Protein AF-A0A9W8X4Z7-F1 (afdb_monomer)

Organism: NCBI:txid749621

Secondary structure (DSSP, 8-state):
---------------PPPP----SS-----HHHHHHHHHHHH-HHHHHHHHHHHHHHHHHHHHHHHHHHHHHHHHHHHHTTS-HHHHHHHHHHHHHHHHHHHHHHHHHHHHHHHHHHHHHHHHHHSPPSHHHHHHHHHHHHHHHHHHHHHHHHHHHHHHHHHHHHHHHHHHHHHHHHHHHHHHHHHHHHHHHHHHHHHHHHHHHHHHHHHHHHHHHHHHHHHHHHHHHHHHHHHHHHHHHHHHTS-SS-TTTHHHHHHHHHHHHHHHHHHHHHHHHHHHHHHHHHHHHHHHHHTS-----GGG-HHHHHHHHHHHHHHHHHHHHHHHHHHHHHHHHHHHHHHHHHHHHHHHHHHHHHHHHHHTTTHHHHHHHHHHHHHHHHHSS--SSS-TTSSSS--------TTHHHHHHHHHHHHHHHHHHHHHHHHHHHHHHHHHHHHHHHHHHHHHHHHHHHHHHHHHHHHHHHHHHHHHSS-S--------------------------------S----------SSSTTS---------SHHHHHHHHHHHHHHHHHHHHHHHHHHHHHHHHHHHHHHHHHHHHHHHHHHHHHHHHHHHHTS----S----PPP--TT-----HHHHHHHHHHHHHHH-HHHHHHHHHHHHHHHHS-HHHHHHHHHHHHHHHSHHHHHHHHHHHHHHHHHHHHHHHHHHHS--SS--------------PPP---------------S---------HHHHHHHHHHHHHHHHHHHHHHHHHHHHHHHHHHHHHHHHHTTS-TT-EEEEEETTEEEEEEHHHHHHHHHHHHHHHHHHHHHHHHHHHHHHHHHHHHHHHHHHHHGGG-----

Sequence (859 aa):
MEGGLDVEAHAAQEEQPKQAGGEAETDEGNKFQKAIGAWRNIDLTSLIPQLDTVASDLVAHQRDTLTQRKELAQKTKDFRKLDDESKLTDIKALLKSYQGFIDLISNQSKTVQASFFQLYSPLSEAPDPYPLLEASVDSLVTAEEVVPKLTAENERLQKTVATLTSQLEESEKKLEEERTARKTVEDSRDSKIKEIEASWSAVLDEKKDNWESKEKSLEEKVESQDRLLKELKANYEVSQRLGNGEEATGESSGATAAELEIVSSELERTSHRLAEVAARNEQLRLELAQTASAQAQHVAVEDDPAFLRLQSENSSILRKLENARFEKDSERTRLETGSRNLEREIKSLKSEKEALREKVQKWSDYDNVKQELEVLKSIEFATGDDDDEATELALSQNGTAGKSKGETLEQLLLARNKKISNELTVLRVSHNDLQSRLEALQEELSQTNMELEKARALNETLEADLENVQQEASNTFDPSGRSVAGTYVSRYPQSSFAGTRRGRATSPTSSIISGFDNSSQNTLASLRAGEQVGGGSGILPMVTAQRDRFKKRNSELEAELQKSHTTISSLRSEIGSLQKDNLDLYEKTRYVSSYNAHSRGPATSASSYGANPNPSTVQIGDNATDRYRSAYESNLSPFAAFRGRESARAMKRMHLFERIVLRVTKFVLATRTSRNLFAAYLLGMHFMVFWMLFSTAGAHTGATVGAAAGSAAGPVDVGPGDLWHKDTLTKEEEASAGSEDMEVRREDQEKINKFSSLHQKETNLEEELRAKIKEKEDLEEISTELELVDEEEKVPYKVGDCFVSLPQPQVLELLESSTQTIDEEVEALKSKLETIQEEMGELKKDLYGRFGRSINLET

InterPro domains:
  IPR002777 Prefoldin beta-like [PF01920] (749-852)
  IPR009053 Prefoldin [G3DSA:1.10.287.370] (742-852)
  IPR012955 CASP, C-terminal [PF08172] (440-697)
  IPR057476 Cux, N-terminal domain [PF25398] (28-140)

pLDDT: mean 74.4, std 21.92, range [25.06, 96.38]

Structure (mmCIF, N/CA/C/O backbone):
data_AF-A0A9W8X4Z7-F1
#
_entry.id   AF-A0A9W8X4Z7-F1
#
loop_
_atom_site.group_PDB
_atom_site.id
_atom_site.type_symbol
_atom_site.label_atom_id
_atom_site.label_alt_id
_atom_site.label_comp_id
_atom_site.label_asym_id
_atom_site.label_entity_id
_atom_site.label_seq_id
_atom_site.pdbx_PDB_ins_code
_atom_site.Cartn_x
_atom_site.Cartn_y
_atom_site.Cartn_z
_atom_site.occupancy
_atom_site.B_iso_or_equiv
_atom_site.auth_seq_id
_atom_site.auth_comp_id
_atom_site.auth_asym_id
_atom_site.auth_atom_id
_atom_site.pdbx_PDB_model_num
ATOM 1 N N . MET A 1 1 ? 41.293 -44.925 -2.321 1.00 40.47 1 MET A N 1
ATOM 2 C CA . MET A 1 1 ? 40.944 -43.735 -1.525 1.00 40.47 1 MET A CA 1
ATOM 3 C C . MET A 1 1 ? 39.436 -43.609 -1.648 1.00 40.47 1 MET A C 1
ATOM 5 O O . MET A 1 1 ? 38.976 -43.158 -2.684 1.00 40.47 1 MET A O 1
ATOM 9 N N . GLU A 1 2 ? 38.685 -44.441 -0.913 1.00 35.31 2 GLU A N 1
ATOM 10 C CA . GLU A 1 2 ? 38.144 -44.139 0.442 1.00 35.31 2 GLU A CA 1
ATOM 11 C C . GLU A 1 2 ? 37.380 -42.814 0.419 1.00 35.31 2 GLU A C 1
ATOM 13 O O . GLU A 1 2 ? 37.996 -41.795 0.143 1.00 35.31 2 GLU A O 1
ATOM 18 N N . GLY A 1 3 ? 36.079 -42.701 0.671 1.00 31.89 3 GLY A N 1
ATOM 19 C CA . GLY A 1 3 ? 34.966 -43.556 1.126 1.00 31.89 3 GLY A CA 1
ATOM 20 C C . GLY A 1 3 ? 33.822 -42.538 1.362 1.00 31.89 3 GLY A C 1
ATOM 21 O O . GLY A 1 3 ? 34.109 -41.419 1.766 1.00 31.89 3 GLY A O 1
ATOM 22 N N . GLY A 1 4 ? 32.567 -42.709 0.948 1.00 33.31 4 GLY A N 1
ATOM 23 C CA . GLY A 1 4 ? 31.666 -43.814 1.248 1.00 33.31 4 GLY A CA 1
ATOM 24 C C . GLY A 1 4 ? 30.975 -43.566 2.597 1.00 33.31 4 GLY A C 1
ATOM 25 O O . GLY A 1 4 ? 31.691 -43.541 3.592 1.00 33.31 4 GLY A O 1
ATOM 26 N N . LEU A 1 5 ? 29.628 -43.513 2.590 1.00 34.44 5 LEU A N 1
ATOM 27 C CA . LEU A 1 5 ? 28.698 -43.668 3.736 1.00 34.44 5 LEU A CA 1
ATOM 28 C C . LEU A 1 5 ? 28.448 -42.386 4.574 1.00 34.44 5 LEU A C 1
ATOM 30 O O . LEU A 1 5 ? 29.366 -41.611 4.795 1.00 34.44 5 LEU A O 1
ATOM 34 N N . ASP A 1 6 ? 27.261 -42.051 5.084 1.00 35.25 6 ASP A N 1
ATOM 35 C CA . ASP A 1 6 ? 25.945 -42.694 5.083 1.00 35.25 6 ASP A CA 1
ATOM 36 C C . ASP A 1 6 ? 24.863 -41.657 5.437 1.00 35.25 6 ASP A C 1
ATOM 38 O O . ASP A 1 6 ? 25.097 -40.696 6.171 1.00 35.25 6 ASP A O 1
ATOM 42 N N . VAL A 1 7 ? 23.662 -41.893 4.913 1.00 39.69 7 VAL A N 1
ATOM 43 C CA . VAL A 1 7 ? 22.403 -41.316 5.385 1.00 39.69 7 VAL A CA 1
ATOM 44 C C . VAL A 1 7 ? 21.945 -42.159 6.570 1.00 39.69 7 VAL A C 1
ATOM 46 O O . VAL A 1 7 ? 21.674 -43.342 6.387 1.00 39.69 7 VAL A O 1
ATOM 49 N N . GLU A 1 8 ? 21.783 -41.565 7.753 1.00 32.38 8 GLU A N 1
ATOM 50 C CA . GLU A 1 8 ? 21.024 -42.208 8.826 1.00 32.38 8 GLU A CA 1
ATOM 51 C C . GLU A 1 8 ? 20.226 -41.193 9.651 1.00 32.38 8 GLU A C 1
ATOM 53 O O . GLU A 1 8 ? 20.715 -40.148 10.080 1.00 32.38 8 GLU A O 1
ATOM 58 N N . ALA A 1 9 ? 18.946 -41.516 9.812 1.00 39.34 9 ALA A N 1
ATOM 59 C CA . ALA A 1 9 ? 17.960 -40.783 10.576 1.00 39.34 9 ALA A CA 1
ATOM 60 C C . ALA A 1 9 ? 17.979 -41.232 12.044 1.00 39.34 9 ALA A C 1
ATOM 62 O O . ALA A 1 9 ? 17.849 -42.417 12.323 1.00 39.34 9 ALA A O 1
ATOM 63 N N . HIS A 1 10 ? 18.028 -40.279 12.974 1.00 32.28 10 HIS A N 1
ATOM 64 C CA . HIS A 1 10 ? 17.571 -40.423 14.361 1.00 32.28 10 HIS A CA 1
ATOM 65 C C . HIS A 1 10 ? 17.146 -39.023 14.843 1.00 32.28 10 HIS A C 1
ATOM 67 O O . HIS A 1 10 ? 17.923 -38.081 14.794 1.00 32.28 10 HIS A O 1
ATOM 73 N N . ALA A 1 11 ? 15.846 -38.772 14.996 1.00 29.53 11 ALA A N 1
ATOM 74 C CA . ALA A 1 11 ? 15.063 -38.977 16.218 1.00 29.53 11 ALA A CA 1
ATOM 75 C C . ALA A 1 11 ? 15.287 -37.874 17.273 1.00 29.53 11 ALA A C 1
ATOM 77 O O . ALA A 1 11 ? 16.368 -37.711 17.821 1.00 29.53 11 ALA A O 1
ATOM 78 N N . ALA A 1 12 ? 14.193 -37.151 17.517 1.00 36.50 12 ALA A N 1
ATOM 79 C CA . ALA A 1 12 ? 13.921 -36.158 18.548 1.00 36.50 12 ALA A CA 1
ATOM 80 C C . ALA A 1 12 ? 14.773 -36.213 19.831 1.00 36.50 12 ALA A C 1
ATOM 82 O O . ALA A 1 12 ? 14.771 -37.212 20.548 1.00 36.50 12 ALA A O 1
ATOM 83 N N . GLN A 1 13 ? 15.325 -35.055 20.196 1.00 30.41 13 GLN A N 1
ATOM 84 C CA . GLN A 1 13 ? 15.469 -34.638 21.587 1.00 30.41 13 GLN A CA 1
ATOM 85 C C . GLN A 1 13 ? 15.264 -33.122 21.677 1.00 30.41 13 GLN A C 1
ATOM 87 O O . GLN A 1 13 ? 16.034 -32.334 21.136 1.00 30.41 13 GLN A O 1
ATOM 92 N N . GLU A 1 14 ? 14.161 -32.739 22.320 1.00 34.97 14 GLU A N 1
ATOM 93 C CA . GLU A 1 14 ? 13.906 -31.385 22.800 1.00 34.97 14 GLU A CA 1
ATOM 94 C C . GLU A 1 14 ? 14.967 -31.025 23.849 1.00 34.97 14 GLU A C 1
ATOM 96 O O . GLU A 1 14 ? 14.991 -31.607 24.934 1.00 34.97 14 GLU A O 1
ATOM 101 N N . GLU A 1 15 ? 15.815 -30.042 23.554 1.00 32.34 15 GLU A N 1
ATOM 102 C CA . GLU A 1 15 ? 16.580 -29.324 24.572 1.00 32.34 15 GLU A CA 1
ATOM 103 C C . GLU A 1 15 ? 16.048 -27.892 24.695 1.00 32.34 15 GLU A C 1
ATOM 105 O O . GLU A 1 15 ? 16.071 -27.092 23.761 1.00 32.34 15 GLU A O 1
ATOM 110 N N . GLN A 1 16 ? 15.532 -27.594 25.887 1.00 29.44 16 GLN A N 1
ATOM 111 C CA . GLN A 1 16 ? 15.078 -26.279 26.330 1.00 29.44 16 GLN A CA 1
ATOM 112 C C . GLN A 1 16 ? 16.228 -25.255 26.315 1.00 29.44 16 GLN A C 1
ATOM 114 O O . GLN A 1 16 ? 17.282 -25.534 26.897 1.00 29.44 16 GLN A O 1
ATOM 119 N N . PRO A 1 17 ? 16.031 -24.020 25.815 1.00 33.81 17 PRO A N 1
ATOM 120 C CA . PRO A 1 17 ? 16.926 -22.927 26.145 1.00 33.81 17 PRO A CA 1
ATOM 121 C C . PRO A 1 17 ? 16.494 -22.292 27.474 1.00 33.81 17 PRO A C 1
ATOM 123 O O . PRO A 1 17 ? 15.390 -21.771 27.636 1.00 33.81 17 PRO A O 1
ATOM 126 N N . LYS A 1 18 ? 17.413 -22.366 28.439 1.00 33.28 18 LYS A N 1
ATOM 127 C CA . LYS A 1 18 ? 17.380 -21.714 29.750 1.00 33.28 18 LYS A CA 1
ATOM 128 C C . LYS A 1 18 ? 17.083 -20.214 29.635 1.00 33.28 18 LYS A C 1
ATOM 130 O O . LYS A 1 18 ? 17.800 -19.485 28.955 1.00 33.28 18 LYS A O 1
ATOM 135 N N . GLN A 1 19 ? 16.089 -19.762 30.397 1.00 33.69 19 GLN A N 1
ATOM 136 C CA . GLN A 1 19 ? 15.883 -18.357 30.744 1.00 33.69 19 GLN A CA 1
ATOM 137 C C . GLN A 1 19 ? 17.023 -17.848 31.637 1.00 33.69 19 GLN A C 1
ATOM 139 O O . GLN A 1 19 ? 17.373 -18.483 32.633 1.00 33.69 19 GLN A O 1
ATOM 144 N N . ALA A 1 20 ? 17.545 -16.666 31.313 1.00 35.31 20 ALA A N 1
ATOM 145 C CA . ALA A 1 20 ? 18.350 -15.848 32.209 1.00 35.31 20 ALA A CA 1
ATOM 146 C C . ALA A 1 20 ? 17.757 -14.429 32.271 1.00 35.31 20 ALA A C 1
ATOM 148 O O . ALA A 1 20 ? 17.904 -13.649 31.339 1.00 35.31 20 ALA A O 1
ATOM 149 N N . GLY A 1 21 ? 17.064 -14.155 33.381 1.00 31.83 21 GLY A N 1
ATOM 150 C CA . GLY A 1 21 ? 17.101 -12.902 34.145 1.00 31.83 21 GLY A CA 1
ATOM 151 C C . GLY A 1 21 ? 16.788 -11.576 33.448 1.00 31.83 21 GLY A C 1
ATOM 152 O O . GLY A 1 21 ? 17.697 -10.872 33.027 1.00 31.83 21 GLY A O 1
ATOM 153 N N . GLY A 1 22 ? 15.518 -11.175 33.513 1.00 28.73 22 GLY A N 1
ATOM 154 C CA . GLY A 1 22 ? 15.065 -9.786 33.432 1.00 28.73 22 GLY A CA 1
ATOM 155 C C . GLY A 1 22 ? 13.852 -9.608 34.345 1.00 28.73 22 GLY A C 1
ATOM 156 O O . GLY A 1 22 ? 12.717 -9.738 33.902 1.00 28.73 22 GLY A O 1
ATOM 157 N N . GLU A 1 23 ? 14.100 -9.415 35.642 1.00 43.22 23 GLU A N 1
ATOM 158 C CA . GLU A 1 23 ? 13.081 -9.177 36.668 1.00 43.22 23 GLU A CA 1
ATOM 159 C C . GLU A 1 23 ? 12.518 -7.754 36.553 1.00 43.22 23 GLU A C 1
ATOM 161 O O . GLU A 1 23 ? 13.134 -6.802 37.022 1.00 43.22 23 GLU A O 1
ATOM 166 N N . ALA A 1 24 ? 11.332 -7.627 35.957 1.00 39.38 24 ALA A N 1
ATOM 167 C CA . ALA A 1 24 ? 10.292 -6.676 36.351 1.00 39.38 24 ALA A CA 1
ATOM 168 C C . ALA A 1 24 ? 8.988 -7.024 35.604 1.00 39.38 24 ALA A C 1
ATOM 170 O O . ALA A 1 24 ? 8.981 -7.087 34.382 1.00 39.38 24 ALA A O 1
ATOM 171 N N . GLU A 1 25 ? 7.901 -7.241 36.356 1.00 40.38 25 GLU A N 1
ATOM 172 C CA . GLU A 1 25 ? 6.501 -7.372 35.892 1.00 40.38 25 GLU A CA 1
ATOM 173 C C . GLU A 1 25 ? 6.058 -8.674 35.181 1.00 40.38 25 GLU A C 1
ATOM 175 O O . GLU A 1 25 ? 5.671 -8.653 34.022 1.00 40.38 25 GLU A O 1
ATOM 180 N N . THR A 1 26 ? 5.969 -9.807 35.896 1.00 38.22 26 THR A N 1
ATOM 181 C CA . THR A 1 26 ? 5.065 -10.928 35.514 1.00 38.22 26 THR A CA 1
ATOM 182 C C . THR A 1 26 ? 4.503 -11.701 36.724 1.00 38.22 26 THR A C 1
ATOM 184 O O . THR A 1 26 ? 4.395 -12.922 36.700 1.00 38.22 26 THR A O 1
ATOM 187 N N . ASP A 1 27 ? 4.078 -11.017 37.794 1.00 40.94 27 ASP A N 1
ATOM 188 C CA . ASP A 1 27 ? 3.315 -11.674 38.884 1.00 40.94 27 ASP A CA 1
ATOM 189 C C . ASP A 1 27 ? 1.802 -11.796 38.569 1.00 40.94 27 ASP A C 1
ATOM 191 O O . ASP A 1 27 ? 0.977 -12.124 39.417 1.00 40.94 27 ASP A O 1
ATOM 195 N N . GLU A 1 28 ? 1.410 -11.592 37.305 1.00 45.44 28 GLU A N 1
ATOM 196 C CA . GLU A 1 28 ? 0.131 -12.070 36.760 1.00 45.44 28 GLU A CA 1
ATOM 197 C C . GLU A 1 28 ? 0.233 -13.537 36.305 1.00 45.44 28 GLU A C 1
ATOM 199 O O . GLU A 1 28 ? -0.318 -13.937 35.279 1.00 45.44 28 GLU A O 1
ATOM 204 N N . GLY A 1 29 ? 0.932 -14.370 37.079 1.00 46.28 29 GLY A N 1
ATOM 205 C CA . GLY A 1 29 ? 0.893 -15.821 36.945 1.00 46.28 29 GLY A CA 1
ATOM 206 C C . GLY A 1 29 ? -0.540 -16.330 37.116 1.00 46.28 29 GLY A C 1
ATOM 207 O O . GLY A 1 29 ? -1.006 -16.559 38.229 1.00 46.28 29 GLY A O 1
ATOM 208 N N . ASN A 1 30 ? -1.245 -16.447 35.988 1.00 64.94 30 ASN A N 1
ATOM 209 C CA . ASN A 1 30 ? -2.540 -17.076 35.756 1.00 64.94 30 ASN A CA 1
ATOM 210 C C . ASN A 1 30 ? -3.504 -17.054 36.952 1.00 64.94 30 ASN A C 1
ATOM 212 O O . ASN A 1 30 ? -3.746 -18.076 37.602 1.00 64.94 30 ASN A O 1
ATOM 216 N N . LYS A 1 31 ? -4.188 -15.920 37.148 1.00 70.56 31 LYS A N 1
ATOM 217 C CA . LYS A 1 31 ? -5.431 -15.844 37.945 1.00 70.56 31 LYS A CA 1
ATOM 218 C C . LYS A 1 31 ? -6.378 -17.017 37.617 1.00 70.56 31 LYS A C 1
ATOM 220 O O . LYS A 1 31 ? -6.980 -17.586 38.522 1.00 70.56 31 LYS A O 1
ATOM 225 N N . PHE A 1 32 ? -6.391 -17.454 36.351 1.00 71.25 32 PHE A N 1
ATOM 226 C CA . PHE A 1 32 ? -7.034 -18.679 35.863 1.00 71.25 32 PHE A CA 1
ATOM 227 C C . PHE A 1 32 ? -6.540 -19.972 36.518 1.00 71.25 32 PHE A C 1
ATOM 229 O O . PHE A 1 32 ? -7.346 -20.741 37.024 1.00 71.25 32 PHE A O 1
ATOM 236 N N . GLN A 1 33 ? -5.232 -20.234 36.543 1.00 80.88 33 GLN A N 1
ATOM 237 C CA . GLN A 1 33 ? -4.680 -21.449 37.153 1.00 80.88 33 GLN A CA 1
ATOM 238 C C . GLN A 1 33 ? -4.891 -21.458 38.667 1.00 80.88 33 GLN A C 1
ATOM 240 O O . GLN A 1 33 ? -5.207 -22.502 39.235 1.00 80.88 33 GLN A O 1
ATOM 245 N N . LYS A 1 34 ? -4.786 -20.293 39.315 1.00 80.75 34 LYS A N 1
ATOM 246 C CA . LYS A 1 34 ? -5.087 -20.140 40.742 1.00 80.75 34 LYS A CA 1
ATOM 247 C C . LYS A 1 34 ? -6.562 -20.419 41.039 1.00 80.75 34 LYS A C 1
ATOM 249 O O . LYS A 1 34 ? -6.867 -21.125 41.997 1.00 80.75 34 LYS A O 1
ATOM 254 N N . ALA A 1 35 ? -7.465 -19.924 40.196 1.00 82.00 35 ALA A N 1
ATOM 255 C CA . ALA A 1 35 ? -8.893 -20.177 40.319 1.00 82.00 35 ALA A CA 1
ATOM 256 C C . ALA A 1 35 ? -9.253 -21.647 40.055 1.00 82.00 35 ALA A C 1
ATOM 258 O O . ALA A 1 35 ? -9.966 -22.253 40.850 1.00 82.00 35 ALA A O 1
ATOM 259 N N . ILE A 1 36 ? -8.694 -22.257 39.007 1.00 81.50 36 ILE A N 1
ATOM 260 C CA . ILE A 1 36 ? -8.849 -23.691 38.722 1.00 81.50 36 ILE A CA 1
ATOM 261 C C . ILE A 1 36 ? -8.328 -24.530 39.895 1.00 81.50 36 ILE A C 1
ATOM 263 O O . ILE A 1 36 ? -8.977 -25.492 40.297 1.00 81.50 36 ILE A O 1
ATOM 267 N N . GLY A 1 37 ? -7.190 -24.154 40.483 1.00 84.06 37 GLY A N 1
ATOM 268 C CA . GLY A 1 37 ? -6.648 -24.798 41.678 1.00 84.06 37 GLY A CA 1
ATOM 269 C C . GLY A 1 37 ? -7.587 -24.706 42.884 1.00 84.06 37 GLY A C 1
ATOM 270 O O . GLY A 1 37 ? -7.817 -25.713 43.549 1.00 84.06 37 GLY A O 1
ATOM 271 N N . ALA A 1 38 ? -8.183 -23.536 43.134 1.00 85.94 38 ALA A N 1
ATOM 272 C CA . ALA A 1 38 ? -9.147 -23.341 44.218 1.00 85.94 38 ALA A CA 1
ATOM 273 C C . ALA A 1 38 ? -10.409 -24.205 44.034 1.00 85.94 38 ALA A C 1
ATOM 275 O O . ALA A 1 38 ? -10.789 -24.941 44.942 1.00 85.94 38 ALA A O 1
ATOM 276 N N . TRP A 1 39 ? -11.006 -24.201 42.838 1.00 86.00 39 TRP A N 1
ATOM 277 C CA . TRP A 1 39 ? -12.190 -25.014 42.528 1.00 86.00 39 TRP A CA 1
ATOM 278 C C . TRP A 1 39 ? -11.902 -26.519 42.522 1.00 86.00 39 TRP A C 1
ATOM 280 O O . TRP A 1 39 ? -12.750 -27.314 42.926 1.00 86.00 39 TRP A O 1
ATOM 290 N N . ARG A 1 40 ? -10.687 -26.922 42.137 1.00 85.50 40 ARG A N 1
ATOM 291 C CA . ARG A 1 40 ? -10.232 -28.312 42.242 1.00 85.50 40 ARG A CA 1
ATOM 292 C C . ARG A 1 40 ? -10.069 -28.756 43.696 1.00 85.50 40 ARG A C 1
ATOM 294 O O . ARG A 1 40 ? -10.384 -29.899 44.002 1.00 85.50 40 ARG A O 1
ATOM 301 N N . ASN A 1 41 ? -9.601 -27.871 44.573 1.00 85.94 41 ASN A N 1
ATOM 302 C CA . ASN A 1 41 ? -9.437 -28.159 45.999 1.00 85.94 41 ASN A CA 1
ATOM 303 C C . ASN A 1 41 ? -10.771 -28.209 46.757 1.00 85.94 41 ASN A C 1
ATOM 305 O O . ASN A 1 41 ? -10.866 -28.936 47.741 1.00 85.94 41 ASN A O 1
ATOM 309 N N . ILE A 1 42 ? -11.790 -27.465 46.309 1.00 87.81 42 ILE A N 1
ATOM 310 C CA . ILE A 1 42 ? -13.157 -27.573 46.846 1.00 87.81 42 ILE A CA 1
ATOM 311 C C . ILE A 1 42 ? -13.753 -28.956 46.563 1.00 87.81 42 ILE A C 1
ATOM 313 O O . ILE A 1 42 ? -14.516 -29.452 47.386 1.00 87.81 42 ILE A O 1
ATOM 317 N N . ASP A 1 43 ? -13.418 -29.550 45.410 1.00 86.00 43 ASP A N 1
ATOM 318 C CA . ASP A 1 43 ? -13.889 -30.864 44.960 1.00 86.00 43 ASP A CA 1
ATOM 319 C C . ASP A 1 43 ? -15.377 -31.106 45.268 1.00 86.00 43 ASP A C 1
ATOM 321 O O . ASP A 1 43 ? -15.763 -31.921 46.110 1.00 86.00 43 ASP A O 1
ATOM 325 N N . LEU A 1 44 ? -16.238 -30.381 44.548 1.00 84.81 44 LEU A N 1
ATOM 326 C CA . LEU A 1 44 ? -17.694 -30.467 44.703 1.00 84.81 44 LEU A CA 1
ATOM 327 C C . LEU A 1 44 ? -18.218 -31.913 44.639 1.00 84.81 44 LEU A C 1
ATOM 329 O O . LEU A 1 44 ? -19.214 -32.235 45.284 1.00 84.81 44 LEU A O 1
ATOM 333 N N . THR A 1 45 ? -17.529 -32.791 43.909 1.00 88.56 45 THR A N 1
ATOM 334 C CA . THR A 1 45 ? -17.875 -34.210 43.767 1.00 88.56 45 THR A CA 1
ATOM 335 C C . THR A 1 45 ? -17.861 -34.950 45.102 1.00 88.56 45 THR A C 1
ATOM 337 O O . THR A 1 45 ? -18.735 -35.780 45.347 1.00 88.56 45 THR A O 1
ATOM 340 N N . SER A 1 46 ? -16.886 -34.666 45.969 1.00 87.75 46 SER A N 1
ATOM 341 C CA . SER A 1 46 ? -16.782 -35.285 47.294 1.00 87.75 46 SER A CA 1
ATOM 342 C C . SER A 1 46 ? -17.473 -34.465 48.384 1.00 87.75 46 SER A C 1
ATOM 344 O O . SER A 1 46 ? -17.977 -35.042 49.351 1.00 87.75 46 SER A O 1
ATOM 346 N N . LEU A 1 47 ? -17.568 -33.144 48.208 1.00 86.62 47 LEU A N 1
ATOM 347 C CA . LEU A 1 47 ? -18.221 -32.237 49.151 1.00 86.62 47 LEU A CA 1
ATOM 348 C C . LEU A 1 47 ? -19.746 -32.415 49.196 1.00 86.62 47 LEU A C 1
ATOM 350 O O . LEU A 1 47 ? -20.320 -32.401 50.283 1.00 86.62 47 LEU A O 1
ATOM 354 N N . ILE A 1 48 ? -20.411 -32.619 48.051 1.00 87.88 48 ILE A N 1
ATOM 355 C CA . ILE A 1 48 ? -21.876 -32.791 47.987 1.00 87.88 48 ILE A CA 1
ATOM 356 C C . ILE A 1 48 ? -22.345 -33.995 48.835 1.00 87.88 48 ILE A C 1
ATOM 358 O O . ILE A 1 48 ? -23.178 -33.790 49.718 1.00 87.88 48 ILE A O 1
ATOM 362 N N . PRO A 1 49 ? -21.778 -35.212 48.694 1.00 91.06 49 PRO A N 1
ATOM 363 C CA . PRO A 1 49 ? -22.144 -36.349 49.546 1.00 91.06 49 PRO A CA 1
ATOM 364 C C . PRO A 1 49 ? -21.889 -36.128 51.046 1.00 91.06 49 PRO A C 1
ATOM 366 O O . PRO A 1 49 ? -22.641 -36.620 51.894 1.00 91.06 49 PRO A O 1
ATOM 369 N N . GLN A 1 50 ? -20.828 -35.393 51.401 1.00 87.44 50 GLN A N 1
ATOM 370 C CA . GLN A 1 50 ? -20.556 -35.031 52.796 1.00 87.44 50 GLN A CA 1
ATOM 371 C C . GLN A 1 50 ? -21.636 -34.087 53.333 1.00 87.44 50 GLN A C 1
ATOM 373 O O . GLN A 1 50 ? -22.114 -34.269 54.453 1.00 87.44 50 GLN A O 1
ATOM 378 N N . LEU A 1 51 ? -22.069 -33.122 52.520 1.00 87.31 51 LEU A N 1
ATOM 379 C CA . LEU A 1 51 ? -23.135 -32.191 52.869 1.00 87.31 51 LEU A CA 1
ATOM 380 C C . LEU A 1 51 ? -24.496 -32.878 52.985 1.00 87.31 51 LEU A C 1
ATOM 382 O O . LEU A 1 51 ? -25.247 -32.569 53.906 1.00 87.31 51 LEU A O 1
ATOM 386 N N . ASP A 1 52 ? -24.783 -33.849 52.119 1.00 89.81 52 ASP A N 1
ATOM 387 C CA . ASP A 1 52 ? -25.991 -34.674 52.200 1.00 89.81 52 ASP A CA 1
ATOM 388 C C . ASP A 1 52 ? -26.030 -35.482 53.504 1.00 89.81 52 ASP A C 1
ATOM 390 O O . ASP A 1 52 ? -27.076 -35.596 54.150 1.00 89.81 52 ASP A O 1
ATOM 394 N N . THR A 1 53 ? -24.874 -35.989 53.941 1.00 90.56 53 THR A N 1
ATOM 395 C CA . THR A 1 53 ? -24.743 -36.695 55.224 1.00 90.56 53 THR A CA 1
ATOM 396 C C . THR A 1 53 ? -25.003 -35.749 56.398 1.00 90.56 53 THR A C 1
ATOM 398 O O . THR A 1 53 ? -25.825 -36.049 57.261 1.00 90.56 53 THR A O 1
ATOM 401 N N . VAL A 1 54 ? -24.395 -34.558 56.390 1.00 89.12 54 VAL A N 1
ATOM 402 C CA . VAL A 1 54 ? -24.628 -33.520 57.410 1.00 89.12 54 VAL A CA 1
ATOM 403 C C . VAL A 1 54 ? -26.088 -33.054 57.425 1.00 89.12 54 VAL A C 1
ATOM 405 O O . VAL A 1 54 ? -26.657 -32.833 58.494 1.00 89.12 54 VAL A O 1
ATOM 408 N N . ALA A 1 55 ? -26.720 -32.907 56.260 1.00 88.50 55 ALA A N 1
ATOM 409 C CA . ALA A 1 55 ? -28.126 -32.531 56.149 1.00 88.50 55 ALA A CA 1
ATOM 410 C C . ALA A 1 55 ? -29.041 -33.618 56.731 1.00 88.50 55 ALA A C 1
ATOM 412 O O . ALA A 1 55 ? -29.983 -33.308 57.466 1.00 88.50 55 ALA A O 1
ATOM 413 N N . SER A 1 56 ? -28.737 -34.889 56.464 1.00 91.69 56 SER A N 1
ATOM 414 C CA . SER A 1 56 ? -29.421 -36.027 57.080 1.00 91.69 56 SER A CA 1
ATOM 415 C C . SER A 1 56 ? -29.256 -36.028 58.606 1.00 91.69 56 SER A C 1
ATOM 417 O O . SER A 1 56 ? -30.247 -36.152 59.334 1.00 91.69 56 SER A O 1
ATOM 419 N N . ASP A 1 57 ? -28.037 -35.814 59.104 1.00 88.31 57 ASP A N 1
ATOM 420 C CA . ASP A 1 57 ? -27.742 -35.744 60.539 1.00 88.31 57 ASP A CA 1
ATOM 421 C C . ASP A 1 57 ? -28.449 -34.561 61.210 1.00 88.31 57 ASP A C 1
ATOM 423 O O . ASP A 1 57 ? -28.992 -34.696 62.306 1.00 88.31 57 ASP A O 1
ATOM 427 N N . LEU A 1 58 ? -28.545 -33.414 60.535 1.00 89.31 58 LEU A N 1
ATOM 428 C CA . LEU A 1 58 ? -29.297 -32.256 61.013 1.00 89.31 58 LEU A CA 1
ATOM 429 C C . LEU A 1 58 ? -30.793 -32.567 61.152 1.00 89.31 58 LEU A C 1
ATOM 431 O O . LEU A 1 58 ? -31.417 -32.191 62.149 1.00 89.31 58 LEU A O 1
ATOM 435 N N . VAL A 1 59 ? -31.378 -33.275 60.184 1.00 91.88 59 VAL A N 1
ATOM 436 C CA . VAL A 1 59 ? -32.779 -33.712 60.253 1.00 91.88 59 VAL A CA 1
ATOM 437 C C . VAL A 1 59 ? -32.979 -34.714 61.394 1.00 91.88 59 VAL A C 1
ATOM 439 O O . VAL A 1 59 ? -33.959 -34.605 62.136 1.00 91.88 59 VAL A O 1
ATOM 442 N N . ALA A 1 60 ? -32.053 -35.656 61.587 1.00 90.00 60 ALA A N 1
ATOM 443 C CA . ALA A 1 60 ? -32.067 -36.566 62.732 1.00 90.00 60 ALA A CA 1
ATOM 444 C C . ALA A 1 60 ? -31.985 -35.802 64.065 1.00 90.00 60 ALA A C 1
ATOM 446 O O . ALA A 1 60 ? -32.835 -35.989 64.934 1.00 90.00 60 ALA A O 1
ATOM 447 N N . HIS A 1 61 ? -31.062 -34.849 64.191 1.00 89.75 61 HIS A N 1
ATOM 448 C CA . HIS A 1 61 ? -30.915 -33.991 65.365 1.00 89.75 61 HIS A CA 1
ATOM 449 C C . HIS A 1 61 ? -32.174 -33.175 65.680 1.00 89.75 61 HIS A C 1
ATOM 451 O O . HIS A 1 61 ? -32.581 -33.090 66.842 1.00 89.75 61 HIS A O 1
ATOM 457 N N . GLN A 1 62 ? -32.844 -32.624 64.663 1.00 88.44 62 GLN A N 1
ATOM 458 C CA . GLN A 1 62 ? -34.126 -31.935 64.836 1.00 88.44 62 GLN A CA 1
ATOM 459 C C . GLN A 1 62 ? -35.216 -32.874 65.374 1.00 88.44 62 GLN A C 1
ATOM 461 O O . GLN A 1 62 ? -35.982 -32.490 66.266 1.00 88.44 62 GLN A O 1
ATOM 466 N N . ARG A 1 63 ? -35.284 -34.112 64.868 1.00 91.69 63 ARG A N 1
ATOM 467 C CA . ARG A 1 63 ? -36.234 -35.129 65.348 1.00 91.69 63 ARG A CA 1
ATOM 468 C C . ARG A 1 63 ? -35.918 -35.542 66.783 1.00 91.69 63 ARG A C 1
ATOM 470 O O . ARG A 1 63 ? -36.823 -35.538 67.617 1.00 91.69 63 ARG A O 1
ATOM 477 N N . ASP A 1 64 ? -34.661 -35.813 67.107 1.00 89.00 64 ASP A N 1
ATOM 478 C CA . ASP A 1 64 ? -34.232 -36.216 68.450 1.00 89.00 64 ASP A CA 1
ATOM 479 C C . ASP A 1 64 ? -34.514 -35.129 69.486 1.00 89.00 64 ASP A C 1
ATOM 481 O O . ASP A 1 64 ? -35.082 -35.409 70.543 1.00 89.00 64 ASP A O 1
ATOM 485 N N . THR A 1 65 ? -34.233 -33.868 69.154 1.00 90.88 65 THR A N 1
ATOM 486 C CA . THR A 1 65 ? -34.517 -32.726 70.030 1.00 90.88 65 THR A CA 1
ATOM 487 C C . THR A 1 65 ? -36.015 -32.557 70.277 1.00 90.88 65 THR A C 1
ATOM 489 O O . THR A 1 65 ? -36.429 -32.288 71.406 1.00 90.88 65 THR A O 1
ATOM 492 N N . LEU A 1 66 ? -36.869 -32.778 69.270 1.00 91.50 66 LEU A N 1
ATOM 493 C CA . LEU A 1 66 ? -38.325 -32.779 69.460 1.00 91.50 66 LEU A CA 1
ATOM 494 C C . LEU A 1 66 ? -38.794 -33.928 70.361 1.00 91.50 66 LEU A C 1
ATOM 496 O O . LEU A 1 66 ? -39.666 -33.721 71.210 1.00 91.50 66 LEU A O 1
ATOM 500 N N . THR A 1 67 ? -38.231 -35.122 70.187 1.00 91.62 67 THR A N 1
ATOM 501 C CA . THR A 1 67 ? -38.609 -36.316 70.958 1.00 91.62 67 THR A CA 1
ATOM 502 C C . THR A 1 67 ? -38.178 -36.183 72.417 1.00 91.62 67 THR A C 1
ATOM 504 O O . THR A 1 67 ? -39.013 -36.285 73.316 1.00 91.62 67 THR A O 1
ATOM 507 N N . GLN A 1 68 ? -36.920 -35.817 72.668 1.00 90.12 68 GLN A N 1
ATOM 508 C CA . GLN A 1 68 ? -36.391 -35.619 74.018 1.00 90.12 68 GLN A CA 1
ATOM 509 C C . GLN A 1 68 ? -37.053 -34.442 74.739 1.00 90.12 68 GLN A C 1
ATOM 511 O O . GLN A 1 68 ? -37.311 -34.528 75.937 1.00 90.12 68 GLN A O 1
ATOM 516 N N . ARG A 1 69 ? -37.427 -33.370 74.025 1.00 92.94 69 ARG A N 1
ATOM 517 C CA . ARG A 1 69 ? -38.213 -32.270 74.608 1.00 92.94 69 ARG A CA 1
ATOM 518 C C . ARG A 1 69 ? -39.585 -32.742 75.092 1.00 92.94 69 ARG A C 1
ATOM 520 O O . ARG A 1 69 ? -40.030 -32.317 76.159 1.00 92.94 69 ARG A O 1
ATOM 527 N N . LYS A 1 70 ? -40.262 -33.608 74.326 1.00 93.69 70 LYS A N 1
ATOM 528 C CA . LYS A 1 70 ? -41.549 -34.205 74.725 1.00 93.69 70 LYS A CA 1
ATOM 529 C C . LYS A 1 70 ? -41.384 -35.136 75.927 1.00 93.69 70 LYS A C 1
ATOM 531 O O . LYS A 1 70 ? -42.166 -35.035 76.869 1.00 93.69 70 LYS A O 1
ATOM 536 N N . GLU A 1 71 ? -40.359 -35.986 75.930 1.00 91.06 71 GLU A N 1
ATOM 537 C CA . GLU A 1 71 ? -40.053 -36.870 77.062 1.00 91.06 71 GLU A CA 1
ATOM 538 C C . GLU A 1 71 ? -39.710 -36.095 78.336 1.00 91.06 71 GLU A C 1
ATOM 540 O O . GLU A 1 71 ? -40.184 -36.442 79.416 1.00 91.06 71 GLU A O 1
ATOM 545 N N . LEU A 1 72 ? -38.931 -35.019 78.220 1.00 92.88 72 LEU A N 1
ATOM 546 C CA . LEU A 1 72 ? -38.575 -34.152 79.338 1.00 92.88 72 LEU A CA 1
ATOM 547 C C . LEU A 1 72 ? -39.812 -33.443 79.898 1.00 92.88 72 LEU A C 1
ATOM 549 O O . LEU A 1 72 ? -40.028 -33.452 81.105 1.00 92.88 72 LEU A O 1
ATOM 553 N N . ALA A 1 73 ? -40.678 -32.906 79.032 1.00 92.38 73 ALA A N 1
ATOM 554 C CA . ALA A 1 73 ? -41.946 -32.308 79.451 1.00 92.38 73 ALA A CA 1
ATOM 555 C C . ALA A 1 73 ? -42.847 -33.317 80.185 1.00 92.38 73 ALA A C 1
ATOM 557 O O . ALA A 1 73 ? -43.485 -32.966 81.181 1.00 92.38 73 ALA A O 1
ATOM 558 N N . GLN A 1 74 ? -42.873 -34.571 79.726 1.00 92.12 74 GLN A N 1
ATOM 559 C CA . GLN A 1 74 ? -43.618 -35.647 80.372 1.00 92.12 74 GLN A CA 1
ATOM 560 C C . GLN A 1 74 ? -43.010 -36.026 81.732 1.00 92.12 74 GLN A C 1
ATOM 562 O O . GLN A 1 74 ? -43.738 -36.055 82.721 1.00 92.12 74 GLN A O 1
ATOM 567 N N . LYS A 1 75 ? -41.684 -36.198 81.827 1.00 89.94 75 LYS A N 1
ATOM 568 C CA . LYS A 1 75 ? -40.973 -36.451 83.096 1.00 89.94 75 LYS A CA 1
ATOM 569 C C . LYS A 1 75 ? -41.178 -35.325 84.110 1.00 89.94 75 LYS A C 1
ATOM 571 O O . LYS A 1 75 ? -41.413 -35.602 85.280 1.00 89.94 75 LYS A O 1
ATOM 576 N N . THR A 1 76 ? -41.185 -34.066 83.675 1.00 91.81 76 THR A N 1
ATOM 577 C CA . THR A 1 76 ? -41.488 -32.914 84.544 1.00 91.81 76 THR A CA 1
ATOM 578 C C . THR A 1 76 ? -42.944 -32.921 85.012 1.00 91.81 76 THR A C 1
ATOM 580 O O . THR A 1 76 ? -43.235 -32.595 86.165 1.00 91.81 76 THR A O 1
ATOM 583 N N . LYS A 1 77 ? -43.881 -33.321 84.142 1.00 93.12 77 LYS A N 1
ATOM 584 C CA . LYS A 1 77 ? -45.299 -33.465 84.494 1.00 93.12 77 LYS A CA 1
ATOM 585 C C . LYS A 1 77 ? -45.527 -34.600 85.491 1.00 93.12 77 LYS A C 1
ATOM 587 O O . LYS A 1 77 ? -46.354 -34.440 86.384 1.00 93.12 77 LYS A O 1
ATOM 592 N N . ASP A 1 78 ? -44.820 -35.714 85.342 1.00 88.94 78 ASP A N 1
ATOM 593 C CA . ASP A 1 78 ? -44.940 -36.875 86.225 1.00 88.94 78 ASP A CA 1
ATOM 594 C C . ASP A 1 78 ? -44.237 -36.637 87.568 1.00 88.94 78 ASP A C 1
ATOM 596 O O . ASP A 1 78 ? -44.837 -36.901 88.605 1.00 88.94 78 ASP A O 1
ATOM 600 N N . PHE A 1 79 ? -43.077 -35.971 87.578 1.00 90.69 79 PHE A N 1
ATOM 601 C CA . PHE A 1 79 ? -42.414 -35.507 88.802 1.00 90.69 79 PHE A CA 1
ATOM 602 C C . PHE A 1 79 ? -43.306 -34.584 89.649 1.00 90.69 79 PHE A C 1
ATOM 604 O O . PHE A 1 79 ? -43.328 -34.663 90.875 1.00 90.69 79 PHE A O 1
ATOM 611 N N . ARG A 1 80 ? -44.108 -33.725 89.006 1.00 89.81 80 ARG A N 1
ATOM 612 C CA . ARG A 1 80 ? -45.051 -32.840 89.709 1.00 89.81 80 ARG A CA 1
ATOM 613 C C . ARG A 1 80 ? -46.174 -33.600 90.434 1.00 89.81 80 ARG A C 1
ATOM 615 O O . ARG A 1 80 ? -46.740 -33.047 91.373 1.00 89.81 80 ARG A O 1
ATOM 622 N N . LYS A 1 81 ? -46.513 -34.821 90.000 1.00 91.44 81 LYS A N 1
ATOM 623 C CA . LYS A 1 81 ? -47.591 -35.650 90.579 1.00 91.44 81 LYS A CA 1
ATOM 624 C C . LYS A 1 81 ? -47.137 -36.520 91.757 1.00 91.44 81 LYS A C 1
ATOM 626 O O . LYS A 1 81 ? -47.995 -37.100 92.413 1.00 91.44 81 LYS A O 1
ATOM 631 N N . LEU A 1 82 ? -45.831 -36.632 91.988 1.00 89.25 82 LEU A N 1
ATOM 632 C CA . LEU A 1 82 ? -45.245 -37.405 93.082 1.00 89.25 82 LEU A CA 1
ATOM 633 C C . L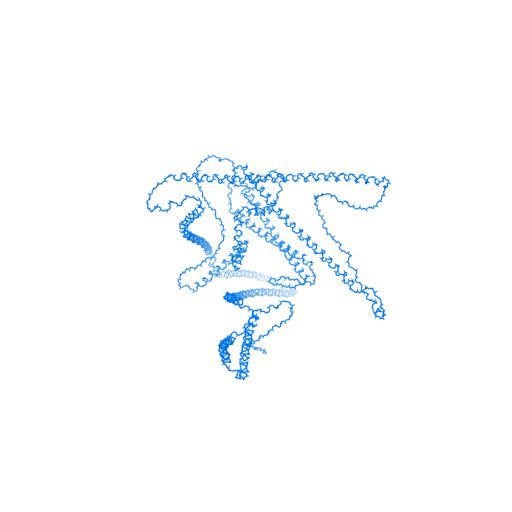EU A 1 82 ? -45.539 -36.768 94.457 1.00 89.25 82 LEU A C 1
ATOM 635 O O . LEU A 1 82 ? -45.812 -35.566 94.557 1.00 89.25 82 LEU A O 1
ATOM 639 N N . ASP A 1 83 ? -45.490 -37.571 95.518 1.00 87.94 83 ASP A N 1
ATOM 640 C CA . ASP A 1 83 ? -45.494 -37.111 96.913 1.00 87.94 83 ASP A CA 1
ATOM 641 C C . ASP A 1 83 ? -44.122 -36.529 97.316 1.00 87.94 83 ASP A C 1
ATOM 643 O O . ASP A 1 83 ? -43.138 -36.651 96.590 1.00 87.94 83 ASP A O 1
ATOM 647 N N . ASP A 1 84 ? -44.034 -35.811 98.437 1.00 83.12 84 ASP A N 1
ATOM 648 C CA . ASP A 1 84 ? -42.832 -35.019 98.747 1.00 83.12 84 ASP A CA 1
ATOM 649 C C . ASP A 1 84 ? -41.598 -35.867 99.122 1.00 83.12 84 ASP A C 1
ATOM 651 O O . ASP A 1 84 ? -40.468 -35.428 98.894 1.00 83.12 84 ASP A O 1
ATOM 655 N N . GLU A 1 85 ? -41.787 -37.097 99.610 1.00 84.19 85 GLU A N 1
ATOM 656 C CA . GLU A 1 85 ? -40.697 -38.039 99.904 1.00 84.19 85 GLU A CA 1
ATOM 657 C C . GLU A 1 85 ? -40.131 -38.655 98.608 1.00 84.19 85 GLU A C 1
ATOM 659 O O . GLU A 1 85 ? -38.910 -38.726 98.417 1.00 84.19 85 GLU A O 1
ATOM 664 N N . SER A 1 86 ? -41.004 -38.998 97.652 1.00 84.38 86 SER A N 1
ATOM 665 C CA . SER A 1 86 ? -40.604 -39.483 96.322 1.00 84.38 86 SER A CA 1
ATOM 666 C C . SER A 1 86 ? -40.056 -38.380 95.398 1.00 84.38 86 SER A C 1
ATOM 668 O O . SER A 1 86 ? -39.129 -38.613 94.623 1.00 84.38 86 SER A O 1
ATOM 670 N N . LYS A 1 87 ? -40.502 -37.123 95.535 1.00 87.44 87 LYS A N 1
ATOM 671 C CA . LYS A 1 87 ? -39.868 -35.981 94.843 1.00 87.44 87 LYS A CA 1
ATOM 672 C C . LYS A 1 87 ? -38.408 -35.795 95.242 1.00 87.44 87 LYS A C 1
ATOM 674 O O . LYS A 1 87 ? -37.578 -35.467 94.394 1.00 87.44 87 LYS A O 1
ATOM 679 N N . LEU A 1 88 ? -38.078 -35.975 96.520 1.00 85.44 88 LEU A N 1
ATOM 680 C CA . LEU A 1 88 ? -36.716 -35.765 97.016 1.00 85.44 88 LEU A CA 1
ATOM 681 C C . LEU A 1 88 ? -35.742 -36.832 96.486 1.00 85.44 88 LEU A C 1
ATOM 683 O O . LEU A 1 88 ? -34.560 -36.546 96.294 1.00 85.44 88 LEU A O 1
ATOM 687 N N . THR A 1 89 ? -36.248 -38.032 96.183 1.00 85.81 89 THR A N 1
ATOM 688 C CA . THR A 1 89 ? -35.477 -39.118 95.561 1.00 85.81 89 THR A CA 1
ATOM 689 C C . THR A 1 89 ? -35.338 -38.947 94.040 1.00 85.81 89 THR A C 1
ATOM 691 O O . THR A 1 89 ? -34.233 -39.104 93.514 1.00 85.81 89 THR A O 1
ATOM 694 N N . ASP A 1 90 ? -36.390 -38.511 93.339 1.00 86.88 90 ASP A N 1
ATOM 695 C CA . ASP A 1 90 ? -36.398 -38.404 91.869 1.00 86.88 90 ASP A CA 1
ATOM 696 C C . ASP A 1 90 ? -35.844 -37.081 91.303 1.00 86.88 90 ASP A C 1
ATOM 698 O O . ASP A 1 90 ? -35.507 -37.003 90.114 1.00 86.88 90 ASP A O 1
ATOM 702 N N . ILE A 1 91 ? -35.667 -36.034 92.123 1.00 89.25 91 ILE A N 1
ATOM 703 C CA . ILE A 1 91 ? -35.201 -34.712 91.652 1.00 89.25 91 ILE A CA 1
ATOM 704 C C . ILE A 1 91 ? -33.831 -34.781 90.967 1.00 89.25 91 ILE A C 1
ATOM 706 O O . ILE A 1 91 ? -33.578 -34.086 89.981 1.00 89.25 91 ILE A O 1
ATOM 710 N N . LYS A 1 92 ? -32.956 -35.677 91.441 1.00 90.12 92 LYS A N 1
ATOM 711 C CA . LYS A 1 92 ? -31.632 -35.912 90.853 1.00 90.12 92 LYS A CA 1
ATOM 712 C C . LYS A 1 92 ? -31.738 -36.531 89.457 1.00 90.12 92 LYS A C 1
ATOM 714 O O . LYS A 1 92 ? -30.954 -36.178 88.577 1.00 90.12 92 LYS A O 1
ATOM 719 N N . ALA A 1 93 ? -32.703 -37.426 89.240 1.00 88.81 93 ALA A N 1
ATOM 720 C CA . ALA A 1 93 ? -32.955 -38.038 87.938 1.00 88.81 93 ALA A CA 1
ATOM 721 C C . ALA A 1 93 ? -33.543 -37.020 86.947 1.00 88.81 93 ALA A C 1
ATOM 723 O O . ALA A 1 93 ? -33.100 -36.958 85.797 1.00 88.81 93 ALA A O 1
ATOM 724 N N . LEU A 1 94 ? -34.466 -36.164 87.405 1.00 90.38 94 LEU A N 1
ATOM 725 C CA . LEU A 1 94 ? -35.029 -35.089 86.589 1.00 90.38 94 LEU A CA 1
ATOM 726 C C . LEU A 1 94 ? -33.952 -34.075 86.175 1.00 90.38 94 LEU A C 1
ATOM 728 O O . LEU A 1 94 ? -33.819 -33.778 84.987 1.00 90.38 94 LEU A O 1
ATOM 732 N N . LEU A 1 95 ? -33.132 -33.602 87.118 1.00 91.56 95 LEU A N 1
ATOM 733 C CA . LEU A 1 95 ? -32.046 -32.660 86.829 1.00 91.56 95 LEU A CA 1
ATOM 734 C C . LEU A 1 95 ? -31.049 -33.243 85.816 1.00 91.56 95 LEU A C 1
ATOM 736 O O . LEU A 1 95 ? -30.651 -32.562 84.874 1.00 91.56 95 LEU A O 1
ATOM 740 N N . LYS A 1 96 ? -30.712 -34.533 85.955 1.00 92.56 96 LYS A N 1
ATOM 741 C CA . LYS A 1 96 ? -29.830 -35.243 85.020 1.00 92.56 96 LYS A CA 1
ATOM 742 C C . LYS A 1 96 ? -30.440 -35.366 83.618 1.00 92.56 96 LYS A C 1
ATOM 744 O O . LYS A 1 96 ? -29.707 -35.308 82.637 1.00 92.56 96 LYS A O 1
ATOM 749 N N . SER A 1 97 ? -31.767 -35.481 83.505 1.00 89.69 97 SER A N 1
ATOM 750 C CA . SER A 1 97 ? -32.457 -35.465 82.206 1.00 89.69 97 SER A CA 1
ATOM 751 C C . SER A 1 97 ? -32.486 -34.079 81.545 1.00 89.69 97 SER A C 1
ATOM 753 O O . SER A 1 97 ? -32.297 -33.993 80.335 1.00 89.69 97 SER A O 1
ATOM 755 N N . TYR A 1 98 ? -32.627 -32.995 82.321 1.00 93.69 98 TYR A N 1
ATOM 756 C CA . TYR A 1 98 ? -32.472 -31.622 81.817 1.00 93.69 98 TYR A CA 1
ATOM 757 C C . TYR A 1 98 ? -31.037 -31.347 81.365 1.00 93.69 98 TYR A C 1
ATOM 759 O O . TYR A 1 98 ? -30.834 -30.792 80.289 1.00 93.69 98 TYR A O 1
ATOM 767 N N . GLN A 1 99 ? -30.052 -31.770 82.160 1.00 93.44 99 GLN A N 1
ATOM 768 C CA . GLN A 1 99 ? -28.640 -31.657 81.808 1.00 93.44 99 GLN A CA 1
ATOM 769 C C . GLN A 1 99 ? -28.335 -32.406 80.505 1.00 93.44 99 GLN A C 1
ATOM 771 O O . GLN A 1 99 ? -27.780 -31.813 79.589 1.00 93.44 99 GLN A O 1
ATOM 776 N N . GLY A 1 100 ? -28.792 -33.656 80.370 1.00 91.44 100 GLY A N 1
ATOM 777 C CA . GLY A 1 100 ? -28.613 -34.433 79.140 1.00 91.44 100 GLY A CA 1
ATOM 778 C C . GLY A 1 100 ? -29.239 -33.780 77.902 1.00 91.44 100 GLY A C 1
ATOM 779 O O . GLY A 1 100 ? -28.635 -33.805 76.836 1.00 91.44 100 GLY A O 1
ATOM 780 N N . PHE A 1 101 ? -30.406 -33.142 78.035 1.00 92.12 101 PHE A N 1
ATOM 781 C CA . PHE A 1 101 ? -31.041 -32.407 76.935 1.00 92.12 101 PHE A CA 1
ATOM 782 C C . PHE A 1 101 ? -30.276 -31.127 76.553 1.00 92.12 101 PHE A C 1
ATOM 784 O O . PHE A 1 101 ? -30.140 -30.815 75.370 1.00 92.12 101 PHE A O 1
ATOM 791 N N . ILE A 1 102 ? -29.749 -30.395 77.540 1.00 92.00 102 ILE A N 1
ATOM 792 C CA . ILE A 1 102 ? -28.900 -29.216 77.305 1.00 92.00 102 ILE A CA 1
ATOM 793 C C . ILE A 1 102 ? -27.597 -29.630 76.615 1.00 92.00 102 ILE A C 1
ATOM 795 O O . ILE A 1 102 ? -27.201 -28.997 75.637 1.00 92.00 102 ILE A O 1
ATOM 799 N N . ASP A 1 103 ? -26.963 -30.708 77.078 1.00 92.94 103 ASP A N 1
ATOM 800 C CA . ASP A 1 103 ? -25.742 -31.250 76.481 1.00 92.94 103 ASP A CA 1
ATOM 801 C C . ASP A 1 103 ? -25.993 -31.721 75.040 1.00 92.94 103 ASP A C 1
ATOM 803 O O . ASP A 1 103 ? -25.184 -31.448 74.152 1.00 92.94 103 ASP A O 1
ATOM 807 N N . LEU A 1 104 ? -27.143 -32.354 74.779 1.00 89.44 104 LEU A N 1
ATOM 808 C CA . LEU A 1 104 ? -27.564 -32.765 73.440 1.00 89.44 104 LEU A CA 1
ATOM 809 C C . LEU A 1 104 ? -27.694 -31.566 72.494 1.00 89.44 104 LEU A C 1
ATOM 811 O O . LEU A 1 104 ? -27.058 -31.556 71.444 1.00 89.44 104 LEU A O 1
ATOM 815 N N . ILE A 1 105 ? -28.457 -30.535 72.869 1.00 89.69 105 ILE A N 1
ATOM 816 C CA . ILE A 1 105 ? -28.627 -29.329 72.041 1.00 89.69 105 ILE A CA 1
ATOM 817 C C . ILE A 1 105 ? -27.297 -28.592 71.853 1.00 89.69 105 ILE A C 1
ATOM 819 O O . ILE A 1 105 ? -27.003 -28.117 70.758 1.00 89.69 105 ILE A O 1
ATOM 823 N N . SER A 1 106 ? -26.477 -28.499 72.901 1.00 91.75 106 SER A N 1
ATOM 824 C CA . SER A 1 106 ? -25.170 -27.838 72.843 1.00 91.75 106 SER A CA 1
ATOM 825 C C . SER A 1 106 ? -24.226 -28.553 71.876 1.00 91.75 106 SER A C 1
ATOM 827 O O . SER A 1 106 ? -23.581 -27.911 71.047 1.00 91.75 106 SER A O 1
ATOM 829 N N . ASN A 1 107 ? -24.191 -29.887 71.913 1.00 89.62 107 ASN A N 1
ATOM 830 C CA . ASN A 1 107 ? -23.390 -30.683 70.988 1.00 89.62 107 ASN A CA 1
ATOM 831 C C . ASN A 1 107 ? -23.920 -30.597 69.553 1.00 89.62 107 ASN A C 1
ATOM 833 O O . ASN A 1 107 ? -23.128 -30.381 68.644 1.00 89.62 107 ASN A O 1
ATOM 837 N N . GLN A 1 108 ? -25.239 -30.655 69.348 1.00 89.69 108 GLN A N 1
ATOM 838 C CA . GLN A 1 108 ? -25.843 -30.445 68.027 1.00 89.69 108 GLN A CA 1
ATOM 839 C C . GLN A 1 108 ? -25.499 -29.064 67.457 1.00 89.69 108 GLN A C 1
ATOM 841 O O . GLN A 1 108 ? -25.096 -28.953 66.302 1.00 89.69 108 GLN A O 1
ATOM 846 N N . SER A 1 109 ? -25.595 -28.007 68.270 1.00 89.00 109 SER A N 1
ATOM 847 C CA . SER A 1 109 ? -25.237 -26.647 67.855 1.00 89.00 109 SER A CA 1
ATOM 848 C C . SER A 1 109 ? -23.762 -26.537 67.468 1.00 89.00 109 SER A C 1
ATOM 850 O O . SER A 1 109 ? -23.445 -25.842 66.505 1.00 89.00 109 SER A O 1
ATOM 852 N N . LYS A 1 110 ? -22.861 -27.220 68.187 1.00 90.94 110 LYS A N 1
ATOM 853 C CA . LYS A 1 110 ? -21.433 -27.273 67.842 1.00 90.94 110 LYS A CA 1
ATOM 854 C C . LYS A 1 110 ? -21.194 -28.012 66.529 1.00 90.94 110 LYS A C 1
ATOM 856 O O . LYS A 1 110 ? -20.420 -27.522 65.715 1.00 90.94 110 LYS A O 1
ATOM 861 N N . THR A 1 111 ? -21.871 -29.138 66.300 1.00 87.06 111 THR A N 1
ATOM 862 C CA . THR A 1 111 ? -21.778 -29.891 65.041 1.00 87.06 111 THR A CA 1
ATOM 863 C C . THR A 1 111 ? -22.238 -29.040 63.860 1.00 87.06 111 THR A C 1
ATOM 865 O O . THR A 1 111 ? -21.512 -28.920 62.883 1.00 87.06 111 THR A O 1
ATOM 868 N N . VAL A 1 112 ? -23.382 -28.357 63.976 1.00 88.31 112 VAL A N 1
ATOM 869 C CA . VAL A 1 112 ? -23.904 -27.479 62.912 1.00 88.31 112 VAL A CA 1
ATOM 870 C C . VAL A 1 112 ? -22.964 -26.311 62.622 1.00 88.31 112 VAL A C 1
ATOM 872 O O . VAL A 1 112 ? -22.711 -26.002 61.461 1.00 88.31 112 VAL A O 1
ATOM 875 N N . GLN A 1 113 ? -22.415 -25.676 63.660 1.00 89.50 113 GLN A N 1
ATOM 876 C CA . GLN A 1 113 ? -21.438 -24.597 63.493 1.00 89.50 113 GLN A CA 1
ATOM 877 C C . GLN A 1 113 ? -20.151 -25.096 62.827 1.00 89.50 113 GLN A C 1
ATOM 879 O O . GLN A 1 113 ? -19.654 -24.445 61.912 1.00 89.50 113 GLN A O 1
ATOM 884 N N . ALA A 1 114 ? -19.636 -26.257 63.241 1.00 88.94 114 ALA A N 1
ATOM 885 C CA . ALA A 1 114 ? -18.446 -26.857 62.646 1.00 88.94 114 ALA A CA 1
ATOM 886 C C . ALA A 1 114 ? -18.662 -27.188 61.161 1.00 88.94 114 ALA A C 1
ATOM 888 O O . ALA A 1 114 ? -17.852 -26.789 60.327 1.00 88.94 114 ALA A O 1
ATOM 889 N N . SER A 1 115 ? -19.782 -27.830 60.817 1.00 87.06 115 SER A N 1
ATOM 890 C CA . SER A 1 115 ? -20.123 -28.150 59.427 1.00 87.06 115 SER A CA 1
ATOM 891 C C . SER A 1 115 ? -20.346 -26.901 58.570 1.00 87.06 115 SER A C 1
ATOM 893 O O . SER A 1 115 ? -19.951 -26.878 57.407 1.00 87.06 115 SER A O 1
ATOM 895 N N . PHE A 1 116 ? -20.930 -25.839 59.136 1.00 89.06 116 PHE A N 1
ATOM 896 C CA . PHE A 1 116 ? -21.098 -24.563 58.440 1.00 89.06 116 PHE A CA 1
ATOM 897 C C . PHE A 1 116 ? -19.751 -23.931 58.072 1.00 89.06 116 PHE A C 1
ATOM 899 O O . PHE A 1 116 ? -19.553 -23.563 56.918 1.00 89.06 116 PHE A O 1
ATOM 906 N N . PHE A 1 117 ? -18.806 -23.843 59.013 1.00 87.31 117 PHE A N 1
ATOM 907 C CA . PHE A 1 117 ? -17.482 -23.275 58.727 1.00 87.31 117 PHE A CA 1
ATOM 908 C C . PHE A 1 117 ? -16.652 -24.148 57.784 1.00 87.31 117 PHE A C 1
ATOM 910 O O . PHE A 1 117 ? -15.910 -23.613 56.960 1.00 87.31 117 PHE A O 1
ATOM 917 N N . GLN A 1 118 ? -16.822 -25.469 57.857 1.00 85.25 118 GLN A N 1
ATOM 918 C CA . GLN A 1 118 ? -16.186 -26.411 56.940 1.00 85.25 118 GLN A CA 1
ATOM 919 C C . GLN A 1 118 ? -16.636 -26.200 55.482 1.00 85.25 118 GLN A C 1
ATOM 921 O O . GLN A 1 118 ? -15.828 -26.377 54.576 1.00 85.25 118 GLN A O 1
ATOM 926 N N . LEU A 1 119 ? -17.885 -25.770 55.253 1.00 86.44 119 LEU A N 1
ATOM 927 C CA . LEU A 1 119 ? -18.399 -25.408 53.925 1.00 86.44 119 LEU A CA 1
ATOM 928 C C . LEU A 1 119 ? -18.063 -23.961 53.531 1.00 86.44 119 LEU A C 1
ATOM 930 O O . LEU A 1 119 ? -17.684 -23.689 52.395 1.00 86.44 119 LEU A O 1
ATOM 934 N N . TYR A 1 120 ? -18.244 -23.021 54.457 1.00 87.69 120 TYR A N 1
ATOM 935 C CA . TYR A 1 120 ? -18.160 -21.593 54.168 1.00 87.69 120 TYR A CA 1
ATOM 936 C C . TYR A 1 120 ? -16.724 -21.130 53.910 1.00 87.69 120 TYR A C 1
ATOM 938 O O . TYR A 1 120 ? -16.512 -20.346 52.991 1.00 87.69 120 TYR A O 1
ATOM 946 N N . SER A 1 121 ? -15.736 -21.621 54.671 1.00 87.25 121 SER A N 1
ATOM 947 C CA . SER A 1 121 ? -14.345 -21.159 54.532 1.00 87.25 121 SER A CA 1
ATOM 948 C C . SER A 1 121 ? -13.801 -21.398 53.116 1.00 87.25 121 SER A C 1
ATOM 950 O O . SER A 1 121 ? -13.428 -20.415 52.475 1.00 87.25 121 SER A O 1
ATOM 952 N N . PRO A 1 122 ? -13.849 -22.628 52.557 1.00 84.94 122 PRO A N 1
ATOM 953 C CA . PRO A 1 122 ? -13.332 -22.885 51.211 1.00 84.94 122 PRO A CA 1
ATOM 954 C C . PRO A 1 122 ? -14.133 -22.167 50.119 1.00 84.94 122 PRO A C 1
ATOM 956 O O . PRO A 1 122 ? -13.557 -21.682 49.150 1.00 84.94 122 PRO A O 1
ATOM 959 N N . LEU A 1 123 ? -15.457 -22.065 50.283 1.00 85.06 123 LEU A N 1
ATOM 960 C CA . LEU A 1 123 ? -16.333 -21.419 49.305 1.00 85.06 123 LEU A CA 1
ATOM 961 C C . LEU A 1 123 ? -16.160 -19.892 49.279 1.00 85.06 123 LEU A C 1
ATOM 963 O O . LEU A 1 123 ? -16.266 -19.289 48.218 1.00 85.06 123 LEU A O 1
ATOM 967 N N . SER A 1 124 ? -15.877 -19.270 50.428 1.00 85.00 124 SER A N 1
ATOM 968 C CA . SER A 1 124 ? -15.637 -17.823 50.532 1.00 85.00 124 SER A CA 1
ATOM 969 C C . SER A 1 124 ? -14.265 -17.394 50.005 1.00 85.00 124 SER A C 1
ATOM 971 O O . SER A 1 124 ? -14.097 -16.251 49.586 1.00 85.00 124 SER A O 1
ATOM 973 N N . GLU A 1 125 ? -13.292 -18.307 50.010 1.00 84.38 125 GLU A N 1
ATOM 974 C CA . GLU A 1 125 ? -11.946 -18.079 49.475 1.00 84.38 125 GLU A CA 1
ATOM 975 C C . GLU A 1 125 ? -11.856 -18.340 47.963 1.00 84.38 125 GLU A C 1
ATOM 977 O O . GLU A 1 125 ? -10.900 -17.902 47.316 1.00 84.38 125 GLU A O 1
ATOM 982 N N . ALA A 1 126 ? -12.835 -19.041 47.381 1.00 85.25 126 ALA A N 1
ATOM 983 C CA . ALA A 1 126 ? -12.837 -19.336 45.958 1.00 85.25 126 ALA A CA 1
ATOM 984 C C . ALA A 1 126 ? -13.270 -18.127 45.108 1.00 85.25 126 ALA A C 1
ATOM 986 O O . ALA A 1 126 ? -14.289 -17.494 45.386 1.00 85.25 126 ALA A O 1
ATOM 987 N N . PRO A 1 127 ? -12.522 -17.811 44.037 1.00 83.31 127 PRO A N 1
ATOM 988 C CA . PRO A 1 127 ? -12.903 -16.775 43.085 1.00 83.31 127 PRO A CA 1
ATOM 989 C C . PRO A 1 127 ? -14.132 -17.194 42.265 1.00 83.31 127 PRO A C 1
ATOM 991 O O . PRO A 1 127 ? -14.323 -18.377 41.983 1.00 83.31 127 PRO A O 1
ATOM 994 N N . ASP A 1 128 ? -14.938 -16.216 41.846 1.00 82.31 128 ASP A N 1
ATOM 995 C CA . ASP A 1 128 ? -16.130 -16.424 41.012 1.00 82.31 128 ASP A CA 1
ATOM 996 C C . ASP A 1 128 ? -15.791 -17.223 39.729 1.00 82.31 128 ASP A C 1
ATOM 998 O O . ASP A 1 128 ? -14.852 -16.854 39.015 1.00 82.31 128 ASP A O 1
ATOM 1002 N N . PRO A 1 129 ? -16.511 -18.322 39.421 1.00 83.50 129 PRO A N 1
ATOM 1003 C CA . PRO A 1 129 ? -16.260 -19.122 38.230 1.00 83.50 129 PRO A CA 1
ATOM 1004 C C . PRO A 1 129 ? -16.822 -18.497 36.944 1.00 83.50 129 PRO A C 1
ATOM 1006 O O . PRO A 1 129 ? -16.398 -18.897 35.860 1.00 83.50 129 PRO A O 1
ATOM 1009 N N . TYR A 1 130 ? -17.750 -17.537 37.019 1.00 83.12 130 TYR A N 1
ATOM 1010 C CA . TYR A 1 130 ? -18.403 -16.969 35.833 1.00 83.12 130 TYR A CA 1
ATOM 1011 C C . TYR A 1 130 ? -17.414 -16.302 34.853 1.00 83.12 130 TYR A C 1
ATOM 1013 O O . TYR A 1 130 ? -17.420 -16.680 33.680 1.00 83.12 130 TYR A O 1
ATOM 1021 N N . PRO A 1 131 ? -16.482 -15.429 35.294 1.00 85.19 131 PRO A N 1
ATOM 1022 C CA . PRO A 1 131 ? -15.481 -14.836 34.402 1.00 85.19 131 PRO A CA 1
ATOM 1023 C C . PRO A 1 131 ? -14.538 -15.870 33.770 1.00 85.19 131 PRO A C 1
ATOM 1025 O O . PRO A 1 131 ? -14.010 -15.657 32.680 1.00 85.19 131 PRO A O 1
ATOM 1028 N N . LEU A 1 132 ? -14.313 -17.005 34.446 1.00 80.44 132 LEU A N 1
ATOM 1029 C CA . LEU A 1 132 ? -13.476 -18.079 33.912 1.00 80.44 132 LEU A CA 1
ATOM 1030 C C . LEU A 1 132 ? -14.180 -18.804 32.770 1.00 80.44 132 LEU A C 1
ATOM 1032 O O . LEU A 1 132 ? -13.555 -19.122 31.759 1.00 80.44 132 LEU A O 1
ATOM 1036 N N . LEU A 1 133 ? -15.474 -19.071 32.937 1.00 81.19 133 LEU A N 1
ATOM 1037 C CA . LEU A 1 133 ? -16.297 -19.715 31.922 1.00 81.19 133 LEU A CA 1
ATOM 1038 C C . LEU A 1 133 ? -16.484 -18.804 30.709 1.00 81.19 133 LEU A C 1
ATOM 1040 O O . LEU A 1 133 ? -16.342 -19.282 29.589 1.00 81.19 133 LEU A O 1
ATOM 1044 N N . GLU A 1 134 ? -16.710 -17.508 30.922 1.00 87.06 134 GLU A N 1
ATOM 1045 C CA . GLU A 1 134 ? -16.803 -16.511 29.850 1.00 87.06 134 GLU A CA 1
ATOM 1046 C C . GLU A 1 134 ? -15.518 -16.471 29.014 1.00 87.06 134 GLU A C 1
ATOM 1048 O O . GLU A 1 134 ? -15.566 -16.705 27.809 1.00 87.06 134 GLU A O 1
ATOM 1053 N N . ALA A 1 135 ? -14.347 -16.331 29.644 1.00 84.06 135 ALA A N 1
ATOM 1054 C CA . ALA A 1 135 ? -13.090 -16.321 28.893 1.00 84.06 135 ALA A CA 1
ATOM 1055 C C . ALA A 1 135 ? -12.763 -17.675 28.240 1.00 84.06 135 ALA A C 1
ATOM 1057 O O . ALA A 1 135 ? -12.089 -17.718 27.213 1.00 84.06 135 ALA A O 1
ATOM 1058 N N . SER A 1 136 ? -13.210 -18.792 28.825 1.00 83.06 136 SER A N 1
ATOM 1059 C CA . SER A 1 136 ? -13.038 -20.120 28.221 1.00 83.06 136 SER A CA 1
ATOM 1060 C C . SER A 1 136 ? -13.898 -20.268 26.966 1.00 83.06 136 SER A C 1
ATOM 1062 O O . SER A 1 136 ? -13.442 -20.842 25.980 1.00 83.06 136 SER A O 1
ATOM 1064 N N . VAL A 1 137 ? -15.121 -19.729 26.986 1.00 87.88 137 VAL A N 1
ATOM 1065 C CA . VAL A 1 137 ? -16.008 -19.670 25.819 1.00 87.88 137 VAL A CA 1
ATOM 1066 C C . VAL A 1 137 ? -15.423 -18.739 24.761 1.00 87.88 137 VAL A C 1
ATOM 1068 O O . VAL A 1 137 ? -15.302 -19.152 23.613 1.00 87.88 137 VAL A O 1
ATOM 1071 N N . ASP A 1 138 ? -14.959 -17.549 25.136 1.00 86.31 138 ASP A N 1
ATOM 1072 C CA . ASP A 1 138 ? -14.309 -16.622 24.205 1.00 86.31 138 ASP A CA 1
ATOM 1073 C C . ASP A 1 138 ? -13.028 -17.221 23.604 1.00 86.31 138 ASP A C 1
ATOM 1075 O O . ASP A 1 138 ? -12.783 -17.113 22.401 1.00 86.31 138 ASP A O 1
ATOM 1079 N N . SER A 1 139 ? -12.220 -17.923 24.404 1.00 86.62 139 SER A N 1
ATOM 1080 C CA . SER A 1 139 ? -11.035 -18.637 23.918 1.00 86.62 139 SER A CA 1
ATOM 1081 C C . SER A 1 139 ? -11.397 -19.790 22.981 1.00 86.62 139 SER A C 1
ATOM 1083 O O . SER A 1 139 ? -10.653 -20.063 22.042 1.00 86.62 139 SER A O 1
ATOM 1085 N N . LEU A 1 140 ? -12.509 -20.484 23.227 1.00 87.94 140 LEU A N 1
ATOM 1086 C CA . LEU A 1 140 ? -12.975 -21.563 22.363 1.00 87.94 140 LEU A CA 1
ATOM 1087 C C . LEU A 1 140 ? -13.493 -21.012 21.032 1.00 87.94 140 LEU A C 1
ATOM 1089 O O . LEU A 1 140 ? -13.120 -21.526 19.984 1.00 87.94 140 LEU A O 1
ATOM 1093 N N . VAL A 1 141 ? -14.283 -19.939 21.070 1.00 89.56 141 VAL A N 1
ATOM 1094 C CA . VAL A 1 141 ? -14.808 -19.259 19.878 1.00 89.56 141 VAL A CA 1
ATOM 1095 C C . VAL A 1 141 ? -13.665 -18.680 19.046 1.00 89.56 141 VAL A C 1
ATOM 1097 O O . VAL A 1 141 ? -13.606 -18.874 17.834 1.00 89.56 141 VAL A O 1
ATOM 1100 N N . THR A 1 142 ? -12.697 -18.023 19.687 1.00 89.81 142 THR A N 1
ATOM 1101 C CA . THR A 1 142 ? -11.513 -17.513 18.982 1.00 89.81 142 THR A CA 1
ATOM 1102 C C . THR A 1 142 ? -10.663 -18.642 18.407 1.00 89.81 142 THR A C 1
ATOM 1104 O O . THR A 1 142 ? -10.205 -18.523 17.273 1.00 89.81 142 THR A O 1
ATOM 1107 N N . ALA A 1 143 ? -10.488 -19.762 19.115 1.00 90.88 143 ALA A N 1
ATOM 1108 C CA . ALA A 1 143 ? -9.808 -20.932 18.563 1.00 90.88 143 ALA A CA 1
ATOM 1109 C C . ALA A 1 143 ? -10.565 -21.521 17.359 1.00 90.88 143 ALA A C 1
ATOM 1111 O O . ALA A 1 143 ? -9.944 -21.815 16.337 1.00 90.88 143 ALA A O 1
ATOM 1112 N N . GLU A 1 144 ? -11.892 -21.631 17.437 1.00 90.88 144 GLU A N 1
ATOM 1113 C CA . GLU A 1 144 ? -12.749 -22.107 16.347 1.00 90.88 144 GLU A CA 1
ATOM 1114 C C . GLU A 1 144 ? -12.658 -21.207 15.106 1.00 90.88 144 GLU A C 1
ATOM 1116 O O . GLU A 1 144 ? -12.651 -21.706 13.984 1.00 90.88 144 GLU A O 1
ATOM 1121 N N . GLU A 1 145 ? -12.499 -19.893 15.276 1.00 88.81 145 GLU A N 1
ATOM 1122 C CA . GLU A 1 145 ? -12.315 -18.969 14.155 1.00 88.81 145 GLU A CA 1
ATOM 1123 C C . GLU A 1 145 ? -10.880 -18.908 13.610 1.00 88.81 145 GLU A C 1
ATOM 1125 O O . GLU A 1 145 ? -10.681 -18.684 12.411 1.00 88.81 145 GLU A O 1
ATOM 1130 N N . VAL A 1 146 ? -9.868 -19.030 14.472 1.00 91.38 146 VAL A N 1
ATOM 1131 C CA . VAL A 1 146 ? -8.458 -18.783 14.121 1.00 91.38 146 VAL A CA 1
ATOM 1132 C C . VAL A 1 146 ? -7.780 -20.037 13.573 1.00 91.38 146 VAL A C 1
ATOM 1134 O O . VAL A 1 146 ? -7.054 -19.945 12.584 1.00 91.38 146 VAL A O 1
ATOM 1137 N N . VAL A 1 147 ? -8.041 -21.216 14.142 1.00 93.44 147 VAL A N 1
ATOM 1138 C CA . VAL A 1 147 ? -7.458 -22.489 13.682 1.00 93.44 147 VAL A CA 1
ATOM 1139 C C . VAL A 1 147 ? -7.746 -22.787 12.197 1.00 93.44 147 VAL A C 1
ATOM 1141 O O . VAL A 1 147 ? -6.795 -23.094 11.470 1.00 93.44 147 VAL A O 1
ATOM 1144 N N . PRO A 1 148 ? -8.982 -22.662 11.669 1.00 92.88 148 PRO A N 1
ATOM 1145 C CA . PRO A 1 148 ? -9.233 -22.888 10.243 1.00 92.88 148 PRO A CA 1
ATOM 1146 C C . PRO A 1 148 ? -8.548 -21.844 9.350 1.00 92.88 148 PRO A C 1
ATOM 1148 O O . PRO A 1 148 ? -8.085 -22.172 8.261 1.00 92.88 148 PRO A O 1
ATOM 1151 N N . LYS A 1 149 ? -8.420 -20.590 9.807 1.00 90.38 149 LYS A N 1
ATOM 1152 C CA . LYS A 1 149 ? -7.710 -19.541 9.057 1.00 90.38 149 LYS A CA 1
ATOM 1153 C C . LYS A 1 149 ? -6.213 -19.834 8.974 1.00 90.38 149 LYS A C 1
ATOM 1155 O O . LYS A 1 149 ? -5.647 -19.764 7.887 1.00 90.38 149 LYS A O 1
ATOM 1160 N N . LEU A 1 150 ? -5.593 -20.218 10.091 1.00 89.19 150 LEU A N 1
ATOM 1161 C CA . LEU A 1 150 ? -4.174 -20.574 10.139 1.00 89.19 150 LEU A CA 1
ATOM 1162 C C . LEU A 1 150 ? -3.867 -21.835 9.332 1.00 89.19 150 LEU A C 1
ATOM 1164 O O . LEU A 1 150 ? -2.849 -21.887 8.651 1.00 89.19 150 LEU A O 1
ATOM 1168 N N . THR A 1 151 ? -4.736 -22.846 9.374 1.00 93.75 151 THR A N 1
ATOM 1169 C CA . THR A 1 151 ? -4.559 -24.068 8.570 1.00 93.75 151 THR A CA 1
ATOM 1170 C C . THR A 1 151 ? -4.711 -23.789 7.075 1.00 93.75 151 THR A C 1
ATOM 1172 O O . THR A 1 151 ? -3.871 -24.236 6.296 1.00 93.75 151 THR A O 1
ATOM 1175 N N . ALA A 1 152 ? -5.693 -22.976 6.674 1.00 93.06 152 ALA A N 1
ATOM 1176 C CA . ALA A 1 152 ? -5.848 -22.537 5.288 1.00 93.06 152 ALA A CA 1
ATOM 1177 C C . ALA A 1 152 ? -4.662 -21.681 4.808 1.00 93.06 152 ALA A C 1
ATOM 1179 O O . ALA A 1 152 ? -4.216 -21.817 3.668 1.00 93.06 152 ALA A O 1
ATOM 1180 N N . GLU A 1 153 ? -4.123 -20.811 5.666 1.00 92.56 153 GLU A N 1
ATOM 1181 C CA . GLU A 1 153 ? -2.921 -20.038 5.356 1.00 92.56 153 GLU A CA 1
ATOM 1182 C C . GLU A 1 153 ? -1.688 -20.935 5.224 1.00 92.56 153 GLU A C 1
ATOM 1184 O O . GLU A 1 153 ? -0.936 -20.771 4.266 1.00 92.56 153 GLU A O 1
ATOM 1189 N N . ASN A 1 154 ? -1.512 -21.923 6.105 1.00 90.94 154 ASN A N 1
ATOM 1190 C CA . ASN A 1 154 ? -0.429 -22.902 6.002 1.00 90.94 154 ASN A CA 1
ATOM 1191 C C . ASN A 1 154 ? -0.512 -23.698 4.694 1.00 90.94 154 ASN A C 1
ATOM 1193 O O . ASN A 1 154 ? 0.484 -23.841 3.990 1.00 90.94 154 ASN A O 1
ATOM 1197 N N . GLU A 1 155 ? -1.706 -24.157 4.319 1.00 95.06 155 GLU A N 1
ATOM 1198 C CA . GLU A 1 155 ? -1.923 -24.858 3.052 1.00 95.06 155 GLU A CA 1
ATOM 1199 C C . GLU A 1 155 ? -1.638 -23.943 1.848 1.00 95.06 155 GLU A C 1
ATOM 1201 O O . GLU A 1 155 ? -1.019 -24.360 0.866 1.00 95.06 155 GLU A O 1
ATOM 1206 N N . ARG A 1 156 ? -2.036 -22.665 1.923 1.00 93.38 156 ARG A N 1
ATOM 1207 C CA . ARG A 1 156 ? -1.721 -21.667 0.893 1.00 93.38 156 ARG A CA 1
ATOM 1208 C C . ARG A 1 156 ? -0.216 -21.437 0.789 1.00 93.38 156 ARG A C 1
ATOM 1210 O O . ARG A 1 156 ? 0.300 -21.421 -0.325 1.00 93.38 156 ARG A O 1
ATOM 1217 N N . LEU A 1 157 ? 0.479 -21.294 1.918 1.00 92.06 157 LEU A N 1
ATOM 1218 C CA . LEU A 1 157 ? 1.930 -21.124 1.969 1.00 92.06 157 LEU A CA 1
ATOM 1219 C C . LEU A 1 157 ? 2.640 -22.346 1.378 1.00 92.06 157 LEU A C 1
ATOM 1221 O O . LEU A 1 157 ? 3.478 -22.182 0.494 1.00 92.06 157 LEU A O 1
ATOM 1225 N N . GLN A 1 158 ? 2.236 -23.561 1.751 1.00 95.00 158 GLN A N 1
ATOM 1226 C CA . GLN A 1 158 ? 2.765 -24.798 1.167 1.00 95.00 158 GLN A CA 1
ATOM 1227 C C . GLN A 1 158 ? 2.561 -24.855 -0.354 1.00 95.00 158 GLN A C 1
ATOM 1229 O O . GLN A 1 158 ? 3.498 -25.175 -1.085 1.00 95.00 158 GLN A O 1
ATOM 1234 N N . LYS A 1 159 ? 1.381 -24.469 -0.860 1.00 95.00 159 LYS A N 1
ATOM 1235 C CA . LYS A 1 159 ? 1.121 -24.383 -2.310 1.00 95.00 159 LYS A CA 1
ATOM 1236 C C . LYS A 1 159 ? 1.985 -23.326 -2.996 1.00 95.00 159 LYS A C 1
ATOM 1238 O O . LYS A 1 159 ? 2.485 -23.573 -4.094 1.00 95.00 159 LYS A O 1
ATOM 1243 N N . THR A 1 160 ? 2.181 -22.160 -2.375 1.00 93.56 160 THR A N 1
ATOM 1244 C CA . THR A 1 160 ? 3.054 -21.118 -2.937 1.00 93.56 160 THR A CA 1
ATOM 1245 C C . THR A 1 160 ? 4.507 -21.558 -2.973 1.00 93.56 160 THR A C 1
ATOM 1247 O O . THR A 1 160 ? 5.151 -21.365 -3.996 1.00 93.56 160 THR A O 1
ATOM 1250 N N . VAL A 1 161 ? 4.997 -22.221 -1.921 1.00 94.44 161 VAL A N 1
ATOM 1251 C CA . VAL A 1 161 ? 6.349 -22.786 -1.889 1.00 94.44 161 VAL A CA 1
ATOM 1252 C C . VAL A 1 161 ? 6.501 -23.823 -2.995 1.00 94.44 161 VAL A C 1
ATOM 1254 O O . VAL A 1 161 ? 7.403 -23.683 -3.804 1.00 94.44 161 VAL A O 1
ATOM 1257 N N . ALA A 1 162 ? 5.573 -24.776 -3.130 1.00 95.06 162 ALA A N 1
ATOM 1258 C CA . ALA A 1 162 ? 5.624 -25.772 -4.204 1.00 95.06 162 ALA A CA 1
ATOM 1259 C C . ALA A 1 162 ? 5.618 -25.141 -5.611 1.00 95.06 162 ALA A C 1
ATOM 1261 O O . ALA A 1 162 ? 6.341 -25.585 -6.501 1.00 95.06 162 ALA A O 1
ATOM 1262 N N . THR A 1 163 ? 4.835 -24.076 -5.808 1.00 93.88 163 THR A N 1
ATOM 1263 C CA . THR A 1 163 ? 4.786 -23.352 -7.089 1.00 93.88 163 THR A CA 1
ATOM 1264 C C . THR A 1 163 ? 6.098 -22.622 -7.365 1.00 93.88 163 THR A C 1
ATOM 1266 O O . THR A 1 163 ? 6.612 -22.702 -8.477 1.00 93.88 163 THR A O 1
ATOM 1269 N N . LEU A 1 164 ? 6.660 -21.938 -6.365 1.00 90.81 164 LEU A N 1
ATOM 1270 C CA . LEU A 1 164 ? 7.946 -21.251 -6.484 1.00 90.81 164 LEU A CA 1
ATOM 1271 C C . LEU A 1 164 ? 9.090 -22.241 -6.718 1.00 90.81 164 LEU A C 1
ATOM 1273 O O . LEU A 1 164 ? 9.934 -21.986 -7.567 1.00 90.81 164 LEU A O 1
ATOM 1277 N N . THR A 1 165 ? 9.090 -23.389 -6.038 1.00 94.94 165 THR A N 1
ATOM 1278 C CA . THR A 1 165 ? 10.056 -24.468 -6.276 1.00 94.94 165 THR A CA 1
ATOM 1279 C C . THR A 1 165 ? 9.952 -24.988 -7.710 1.00 94.94 165 THR A C 1
ATOM 1281 O O . THR A 1 165 ? 10.967 -25.094 -8.385 1.00 94.94 165 THR A O 1
ATOM 1284 N N . SER A 1 166 ? 8.741 -25.211 -8.229 1.00 94.62 166 SER A N 1
ATOM 1285 C CA . SER A 1 166 ? 8.555 -25.632 -9.625 1.00 94.62 166 SER A CA 1
ATOM 1286 C C . SER A 1 166 ? 8.993 -24.563 -10.637 1.00 94.62 166 SER A C 1
ATOM 1288 O O . SER A 1 166 ? 9.591 -24.899 -11.657 1.00 94.62 166 SER A O 1
ATOM 1290 N N . GLN A 1 167 ? 8.738 -23.279 -10.363 1.00 93.50 167 GLN A N 1
ATOM 1291 C CA . GLN A 1 167 ? 9.223 -22.176 -11.201 1.00 93.50 167 GLN A CA 1
ATOM 1292 C C . GLN A 1 167 ? 10.750 -22.069 -11.171 1.00 93.50 167 GLN A C 1
ATOM 1294 O O . GLN A 1 167 ? 11.359 -21.795 -12.207 1.00 93.50 167 GLN A O 1
ATOM 1299 N N . LEU A 1 168 ? 11.364 -22.314 -10.010 1.00 89.88 168 LEU A N 1
ATOM 1300 C CA . LEU A 1 168 ? 12.813 -22.358 -9.868 1.00 89.88 168 LEU A CA 1
ATOM 1301 C C . LEU A 1 168 ? 13.388 -23.496 -10.720 1.00 89.88 168 LEU A C 1
ATOM 1303 O O . LEU A 1 168 ? 14.215 -23.220 -11.583 1.00 89.88 168 LEU A O 1
ATOM 1307 N N . GLU A 1 169 ? 12.866 -24.719 -10.588 1.00 95.38 169 GLU A N 1
ATOM 1308 C CA . GLU A 1 169 ? 13.277 -25.876 -11.400 1.00 95.38 169 GLU A CA 1
ATOM 1309 C C . GLU A 1 169 ? 13.118 -25.621 -12.912 1.00 95.38 169 GLU A C 1
ATOM 1311 O O . GLU A 1 169 ? 13.996 -25.966 -13.705 1.00 95.38 169 GLU A O 1
ATOM 1316 N N . GLU A 1 170 ? 12.026 -24.978 -13.343 1.00 94.75 170 GLU A N 1
ATOM 1317 C CA . GLU A 1 170 ? 11.825 -24.632 -14.756 1.00 94.75 170 GLU A CA 1
ATOM 1318 C C . GLU A 1 170 ? 12.839 -23.585 -15.242 1.00 94.75 170 GLU A C 1
ATOM 1320 O O . GLU A 1 170 ? 13.338 -23.673 -16.368 1.00 94.75 170 GLU A O 1
ATOM 1325 N N . SER A 1 171 ? 13.163 -22.592 -14.410 1.00 87.56 171 SER A N 1
ATOM 1326 C CA . SER A 1 171 ? 14.148 -21.563 -14.754 1.00 87.56 171 SER A CA 1
ATOM 1327 C C . SER A 1 171 ? 15.579 -22.108 -14.778 1.00 87.56 171 SER A C 1
ATOM 1329 O O . SER A 1 171 ? 16.328 -21.789 -15.701 1.00 87.56 171 SER A O 1
ATOM 1331 N N . GLU A 1 172 ? 15.932 -22.999 -13.850 1.00 94.06 172 GLU A N 1
ATOM 1332 C CA . GLU A 1 172 ? 17.195 -23.739 -13.861 1.00 94.06 172 GLU A CA 1
ATOM 1333 C C . GLU A 1 172 ? 17.310 -24.614 -15.110 1.00 94.06 172 GLU A C 1
ATOM 1335 O O . GLU A 1 172 ? 18.344 -24.607 -15.779 1.00 94.06 172 GLU A O 1
ATOM 1340 N N . LYS A 1 173 ? 16.228 -25.298 -15.500 1.00 95.88 173 LYS A N 1
ATOM 1341 C CA . LYS A 1 173 ? 16.201 -26.086 -16.735 1.00 95.88 173 LYS A CA 1
ATOM 1342 C C . LYS A 1 173 ? 16.412 -25.217 -17.978 1.00 95.88 173 LYS A C 1
ATOM 1344 O O . LYS A 1 173 ? 17.214 -25.578 -18.835 1.00 95.88 173 LYS A O 1
ATOM 1349 N N . LYS A 1 174 ? 15.739 -24.064 -18.075 1.00 93.44 174 LYS A N 1
ATOM 1350 C CA . LYS A 1 174 ? 15.929 -23.113 -19.189 1.00 93.44 174 LYS A CA 1
ATOM 1351 C C . LYS A 1 174 ? 17.353 -22.568 -19.236 1.00 93.44 174 LYS A C 1
ATOM 1353 O O . LYS A 1 174 ? 17.915 -22.432 -20.319 1.00 93.44 174 LYS A O 1
ATOM 1358 N N . LEU A 1 175 ? 17.944 -22.284 -18.076 1.00 91.44 175 LEU A N 1
ATOM 1359 C CA . LEU A 1 175 ? 19.334 -21.848 -17.983 1.00 91.44 175 LEU A CA 1
ATOM 1360 C C . LEU A 1 175 ? 20.293 -22.937 -18.485 1.00 91.44 175 LEU A C 1
ATOM 1362 O O . LEU A 1 175 ? 21.251 -22.631 -19.193 1.00 91.44 175 LEU A O 1
ATOM 1366 N N . GLU A 1 176 ? 20.035 -24.203 -18.163 1.00 93.69 176 GLU A N 1
ATOM 1367 C CA . GLU A 1 176 ? 20.846 -25.326 -18.640 1.00 93.69 176 GLU A CA 1
ATOM 1368 C C . GLU A 1 176 ? 20.683 -25.560 -20.155 1.00 93.69 176 GLU A C 1
ATOM 1370 O O . GLU A 1 176 ? 21.659 -25.793 -20.873 1.00 93.69 176 GLU A O 1
ATOM 1375 N N . GLU A 1 177 ? 19.470 -25.402 -20.689 1.00 94.25 177 GLU A N 1
ATOM 1376 C CA . GLU A 1 177 ? 19.212 -25.407 -22.135 1.00 94.25 177 GLU A CA 1
ATOM 1377 C C . GLU A 1 177 ? 19.939 -24.250 -22.849 1.00 94.25 177 GLU A C 1
ATOM 1379 O O . GLU A 1 177 ? 20.554 -24.455 -23.896 1.00 94.25 177 GLU A O 1
ATOM 1384 N N . GLU A 1 178 ? 19.965 -23.045 -22.271 1.00 90.19 178 GLU A N 1
ATOM 1385 C CA . GLU A 1 178 ? 20.721 -21.918 -22.830 1.00 90.19 178 GLU A CA 1
ATOM 1386 C C . GLU A 1 178 ? 22.236 -22.169 -22.782 1.00 90.19 178 GLU A C 1
ATOM 1388 O O . GLU A 1 178 ? 22.942 -21.897 -23.755 1.00 90.19 178 GLU A O 1
ATOM 1393 N N . ARG A 1 179 ? 22.754 -22.718 -21.677 1.00 91.25 179 ARG A N 1
ATOM 1394 C CA . ARG A 1 179 ? 24.176 -23.075 -21.535 1.00 91.25 179 ARG A CA 1
ATOM 1395 C C . ARG A 1 179 ? 24.604 -24.102 -22.572 1.00 91.25 179 ARG A C 1
ATOM 1397 O O . ARG A 1 179 ? 25.635 -23.923 -23.221 1.00 91.25 179 ARG A O 1
ATOM 1404 N N . THR A 1 180 ? 23.811 -25.154 -22.756 1.00 94.50 180 THR A N 1
ATOM 1405 C CA . THR A 1 180 ? 24.088 -26.178 -23.770 1.00 94.50 180 THR A CA 1
ATOM 1406 C C . THR A 1 180 ? 23.997 -25.598 -25.181 1.00 94.50 180 THR A C 1
ATOM 1408 O O . THR A 1 180 ? 24.899 -25.833 -25.982 1.00 94.50 180 THR A O 1
ATOM 1411 N N . ALA A 1 181 ? 23.007 -24.748 -25.473 1.00 92.62 181 ALA A N 1
ATOM 1412 C CA . ALA A 1 181 ? 22.915 -24.047 -26.752 1.00 92.62 181 ALA A CA 1
ATOM 1413 C C . ALA A 1 181 ? 24.135 -23.141 -27.008 1.00 92.62 181 ALA A C 1
ATOM 1415 O O . ALA A 1 181 ? 24.754 -23.235 -28.070 1.00 92.62 181 ALA A O 1
ATOM 1416 N N . ARG A 1 182 ? 24.548 -22.322 -26.030 1.00 89.12 182 ARG A N 1
ATOM 1417 C CA . A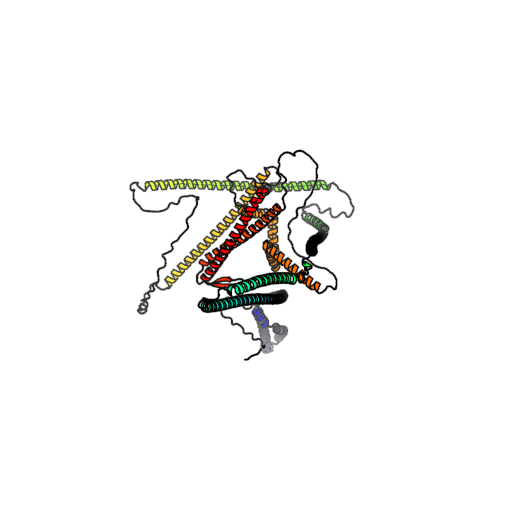RG A 1 182 ? 25.756 -21.480 -26.124 1.00 89.12 182 ARG A CA 1
ATOM 1418 C C . ARG A 1 182 ? 27.000 -22.313 -26.404 1.00 89.12 182 ARG A C 1
ATOM 1420 O O . ARG A 1 182 ? 27.748 -21.970 -27.315 1.00 89.12 182 ARG A O 1
ATOM 1427 N N . LYS A 1 183 ? 27.168 -23.431 -25.694 1.00 95.44 183 LYS A N 1
ATOM 1428 C CA . LYS A 1 183 ? 28.283 -24.356 -25.908 1.00 95.44 183 LYS A CA 1
ATOM 1429 C C . LYS A 1 183 ? 28.289 -24.933 -27.325 1.00 95.44 183 LYS A C 1
ATOM 1431 O O . LYS A 1 183 ? 29.321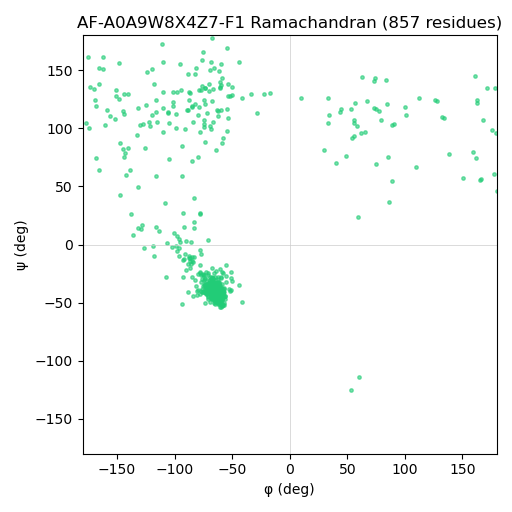 -24.916 -27.977 1.00 95.44 183 LYS A O 1
ATOM 1436 N N . THR A 1 184 ? 27.138 -25.359 -27.854 1.00 95.06 184 THR A N 1
ATOM 1437 C CA . THR A 1 184 ? 27.075 -25.869 -29.240 1.00 95.06 184 THR A CA 1
ATOM 1438 C C . THR A 1 184 ? 27.411 -24.801 -30.283 1.00 95.06 184 THR A C 1
ATOM 1440 O O . THR A 1 184 ? 28.048 -25.099 -31.294 1.00 95.06 184 THR A O 1
ATOM 1443 N N . VAL A 1 185 ? 27.017 -23.545 -30.043 1.00 91.88 185 VAL A N 1
ATOM 1444 C CA . VAL A 1 185 ? 27.373 -22.425 -30.921 1.00 91.88 185 VAL A CA 1
ATOM 1445 C C . VAL A 1 185 ? 28.871 -22.148 -30.841 1.00 91.88 185 VAL A C 1
ATOM 1447 O O . VAL A 1 185 ? 29.490 -21.959 -31.885 1.00 91.88 185 VAL A O 1
ATOM 1450 N N . GLU A 1 186 ? 29.463 -22.158 -29.649 1.00 93.12 186 GLU A N 1
ATOM 1451 C CA . GLU A 1 186 ? 30.908 -22.016 -29.444 1.00 93.12 186 GLU A CA 1
ATOM 1452 C C . GLU A 1 186 ? 31.688 -23.132 -30.156 1.00 93.12 186 GLU A C 1
ATOM 1454 O O . GLU A 1 186 ? 32.507 -22.827 -31.019 1.00 93.12 186 GLU A O 1
ATOM 1459 N N . ASP A 1 187 ? 31.318 -24.401 -29.956 1.00 95.50 187 ASP A N 1
ATOM 1460 C CA . ASP A 1 187 ? 31.915 -25.555 -30.648 1.00 95.50 187 ASP A CA 1
ATOM 1461 C C . ASP A 1 187 ? 31.807 -25.423 -32.189 1.00 95.50 187 ASP A C 1
ATOM 1463 O O . ASP A 1 187 ? 32.729 -2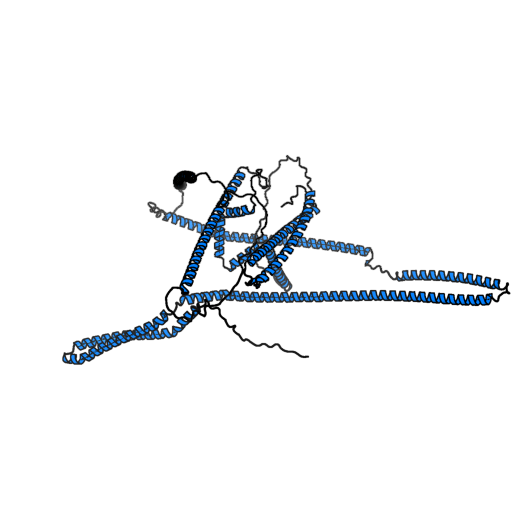5.756 -32.947 1.00 95.50 187 ASP A O 1
ATOM 1467 N N . SER A 1 188 ? 30.685 -24.888 -32.692 1.00 94.75 188 SER A N 1
ATOM 1468 C CA . SER A 1 188 ? 30.487 -24.622 -34.127 1.00 94.75 188 SER A CA 1
ATOM 1469 C C . SER A 1 188 ? 31.350 -23.468 -34.659 1.00 94.75 188 SER A C 1
ATOM 1471 O O . SER A 1 188 ? 31.722 -23.452 -35.834 1.00 94.75 188 SER A O 1
ATOM 1473 N N . ARG A 1 189 ? 31.671 -22.478 -33.818 1.00 90.25 189 ARG A N 1
ATOM 1474 C CA . ARG A 1 189 ? 32.559 -21.365 -34.180 1.00 90.25 189 ARG A CA 1
ATOM 1475 C C . ARG A 1 189 ? 34.007 -21.822 -34.145 1.00 90.25 189 ARG A C 1
ATOM 1477 O O . ARG A 1 189 ? 34.723 -21.545 -35.098 1.00 90.25 189 ARG A O 1
ATOM 1484 N N . ASP A 1 190 ? 34.395 -22.586 -33.133 1.00 94.31 190 ASP A N 1
ATOM 1485 C CA . ASP A 1 190 ? 35.736 -23.154 -33.003 1.00 94.31 190 ASP A CA 1
ATOM 1486 C C . ASP A 1 190 ? 36.070 -24.109 -34.150 1.00 94.31 190 ASP A C 1
ATOM 1488 O O . ASP A 1 190 ? 37.181 -24.086 -34.676 1.00 94.31 190 ASP A O 1
ATOM 1492 N N . SER A 1 191 ? 35.109 -24.924 -34.592 1.00 95.19 191 SER A N 1
ATOM 1493 C CA . SER A 1 191 ? 35.292 -25.775 -35.777 1.00 95.19 191 SER A CA 1
ATOM 1494 C C . SER A 1 191 ? 35.490 -24.959 -37.057 1.00 95.19 191 SER A C 1
ATOM 1496 O O . SER A 1 191 ? 36.412 -25.256 -37.814 1.00 95.19 191 SER A O 1
ATOM 1498 N N . LYS A 1 192 ? 34.711 -23.890 -37.272 1.00 93.69 192 LYS A N 1
ATOM 1499 C CA . LYS A 1 192 ? 34.912 -22.973 -38.411 1.00 93.69 192 LYS A CA 1
ATOM 1500 C C . LYS A 1 192 ? 36.240 -22.229 -38.335 1.00 93.69 192 LYS A C 1
ATOM 1502 O O . LYS A 1 192 ? 36.889 -22.058 -39.358 1.00 93.69 192 LYS A O 1
ATOM 1507 N N . ILE A 1 193 ? 36.649 -21.789 -37.145 1.00 93.00 193 ILE A N 1
ATOM 1508 C CA . ILE A 1 193 ? 37.949 -21.142 -36.938 1.00 93.00 193 ILE A CA 1
ATOM 1509 C C . ILE A 1 193 ? 39.064 -22.118 -37.313 1.00 93.00 193 ILE A C 1
ATOM 1511 O O . ILE A 1 193 ? 39.911 -21.756 -38.118 1.00 93.00 193 ILE A O 1
ATOM 1515 N N . LYS A 1 194 ? 39.011 -23.370 -36.842 1.00 95.44 194 LYS A N 1
ATOM 1516 C CA . LYS A 1 194 ? 39.987 -24.409 -37.210 1.00 95.44 194 LYS A CA 1
ATOM 1517 C C . LYS A 1 194 ? 40.009 -24.704 -38.710 1.00 95.44 194 LYS A C 1
ATOM 1519 O O . LYS A 1 194 ? 41.081 -24.891 -39.273 1.00 95.44 194 LYS A O 1
ATOM 1524 N N . GLU A 1 195 ? 38.851 -24.746 -39.368 1.00 94.69 195 GLU A N 1
ATOM 1525 C CA . GLU A 1 195 ? 38.768 -24.935 -40.822 1.00 94.69 195 GLU A CA 1
ATOM 1526 C C . GLU A 1 195 ? 39.394 -23.754 -41.579 1.00 94.69 195 GLU A C 1
ATOM 1528 O O . GLU A 1 195 ? 40.183 -23.949 -42.505 1.00 94.69 195 GLU A O 1
ATOM 1533 N N . ILE A 1 196 ? 39.109 -22.525 -41.142 1.00 94.06 196 ILE A N 1
ATOM 1534 C CA . ILE A 1 196 ? 39.702 -21.307 -41.698 1.00 94.06 196 ILE A CA 1
ATOM 1535 C C . ILE A 1 196 ? 41.218 -21.309 -41.475 1.00 94.06 196 ILE A C 1
ATOM 1537 O O . ILE A 1 196 ? 41.963 -21.104 -42.430 1.00 94.06 196 ILE A O 1
ATOM 1541 N N . GLU A 1 197 ? 41.691 -21.588 -40.262 1.00 93.19 197 GLU A N 1
ATOM 1542 C CA . GLU A 1 197 ? 43.117 -21.700 -39.935 1.00 93.19 197 GLU A CA 1
ATOM 1543 C C . GLU A 1 197 ? 43.820 -22.746 -40.808 1.00 93.19 197 GLU A C 1
ATOM 1545 O O . GLU A 1 197 ? 44.877 -22.451 -41.363 1.00 93.19 197 GLU A O 1
ATOM 1550 N N . ALA A 1 198 ? 43.206 -23.917 -41.010 1.00 94.56 198 ALA A N 1
ATOM 1551 C CA . ALA A 1 198 ? 43.730 -24.960 -41.889 1.00 94.56 198 ALA A CA 1
ATOM 1552 C C . ALA A 1 198 ? 43.769 -24.525 -43.366 1.00 94.56 198 ALA A C 1
ATOM 1554 O O . ALA A 1 198 ? 44.721 -24.828 -44.087 1.00 94.56 198 ALA A O 1
ATOM 1555 N N . SER A 1 199 ? 42.759 -23.783 -43.832 1.00 92.56 199 SER A N 1
ATOM 1556 C CA . SER A 1 199 ? 42.755 -23.240 -45.195 1.00 92.56 199 SER A CA 1
ATOM 1557 C C . SER A 1 199 ? 43.852 -22.185 -45.392 1.00 92.56 199 SER A C 1
ATOM 1559 O O . SER A 1 199 ? 44.549 -22.198 -46.406 1.00 92.56 199 SER A O 1
ATOM 1561 N N . TRP A 1 200 ? 44.076 -21.314 -44.400 1.00 90.56 200 TRP A N 1
ATOM 1562 C CA . TRP A 1 200 ? 45.142 -20.315 -44.442 1.00 90.56 200 TRP A CA 1
ATOM 1563 C C . TRP A 1 200 ? 46.524 -20.946 -44.342 1.00 90.56 200 TRP A C 1
ATOM 1565 O O . TRP A 1 200 ? 47.424 -20.494 -45.049 1.00 90.56 200 TRP A O 1
ATOM 1575 N N . SER A 1 201 ? 46.701 -21.984 -43.519 1.00 93.56 201 SER A N 1
ATOM 1576 C CA . SER A 1 201 ? 47.966 -22.716 -43.460 1.00 93.56 201 SER A CA 1
ATOM 1577 C C . SER A 1 201 ? 48.265 -23.391 -44.794 1.00 93.56 201 SER A C 1
ATOM 1579 O O . SER A 1 201 ? 49.367 -23.230 -45.299 1.00 93.56 201 SER A O 1
ATOM 1581 N N . ALA A 1 202 ? 47.275 -24.030 -45.429 1.00 93.12 202 ALA A N 1
ATOM 1582 C CA . ALA A 1 202 ? 47.446 -24.641 -46.747 1.00 93.12 202 ALA A CA 1
ATOM 1583 C C . ALA A 1 202 ? 47.828 -23.614 -47.829 1.00 93.12 202 ALA A C 1
ATOM 1585 O O . ALA A 1 202 ? 48.741 -23.856 -48.613 1.00 93.12 202 ALA A O 1
ATOM 1586 N N . VAL A 1 203 ? 47.189 -22.437 -47.846 1.00 93.25 203 VAL A N 1
ATOM 1587 C CA . VAL A 1 203 ? 47.549 -21.345 -48.773 1.00 93.25 203 VAL A CA 1
ATOM 1588 C C . VAL A 1 203 ? 48.955 -20.808 -48.494 1.00 93.25 203 VAL A C 1
ATOM 1590 O O . VAL A 1 203 ? 49.672 -20.413 -49.416 1.00 93.25 203 VAL A O 1
ATOM 1593 N N . LEU A 1 204 ? 49.350 -20.731 -47.223 1.00 90.31 204 LEU A N 1
ATOM 1594 C CA . LEU A 1 204 ? 50.672 -20.253 -46.833 1.00 90.31 204 LEU A CA 1
ATOM 1595 C C . LEU A 1 204 ? 51.761 -21.262 -47.216 1.00 90.31 204 LEU A C 1
ATOM 1597 O O . LEU A 1 204 ? 52.792 -20.842 -47.742 1.00 90.31 204 LEU A O 1
ATOM 1601 N N . ASP A 1 205 ? 51.497 -22.556 -47.039 1.00 93.94 205 ASP A N 1
ATOM 1602 C CA . ASP A 1 205 ? 52.357 -23.652 -47.488 1.00 93.94 205 ASP A CA 1
ATOM 1603 C C . ASP A 1 205 ? 52.473 -23.666 -49.019 1.00 93.94 205 ASP A C 1
ATOM 1605 O O . ASP A 1 205 ? 53.583 -23.645 -49.540 1.00 93.94 205 ASP A O 1
ATOM 1609 N N . GLU A 1 206 ? 51.369 -23.541 -49.762 1.00 92.50 206 GLU A N 1
ATOM 1610 C CA . GLU A 1 206 ? 51.408 -23.458 -51.231 1.00 92.50 206 GLU A CA 1
ATOM 1611 C C . GLU A 1 206 ? 52.219 -22.243 -51.717 1.00 92.50 206 GLU A C 1
ATOM 1613 O O . GLU A 1 206 ? 53.017 -22.330 -52.655 1.00 92.50 206 GLU A O 1
ATOM 1618 N N . LYS A 1 207 ? 52.058 -21.080 -51.067 1.00 93.75 207 LYS A N 1
ATOM 1619 C CA . LYS A 1 207 ? 52.870 -19.896 -51.381 1.00 93.75 207 LYS A CA 1
ATOM 1620 C C . LYS A 1 207 ? 54.340 -20.140 -51.083 1.00 93.75 207 LYS A C 1
ATOM 1622 O O . LYS A 1 207 ? 55.176 -19.716 -51.879 1.00 93.75 207 LYS A O 1
ATOM 1627 N N . LYS A 1 208 ? 54.653 -20.773 -49.954 1.00 94.00 208 LYS A N 1
ATOM 1628 C CA . LYS A 1 208 ? 56.021 -21.114 -49.571 1.00 94.00 208 LYS A CA 1
ATOM 1629 C C . LYS A 1 208 ? 56.651 -22.053 -50.598 1.00 94.00 208 LYS A C 1
ATOM 1631 O O . LYS A 1 208 ? 57.721 -21.726 -51.098 1.00 94.00 208 LYS A O 1
ATOM 1636 N N . ASP A 1 209 ? 55.951 -23.108 -51.000 1.00 94.06 209 ASP A N 1
ATOM 1637 C CA . ASP A 1 209 ? 56.405 -24.057 -52.021 1.00 94.06 209 ASP A CA 1
ATOM 1638 C C . ASP A 1 209 ? 56.608 -23.374 -53.383 1.00 94.06 209 ASP A C 1
ATOM 1640 O O . ASP A 1 209 ? 57.572 -23.648 -54.098 1.00 94.06 209 ASP A O 1
ATOM 1644 N N . ASN A 1 210 ? 55.740 -22.425 -53.750 1.00 92.69 210 ASN A N 1
ATOM 1645 C CA . ASN A 1 210 ? 55.902 -21.627 -54.968 1.00 92.69 210 ASN A CA 1
ATOM 1646 C C . ASN A 1 210 ? 57.139 -20.715 -54.892 1.00 92.69 210 ASN A C 1
ATOM 1648 O O . ASN A 1 210 ? 57.878 -20.584 -55.868 1.00 92.69 210 ASN A O 1
ATOM 1652 N N . TRP A 1 211 ? 57.396 -20.093 -53.738 1.00 92.56 211 TRP A N 1
ATOM 1653 C CA . TRP A 1 211 ? 58.615 -19.309 -53.527 1.00 92.56 211 TRP A CA 1
ATOM 1654 C C . TRP A 1 211 ? 59.869 -20.178 -53.566 1.00 92.56 211 TRP A C 1
ATOM 1656 O O . TRP A 1 211 ? 60.816 -19.797 -54.247 1.00 92.56 211 TRP A O 1
ATOM 1666 N N . GLU A 1 212 ? 59.850 -21.350 -52.938 1.00 93.00 212 GLU A N 1
ATOM 1667 C CA . GLU A 1 212 ? 60.951 -22.317 -52.971 1.00 93.00 212 GLU A CA 1
ATOM 1668 C C . GLU A 1 212 ? 61.195 -22.836 -54.399 1.00 93.00 212 GLU A C 1
ATOM 1670 O O . GLU A 1 212 ? 62.328 -22.889 -54.873 1.00 93.00 212 GLU A O 1
ATOM 1675 N N . SER A 1 213 ? 60.131 -23.122 -55.155 1.00 91.25 213 SER A N 1
ATOM 1676 C CA . SER A 1 213 ? 60.227 -23.494 -56.571 1.00 91.25 213 SER A CA 1
ATOM 1677 C C . SER A 1 213 ? 60.810 -22.364 -57.427 1.00 91.25 213 SER A C 1
ATOM 1679 O O . SER A 1 213 ? 61.657 -22.612 -58.291 1.00 91.25 213 SER A O 1
ATOM 1681 N N . LYS A 1 214 ? 60.410 -21.109 -57.179 1.00 91.94 214 LYS A N 1
ATOM 1682 C CA . LYS A 1 214 ? 60.991 -19.936 -57.849 1.00 91.94 214 LYS A CA 1
ATOM 1683 C C . LYS A 1 214 ? 62.460 -19.763 -57.498 1.00 91.94 214 LYS A C 1
ATOM 1685 O O . LYS A 1 214 ? 63.248 -19.543 -58.414 1.00 91.94 214 LYS A O 1
ATOM 1690 N N . GLU A 1 215 ? 62.818 -19.872 -56.223 1.00 91.75 215 GLU A N 1
ATOM 1691 C CA . GLU A 1 215 ? 64.197 -19.804 -55.742 1.00 91.75 215 GLU A CA 1
ATOM 1692 C C . GLU A 1 215 ? 65.054 -20.860 -56.434 1.00 91.75 215 GLU A C 1
ATOM 1694 O O . GLU A 1 215 ? 66.033 -20.507 -57.086 1.00 91.75 215 GLU A O 1
ATOM 1699 N N . LYS A 1 216 ? 64.600 -22.115 -56.454 1.00 93.88 216 LYS A N 1
ATOM 1700 C CA . LYS A 1 216 ? 65.272 -23.197 -57.174 1.00 93.88 216 LYS A CA 1
ATOM 1701 C C . LYS A 1 216 ? 65.400 -22.921 -58.673 1.00 93.88 216 LYS A C 1
ATOM 1703 O O . LYS A 1 216 ? 66.455 -23.139 -59.252 1.00 93.88 216 LYS A O 1
ATOM 1708 N N . SER A 1 217 ? 64.358 -22.395 -59.321 1.00 89.81 217 SER A N 1
ATOM 1709 C CA . SER A 1 217 ? 64.423 -22.044 -60.750 1.00 89.81 217 SER A CA 1
ATOM 1710 C C . SER A 1 217 ? 65.407 -20.901 -61.038 1.00 89.81 217 SER A C 1
ATOM 1712 O O . SER A 1 217 ? 66.002 -20.842 -62.116 1.00 89.81 217 SER A O 1
ATOM 1714 N N . LEU A 1 218 ? 65.567 -19.966 -60.094 1.00 89.94 218 LEU A N 1
ATOM 1715 C CA . LEU A 1 218 ? 66.545 -18.886 -60.178 1.00 89.94 218 LEU A CA 1
ATOM 1716 C C . LEU A 1 218 ? 67.953 -19.420 -59.922 1.00 89.94 218 LEU A C 1
ATOM 1718 O O . LEU A 1 218 ? 68.863 -19.050 -60.656 1.00 89.94 218 LEU A O 1
ATOM 1722 N N . GLU A 1 219 ? 68.118 -20.321 -58.959 1.00 93.00 219 GLU A N 1
ATOM 1723 C CA . GLU A 1 219 ? 69.375 -21.013 -58.686 1.00 93.00 219 GLU A CA 1
ATOM 1724 C C . GLU A 1 219 ? 69.824 -21.836 -59.900 1.00 93.00 219 GLU A C 1
ATOM 1726 O O . GLU A 1 219 ? 70.942 -21.660 -60.372 1.00 93.00 219 GLU A O 1
ATOM 1731 N N . GLU A 1 220 ? 68.933 -22.617 -60.519 1.00 93.31 220 GLU A N 1
ATOM 1732 C CA . GLU A 1 220 ? 69.210 -23.346 -61.764 1.00 93.31 220 GLU A CA 1
ATOM 1733 C C . GLU A 1 220 ? 69.593 -22.402 -62.918 1.00 93.31 220 GLU A C 1
ATOM 1735 O O . GLU A 1 220 ? 70.506 -22.703 -63.694 1.00 93.31 220 GLU A O 1
ATOM 1740 N N . LYS A 1 221 ? 68.946 -21.230 -63.033 1.00 91.69 221 LYS A N 1
ATOM 1741 C CA . LYS A 1 221 ? 69.331 -20.201 -64.015 1.00 91.69 221 LYS A CA 1
ATOM 1742 C C . LYS A 1 221 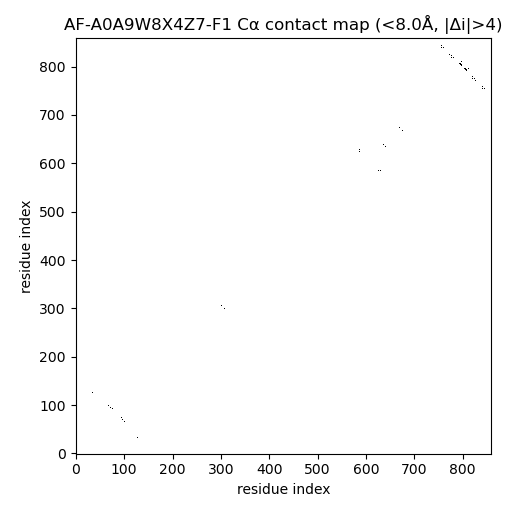? 70.720 -19.644 -63.727 1.00 91.69 221 LYS A C 1
ATOM 1744 O O . LYS A 1 221 ? 71.504 -19.529 -64.666 1.00 91.69 221 LYS A O 1
ATOM 1749 N N . VAL A 1 222 ? 71.040 -19.332 -62.473 1.00 90.94 222 VAL A N 1
ATOM 1750 C CA . VAL A 1 222 ? 72.371 -18.857 -62.070 1.00 90.94 222 VAL A CA 1
ATOM 1751 C C . VAL A 1 222 ? 73.418 -19.929 -62.347 1.00 90.94 222 VAL A C 1
ATOM 1753 O O . VAL A 1 222 ? 74.415 -19.634 -62.994 1.00 90.94 222 VAL A O 1
ATOM 1756 N N . GLU A 1 223 ? 73.164 -21.187 -61.987 1.00 92.44 223 GLU A N 1
ATOM 1757 C CA . GLU A 1 223 ? 74.056 -22.297 -62.319 1.00 92.44 223 GLU A CA 1
ATOM 1758 C C . GLU A 1 223 ? 74.237 -22.457 -63.831 1.00 92.44 223 GLU A C 1
ATOM 1760 O O . GLU A 1 223 ? 75.344 -22.719 -64.297 1.00 92.44 223 GLU A O 1
ATOM 1765 N N . SER A 1 224 ? 73.167 -22.317 -64.620 1.00 89.69 224 SER A N 1
ATOM 1766 C CA . SER A 1 224 ? 73.251 -22.382 -66.082 1.00 89.69 224 SER A CA 1
ATOM 1767 C C . SER A 1 224 ? 74.078 -21.228 -66.656 1.00 89.69 224 SER A C 1
ATOM 1769 O O . SER A 1 224 ? 74.913 -21.455 -67.528 1.00 89.69 224 SER A O 1
ATOM 1771 N N . GLN A 1 225 ? 73.925 -20.011 -66.123 1.00 88.44 225 GLN A N 1
ATOM 1772 C CA . GLN A 1 225 ? 74.731 -18.848 -66.492 1.00 88.44 225 GLN A CA 1
ATOM 1773 C C . GLN A 1 225 ? 76.190 -19.023 -66.067 1.00 88.44 225 GLN A C 1
ATOM 1775 O O . GLN A 1 225 ? 77.087 -18.692 -66.835 1.00 88.44 225 GLN A O 1
ATOM 1780 N N . ASP A 1 226 ? 76.450 -19.606 -64.900 1.00 88.88 226 ASP A N 1
ATOM 1781 C CA . ASP A 1 226 ? 77.795 -19.940 -64.437 1.00 88.88 226 ASP A CA 1
ATOM 1782 C C . ASP A 1 226 ? 78.444 -21.026 -65.297 1.00 88.88 226 ASP A C 1
ATOM 1784 O O . ASP A 1 226 ? 79.641 -20.944 -65.584 1.00 88.88 226 ASP A O 1
ATOM 1788 N N . ARG A 1 227 ? 77.680 -22.035 -65.741 1.00 91.25 227 ARG A N 1
ATOM 1789 C CA . ARG A 1 227 ? 78.138 -23.023 -66.732 1.00 91.25 227 ARG A CA 1
ATOM 1790 C C . ARG A 1 227 ? 78.488 -22.328 -68.047 1.00 91.25 227 ARG A C 1
ATOM 1792 O O . ARG A 1 227 ? 79.604 -22.512 -68.517 1.00 91.25 227 ARG A O 1
ATOM 1799 N N . LEU A 1 228 ? 77.626 -21.448 -68.562 1.00 87.81 228 LEU A N 1
ATOM 1800 C CA . LEU A 1 228 ? 77.903 -20.653 -69.766 1.00 87.81 228 LEU A CA 1
ATOM 1801 C C . LEU A 1 228 ? 79.123 -19.738 -69.601 1.00 87.81 228 LEU A C 1
ATOM 1803 O O . LEU A 1 228 ? 79.924 -19.622 -70.518 1.00 87.81 228 LEU A O 1
ATOM 1807 N N . LEU A 1 229 ? 79.319 -19.107 -68.441 1.00 87.44 229 LEU A N 1
ATOM 1808 C CA . LEU A 1 229 ? 80.504 -18.292 -68.162 1.00 87.44 229 LEU A CA 1
ATOM 1809 C C . LEU A 1 229 ? 81.771 -19.143 -68.070 1.00 87.44 229 LEU A C 1
ATOM 1811 O O . LEU A 1 229 ? 82.827 -18.705 -68.522 1.00 87.44 229 LEU A O 1
ATOM 1815 N N . LYS A 1 230 ? 81.694 -20.346 -67.492 1.00 89.88 230 LYS A N 1
ATOM 1816 C CA . LYS A 1 230 ? 82.807 -21.307 -67.479 1.00 89.88 230 LYS A CA 1
ATOM 1817 C C . LYS A 1 230 ? 83.127 -21.789 -68.890 1.00 89.88 230 LYS A C 1
ATOM 1819 O O . LYS A 1 230 ? 84.299 -21.811 -69.245 1.00 89.88 230 LYS A O 1
ATOM 1824 N N . GLU A 1 231 ? 82.118 -22.103 -69.697 1.00 87.75 231 GLU A N 1
ATOM 1825 C CA . GLU A 1 231 ? 82.271 -22.468 -71.107 1.00 87.75 231 GLU A CA 1
ATOM 1826 C C . GLU A 1 231 ? 82.827 -21.309 -71.934 1.00 87.75 231 GLU A C 1
ATOM 1828 O O . GLU A 1 231 ? 83.754 -21.519 -72.697 1.00 87.75 231 GLU A O 1
ATOM 1833 N N . LEU A 1 232 ? 82.354 -20.075 -71.748 1.00 81.50 232 LEU A N 1
ATOM 1834 C CA . LEU A 1 232 ? 82.900 -18.885 -72.406 1.00 81.50 232 LEU A CA 1
ATOM 1835 C C . LEU A 1 232 ? 84.339 -18.613 -71.983 1.00 81.50 232 LEU A C 1
ATOM 1837 O O . LEU A 1 232 ? 85.151 -18.263 -72.827 1.00 81.50 232 LEU A O 1
ATOM 1841 N N . LYS A 1 233 ? 84.684 -18.787 -70.703 1.00 84.56 233 LYS A N 1
ATOM 1842 C CA . LYS A 1 233 ? 86.072 -18.679 -70.231 1.00 84.56 233 LYS A CA 1
ATOM 1843 C C . LYS A 1 233 ? 86.948 -19.780 -70.818 1.00 84.56 233 LYS A C 1
ATOM 1845 O O . LYS A 1 233 ? 88.052 -19.481 -71.252 1.00 84.56 233 LYS A O 1
ATOM 1850 N N . ALA A 1 234 ? 86.454 -21.015 -70.875 1.00 83.50 234 ALA A N 1
ATOM 1851 C CA . ALA A 1 234 ? 87.155 -22.134 -71.494 1.00 83.50 234 ALA A CA 1
ATOM 1852 C C . ALA A 1 234 ? 87.309 -21.926 -73.008 1.00 83.50 234 ALA A C 1
ATOM 1854 O O . ALA A 1 234 ? 88.398 -22.107 -73.532 1.00 83.50 234 ALA A O 1
ATOM 1855 N N . ASN A 1 235 ? 86.269 -21.466 -73.704 1.00 78.44 235 ASN A N 1
ATOM 1856 C CA . ASN A 1 235 ? 86.299 -21.112 -75.121 1.00 78.44 235 ASN A CA 1
ATOM 1857 C C . ASN A 1 235 ? 87.193 -19.902 -75.380 1.00 78.44 235 ASN A C 1
ATOM 1859 O O . ASN A 1 235 ? 87.880 -19.883 -76.387 1.00 78.44 235 ASN A O 1
ATOM 1863 N N . TYR A 1 236 ? 87.229 -18.911 -74.489 1.00 78.81 236 TYR A N 1
ATOM 1864 C CA . TYR A 1 236 ? 88.153 -17.783 -74.571 1.00 78.81 236 TYR A CA 1
ATOM 1865 C C . TYR A 1 236 ? 89.594 -18.246 -74.355 1.00 78.81 236 TYR A C 1
ATOM 1867 O O . TYR A 1 236 ? 90.472 -17.851 -75.108 1.00 78.81 236 TYR A O 1
ATOM 1875 N N . GLU A 1 237 ? 89.849 -19.138 -73.397 1.00 79.31 237 GLU A N 1
ATOM 1876 C CA . GLU A 1 237 ? 91.168 -19.739 -73.192 1.00 79.31 237 GLU A CA 1
ATOM 1877 C C . GLU A 1 237 ? 91.587 -20.604 -74.392 1.00 79.31 237 GLU A C 1
ATOM 1879 O O . GLU A 1 237 ? 92.716 -20.501 -74.864 1.00 79.31 237 GLU A O 1
ATOM 1884 N N . VAL A 1 238 ? 90.682 -21.420 -74.936 1.00 74.81 238 VAL A N 1
ATOM 1885 C CA . VAL A 1 238 ? 90.907 -22.228 -76.143 1.00 74.81 238 VAL A CA 1
ATOM 1886 C C . VAL A 1 238 ? 91.106 -21.330 -77.364 1.00 74.81 238 VAL A C 1
ATOM 1888 O O . VAL A 1 238 ? 92.054 -21.546 -78.107 1.00 74.81 238 VAL A O 1
ATOM 1891 N N . SER A 1 239 ? 90.302 -20.282 -77.541 1.00 67.56 239 SER A N 1
ATOM 1892 C CA . SER A 1 239 ? 90.444 -19.279 -78.604 1.00 67.56 239 SER A CA 1
ATOM 1893 C C . SER A 1 239 ? 91.701 -18.433 -78.437 1.00 67.56 239 SER A C 1
ATOM 1895 O O . SER A 1 239 ? 92.244 -17.983 -79.434 1.00 67.56 239 SER A O 1
ATOM 1897 N N . GLN A 1 240 ? 92.197 -18.216 -77.220 1.00 67.81 240 GLN A N 1
ATOM 1898 C CA . GLN A 1 240 ? 93.478 -17.557 -76.968 1.00 67.81 240 GLN A CA 1
ATOM 1899 C C . GLN A 1 240 ? 94.646 -18.506 -77.268 1.00 67.81 240 GLN A C 1
ATOM 1901 O O . GLN A 1 240 ? 95.668 -18.082 -77.800 1.00 67.81 240 GLN A O 1
ATOM 1906 N N . ARG A 1 241 ? 94.487 -19.808 -76.994 1.00 66.25 241 ARG A N 1
ATOM 1907 C CA . ARG A 1 241 ? 95.448 -20.853 -77.378 1.00 66.25 241 ARG A CA 1
ATOM 1908 C C . ARG A 1 241 ? 95.480 -21.088 -78.896 1.00 66.25 241 ARG A C 1
ATOM 1910 O O . ARG A 1 241 ? 96.564 -21.292 -79.427 1.00 66.25 241 ARG A O 1
ATOM 1917 N N . LEU A 1 242 ? 94.338 -21.014 -79.584 1.00 60.50 242 LEU A N 1
ATOM 1918 C CA . LEU A 1 242 ? 94.233 -21.045 -81.052 1.00 60.50 242 LEU A CA 1
ATOM 1919 C C . LEU A 1 242 ? 94.671 -19.718 -81.691 1.00 60.50 242 LEU A C 1
ATOM 1921 O O . LEU A 1 242 ? 95.395 -19.727 -82.678 1.00 60.50 242 LEU A O 1
ATOM 1925 N N . GLY A 1 243 ? 94.322 -18.579 -81.092 1.00 54.38 243 GLY A N 1
ATOM 1926 C CA . GLY A 1 243 ? 94.700 -17.239 -81.555 1.00 54.38 243 GLY A CA 1
ATOM 1927 C C . GLY A 1 243 ? 96.197 -16.946 -81.442 1.00 54.38 243 GLY A C 1
ATOM 1928 O O . GLY A 1 243 ? 96.712 -16.105 -82.170 1.00 54.38 243 GLY A O 1
ATOM 1929 N N . ASN A 1 244 ? 96.921 -17.688 -80.600 1.00 52.03 244 ASN A N 1
ATOM 1930 C CA . ASN A 1 244 ? 98.386 -17.691 -80.577 1.00 52.03 244 ASN A CA 1
ATOM 1931 C C . ASN A 1 244 ? 99.022 -18.670 -81.589 1.00 52.03 244 ASN A C 1
ATOM 1933 O O . ASN A 1 244 ? 100.246 -18.791 -81.617 1.00 52.03 244 ASN A O 1
ATOM 1937 N N . GLY A 1 245 ? 98.225 -19.378 -82.395 1.00 53.41 245 GLY A N 1
ATOM 1938 C CA . GLY A 1 245 ? 98.676 -20.430 -83.308 1.00 53.41 245 GLY A CA 1
ATOM 1939 C C . GLY A 1 245 ? 98.196 -20.301 -84.755 1.00 53.41 245 GLY A C 1
ATOM 1940 O O . GLY A 1 245 ? 98.338 -21.269 -85.494 1.00 53.41 245 GLY A O 1
ATOM 1941 N N . GLU A 1 246 ? 97.655 -19.154 -85.182 1.00 44.16 246 GLU A N 1
ATOM 1942 C CA . GLU A 1 246 ? 97.096 -18.999 -86.536 1.00 44.16 246 GLU A CA 1
ATOM 1943 C C . GLU A 1 246 ? 97.571 -17.722 -87.259 1.00 44.16 246 GLU A C 1
ATOM 1945 O O . GLU A 1 246 ? 96.804 -16.983 -87.866 1.00 44.16 246 GLU A O 1
ATOM 1950 N N . GLU A 1 247 ? 98.886 -17.491 -87.266 1.00 47.00 247 GLU A N 1
ATOM 1951 C CA . GLU A 1 247 ? 99.556 -16.840 -88.402 1.00 47.00 247 GLU A CA 1
ATOM 1952 C C . GLU A 1 247 ? 99.884 -17.914 -89.452 1.00 47.00 247 GLU A C 1
ATOM 1954 O O . GLU A 1 247 ? 101.035 -18.322 -89.565 1.00 47.00 247 GLU A O 1
ATOM 1959 N N . ALA A 1 248 ? 98.868 -18.435 -90.159 1.00 53.06 248 ALA A N 1
ATOM 1960 C CA . ALA A 1 248 ? 98.963 -19.017 -91.513 1.00 53.06 248 ALA A CA 1
ATOM 1961 C C . ALA A 1 248 ? 97.760 -19.920 -91.852 1.00 53.06 248 ALA A C 1
ATOM 1963 O O . ALA A 1 248 ? 97.936 -21.126 -91.937 1.00 53.06 248 ALA A O 1
ATOM 1964 N N . THR A 1 249 ? 96.578 -19.355 -92.134 1.00 48.72 249 THR A N 1
ATOM 1965 C CA . THR A 1 249 ? 95.577 -19.977 -93.039 1.00 48.72 249 THR A CA 1
ATOM 1966 C C . THR A 1 249 ? 94.460 -18.990 -93.404 1.00 48.72 249 THR A C 1
ATOM 1968 O O . THR A 1 249 ? 93.325 -19.080 -92.950 1.00 48.72 249 THR A O 1
ATOM 1971 N N . GLY A 1 250 ? 94.766 -18.033 -94.283 1.00 51.09 250 GLY A N 1
ATOM 1972 C CA . GLY A 1 250 ? 93.804 -17.035 -94.777 1.00 51.09 250 GLY A CA 1
ATOM 1973 C C . GLY A 1 250 ? 92.713 -17.552 -95.730 1.00 51.09 250 GLY A C 1
ATOM 1974 O O . GLY A 1 250 ? 91.932 -16.746 -96.220 1.00 51.09 250 GLY A O 1
ATOM 1975 N N . GLU A 1 251 ? 92.623 -18.859 -96.005 1.00 51.25 251 GLU A N 1
ATOM 1976 C CA . GLU A 1 251 ? 91.656 -19.418 -96.974 1.00 51.25 251 GLU A CA 1
ATOM 1977 C C . GLU A 1 251 ? 90.636 -20.405 -96.373 1.00 51.25 251 GLU A C 1
ATOM 1979 O O . GLU A 1 251 ? 89.638 -20.705 -97.022 1.00 51.25 251 GLU A O 1
ATOM 1984 N N . SER A 1 252 ? 90.794 -20.847 -95.116 1.00 51.56 252 SER A N 1
ATOM 1985 C CA . SER A 1 252 ? 89.793 -21.704 -94.441 1.00 51.56 252 SER A CA 1
ATOM 1986 C C . SER A 1 252 ? 88.703 -20.909 -93.705 1.00 51.56 252 SER A C 1
ATOM 1988 O O . SER A 1 252 ? 87.650 -21.460 -93.386 1.00 51.56 252 SER A O 1
ATOM 1990 N N . SER A 1 253 ? 88.931 -19.615 -93.453 1.00 55.44 253 SER A N 1
ATOM 1991 C CA . SER A 1 253 ? 88.021 -18.750 -92.687 1.00 55.44 253 SER A CA 1
ATOM 1992 C C . SER A 1 253 ? 86.724 -18.412 -93.438 1.00 55.44 253 SER A C 1
ATOM 1994 O O . SER A 1 253 ? 85.697 -18.193 -92.808 1.00 55.44 253 SER A O 1
ATOM 1996 N N . GLY A 1 254 ? 86.725 -18.431 -94.776 1.00 59.75 254 GLY A N 1
ATOM 1997 C CA . GLY A 1 254 ? 85.516 -18.189 -95.575 1.00 59.75 254 GLY A CA 1
ATOM 1998 C C . GLY A 1 254 ? 84.525 -19.358 -95.562 1.00 59.75 254 GLY A C 1
ATOM 1999 O O . GLY A 1 254 ? 83.319 -19.134 -95.542 1.00 59.75 254 GLY A O 1
ATOM 2000 N N . ALA A 1 255 ? 85.022 -20.601 -95.525 1.00 60.53 255 ALA A N 1
ATOM 2001 C CA . ALA A 1 255 ? 84.174 -21.790 -95.430 1.00 60.53 255 ALA A CA 1
ATOM 2002 C C . ALA A 1 255 ? 83.572 -21.929 -94.027 1.00 60.53 255 ALA A C 1
ATOM 2004 O O . ALA A 1 255 ? 82.373 -22.149 -93.900 1.00 60.53 255 ALA A O 1
ATOM 2005 N N . THR A 1 256 ? 84.365 -21.694 -92.978 1.00 65.38 256 THR A N 1
ATOM 2006 C CA . THR A 1 256 ? 83.855 -21.705 -91.602 1.00 65.38 256 THR A CA 1
ATOM 2007 C C . THR A 1 256 ? 82.938 -20.521 -91.316 1.00 65.38 256 THR A C 1
ATOM 2009 O O . THR A 1 256 ? 81.976 -20.700 -90.582 1.00 65.38 256 THR A O 1
ATOM 2012 N N . ALA A 1 257 ? 83.160 -19.347 -91.921 1.00 69.12 257 ALA A N 1
ATOM 2013 C CA . ALA A 1 257 ? 82.241 -18.209 -91.832 1.00 69.12 257 ALA A CA 1
ATOM 2014 C C . ALA A 1 257 ? 80.915 -18.469 -92.561 1.00 69.12 257 ALA A C 1
ATOM 2016 O O . ALA A 1 257 ? 79.863 -18.151 -92.017 1.00 69.12 257 ALA A O 1
ATOM 2017 N N . ALA A 1 258 ? 80.946 -19.092 -93.744 1.00 72.06 258 ALA A N 1
ATOM 2018 C CA . ALA A 1 258 ? 79.733 -19.482 -94.463 1.00 72.06 258 ALA A CA 1
ATOM 2019 C C . ALA A 1 258 ? 78.968 -20.600 -93.733 1.00 72.06 258 ALA A C 1
ATOM 2021 O O . ALA A 1 258 ? 77.743 -20.563 -93.664 1.00 72.06 258 ALA A O 1
ATOM 2022 N N . GLU A 1 259 ? 79.665 -21.566 -93.131 1.00 75.56 259 GLU A N 1
ATOM 2023 C CA . GLU A 1 259 ? 79.045 -22.573 -92.263 1.00 75.56 259 GLU A CA 1
ATOM 2024 C C . GLU A 1 259 ? 78.476 -21.944 -90.984 1.00 75.56 259 GLU A C 1
ATOM 2026 O O . GLU A 1 259 ? 77.376 -22.306 -90.576 1.00 75.56 259 GLU A O 1
ATOM 2031 N N . LEU A 1 260 ? 79.149 -20.951 -90.390 1.00 76.69 260 LEU A N 1
ATOM 2032 C CA . LEU A 1 260 ? 78.631 -20.179 -89.255 1.00 76.69 260 LEU A CA 1
ATOM 2033 C C . LEU A 1 260 ? 77.407 -19.343 -89.625 1.00 76.69 260 LEU A C 1
ATOM 2035 O O . LEU A 1 260 ? 76.507 -19.227 -88.804 1.00 76.69 260 LEU A O 1
ATOM 2039 N N . GLU A 1 261 ? 77.353 -18.784 -90.835 1.00 78.75 261 GLU A N 1
ATOM 2040 C CA . GLU A 1 261 ? 76.200 -18.032 -91.342 1.00 78.75 261 GLU A CA 1
ATOM 2041 C C . GLU A 1 261 ? 75.018 -18.959 -91.663 1.00 78.75 261 GLU A C 1
ATOM 2043 O O . GLU A 1 261 ? 73.863 -18.645 -91.378 1.00 78.75 261 GLU A O 1
ATOM 2048 N N . ILE A 1 262 ? 75.289 -20.159 -92.183 1.00 78.75 262 ILE A N 1
ATOM 2049 C CA . ILE A 1 262 ? 74.257 -21.183 -92.363 1.00 78.75 262 ILE A CA 1
ATOM 2050 C C . ILE A 1 262 ? 73.745 -21.644 -90.997 1.00 78.75 262 ILE A C 1
ATOM 2052 O O . ILE A 1 262 ? 72.535 -21.650 -90.785 1.00 78.75 262 ILE A O 1
ATOM 2056 N N . VAL A 1 263 ? 74.631 -21.945 -90.044 1.00 79.81 263 VAL A N 1
ATOM 2057 C CA . VAL A 1 263 ? 74.260 -22.359 -88.684 1.00 79.81 263 VAL A CA 1
ATOM 2058 C C . VAL A 1 263 ? 73.565 -21.234 -87.922 1.00 79.81 263 VAL A C 1
ATOM 2060 O O . VAL A 1 263 ? 72.618 -21.516 -87.197 1.00 79.81 263 VAL A O 1
ATOM 2063 N N . SER A 1 264 ? 73.950 -19.969 -88.101 1.00 80.62 264 SER A N 1
ATOM 2064 C CA . SER A 1 264 ? 73.253 -18.837 -87.486 1.00 80.62 264 SER A CA 1
ATOM 2065 C C . SER A 1 264 ? 71.876 -18.635 -88.109 1.00 80.62 264 SER A C 1
ATOM 2067 O O . SER A 1 264 ? 70.916 -18.441 -87.375 1.00 80.62 264 SER A O 1
ATOM 2069 N N . SER A 1 265 ? 71.728 -18.789 -89.428 1.00 83.50 265 SER A N 1
ATOM 2070 C CA . SER A 1 265 ? 70.419 -18.723 -90.087 1.00 83.50 265 SER A CA 1
ATOM 2071 C C . SER A 1 265 ? 69.510 -19.907 -89.717 1.00 83.50 265 SER A C 1
ATOM 2073 O O . SER A 1 265 ? 68.292 -19.756 -89.593 1.00 83.50 265 SER A O 1
ATOM 2075 N N . GLU A 1 266 ? 70.083 -21.092 -89.487 1.00 83.12 266 GLU A N 1
ATOM 2076 C CA . GLU A 1 266 ? 69.381 -22.279 -88.987 1.00 83.12 266 GLU A CA 1
ATOM 2077 C C . GLU A 1 266 ? 69.023 -22.108 -87.499 1.00 83.12 266 GLU A C 1
ATOM 2079 O O . GLU A 1 266 ? 67.927 -22.477 -87.072 1.00 83.12 266 GLU A O 1
ATOM 2084 N N . LEU A 1 267 ? 69.892 -21.471 -86.710 1.00 83.88 267 LEU A N 1
ATOM 2085 C CA . LEU A 1 267 ? 69.648 -21.098 -85.317 1.00 83.88 267 LEU A CA 1
ATOM 2086 C C . LEU A 1 267 ? 68.557 -20.030 -85.214 1.00 83.88 267 LEU A C 1
ATOM 2088 O O . LEU A 1 267 ? 67.678 -20.135 -84.369 1.00 83.88 267 LEU A O 1
ATOM 2092 N N . GLU A 1 268 ? 68.549 -19.039 -86.101 1.00 83.69 268 GLU A N 1
ATOM 2093 C CA . GLU A 1 268 ? 67.496 -18.031 -86.182 1.00 83.69 268 GLU A CA 1
ATOM 2094 C C . GLU A 1 268 ? 66.170 -18.667 -86.597 1.00 83.69 268 GLU A C 1
ATOM 2096 O O . GLU A 1 268 ? 65.149 -18.406 -85.966 1.00 83.69 268 GLU A O 1
ATOM 2101 N N . ARG A 1 269 ? 66.162 -19.580 -87.579 1.00 86.75 269 ARG A N 1
ATOM 2102 C CA . ARG A 1 269 ? 64.949 -20.328 -87.957 1.00 86.75 269 ARG A CA 1
ATOM 2103 C C . ARG A 1 269 ? 64.437 -21.235 -86.846 1.00 86.75 269 ARG A C 1
ATOM 2105 O O . ARG A 1 269 ? 63.224 -21.324 -86.648 1.00 86.75 269 ARG A O 1
ATOM 2112 N N . THR A 1 270 ? 65.320 -21.933 -86.140 1.00 83.31 270 THR A N 1
ATOM 2113 C CA . THR A 1 270 ? 64.928 -22.809 -85.026 1.00 83.31 270 THR A CA 1
ATOM 2114 C C . THR A 1 270 ? 64.505 -22.004 -83.805 1.00 83.31 270 THR A C 1
ATOM 2116 O O . THR A 1 270 ? 63.510 -22.359 -83.186 1.00 83.31 270 THR A O 1
ATOM 2119 N N . SER A 1 271 ? 65.156 -20.875 -83.526 1.00 82.06 271 SER A N 1
ATOM 2120 C CA . SER A 1 271 ? 64.748 -19.896 -82.513 1.00 82.06 271 SER A CA 1
ATOM 2121 C C . SER A 1 271 ? 63.375 -19.303 -82.830 1.00 82.06 271 SER A C 1
ATOM 2123 O O . SER A 1 271 ? 62.504 -19.266 -81.965 1.00 82.06 271 SER A O 1
ATOM 2125 N N . HIS A 1 272 ? 63.113 -18.948 -84.092 1.00 84.19 272 HIS A N 1
ATOM 2126 C CA . HIS A 1 272 ? 61.805 -18.448 -84.513 1.00 84.19 272 HIS A CA 1
ATOM 2127 C C . HIS A 1 272 ? 60.717 -19.519 -84.383 1.00 84.19 272 HIS A C 1
ATOM 2129 O O . HIS A 1 272 ? 59.642 -19.247 -83.854 1.00 84.19 272 HIS A O 1
ATOM 2135 N N . ARG A 1 273 ? 61.009 -20.767 -84.775 1.00 85.62 273 ARG A N 1
ATOM 2136 C CA . ARG A 1 273 ? 60.099 -21.904 -84.556 1.00 85.62 273 ARG A CA 1
ATOM 2137 C C . ARG A 1 273 ? 59.876 -22.186 -83.073 1.00 85.62 273 ARG A C 1
ATOM 2139 O O . ARG A 1 273 ? 58.756 -22.503 -82.695 1.00 85.62 273 ARG A O 1
ATOM 2146 N N . LEU A 1 274 ? 60.902 -22.069 -82.234 1.00 83.62 274 LEU A N 1
ATOM 2147 C CA . LEU A 1 274 ? 60.787 -22.254 -80.789 1.00 83.62 274 LEU A CA 1
ATOM 2148 C C . LEU A 1 274 ? 59.915 -21.157 -80.171 1.00 83.62 274 LEU A C 1
ATOM 2150 O O . LEU A 1 274 ? 59.048 -21.471 -79.364 1.00 83.62 274 LEU A O 1
ATOM 2154 N N . ALA A 1 275 ? 60.091 -19.900 -80.585 1.00 82.50 275 ALA A N 1
ATOM 2155 C CA . ALA A 1 275 ? 59.258 -18.780 -80.159 1.00 82.50 275 ALA A CA 1
ATOM 2156 C C . ALA A 1 275 ? 57.800 -18.950 -80.615 1.00 82.50 275 ALA A C 1
ATOM 2158 O O . ALA A 1 275 ? 56.883 -18.739 -79.829 1.00 82.50 275 ALA A O 1
ATOM 2159 N N . GLU A 1 276 ? 57.571 -19.406 -81.849 1.00 84.75 276 GLU A N 1
ATOM 2160 C CA . GLU A 1 276 ? 56.228 -19.681 -82.371 1.00 84.75 276 GLU A CA 1
ATOM 2161 C C . GLU A 1 276 ? 55.569 -20.874 -81.659 1.00 84.75 276 GLU A C 1
ATOM 2163 O O . GLU A 1 276 ? 54.383 -20.832 -81.333 1.00 84.75 276 GLU A O 1
ATOM 2168 N N . VAL A 1 277 ? 56.329 -21.933 -81.362 1.00 83.62 277 VAL A N 1
ATOM 2169 C CA . VAL A 1 277 ? 55.851 -23.075 -80.570 1.00 83.62 277 VAL A CA 1
ATOM 2170 C C . VAL A 1 277 ? 55.587 -22.659 -79.129 1.00 83.62 277 VAL A C 1
ATOM 2172 O O . VAL A 1 277 ? 54.580 -23.088 -78.581 1.00 83.62 277 VAL A O 1
ATOM 2175 N N . ALA A 1 278 ? 56.420 -21.813 -78.521 1.00 80.12 278 ALA A N 1
ATOM 2176 C CA . ALA A 1 278 ? 56.211 -21.288 -77.175 1.00 80.12 278 ALA A CA 1
ATOM 2177 C C . ALA A 1 278 ? 54.965 -20.397 -77.108 1.00 80.12 278 ALA A C 1
ATOM 2179 O O . ALA A 1 278 ? 54.142 -20.599 -76.223 1.00 80.12 278 ALA A O 1
ATOM 2180 N N . ALA A 1 279 ? 54.768 -19.511 -78.089 1.00 79.25 279 ALA A N 1
ATOM 2181 C CA . ALA A 1 279 ? 53.564 -18.693 -78.216 1.00 79.25 279 ALA A CA 1
ATOM 2182 C C . ALA A 1 27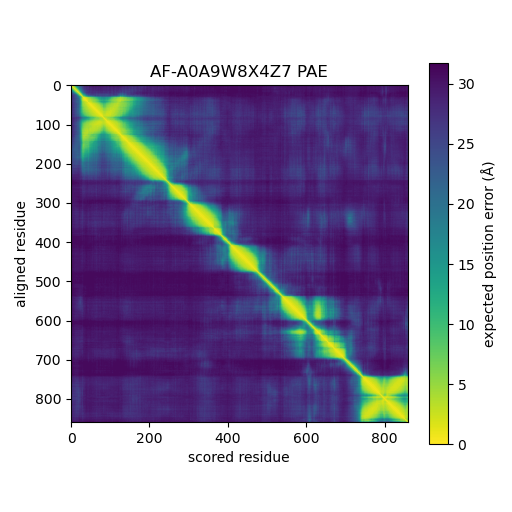9 ? 52.313 -19.555 -78.437 1.00 79.25 279 ALA A C 1
ATOM 2184 O O . ALA A 1 279 ? 51.290 -19.321 -77.803 1.00 79.25 279 ALA A O 1
ATOM 2185 N N . ARG A 1 280 ? 52.392 -20.611 -79.261 1.00 82.88 280 ARG A N 1
ATOM 2186 C CA . ARG A 1 280 ? 51.304 -21.596 -79.388 1.00 82.88 280 ARG A CA 1
ATOM 2187 C C . ARG A 1 280 ? 51.084 -22.394 -78.107 1.00 82.88 280 ARG A C 1
ATOM 2189 O O . ARG A 1 280 ? 49.948 -22.732 -77.818 1.00 82.88 280 ARG A O 1
ATOM 2196 N N . ASN A 1 281 ? 52.122 -22.709 -77.337 1.00 79.50 281 ASN A N 1
ATOM 2197 C CA . ASN A 1 281 ? 51.989 -23.423 -76.065 1.00 79.50 281 ASN A CA 1
ATOM 2198 C C . ASN A 1 281 ? 51.370 -22.524 -74.988 1.00 79.50 281 ASN A C 1
ATOM 2200 O O . ASN A 1 281 ? 50.566 -22.983 -74.189 1.00 79.50 281 ASN A O 1
ATOM 2204 N N . GLU A 1 282 ? 51.715 -21.239 -74.978 1.00 81.31 282 GLU A N 1
ATOM 2205 C CA . GLU A 1 282 ? 51.093 -20.227 -74.129 1.00 81.31 282 GLU A CA 1
ATOM 2206 C C . GLU A 1 282 ? 49.642 -19.982 -74.543 1.00 81.31 282 GLU A C 1
ATOM 2208 O O . GLU A 1 282 ? 48.765 -20.003 -73.687 1.00 81.31 282 GLU A O 1
ATOM 2213 N N . GLN A 1 283 ? 49.357 -19.885 -75.844 1.00 82.06 283 GLN A N 1
ATOM 2214 C CA . GLN A 1 283 ? 47.993 -19.815 -76.359 1.00 82.06 283 GLN A CA 1
ATOM 2215 C C . GLN A 1 283 ? 47.194 -21.071 -76.002 1.00 82.06 283 GLN A C 1
ATOM 2217 O O . GLN A 1 283 ? 46.092 -20.945 -75.495 1.00 82.06 283 GLN A O 1
ATOM 2222 N N . LEU A 1 284 ? 47.748 -22.272 -76.181 1.00 80.94 284 LEU A N 1
ATOM 2223 C CA . LEU A 1 284 ? 47.097 -23.521 -75.785 1.00 80.94 284 LEU A CA 1
ATOM 2224 C C . LEU A 1 284 ? 46.950 -23.637 -74.268 1.00 80.94 284 LEU A C 1
ATOM 2226 O O . LEU A 1 284 ? 45.996 -24.258 -73.828 1.00 80.94 284 LEU A O 1
ATOM 2230 N N . ARG A 1 285 ? 47.838 -23.041 -73.459 1.00 79.38 285 ARG A N 1
ATOM 2231 C CA . ARG A 1 285 ? 47.677 -22.929 -71.998 1.00 79.38 285 ARG A CA 1
ATOM 2232 C C . ARG A 1 285 ? 46.612 -21.917 -71.607 1.00 79.38 285 ARG A C 1
ATOM 2234 O O . ARG A 1 285 ? 45.912 -22.167 -70.637 1.00 79.38 285 ARG A O 1
ATOM 2241 N N . LEU A 1 286 ? 46.474 -20.812 -72.333 1.00 76.06 286 LEU A N 1
ATOM 2242 C CA . LEU A 1 286 ? 45.397 -19.842 -72.145 1.00 76.06 286 LEU A CA 1
ATOM 2243 C C . LEU A 1 286 ? 44.060 -20.419 -72.601 1.00 76.06 286 LEU A C 1
ATOM 2245 O O . LEU A 1 286 ? 43.075 -20.247 -71.900 1.00 76.06 286 LEU A O 1
ATOM 2249 N N . GLU A 1 287 ? 44.032 -21.164 -73.703 1.00 76.25 287 GLU A N 1
ATOM 2250 C CA . GLU A 1 287 ? 42.870 -21.918 -74.168 1.00 76.25 287 GLU A CA 1
ATOM 2251 C C . GLU A 1 287 ? 42.571 -23.092 -73.231 1.00 76.25 287 GLU A C 1
ATOM 2253 O O . GLU A 1 287 ? 41.405 -23.336 -72.961 1.00 76.25 287 GLU A O 1
ATOM 2258 N N . LEU A 1 288 ? 43.567 -23.775 -72.650 1.00 70.31 288 LEU A N 1
ATOM 2259 C CA . LEU A 1 288 ? 43.372 -24.767 -71.580 1.00 70.31 288 LEU A CA 1
ATOM 2260 C C . LEU A 1 288 ? 42.898 -24.121 -70.285 1.00 70.31 288 LEU A C 1
ATOM 2262 O O . LEU A 1 288 ? 42.051 -24.693 -69.627 1.00 70.31 288 LEU A O 1
ATOM 2266 N N . ALA A 1 289 ? 43.384 -22.939 -69.915 1.00 67.75 289 ALA A N 1
ATOM 2267 C CA . ALA A 1 289 ? 42.896 -22.199 -68.755 1.00 67.75 289 ALA A CA 1
ATOM 2268 C C . ALA A 1 289 ? 41.483 -21.653 -69.000 1.00 67.75 289 ALA A C 1
ATOM 2270 O O . ALA A 1 289 ? 40.668 -21.659 -68.086 1.00 67.75 289 ALA A O 1
ATOM 2271 N N . GLN A 1 290 ? 41.165 -21.242 -70.231 1.00 66.19 290 GLN A N 1
ATOM 2272 C CA . GLN A 1 290 ? 39.823 -20.844 -70.652 1.00 66.19 290 GLN A CA 1
ATOM 2273 C C . GLN A 1 290 ? 38.881 -22.034 -70.791 1.00 66.19 290 GLN A C 1
ATOM 2275 O O . GLN A 1 290 ? 37.710 -21.884 -70.498 1.00 66.19 290 GLN A O 1
ATOM 2280 N N . THR A 1 291 ? 39.342 -23.208 -71.216 1.00 62.84 291 THR A N 1
ATOM 2281 C CA . THR A 1 291 ? 38.506 -24.416 -71.324 1.00 62.84 291 THR A CA 1
ATOM 2282 C C . THR A 1 291 ? 38.407 -25.172 -70.004 1.00 62.84 291 THR A C 1
ATOM 2284 O O . THR A 1 291 ? 37.369 -25.768 -69.749 1.00 62.84 291 THR A O 1
ATOM 2287 N N . ALA A 1 292 ? 39.409 -25.075 -69.126 1.00 62.44 292 ALA A N 1
ATOM 2288 C CA . ALA A 1 292 ? 39.338 -25.509 -67.732 1.00 62.44 292 ALA A CA 1
ATOM 2289 C C . ALA A 1 292 ? 38.489 -24.548 -66.884 1.00 62.44 292 ALA A C 1
ATOM 2291 O O . ALA A 1 292 ? 37.780 -25.005 -65.995 1.00 62.44 292 ALA A O 1
ATOM 2292 N N . SER A 1 293 ? 38.481 -23.238 -67.177 1.00 54.81 293 SER A N 1
ATOM 2293 C CA . SER A 1 293 ? 37.508 -22.303 -66.584 1.00 54.81 293 SER A CA 1
ATOM 2294 C C . SER A 1 293 ? 36.126 -22.378 -67.246 1.00 54.81 293 SER A C 1
ATOM 2296 O O . SER A 1 293 ? 35.125 -22.098 -66.593 1.00 54.81 293 SER A O 1
ATOM 2298 N N . ALA A 1 294 ? 36.045 -22.824 -68.505 1.00 46.03 294 ALA A N 1
ATOM 2299 C CA . ALA A 1 294 ? 34.801 -23.144 -69.210 1.00 46.03 294 ALA A CA 1
ATOM 2300 C C . ALA A 1 294 ? 34.390 -24.619 -69.067 1.00 46.03 294 ALA A C 1
ATOM 2302 O O . ALA A 1 294 ? 33.508 -25.096 -69.789 1.00 46.03 294 ALA A O 1
ATOM 2303 N N . GLN A 1 295 ? 34.981 -25.346 -68.115 1.00 42.12 295 GLN A N 1
ATOM 2304 C CA . GLN A 1 295 ? 34.528 -26.672 -67.734 1.00 42.12 295 GLN A CA 1
ATOM 2305 C C . GLN A 1 295 ? 33.235 -26.503 -66.933 1.00 42.12 295 GLN A C 1
ATOM 2307 O O . GLN A 1 295 ? 33.241 -26.338 -65.721 1.00 42.12 295 GLN A O 1
ATOM 2312 N N . ALA A 1 296 ? 32.127 -26.472 -67.676 1.00 46.66 296 ALA A N 1
ATOM 2313 C CA . ALA A 1 296 ? 30.757 -26.364 -67.197 1.00 46.66 296 ALA A CA 1
ATOM 2314 C C . ALA A 1 296 ? 30.532 -25.232 -66.177 1.00 46.66 296 ALA A C 1
ATOM 2316 O O . ALA A 1 296 ? 30.247 -25.482 -65.007 1.00 46.66 296 ALA A O 1
ATOM 2317 N N . GLN A 1 297 ? 30.471 -23.985 -66.657 1.00 45.50 297 GLN A N 1
ATOM 2318 C CA . GLN A 1 297 ? 29.469 -23.078 -66.098 1.00 45.50 297 GLN A CA 1
ATOM 2319 C C . GLN A 1 297 ? 28.090 -23.661 -66.440 1.00 45.50 297 GLN A C 1
ATOM 2321 O O . GLN A 1 297 ? 27.426 -23.267 -67.396 1.00 45.50 297 GLN A O 1
ATOM 2326 N N . HIS A 1 298 ? 27.651 -24.633 -65.639 1.00 50.09 298 HIS A N 1
ATOM 2327 C CA . HIS A 1 298 ? 26.265 -24.638 -65.218 1.00 50.09 298 HIS A CA 1
ATOM 2328 C C . HIS A 1 298 ? 26.091 -23.246 -64.607 1.00 50.09 298 HIS A C 1
ATOM 2330 O O . HIS A 1 298 ? 26.552 -23.011 -63.494 1.00 50.09 298 HIS A O 1
ATOM 2336 N N . VAL A 1 299 ? 25.550 -22.286 -65.367 1.00 53.62 299 VAL A N 1
ATOM 2337 C CA . VAL A 1 299 ? 24.956 -21.106 -64.738 1.00 53.62 299 VAL A CA 1
ATOM 2338 C C . VAL A 1 299 ? 23.983 -21.730 -63.755 1.00 53.62 299 VAL A C 1
ATOM 2340 O O . VAL A 1 299 ? 23.065 -22.447 -64.173 1.00 53.62 299 VAL A O 1
ATOM 2343 N N . ALA A 1 300 ? 24.300 -21.648 -62.461 1.00 57.94 300 ALA A N 1
ATOM 2344 C CA . ALA A 1 300 ? 23.413 -22.159 -61.438 1.00 57.94 300 ALA A CA 1
ATOM 2345 C C . ALA A 1 300 ? 22.049 -21.556 -61.771 1.00 57.94 300 ALA A C 1
ATOM 2347 O O . ALA A 1 300 ? 21.980 -20.388 -62.143 1.00 57.94 300 ALA A O 1
ATOM 2348 N N . VAL A 1 301 ? 20.968 -22.336 -61.733 1.00 60.50 301 VAL A N 1
ATOM 2349 C CA . VAL A 1 301 ? 19.620 -21.819 -62.058 1.00 60.50 301 VAL A CA 1
ATOM 2350 C C . VAL A 1 301 ? 19.319 -20.534 -61.259 1.00 60.50 301 VAL A C 1
ATOM 2352 O O . VAL A 1 301 ? 18.564 -19.686 -61.711 1.00 60.50 301 VAL A O 1
ATOM 2355 N N . GLU A 1 302 ? 20.001 -20.374 -60.125 1.00 63.19 302 GLU A N 1
ATOM 2356 C CA . GLU A 1 302 ? 20.100 -19.207 -59.249 1.00 63.19 302 GLU A CA 1
ATOM 2357 C C . GLU A 1 302 ? 20.578 -17.900 -59.923 1.00 63.19 302 GLU A C 1
ATOM 2359 O O . GLU A 1 302 ? 20.094 -16.838 -59.542 1.00 63.19 302 GLU A O 1
ATOM 2364 N N . ASP A 1 303 ? 21.438 -17.965 -60.944 1.00 64.50 303 ASP A N 1
ATOM 2365 C CA . ASP A 1 303 ? 22.029 -16.820 -61.661 1.00 64.50 303 ASP A CA 1
ATOM 2366 C C . ASP A 1 303 ? 21.321 -16.494 -62.995 1.00 64.50 303 ASP A C 1
ATOM 2368 O O . ASP A 1 303 ? 21.692 -15.541 -63.688 1.00 64.50 303 ASP A O 1
ATOM 2372 N N . ASP A 1 304 ? 20.292 -17.260 -63.383 1.00 78.12 304 ASP A N 1
ATOM 2373 C CA . ASP A 1 304 ? 19.476 -16.937 -64.558 1.00 78.12 304 ASP A CA 1
ATOM 2374 C C . ASP A 1 304 ? 18.678 -15.642 -64.285 1.00 78.12 304 ASP A C 1
ATOM 2376 O O . ASP A 1 304 ? 17.908 -15.580 -63.315 1.00 78.12 304 ASP A O 1
ATOM 2380 N N . PRO A 1 305 ? 18.793 -14.589 -65.119 1.00 76.69 305 PRO A N 1
ATOM 2381 C CA . PRO A 1 305 ? 18.031 -13.353 -64.944 1.00 76.69 305 PRO A CA 1
ATOM 2382 C C . PRO A 1 305 ? 16.511 -13.573 -64.874 1.00 76.69 305 PRO A C 1
ATOM 2384 O O . PRO A 1 305 ? 15.814 -12.787 -64.226 1.00 76.69 305 PRO A O 1
ATOM 2387 N N . ALA A 1 306 ? 15.976 -14.638 -65.484 1.00 78.88 306 ALA A N 1
ATOM 2388 C CA . ALA A 1 306 ? 14.567 -15.002 -65.339 1.00 78.88 306 ALA A CA 1
ATOM 2389 C C . ALA A 1 306 ? 14.242 -15.551 -63.937 1.00 78.88 306 ALA A C 1
ATOM 2391 O O . ALA A 1 306 ? 13.201 -15.208 -63.371 1.00 78.88 306 ALA A O 1
ATOM 2392 N N . PHE A 1 307 ? 15.138 -16.351 -63.352 1.00 83.69 307 PHE A N 1
ATOM 2393 C CA . PHE A 1 307 ? 14.989 -16.910 -62.008 1.00 83.69 307 PHE A CA 1
ATOM 2394 C C . PHE A 1 307 ? 15.137 -15.839 -60.923 1.00 83.69 307 PHE A C 1
ATOM 2396 O O . PHE A 1 307 ? 14.308 -15.779 -60.018 1.00 83.69 307 PHE A O 1
ATOM 2403 N N . LEU A 1 308 ? 16.101 -14.921 -61.053 1.00 83.81 308 LEU A N 1
ATOM 2404 C CA . LEU A 1 308 ? 16.249 -13.769 -60.151 1.00 83.81 308 LEU A CA 1
ATOM 2405 C C . LEU A 1 308 ? 15.032 -12.834 -60.211 1.00 83.81 308 LEU A C 1
ATOM 2407 O O . LEU A 1 308 ? 14.553 -12.344 -59.180 1.00 83.81 308 LEU A O 1
ATOM 2411 N N . ARG A 1 309 ? 14.462 -12.617 -61.406 1.00 85.44 309 ARG A N 1
ATOM 2412 C CA . ARG A 1 309 ? 13.210 -11.860 -61.540 1.00 85.44 309 ARG A CA 1
ATOM 2413 C C . ARG A 1 309 ? 12.054 -12.586 -60.858 1.00 85.44 309 ARG A C 1
ATOM 2415 O O . ARG A 1 309 ? 11.325 -11.966 -60.096 1.00 85.44 309 ARG A O 1
ATOM 2422 N N . LEU A 1 310 ? 11.937 -13.899 -61.039 1.00 87.56 310 LEU A N 1
ATOM 2423 C CA . LEU A 1 310 ? 10.912 -14.704 -60.376 1.00 87.56 310 LEU A CA 1
ATOM 2424 C C . LEU A 1 310 ? 11.099 -14.748 -58.848 1.00 87.56 310 LEU A C 1
ATOM 2426 O O . LEU A 1 310 ? 10.119 -14.731 -58.111 1.00 87.56 310 LEU A O 1
ATOM 2430 N N . GLN A 1 311 ? 12.335 -14.757 -58.348 1.00 87.25 311 GLN A N 1
ATOM 2431 C CA . GLN A 1 311 ? 12.648 -14.715 -56.918 1.00 87.25 311 GLN A CA 1
ATOM 2432 C C . GLN A 1 311 ? 12.314 -13.344 -56.311 1.00 87.25 311 GLN A C 1
ATOM 2434 O O . GLN A 1 311 ? 11.722 -13.269 -55.232 1.00 87.25 311 GLN A O 1
ATOM 2439 N N . SER A 1 312 ? 12.624 -12.251 -57.013 1.00 88.19 312 SER A N 1
ATOM 2440 C CA . SER A 1 312 ? 12.226 -10.904 -56.589 1.00 88.19 312 SER A CA 1
ATOM 2441 C C . SER A 1 312 ? 10.704 -10.705 -56.661 1.00 88.19 312 SER A C 1
ATOM 2443 O O . SER A 1 312 ? 10.116 -10.179 -55.717 1.00 88.19 312 SER A O 1
ATOM 2445 N N . GLU A 1 313 ? 10.031 -11.222 -57.692 1.00 92.19 313 GLU A N 1
ATOM 2446 C CA . GLU A 1 313 ? 8.567 -11.247 -57.788 1.00 92.19 313 GLU A CA 1
ATOM 2447 C C . GLU A 1 313 ? 7.952 -12.084 -56.653 1.00 92.19 313 GLU A C 1
ATOM 2449 O O . GLU A 1 313 ? 7.090 -11.576 -55.936 1.00 92.19 313 GLU A O 1
ATOM 2454 N N . ASN A 1 314 ? 8.447 -13.298 -56.393 1.00 88.50 314 ASN A N 1
ATOM 2455 C CA . ASN A 1 314 ? 7.998 -14.150 -55.286 1.00 88.50 314 ASN A CA 1
ATOM 2456 C C . ASN A 1 314 ? 8.237 -13.502 -53.921 1.00 88.50 314 ASN A C 1
ATOM 2458 O O . ASN A 1 314 ? 7.344 -13.524 -53.080 1.00 88.50 314 ASN A O 1
ATOM 2462 N N . SER A 1 315 ? 9.392 -12.873 -53.693 1.00 90.75 315 SER A N 1
ATOM 2463 C CA . SER A 1 315 ? 9.651 -12.148 -52.442 1.00 90.75 315 SER A CA 1
ATOM 2464 C C . SER A 1 315 ? 8.733 -10.931 -52.290 1.00 90.75 315 SER A C 1
ATOM 2466 O O . SER A 1 315 ? 8.243 -10.658 -51.193 1.00 90.75 315 SER A O 1
ATOM 2468 N N . SER A 1 316 ? 8.406 -10.241 -53.387 1.00 92.88 316 SER A N 1
ATOM 2469 C CA . SER A 1 316 ? 7.435 -9.144 -53.376 1.00 92.88 316 SER A CA 1
ATOM 2470 C C . SER A 1 316 ? 6.007 -9.634 -53.102 1.00 92.88 316 SER A C 1
ATOM 2472 O O . SER A 1 316 ? 5.271 -8.990 -52.355 1.00 92.88 316 SER A O 1
ATOM 2474 N N . ILE A 1 317 ? 5.619 -10.790 -53.653 1.00 92.69 317 ILE A N 1
ATOM 2475 C CA . ILE A 1 317 ? 4.316 -11.423 -53.422 1.00 92.69 317 ILE A CA 1
ATOM 2476 C C . ILE A 1 317 ? 4.230 -11.928 -51.983 1.00 92.69 317 ILE A C 1
ATOM 2478 O O . ILE A 1 317 ? 3.201 -11.725 -51.346 1.00 92.69 317 ILE A O 1
ATOM 2482 N N . LEU A 1 318 ? 5.303 -12.506 -51.438 1.00 91.50 318 LEU A N 1
ATOM 2483 C CA . LEU A 1 318 ? 5.375 -12.915 -50.036 1.00 91.50 318 LEU A CA 1
ATOM 2484 C C . LEU A 1 318 ? 5.222 -11.719 -49.097 1.00 91.50 318 LEU A C 1
ATOM 2486 O O . LEU A 1 318 ? 4.408 -11.788 -48.185 1.00 91.50 318 LEU A O 1
ATOM 2490 N N . ARG A 1 319 ? 5.892 -10.592 -49.367 1.00 92.31 319 ARG A N 1
ATOM 2491 C CA . ARG A 1 319 ? 5.706 -9.355 -48.588 1.00 92.31 319 ARG A CA 1
ATOM 2492 C C . ARG A 1 319 ? 4.282 -8.808 -48.688 1.00 92.31 319 ARG A C 1
ATOM 2494 O O . ARG A 1 319 ? 3.719 -8.379 -47.690 1.00 92.31 319 ARG A O 1
ATOM 2501 N N . LYS A 1 320 ? 3.663 -8.846 -49.873 1.00 94.50 320 LYS A N 1
ATOM 2502 C CA . LYS A 1 320 ? 2.250 -8.457 -50.041 1.00 94.50 320 LYS A CA 1
ATOM 2503 C C . LYS A 1 320 ? 1.303 -9.402 -49.298 1.00 94.50 320 LYS A C 1
ATOM 2505 O O . LYS A 1 320 ? 0.341 -8.937 -48.700 1.00 94.50 320 LYS A O 1
ATOM 2510 N N . LEU A 1 321 ? 1.578 -10.707 -49.316 1.00 93.88 321 LEU A N 1
ATOM 2511 C CA . LEU A 1 321 ? 0.823 -11.720 -48.580 1.00 93.88 321 LEU A CA 1
ATOM 2512 C C . LEU A 1 321 ? 0.960 -11.510 -47.068 1.00 93.88 321 LEU A C 1
ATOM 2514 O O . LEU A 1 321 ? -0.028 -11.613 -46.349 1.00 93.88 321 LEU A O 1
ATOM 2518 N N . GLU A 1 322 ? 2.165 -11.214 -46.593 1.00 93.06 322 GLU A N 1
ATOM 2519 C CA . GLU A 1 322 ? 2.454 -10.939 -45.189 1.00 93.06 322 GLU A CA 1
ATOM 2520 C C . GLU A 1 322 ? 1.775 -9.648 -44.723 1.00 93.06 322 GLU A C 1
ATOM 2522 O O . GLU A 1 322 ? 1.069 -9.672 -43.719 1.00 93.06 322 GLU A O 1
ATOM 2527 N N . ASN A 1 323 ? 1.849 -8.570 -45.510 1.00 92.50 323 ASN A N 1
ATOM 2528 C CA . ASN A 1 323 ? 1.118 -7.332 -45.234 1.00 92.50 323 ASN A CA 1
ATOM 2529 C C . ASN A 1 323 ? -0.402 -7.554 -45.209 1.00 92.50 323 ASN A C 1
ATOM 2531 O O . ASN A 1 323 ? -1.068 -7.090 -44.290 1.00 92.50 323 ASN A O 1
ATOM 2535 N N . ALA A 1 324 ? -0.954 -8.306 -46.167 1.00 92.62 324 ALA A N 1
ATOM 2536 C CA . ALA A 1 324 ? -2.385 -8.616 -46.200 1.00 92.62 324 ALA A CA 1
ATOM 2537 C C . ALA A 1 324 ? -2.821 -9.514 -45.028 1.00 92.62 324 ALA A C 1
ATOM 2539 O O . ALA A 1 324 ? -3.940 -9.391 -44.531 1.00 92.62 324 ALA A O 1
ATOM 2540 N N . ARG A 1 325 ? -1.951 -10.423 -44.568 1.00 94.69 325 ARG A N 1
ATOM 2541 C CA . ARG A 1 325 ? -2.189 -11.220 -43.355 1.00 94.69 325 ARG A CA 1
ATOM 2542 C C . ARG A 1 325 ? -2.178 -10.338 -42.115 1.00 94.69 325 ARG A C 1
ATOM 2544 O O . ARG A 1 325 ? -3.108 -10.431 -41.326 1.00 94.69 325 ARG A O 1
ATOM 2551 N N . PHE A 1 326 ? -1.192 -9.454 -41.990 1.00 95.12 326 PHE A N 1
ATOM 2552 C CA . PHE A 1 326 ? -1.105 -8.512 -40.881 1.00 95.12 326 PHE A CA 1
ATOM 2553 C C . PHE A 1 326 ? -2.320 -7.576 -40.825 1.00 95.12 326 PHE A C 1
ATOM 2555 O O . PHE A 1 326 ? -2.890 -7.387 -39.758 1.00 95.12 326 PHE A O 1
ATOM 2562 N N . GLU A 1 327 ? -2.770 -7.049 -41.966 1.00 94.12 327 GLU A N 1
ATOM 2563 C CA . GLU A 1 327 ? -3.972 -6.211 -42.057 1.00 94.12 327 GLU A CA 1
ATOM 2564 C C . GLU A 1 327 ? -5.251 -6.992 -41.718 1.00 94.12 327 GLU A C 1
ATOM 2566 O O . GLU A 1 327 ? -6.133 -6.503 -41.015 1.00 94.12 327 GLU A O 1
ATOM 2571 N N . LYS A 1 328 ? -5.347 -8.254 -42.146 1.00 95.94 328 LYS A N 1
ATOM 2572 C CA . LYS A 1 328 ? -6.468 -9.117 -41.762 1.00 95.94 328 LYS A CA 1
ATOM 2573 C C . LYS A 1 328 ? -6.463 -9.425 -40.264 1.00 95.94 328 LYS A C 1
ATOM 2575 O O . LYS A 1 328 ? -7.528 -9.452 -39.650 1.00 95.94 328 LYS A O 1
ATOM 2580 N N . ASP A 1 329 ? -5.298 -9.682 -39.681 1.00 93.44 329 ASP A N 1
ATOM 2581 C CA . ASP A 1 329 ? -5.164 -9.968 -38.254 1.00 93.44 329 ASP A CA 1
ATOM 2582 C C . ASP A 1 329 ? -5.398 -8.706 -37.408 1.00 93.44 329 ASP A C 1
ATOM 2584 O O . ASP A 1 329 ? -6.034 -8.780 -36.353 1.00 93.44 329 ASP A O 1
ATOM 2588 N N . SER A 1 330 ? -4.995 -7.527 -37.889 1.00 93.56 330 SER A N 1
ATOM 2589 C CA . SER A 1 330 ? -5.305 -6.251 -37.240 1.00 93.56 330 SER A CA 1
ATOM 2590 C C . SER A 1 330 ? -6.807 -5.934 -37.292 1.00 93.56 330 SER A C 1
ATOM 2592 O O . SER A 1 330 ? -7.397 -5.606 -36.265 1.00 93.56 330 SER A O 1
ATOM 2594 N N . GLU A 1 331 ? -7.480 -6.137 -38.427 1.00 94.25 331 GLU A N 1
ATOM 2595 C CA . GLU A 1 331 ? -8.938 -5.977 -38.522 1.00 94.25 331 GLU A CA 1
ATOM 2596 C C . GLU A 1 331 ? -9.689 -7.034 -37.704 1.00 94.25 331 GLU A C 1
ATOM 2598 O O . GLU A 1 331 ? -10.662 -6.727 -37.012 1.00 94.25 331 GLU A O 1
ATOM 2603 N N . ARG A 1 332 ? -9.207 -8.281 -37.684 1.00 96.38 332 ARG A N 1
ATOM 2604 C CA . ARG A 1 332 ? -9.768 -9.328 -36.823 1.00 96.38 332 ARG A CA 1
ATOM 2605 C C . ARG A 1 332 ? -9.664 -8.940 -35.350 1.00 96.38 332 ARG A C 1
ATOM 2607 O O . ARG A 1 332 ? -10.650 -9.063 -34.631 1.00 96.38 332 ARG A O 1
ATOM 2614 N N . THR A 1 333 ? -8.503 -8.475 -34.892 1.00 91.88 333 THR A N 1
ATOM 2615 C CA . THR A 1 333 ? -8.318 -8.051 -33.493 1.00 91.88 333 THR A CA 1
ATOM 2616 C C . THR A 1 333 ? -9.145 -6.806 -33.166 1.00 91.88 333 THR A C 1
ATOM 2618 O O . THR A 1 333 ? -9.727 -6.728 -32.083 1.00 91.88 333 THR A O 1
ATOM 2621 N N . ARG A 1 334 ? -9.307 -5.871 -34.108 1.00 95.25 334 ARG A N 1
ATOM 2622 C CA . ARG A 1 334 ? -10.211 -4.718 -33.976 1.00 95.25 334 ARG A CA 1
ATOM 2623 C C . ARG A 1 334 ? -11.680 -5.136 -33.841 1.00 95.25 334 ARG A C 1
ATOM 2625 O O . ARG A 1 334 ? -12.385 -4.634 -32.969 1.00 95.25 334 ARG A O 1
ATOM 2632 N N . LEU A 1 335 ? -12.145 -6.084 -34.651 1.00 92.19 335 LEU A N 1
ATOM 2633 C CA . LEU A 1 335 ? -13.507 -6.618 -34.554 1.00 92.19 335 LEU A CA 1
ATOM 2634 C C . LEU A 1 335 ? -13.709 -7.442 -33.279 1.00 92.19 335 LEU A C 1
ATOM 2636 O O . LEU A 1 335 ? -14.743 -7.323 -32.628 1.00 92.19 335 LEU A O 1
ATOM 2640 N N . GLU A 1 336 ? -12.720 -8.240 -32.879 1.00 95.38 336 GLU A N 1
ATOM 2641 C CA . GLU A 1 336 ? -12.770 -9.046 -31.656 1.00 95.38 336 GLU A CA 1
ATOM 2642 C C . GLU A 1 336 ? -12.801 -8.160 -30.401 1.00 95.38 336 GLU A C 1
ATOM 2644 O O . GLU A 1 336 ? -13.574 -8.410 -29.474 1.00 95.38 336 GLU A O 1
ATOM 2649 N N . THR A 1 337 ? -12.023 -7.075 -30.381 1.00 93.19 337 THR A N 1
ATOM 2650 C CA . THR A 1 337 ? -12.074 -6.073 -29.304 1.00 93.19 337 THR A CA 1
ATOM 2651 C C . THR A 1 337 ? -13.397 -5.307 -29.303 1.00 93.19 337 THR A C 1
ATOM 2653 O O . THR A 1 337 ? -13.988 -5.139 -28.235 1.00 93.19 337 THR A O 1
ATOM 2656 N N . GLY A 1 338 ? -13.921 -4.930 -30.475 1.00 94.00 338 GLY A N 1
ATOM 2657 C CA . GLY A 1 338 ? -15.254 -4.338 -30.619 1.00 94.00 338 GLY A CA 1
ATOM 2658 C C . GLY A 1 338 ? -16.373 -5.248 -30.098 1.00 94.00 338 GLY A C 1
ATOM 2659 O O . GLY A 1 338 ? -17.199 -4.809 -29.300 1.00 94.00 338 GLY A O 1
ATOM 2660 N N . SER A 1 339 ? -16.354 -6.535 -30.460 1.00 89.19 339 SER A N 1
ATOM 2661 C CA . SER A 1 339 ? -17.316 -7.539 -29.979 1.00 89.19 339 SER A CA 1
ATOM 2662 C C . SER A 1 339 ? -17.253 -7.691 -28.461 1.00 89.19 339 SER A C 1
ATOM 2664 O O . SER A 1 339 ? -18.281 -7.653 -27.791 1.00 89.19 339 SER A O 1
ATOM 2666 N N . ARG A 1 340 ? -16.044 -7.780 -27.889 1.00 92.62 340 ARG A N 1
ATOM 2667 C CA . ARG A 1 340 ? -15.855 -7.863 -26.431 1.00 92.62 340 ARG A CA 1
ATOM 2668 C C . ARG A 1 340 ? -16.364 -6.620 -25.704 1.00 92.62 340 ARG A C 1
ATOM 2670 O O . ARG A 1 340 ? -16.901 -6.737 -24.604 1.00 92.62 340 ARG A O 1
ATOM 2677 N N . ASN A 1 341 ? -16.199 -5.437 -26.291 1.00 91.75 341 ASN A N 1
ATOM 2678 C CA . ASN A 1 341 ? -16.705 -4.197 -25.709 1.00 91.75 341 ASN A CA 1
ATOM 2679 C C . ASN A 1 341 ? -18.239 -4.156 -25.725 1.00 91.75 341 ASN A C 1
ATOM 2681 O O . ASN A 1 341 ? -18.837 -3.902 -24.681 1.00 91.75 341 ASN A O 1
ATOM 2685 N N . LEU A 1 342 ? -18.872 -4.514 -26.848 1.00 90.56 342 LEU A N 1
ATOM 2686 C CA . LEU A 1 342 ? -20.333 -4.614 -26.944 1.00 90.56 342 LEU A CA 1
ATOM 2687 C C . LEU A 1 342 ? -20.906 -5.673 -25.989 1.00 90.56 342 LEU A C 1
ATOM 2689 O O . LEU A 1 342 ? -21.923 -5.444 -25.339 1.00 90.56 342 LEU A O 1
ATOM 2693 N N . GLU A 1 343 ? -20.243 -6.819 -25.832 1.00 93.69 343 GLU A N 1
ATOM 2694 C CA . GLU A 1 343 ? -20.651 -7.845 -24.864 1.00 93.69 343 GLU A CA 1
ATOM 2695 C C . GLU A 1 343 ? -20.588 -7.344 -23.415 1.00 93.69 343 GLU A C 1
ATOM 2697 O O . GLU A 1 343 ? -21.492 -7.620 -22.616 1.00 93.69 343 GLU A O 1
ATOM 2702 N N . ARG A 1 344 ? -19.542 -6.582 -23.064 1.00 91.31 344 ARG A N 1
ATOM 2703 C CA . ARG A 1 344 ? -19.414 -5.947 -21.742 1.00 91.31 344 ARG A CA 1
ATOM 2704 C C . ARG A 1 344 ? -20.510 -4.914 -21.513 1.00 91.31 344 ARG A C 1
ATOM 2706 O O . ARG A 1 344 ? -21.093 -4.903 -20.432 1.00 91.31 344 ARG A O 1
ATOM 2713 N N . GLU A 1 345 ? -20.824 -4.100 -22.515 1.00 92.25 345 GLU A N 1
ATOM 2714 C CA . GLU A 1 345 ? -21.890 -3.100 -22.446 1.00 92.25 345 GLU A CA 1
ATOM 2715 C C . GLU A 1 345 ? -23.265 -3.757 -22.269 1.00 92.25 345 GLU A C 1
ATOM 2717 O O . GLU A 1 345 ? -23.997 -3.422 -21.339 1.00 92.25 345 GLU A O 1
ATOM 2722 N N . ILE A 1 346 ? -23.573 -4.789 -23.062 1.00 91.00 346 ILE A N 1
ATOM 2723 C CA . ILE A 1 346 ? -24.805 -5.577 -22.918 1.00 91.00 346 ILE A CA 1
ATOM 2724 C C . ILE A 1 346 ? -24.903 -6.186 -21.513 1.00 91.00 346 ILE A C 1
ATOM 2726 O O . ILE A 1 346 ? -25.985 -6.217 -20.922 1.00 91.00 346 ILE A O 1
ATOM 2730 N N . LYS A 1 347 ? -23.794 -6.683 -20.955 1.00 94.12 347 LYS A N 1
ATOM 2731 C CA . LYS A 1 347 ? -23.769 -7.240 -19.596 1.00 94.12 347 LYS A CA 1
ATOM 2732 C C . LYS A 1 347 ? -23.982 -6.162 -18.530 1.00 94.12 347 LYS A C 1
ATOM 2734 O O . LYS A 1 347 ? -24.753 -6.397 -17.600 1.00 94.12 347 LYS A O 1
ATOM 2739 N N . SER A 1 348 ? -23.343 -5.003 -18.680 1.00 91.94 348 SER A N 1
ATOM 2740 C CA . SER A 1 348 ? -23.519 -3.847 -17.794 1.00 91.94 348 SER A CA 1
ATOM 2741 C C . SER A 1 348 ? -24.980 -3.396 -17.777 1.00 91.94 348 SER A C 1
ATOM 2743 O O . SER A 1 348 ? -25.607 -3.396 -16.718 1.00 91.94 348 SER A O 1
ATOM 2745 N N . LEU A 1 349 ? -25.571 -3.168 -18.953 1.00 92.00 349 LEU A N 1
ATOM 2746 C CA . LEU A 1 349 ? -26.973 -2.767 -19.101 1.00 92.00 349 LEU A CA 1
ATOM 2747 C C . LEU A 1 349 ? -27.945 -3.807 -18.530 1.00 92.00 349 LEU A C 1
ATOM 2749 O O . LEU A 1 349 ? -28.948 -3.455 -17.911 1.00 92.00 349 LEU A O 1
ATOM 2753 N N . LYS A 1 350 ? -27.656 -5.107 -18.685 1.00 95.81 350 LYS A N 1
ATOM 2754 C CA . LYS A 1 350 ? -28.444 -6.165 -18.032 1.00 95.81 350 LYS A CA 1
ATOM 2755 C C . LYS A 1 350 ? -28.361 -6.082 -16.508 1.00 95.81 350 LYS A C 1
ATOM 2757 O O . LYS A 1 350 ? -29.388 -6.240 -15.853 1.00 95.81 350 LYS A O 1
ATOM 2762 N N . SER A 1 351 ? -27.175 -5.834 -15.951 1.00 92.00 351 SER A N 1
ATOM 2763 C CA . SER A 1 351 ? -26.996 -5.702 -14.501 1.00 92.00 351 SER A CA 1
ATOM 2764 C C . SER A 1 351 ? -27.680 -4.454 -13.943 1.00 92.00 351 SER A C 1
ATOM 2766 O O . SER A 1 351 ? -28.333 -4.534 -12.908 1.00 92.00 351 SER A O 1
ATOM 2768 N N . GLU A 1 352 ? -27.626 -3.334 -14.664 1.00 93.44 352 GLU A N 1
ATOM 2769 C CA . GLU A 1 352 ? -28.327 -2.106 -14.298 1.00 93.44 352 GLU A CA 1
ATOM 2770 C C . GLU A 1 352 ? -29.843 -2.301 -14.346 1.00 93.44 352 GLU A C 1
ATOM 2772 O O . GLU A 1 352 ? -30.545 -1.933 -13.407 1.00 93.44 352 GLU A O 1
ATOM 2777 N N . LYS A 1 353 ? -30.356 -2.961 -15.391 1.00 94.31 353 LYS A N 1
ATOM 2778 C CA . LYS A 1 353 ? -31.776 -3.315 -15.490 1.00 94.31 353 LYS A CA 1
ATOM 2779 C C . LYS A 1 353 ? -32.234 -4.172 -14.311 1.00 94.31 353 LYS A C 1
ATOM 2781 O O . LYS A 1 353 ? -33.334 -3.957 -13.804 1.00 94.31 353 LYS A O 1
ATOM 2786 N N . GLU A 1 354 ? -31.420 -5.130 -13.880 1.00 94.69 354 GLU A N 1
ATOM 2787 C CA . GLU A 1 354 ? -31.759 -5.989 -12.744 1.00 94.69 354 GLU A CA 1
ATOM 2788 C C . GLU A 1 354 ? -31.660 -5.239 -11.410 1.00 94.69 354 GLU A C 1
ATOM 2790 O O . GLU A 1 354 ? -32.568 -5.333 -10.591 1.00 94.69 354 GLU A O 1
ATOM 2795 N N . ALA A 1 355 ? -30.647 -4.388 -11.231 1.00 91.44 355 ALA A N 1
ATOM 2796 C CA . ALA A 1 355 ? -30.533 -3.518 -10.062 1.00 91.44 355 ALA A CA 1
ATOM 2797 C C . ALA A 1 355 ? -31.701 -2.518 -9.968 1.00 91.44 355 ALA A C 1
ATOM 2799 O O . ALA A 1 355 ? -32.213 -2.252 -8.881 1.00 91.44 355 ALA A O 1
ATOM 2800 N N . LEU A 1 356 ? -32.152 -1.967 -11.100 1.00 90.06 356 LEU A N 1
ATOM 2801 C CA . LEU A 1 356 ? -33.338 -1.114 -11.163 1.00 90.06 356 LEU A CA 1
ATOM 2802 C C . LEU A 1 356 ? -34.606 -1.901 -10.825 1.00 90.06 356 LEU A C 1
ATOM 2804 O O . LEU A 1 356 ? -35.433 -1.403 -10.067 1.00 90.06 356 LEU A O 1
ATOM 2808 N N . ARG A 1 357 ? -34.748 -3.137 -11.313 1.00 92.94 357 ARG A N 1
ATOM 2809 C CA . ARG A 1 357 ? -35.858 -4.020 -10.923 1.00 92.94 357 ARG A CA 1
ATOM 2810 C C . ARG A 1 357 ? -35.856 -4.331 -9.433 1.00 92.94 357 ARG A C 1
ATOM 2812 O O . ARG A 1 357 ? -36.910 -4.260 -8.816 1.00 92.94 357 ARG A O 1
ATOM 2819 N N . GLU A 1 358 ? -34.698 -4.613 -8.847 1.00 92.25 358 GLU A N 1
ATOM 2820 C CA . GLU A 1 358 ? -34.577 -4.870 -7.412 1.00 92.25 358 GLU A CA 1
ATOM 2821 C C . GLU A 1 358 ? -34.918 -3.623 -6.585 1.00 92.25 358 GLU A C 1
ATOM 2823 O O . GLU A 1 358 ? -35.609 -3.724 -5.575 1.00 92.25 358 GLU A O 1
ATOM 2828 N N . LYS A 1 359 ? -34.497 -2.429 -7.024 1.00 89.56 359 LYS A N 1
ATOM 2829 C CA . LYS A 1 359 ? -34.893 -1.159 -6.389 1.00 89.56 359 LYS A CA 1
ATOM 2830 C C . LYS A 1 359 ? -36.400 -0.926 -6.466 1.00 89.56 359 LYS A C 1
ATOM 2832 O O . LYS A 1 359 ? -36.995 -0.550 -5.465 1.00 89.56 359 LYS A O 1
ATOM 2837 N N . VAL A 1 360 ? -37.017 -1.186 -7.620 1.00 90.19 360 VAL A N 1
ATOM 2838 C CA . VAL A 1 360 ? -38.477 -1.104 -7.781 1.00 90.19 360 VAL A CA 1
ATOM 2839 C C . VAL A 1 360 ? -39.178 -2.109 -6.865 1.00 90.19 360 VAL A C 1
ATOM 2841 O O . VAL A 1 360 ? -40.142 -1.744 -6.203 1.00 90.19 360 VAL A O 1
ATOM 2844 N N . GLN A 1 361 ? -38.661 -3.335 -6.757 1.00 88.12 361 GLN A N 1
ATOM 2845 C CA . GLN A 1 361 ? -39.198 -4.350 -5.851 1.00 88.12 361 GLN A CA 1
ATOM 2846 C C . GLN A 1 361 ? -39.051 -3.939 -4.382 1.00 88.12 361 GLN A C 1
ATOM 2848 O O . GLN A 1 361 ? -39.975 -4.116 -3.608 1.00 88.12 361 GLN A O 1
ATOM 2853 N N . LYS A 1 362 ? -37.926 -3.335 -3.987 1.00 85.38 362 LYS A N 1
ATOM 2854 C CA . LYS A 1 362 ? -37.723 -2.799 -2.629 1.00 85.38 362 LYS A CA 1
ATOM 2855 C C . LYS A 1 362 ? -38.671 -1.649 -2.288 1.00 85.38 362 LYS A C 1
ATOM 2857 O O . LYS A 1 362 ? -38.891 -1.373 -1.115 1.00 85.38 362 LYS A O 1
ATOM 2862 N N . TRP A 1 363 ? -39.212 -0.965 -3.292 1.00 83.88 363 TRP A N 1
ATOM 2863 C CA . TRP A 1 363 ? -40.201 0.098 -3.121 1.00 83.88 363 TRP A CA 1
ATOM 2864 C C . TRP A 1 363 ? -41.640 -0.381 -3.336 1.00 83.88 363 TRP A C 1
ATOM 2866 O O . TRP A 1 363 ? -42.547 0.448 -3.313 1.00 83.88 363 TRP A O 1
ATOM 2876 N N . SER A 1 364 ? -41.879 -1.691 -3.495 1.00 84.75 364 SER A N 1
ATOM 2877 C CA . SER A 1 364 ? -43.241 -2.234 -3.614 1.00 84.75 364 SER A CA 1
ATOM 2878 C C . SER A 1 364 ? -44.098 -1.936 -2.390 1.00 84.75 364 SER A C 1
ATOM 2880 O O . SER A 1 364 ? -45.310 -1.794 -2.502 1.00 84.75 364 SER A O 1
ATOM 2882 N N . ASP A 1 365 ? -43.457 -1.800 -1.231 1.00 83.38 365 ASP A N 1
ATOM 2883 C CA . ASP A 1 365 ? -44.135 -1.631 0.052 1.00 83.38 365 ASP A CA 1
ATOM 2884 C C . ASP A 1 365 ? -44.390 -0.155 0.380 1.00 83.38 365 ASP A C 1
ATOM 2886 O O . ASP A 1 365 ? -44.925 0.162 1.438 1.00 83.38 365 ASP A O 1
ATOM 2890 N N . TYR A 1 366 ? -44.039 0.767 -0.526 1.00 85.25 366 TYR A N 1
ATOM 2891 C CA . TYR A 1 366 ? -44.236 2.202 -0.327 1.00 85.25 366 TYR A CA 1
ATOM 2892 C C . TYR A 1 366 ? -45.711 2.558 -0.103 1.00 85.25 366 TYR A C 1
ATOM 2894 O O . TYR A 1 366 ? -46.006 3.404 0.737 1.00 85.25 366 TYR A O 1
ATOM 2902 N N . ASP A 1 367 ? -46.640 1.886 -0.790 1.00 82.25 367 ASP A N 1
ATOM 2903 C CA . ASP A 1 367 ? -48.078 2.106 -0.596 1.00 82.25 367 ASP A CA 1
ATOM 2904 C C . ASP A 1 367 ? -48.556 1.622 0.781 1.00 82.25 367 ASP A C 1
ATOM 2906 O O . ASP A 1 367 ? -49.380 2.289 1.405 1.00 82.25 367 ASP A O 1
ATOM 2910 N N . ASN A 1 368 ? -47.990 0.526 1.295 1.00 84.50 368 ASN A N 1
ATOM 2911 C CA . ASN A 1 368 ? -48.297 0.015 2.633 1.00 84.50 368 ASN A CA 1
ATOM 2912 C C . ASN A 1 368 ? -47.711 0.928 3.717 1.00 84.50 368 ASN A C 1
ATOM 2914 O O . ASN A 1 368 ? -48.432 1.353 4.610 1.00 84.50 368 ASN A O 1
ATOM 2918 N N . VAL A 1 369 ? -46.440 1.327 3.591 1.00 83.94 369 VAL A N 1
ATOM 2919 C CA . VAL A 1 369 ? -45.786 2.267 4.520 1.00 83.94 369 VAL A CA 1
ATOM 2920 C C . VAL A 1 369 ? -46.478 3.629 4.503 1.00 83.94 369 VAL A C 1
ATOM 2922 O O . VAL A 1 369 ? -46.601 4.275 5.538 1.00 83.94 369 VAL A O 1
ATOM 2925 N N . LYS A 1 370 ? -46.967 4.076 3.342 1.00 87.88 370 LYS A N 1
ATOM 2926 C CA . LYS A 1 370 ? -47.758 5.303 3.227 1.00 87.88 370 LYS A CA 1
ATOM 2927 C C . LYS A 1 370 ? -49.099 5.178 3.948 1.00 87.88 370 LYS A C 1
ATOM 2929 O O . LYS A 1 370 ? -49.472 6.118 4.640 1.00 87.88 370 LYS A O 1
ATOM 2934 N N . GLN A 1 371 ? -49.794 4.047 3.818 1.00 84.62 371 GLN A N 1
ATOM 2935 C CA . GLN A 1 371 ? -51.028 3.785 4.565 1.00 84.62 371 GLN A CA 1
ATOM 2936 C C . GLN A 1 371 ? -50.762 3.710 6.074 1.00 84.62 371 GLN A C 1
ATOM 2938 O O . GLN A 1 371 ? -51.478 4.337 6.845 1.00 84.62 371 GLN A O 1
ATOM 2943 N N . GLU A 1 372 ? -49.702 3.025 6.502 1.00 84.88 372 GLU A N 1
ATOM 2944 C CA . GLU A 1 372 ? -49.291 2.950 7.909 1.00 84.88 372 GLU A CA 1
ATOM 2945 C C . GLU A 1 372 ? -48.900 4.323 8.467 1.00 84.88 372 GLU A C 1
ATOM 2947 O O . GLU A 1 372 ? -49.301 4.666 9.574 1.00 84.88 372 GLU A O 1
ATOM 2952 N N . LEU A 1 373 ? -48.182 5.147 7.699 1.00 80.25 373 LEU A N 1
ATOM 2953 C CA . LEU A 1 373 ? -47.858 6.525 8.076 1.00 80.25 373 LEU A CA 1
ATOM 2954 C C . LEU A 1 373 ? -49.084 7.432 8.093 1.00 80.25 373 LEU A C 1
ATOM 2956 O O . LEU A 1 373 ? -49.141 8.338 8.913 1.00 80.25 373 LEU A O 1
ATOM 2960 N N . GLU A 1 374 ? -50.056 7.230 7.208 1.00 81.94 374 GLU A N 1
ATOM 2961 C CA . GLU A 1 374 ? -51.313 7.980 7.219 1.00 81.94 374 GLU A CA 1
ATOM 2962 C C . GLU A 1 374 ? -52.159 7.605 8.441 1.00 81.94 374 GLU A C 1
ATOM 2964 O O . GLU A 1 374 ? -52.690 8.492 9.109 1.00 81.94 374 GLU A O 1
ATOM 2969 N N . VAL A 1 375 ? -52.179 6.322 8.813 1.00 77.44 375 VAL A N 1
ATOM 2970 C CA . VAL A 1 375 ? -52.787 5.832 10.055 1.00 77.44 375 VAL A CA 1
ATOM 2971 C C . VAL A 1 375 ? -52.047 6.383 11.275 1.00 77.44 375 VAL A C 1
ATOM 2973 O O . VAL A 1 375 ? -52.685 6.958 12.151 1.00 77.44 375 VAL A O 1
ATOM 2976 N N . LEU A 1 376 ? -50.716 6.308 11.323 1.00 74.94 376 LEU A N 1
ATOM 2977 C CA . LEU A 1 376 ? -49.915 6.854 12.423 1.00 74.94 376 LEU A CA 1
ATOM 2978 C C . LEU A 1 376 ? -50.048 8.366 12.533 1.00 74.94 376 LEU A C 1
ATOM 2980 O O . LEU A 1 376 ? -50.193 8.871 13.633 1.00 74.94 376 LEU A O 1
ATOM 2984 N N . LYS A 1 377 ? -50.083 9.086 11.414 1.00 74.94 377 LYS A N 1
ATOM 2985 C CA . LYS A 1 377 ? -50.339 10.524 11.400 1.00 74.94 377 LYS A CA 1
ATOM 2986 C C . LYS A 1 377 ? -51.755 10.830 11.874 1.00 74.94 377 LYS A C 1
ATOM 2988 O O . LYS A 1 377 ? -51.944 11.798 12.596 1.00 74.94 377 LYS A O 1
ATOM 2993 N N . SER A 1 378 ? -52.748 10.026 11.502 1.00 71.44 378 SER A N 1
ATOM 2994 C CA . SER A 1 378 ? -54.108 10.201 12.014 1.00 71.44 378 SER A CA 1
ATOM 2995 C C . SER A 1 378 ? -54.192 9.928 13.515 1.00 71.44 378 SER A C 1
ATOM 2997 O O . SER A 1 378 ? -54.905 10.642 14.200 1.00 71.44 378 SER A O 1
ATOM 2999 N N . ILE A 1 379 ? -53.420 8.970 14.037 1.00 67.88 379 ILE A N 1
ATOM 3000 C CA . ILE A 1 379 ? -53.361 8.655 15.467 1.00 67.88 379 ILE A CA 1
ATOM 3001 C C . ILE A 1 379 ? -52.591 9.744 16.212 1.00 67.88 379 ILE A C 1
ATOM 3003 O O . ILE A 1 379 ? -53.119 10.298 17.158 1.00 67.88 379 ILE A O 1
ATOM 3007 N N . GLU A 1 380 ? -51.400 10.124 15.757 1.00 65.50 380 GLU A N 1
ATOM 3008 C CA . GLU A 1 380 ? -50.541 11.128 16.395 1.00 65.50 380 GLU A CA 1
ATOM 3009 C C . GLU A 1 380 ? -51.198 12.515 16.419 1.00 65.50 380 GLU A C 1
ATOM 3011 O O . GLU A 1 380 ? -51.102 13.222 17.420 1.00 65.50 380 GLU A O 1
ATOM 3016 N N . PHE A 1 381 ? -51.936 12.879 15.363 1.00 55.41 381 PHE A N 1
ATOM 3017 C CA . PHE A 1 381 ? -52.719 14.117 15.338 1.00 55.41 381 PHE A CA 1
ATOM 3018 C C . PHE A 1 381 ? -54.105 13.994 15.992 1.00 55.41 381 PHE A C 1
ATOM 3020 O O . PHE A 1 381 ? -54.689 15.029 16.290 1.00 55.41 381 PHE A O 1
ATOM 3027 N N . ALA A 1 382 ? -54.623 12.785 16.246 1.00 53.88 382 ALA A N 1
ATOM 3028 C CA . ALA A 1 382 ? -55.846 12.583 17.034 1.00 53.88 382 ALA A CA 1
ATOM 3029 C C . ALA A 1 382 ? -55.574 12.418 18.539 1.00 53.88 382 ALA A C 1
ATOM 3031 O O . ALA A 1 382 ? -56.464 12.665 19.337 1.00 53.88 382 ALA A O 1
ATOM 3032 N N . THR A 1 383 ? -54.364 12.024 18.950 1.00 48.72 383 THR A N 1
ATOM 3033 C CA . THR A 1 383 ? -53.993 11.852 20.368 1.00 48.72 383 THR A CA 1
ATOM 3034 C C . THR A 1 383 ? -53.287 13.066 20.975 1.00 48.72 383 THR A C 1
ATOM 3036 O O . THR A 1 383 ? -52.929 13.036 22.148 1.00 48.72 383 THR A O 1
ATOM 3039 N N . GLY A 1 384 ? -53.030 14.109 20.179 1.00 46.25 384 GLY A N 1
ATOM 3040 C CA . GLY A 1 384 ? -52.314 15.317 20.602 1.00 46.25 384 GLY A CA 1
ATOM 3041 C C . GLY A 1 384 ? -53.183 16.564 20.783 1.00 46.25 384 GLY A C 1
ATOM 3042 O O . GLY A 1 384 ? -52.627 17.616 21.086 1.00 46.25 384 GLY A O 1
ATOM 3043 N N . ASP A 1 385 ? -54.498 16.464 20.580 1.00 44.19 385 ASP A N 1
ATOM 3044 C CA . ASP A 1 385 ? -55.439 17.590 20.676 1.00 44.19 385 ASP A CA 1
ATOM 3045 C C . ASP A 1 385 ? -56.757 17.115 21.316 1.00 44.19 385 ASP A C 1
ATOM 3047 O O . ASP A 1 385 ? -57.819 17.145 20.704 1.00 44.19 385 ASP A O 1
ATOM 3051 N N . ASP A 1 386 ? -56.652 16.605 22.547 1.00 39.97 386 ASP A N 1
ATOM 3052 C CA . ASP A 1 386 ? -57.776 16.480 23.483 1.00 39.97 386 ASP A CA 1
ATOM 3053 C C . ASP A 1 386 ? -57.615 17.577 24.552 1.00 39.97 386 ASP A C 1
ATOM 3055 O O . ASP A 1 386 ? -57.223 17.315 25.687 1.00 39.97 386 ASP A O 1
ATOM 3059 N N . ASP A 1 387 ? -57.887 18.819 24.154 1.00 40.53 387 ASP A N 1
ATOM 3060 C CA . ASP A 1 387 ? -58.612 19.766 25.001 1.00 40.53 387 ASP A CA 1
ATOM 3061 C C . ASP A 1 387 ? -59.864 20.181 24.206 1.00 40.53 387 ASP A C 1
ATOM 3063 O O . ASP A 1 387 ? -59.811 20.980 23.275 1.00 40.53 387 ASP A O 1
ATOM 3067 N N . ASP A 1 388 ? -60.976 19.566 24.611 1.00 46.59 388 ASP A N 1
ATOM 3068 C CA . ASP A 1 388 ? -62.373 19.963 24.441 1.00 46.59 388 ASP A CA 1
ATOM 3069 C C . ASP A 1 388 ? -63.026 19.981 23.030 1.00 46.59 388 ASP A C 1
ATOM 3071 O O . ASP A 1 388 ? -62.677 20.725 22.120 1.00 46.59 388 ASP A O 1
ATOM 3075 N N . GLU A 1 389 ? -64.127 19.212 22.938 1.00 45.84 389 GLU A N 1
ATOM 3076 C CA . GLU A 1 389 ? -65.229 19.287 21.950 1.00 45.84 389 GLU A CA 1
ATOM 3077 C C . GLU A 1 389 ? -65.120 18.551 20.593 1.00 45.84 389 GLU A C 1
ATOM 3079 O O . GLU A 1 389 ? -65.698 18.993 19.599 1.00 45.84 389 GLU A O 1
ATOM 3084 N N . ALA A 1 390 ? -64.521 17.355 20.523 1.00 43.19 390 ALA A N 1
ATOM 3085 C CA . ALA A 1 390 ? -64.674 16.487 19.333 1.00 43.19 390 ALA A CA 1
ATOM 3086 C C . ALA A 1 390 ? -65.027 15.014 19.626 1.00 43.19 390 ALA A C 1
ATOM 3088 O O . ALA A 1 390 ? -64.988 14.162 18.738 1.00 43.19 390 ALA A O 1
ATOM 3089 N N . THR A 1 391 ? -65.444 14.700 20.853 1.00 45.53 391 THR A N 1
ATOM 3090 C CA . THR A 1 391 ? -65.743 13.332 21.314 1.00 45.53 391 THR A CA 1
ATOM 3091 C C . THR A 1 391 ? -67.216 12.919 21.160 1.00 45.53 391 THR A C 1
ATOM 3093 O O . THR A 1 391 ? -67.692 12.060 21.898 1.00 45.53 391 THR A O 1
ATOM 3096 N N . GLU A 1 392 ? -67.964 13.482 20.199 1.00 40.34 392 GLU A N 1
ATOM 3097 C CA . GLU A 1 392 ? -69.379 13.107 19.980 1.00 40.34 392 GLU A CA 1
ATOM 3098 C C . GLU A 1 392 ? -69.807 12.945 18.505 1.00 40.34 392 GLU A C 1
ATOM 3100 O O . GLU A 1 392 ? -70.982 13.073 18.171 1.00 40.34 392 GLU A O 1
ATOM 3105 N N . LEU A 1 393 ? -68.884 12.615 17.589 1.00 40.97 393 LEU A N 1
ATOM 3106 C CA . LEU A 1 393 ? -69.248 12.358 16.179 1.00 40.97 393 LEU A CA 1
ATOM 3107 C C . LEU A 1 393 ? -68.586 11.127 15.537 1.00 40.97 393 LEU A C 1
ATOM 3109 O O . LEU A 1 393 ? -68.765 10.875 14.350 1.00 40.97 393 LEU A O 1
ATOM 3113 N N . ALA A 1 394 ? -67.888 10.299 16.322 1.00 40.03 394 ALA A N 1
ATOM 3114 C CA . ALA A 1 394 ? -67.241 9.074 15.834 1.00 40.03 394 ALA A CA 1
ATOM 3115 C C . ALA A 1 394 ? -68.068 7.782 16.040 1.00 40.03 394 ALA A C 1
ATOM 3117 O O . ALA A 1 394 ? -67.598 6.693 15.717 1.00 40.03 394 ALA A O 1
ATOM 3118 N N . LEU A 1 395 ? -69.307 7.875 16.546 1.00 40.34 395 LEU A N 1
ATOM 3119 C CA . LEU A 1 395 ? -70.165 6.711 16.841 1.00 40.34 395 LEU A CA 1
ATOM 3120 C C . LEU A 1 395 ? -71.425 6.583 15.968 1.00 40.34 395 LEU A C 1
ATOM 3122 O O . LEU A 1 395 ? -72.261 5.717 16.220 1.00 40.34 395 LEU A O 1
ATOM 3126 N N . SER A 1 396 ? -71.551 7.352 14.885 1.00 42.22 396 SER A N 1
ATOM 3127 C CA . SER A 1 396 ? -72.647 7.154 13.930 1.00 42.22 396 SER A CA 1
ATOM 3128 C C . SER A 1 396 ? -72.254 7.480 12.492 1.00 42.22 396 SER A C 1
ATOM 3130 O O . SER A 1 396 ? -72.495 8.586 12.030 1.00 42.22 396 SER A O 1
ATOM 3132 N N . GLN A 1 397 ? -71.707 6.508 11.762 1.00 34.91 397 GLN A N 1
ATOM 3133 C CA . GLN A 1 397 ? -72.173 6.169 10.408 1.00 34.91 397 GLN A CA 1
ATOM 3134 C C . GLN A 1 397 ? -71.292 5.092 9.785 1.00 34.91 397 GLN A C 1
ATOM 3136 O O . GLN A 1 397 ? -70.253 5.335 9.179 1.00 34.91 397 GLN A O 1
ATOM 3141 N N . ASN A 1 398 ? -71.799 3.869 9.871 1.00 36.88 398 ASN A N 1
ATOM 3142 C CA . ASN A 1 398 ? -71.587 2.889 8.831 1.00 36.88 398 ASN A CA 1
ATOM 3143 C C . ASN A 1 398 ? -72.459 3.296 7.628 1.00 36.88 398 ASN A C 1
ATOM 3145 O O . ASN A 1 398 ? -73.682 3.359 7.758 1.00 36.88 398 ASN A O 1
ATOM 3149 N N . GLY A 1 399 ? -71.841 3.536 6.470 1.00 33.50 399 GLY A N 1
ATOM 3150 C CA . GLY A 1 399 ? -72.518 3.470 5.175 1.00 33.50 399 GLY A CA 1
ATOM 3151 C C . GLY A 1 399 ? -72.712 4.783 4.406 1.00 33.50 399 GLY A C 1
ATOM 3152 O O . GLY A 1 399 ? -73.406 5.694 4.836 1.00 33.50 399 GLY A O 1
ATOM 3153 N N . THR A 1 400 ? -72.239 4.736 3.157 1.00 32.16 400 THR A N 1
ATOM 3154 C CA . THR A 1 400 ? -72.698 5.468 1.958 1.00 32.16 400 THR A CA 1
ATOM 3155 C C . THR A 1 400 ? -72.111 6.855 1.640 1.00 32.16 400 THR A C 1
ATOM 3157 O O . THR A 1 400 ? -72.484 7.884 2.177 1.00 32.16 400 THR A O 1
ATOM 3160 N N . ALA A 1 401 ? -71.204 6.818 0.657 1.00 39.91 401 ALA A N 1
ATOM 3161 C CA . ALA A 1 401 ? -70.936 7.767 -0.426 1.00 39.91 401 ALA A CA 1
ATOM 3162 C C . ALA A 1 401 ? -71.608 9.163 -0.427 1.00 39.91 401 ALA A C 1
ATOM 3164 O O . ALA A 1 401 ? -72.814 9.277 -0.625 1.00 39.91 401 ALA A O 1
ATOM 3165 N N . GLY A 1 402 ? -70.769 10.206 -0.532 1.00 37.94 402 GLY A N 1
ATOM 3166 C CA . GLY A 1 402 ? -71.007 11.306 -1.480 1.00 37.94 402 GLY A CA 1
ATOM 3167 C C . GLY A 1 402 ? -70.882 12.748 -0.962 1.00 37.94 402 GLY A C 1
ATOM 3168 O O . GLY A 1 402 ? -71.803 13.264 -0.352 1.00 37.94 402 GLY A O 1
ATOM 3169 N N . LYS A 1 403 ? -69.816 13.435 -1.412 1.00 46.09 403 LYS A N 1
ATOM 3170 C CA . LYS A 1 403 ? -69.704 14.890 -1.697 1.00 46.09 403 LYS A CA 1
ATOM 3171 C C . LYS A 1 403 ? -70.048 15.913 -0.585 1.00 46.09 403 LYS A C 1
ATOM 3173 O O . LYS A 1 403 ? -71.189 16.351 -0.487 1.00 46.09 403 LYS A O 1
ATOM 3178 N N . SER A 1 404 ? -69.012 16.552 -0.031 1.00 37.12 404 SER A N 1
ATOM 3179 C CA . SER A 1 404 ? -69.048 17.952 0.445 1.00 37.12 404 SER A CA 1
ATOM 3180 C C . SER A 1 404 ? -67.822 18.733 -0.071 1.00 37.12 404 SER A C 1
ATOM 3182 O O . SER A 1 404 ? -66.739 18.749 0.497 1.00 37.12 404 SER A O 1
ATOM 3184 N N . LYS A 1 405 ? -67.975 19.426 -1.207 1.00 51.84 405 LYS A N 1
ATOM 3185 C CA . LYS A 1 405 ? -66.928 20.256 -1.850 1.00 51.84 405 LYS A CA 1
ATOM 3186 C C . LYS A 1 405 ? -66.732 21.628 -1.159 1.00 51.84 405 LYS A C 1
ATOM 3188 O O . LYS A 1 405 ? -66.366 22.594 -1.824 1.00 51.84 405 LYS A O 1
ATOM 3193 N N . GLY A 1 406 ? -67.042 21.720 0.137 1.00 49.31 406 GLY A N 1
ATOM 3194 C CA . GLY A 1 406 ? -67.004 22.947 0.948 1.00 49.31 406 GLY A CA 1
ATOM 3195 C C . GLY A 1 406 ? -65.845 22.999 1.947 1.00 49.31 406 GLY A C 1
ATOM 3196 O O . GLY A 1 406 ? -65.317 24.075 2.206 1.00 49.31 406 GLY A O 1
ATOM 3197 N N . GLU A 1 407 ? -65.366 21.846 2.417 1.00 51.78 407 GLU A N 1
ATOM 3198 C CA . GLU A 1 407 ? -64.323 21.761 3.452 1.00 51.78 407 GLU A CA 1
ATOM 3199 C C . GLU A 1 407 ? -62.929 22.141 2.930 1.00 51.78 407 GLU A C 1
ATOM 3201 O O . GLU A 1 407 ? -62.087 22.624 3.679 1.00 51.78 407 GLU A O 1
ATOM 3206 N N . THR A 1 408 ? -62.676 22.038 1.621 1.00 58.09 408 THR A N 1
ATOM 3207 C CA . THR A 1 408 ? -61.343 22.315 1.064 1.00 58.09 408 THR A CA 1
ATOM 3208 C C . THR A 1 408 ? -60.943 23.789 1.107 1.00 58.09 408 THR A C 1
ATOM 3210 O O . THR A 1 408 ? -59.757 24.074 1.217 1.00 58.09 408 THR A O 1
ATOM 3213 N N . LEU A 1 409 ? -61.884 24.741 1.000 1.00 56.75 409 LEU A N 1
ATOM 3214 C CA . LEU A 1 409 ? -61.546 26.174 1.013 1.00 56.75 409 LEU A CA 1
ATOM 3215 C C . LEU A 1 409 ? -61.329 26.677 2.443 1.00 56.75 409 LEU A C 1
ATOM 3217 O O . LEU A 1 409 ? -60.352 27.379 2.694 1.00 56.75 409 LEU A O 1
ATOM 3221 N N . GLU A 1 410 ? -62.194 26.282 3.378 1.00 65.81 410 GLU A N 1
ATOM 3222 C CA . GLU A 1 410 ? -62.019 26.588 4.800 1.00 65.81 410 GLU A CA 1
ATOM 3223 C C . GLU A 1 410 ? -60.755 25.938 5.358 1.00 65.81 410 GLU A C 1
ATOM 3225 O O . GLU A 1 410 ? -59.992 26.603 6.053 1.00 65.81 410 GLU A O 1
ATOM 3230 N N . GLN A 1 411 ? -60.437 24.703 4.966 1.00 68.75 411 GLN A N 1
ATOM 3231 C CA . GLN A 1 411 ? -59.202 24.040 5.382 1.00 68.75 411 GLN A CA 1
ATOM 3232 C C . GLN A 1 411 ? -57.947 24.721 4.809 1.00 68.75 411 GLN A C 1
ATOM 3234 O O . GLN A 1 411 ? -56.930 24.812 5.496 1.00 68.75 411 GLN A O 1
ATOM 3239 N N . LEU A 1 412 ? -58.010 25.273 3.590 1.00 68.94 412 LEU A N 1
ATOM 3240 C CA . LEU A 1 412 ? -56.900 26.024 2.986 1.00 68.94 412 LEU A CA 1
ATOM 3241 C C . LEU A 1 412 ? -56.747 27.420 3.607 1.00 68.94 412 LEU A C 1
ATOM 3243 O O . LEU A 1 412 ? -55.625 27.895 3.789 1.00 68.94 412 LEU A O 1
ATOM 3247 N N . LEU A 1 413 ? -57.859 28.058 3.984 1.00 70.31 413 LEU A N 1
ATOM 3248 C CA . LEU A 1 413 ? -57.858 29.315 4.732 1.00 70.31 413 LEU A CA 1
ATOM 3249 C C . LEU A 1 413 ? -57.349 29.121 6.161 1.00 70.31 413 LEU A C 1
ATOM 3251 O O . LEU A 1 413 ? -56.536 29.922 6.612 1.00 70.31 413 LEU A O 1
ATOM 3255 N N . LEU A 1 414 ? -57.732 28.040 6.840 1.00 75.94 414 LEU A N 1
ATOM 3256 C CA . LEU A 1 414 ? -57.212 27.673 8.157 1.00 75.94 414 LEU A CA 1
ATOM 3257 C C . LEU A 1 414 ? -55.727 27.317 8.090 1.00 75.94 414 LEU A C 1
ATOM 3259 O O . LEU A 1 414 ? -54.953 27.801 8.910 1.00 75.94 414 LEU A O 1
ATOM 3263 N N . ALA A 1 415 ? -55.291 26.554 7.084 1.00 75.44 415 ALA A N 1
ATOM 3264 C CA . ALA A 1 415 ? -53.874 26.269 6.869 1.00 75.44 415 ALA A CA 1
ATOM 3265 C C . ALA A 1 415 ? -53.073 27.552 6.603 1.00 75.44 415 ALA A C 1
ATOM 3267 O O . ALA A 1 415 ? -51.980 27.729 7.141 1.00 75.44 415 ALA A O 1
ATOM 3268 N N . ARG A 1 416 ? -53.627 28.488 5.820 1.00 82.25 416 ARG A N 1
ATOM 3269 C CA . ARG A 1 416 ? -52.991 29.782 5.553 1.00 82.25 416 ARG A CA 1
ATOM 3270 C C . ARG A 1 416 ? -52.988 30.692 6.781 1.00 82.25 416 ARG A C 1
ATOM 3272 O O . ARG A 1 416 ? -51.985 31.356 7.011 1.00 82.25 416 ARG A O 1
ATOM 3279 N N . ASN A 1 417 ? -54.046 30.693 7.588 1.00 81.25 417 ASN A N 1
ATOM 3280 C CA . ASN A 1 417 ? -54.113 31.446 8.840 1.00 81.25 417 ASN A CA 1
ATOM 3281 C C . ASN A 1 417 ? -53.129 30.886 9.883 1.00 81.25 417 ASN A C 1
ATOM 3283 O O . ASN A 1 417 ? -52.371 31.651 10.473 1.00 81.25 417 ASN A O 1
ATOM 3287 N N . LYS A 1 418 ? -53.037 29.554 10.015 1.00 85.06 418 LYS A N 1
ATOM 3288 C CA . LYS A 1 418 ? -52.014 28.880 10.832 1.00 85.06 418 LYS A CA 1
ATOM 3289 C C . LYS A 1 418 ? -50.600 29.208 10.342 1.00 85.06 418 LYS A C 1
ATOM 3291 O O . LYS A 1 418 ? -49.736 29.526 11.150 1.00 85.06 418 LYS A O 1
ATOM 3296 N N . LYS A 1 419 ? -50.366 29.222 9.023 1.00 85.06 419 LYS A N 1
ATOM 3297 C CA . LYS A 1 419 ? -49.064 29.599 8.449 1.00 85.06 419 LYS A CA 1
ATOM 3298 C C . LYS A 1 419 ? -48.697 31.057 8.741 1.00 85.06 419 LYS A C 1
ATOM 3300 O O . LYS A 1 419 ? -47.585 31.311 9.186 1.00 85.06 419 LYS A O 1
ATOM 3305 N N . ILE A 1 420 ? -49.628 31.991 8.543 1.00 82.88 420 ILE A N 1
ATOM 3306 C CA . ILE A 1 420 ? -49.421 33.417 8.840 1.00 82.88 420 ILE A CA 1
ATOM 3307 C C . ILE A 1 420 ? -49.165 33.624 10.337 1.00 82.88 420 ILE A C 1
ATOM 3309 O O . ILE A 1 420 ? -48.272 34.382 10.702 1.00 82.88 420 ILE A O 1
ATOM 3313 N N . SER A 1 421 ? -49.895 32.922 11.205 1.00 84.25 421 SER A N 1
ATOM 3314 C CA . SER A 1 421 ? -49.672 32.964 12.653 1.00 84.25 421 SER A CA 1
ATOM 3315 C C . SER A 1 421 ? -48.280 32.450 13.032 1.00 84.25 421 SER A C 1
ATOM 3317 O O . SER A 1 421 ? -47.590 33.105 13.810 1.00 84.25 421 SER A O 1
ATOM 3319 N N . ASN A 1 422 ? -47.819 31.355 12.420 1.00 86.25 422 ASN A N 1
ATOM 3320 C CA . ASN A 1 422 ? -46.471 30.821 12.636 1.00 86.25 422 ASN A CA 1
ATOM 3321 C C . ASN A 1 422 ? -45.375 31.779 12.132 1.00 86.25 422 ASN A C 1
ATOM 3323 O O . ASN A 1 422 ? -44.378 32.006 12.818 1.00 86.25 422 ASN A O 1
ATOM 3327 N N . GLU A 1 423 ? -45.558 32.382 10.954 1.00 90.25 423 GLU A N 1
ATOM 3328 C CA . GLU A 1 423 ? -44.642 33.403 10.425 1.00 90.25 423 GLU A CA 1
ATOM 3329 C C . GLU A 1 423 ? -44.590 34.626 11.353 1.00 90.25 423 GLU A C 1
ATOM 3331 O O . GLU A 1 423 ? -43.513 35.141 11.649 1.00 90.25 423 GLU A O 1
ATOM 3336 N N . LEU A 1 424 ? -45.735 35.039 11.900 1.00 89.25 424 LEU A N 1
ATOM 3337 C CA . LEU A 1 424 ? -45.832 36.146 12.845 1.00 89.25 424 LEU A CA 1
ATOM 3338 C C . LEU A 1 424 ? -45.147 35.830 14.183 1.00 89.25 424 LEU A C 1
ATOM 3340 O O . LEU A 1 424 ? -44.491 36.706 14.749 1.00 89.25 424 LEU A O 1
ATOM 3344 N N . THR A 1 425 ? -45.227 34.592 14.679 1.00 88.69 425 THR A N 1
ATOM 3345 C CA . THR A 1 425 ? -44.478 34.179 15.876 1.00 88.69 425 THR A CA 1
ATOM 3346 C C . THR A 1 425 ? -42.972 34.144 15.632 1.00 88.69 425 THR A C 1
ATOM 3348 O O . THR A 1 425 ? -42.221 34.642 16.466 1.00 88.69 425 THR A O 1
ATOM 3351 N N . VAL A 1 426 ? -42.518 33.642 14.478 1.00 91.31 426 VAL A N 1
ATOM 3352 C CA . VAL A 1 426 ? -41.086 33.619 14.129 1.00 91.31 426 VAL A CA 1
ATOM 3353 C C . VAL A 1 426 ? -40.544 35.040 13.992 1.00 91.31 426 VAL A C 1
ATOM 3355 O O . VAL A 1 426 ? -39.490 35.352 14.547 1.00 91.31 426 VAL A O 1
ATOM 3358 N N . LEU A 1 427 ? -41.289 35.928 13.328 1.00 89.00 427 LEU A N 1
ATOM 3359 C CA . LEU A 1 427 ? -40.911 37.334 13.209 1.00 89.00 427 LEU A CA 1
ATOM 3360 C C . LEU A 1 427 ? -40.835 38.017 14.578 1.00 89.00 427 LEU A C 1
ATOM 3362 O O . LEU A 1 427 ? -39.858 38.716 14.833 1.00 89.00 427 LEU A O 1
ATOM 3366 N N . ARG A 1 428 ? -41.781 37.762 15.494 1.00 94.06 428 ARG A N 1
ATOM 3367 C CA . ARG A 1 428 ? -41.714 38.276 16.876 1.00 94.06 428 ARG A CA 1
ATOM 3368 C C . ARG A 1 428 ? -40.477 37.788 17.629 1.00 94.06 428 ARG A C 1
ATOM 3370 O O . ARG A 1 428 ? -39.821 38.592 18.282 1.00 94.06 428 ARG A O 1
ATOM 3377 N N . VAL A 1 429 ? -40.130 36.506 17.518 1.00 94.31 429 VAL A N 1
ATOM 3378 C CA . VAL A 1 429 ? -38.927 35.956 18.165 1.00 94.31 429 VAL A CA 1
ATOM 3379 C C . VAL A 1 429 ? -37.660 36.575 17.572 1.00 94.31 429 VAL A C 1
ATOM 3381 O O . VAL A 1 429 ? -36.788 37.000 18.323 1.00 94.31 429 VAL A O 1
ATOM 3384 N N . SER A 1 430 ? -37.581 36.708 16.244 1.00 89.44 430 SER A N 1
ATOM 3385 C CA . SER A 1 430 ? -36.438 37.353 15.583 1.00 89.44 430 SER A CA 1
ATOM 3386 C C . SER A 1 430 ? -36.307 38.837 15.934 1.00 89.44 430 SER A C 1
ATOM 3388 O O . SER A 1 430 ? -35.196 39.337 16.080 1.00 89.44 430 SER A O 1
ATOM 3390 N N . HIS A 1 431 ? -37.431 39.535 16.120 1.00 94.75 431 HIS A N 1
ATOM 3391 C CA . HIS A 1 431 ? -37.445 40.926 16.552 1.00 94.75 431 HIS A CA 1
ATOM 3392 C C . HIS A 1 431 ? -36.911 41.068 17.979 1.00 94.75 431 HIS A C 1
ATOM 3394 O O . HIS A 1 431 ? -36.060 41.917 18.216 1.00 94.75 431 HIS A O 1
ATOM 3400 N N . ASN A 1 432 ? -37.337 40.194 18.896 1.00 93.75 432 ASN A N 1
ATOM 3401 C CA . ASN A 1 432 ? -36.823 40.175 20.264 1.00 93.75 432 ASN A CA 1
ATOM 3402 C C . ASN A 1 432 ? -35.328 39.807 20.323 1.00 93.75 432 ASN A C 1
ATOM 3404 O O . ASN A 1 432 ? -34.597 40.409 21.100 1.00 93.75 432 ASN A O 1
ATOM 3408 N N . ASP A 1 433 ? -34.854 38.867 19.495 1.00 92.88 433 ASP A N 1
ATOM 3409 C CA . ASP A 1 433 ? -33.422 38.522 19.407 1.00 92.88 433 ASP A CA 1
ATOM 3410 C C . ASP A 1 433 ? -32.597 39.699 18.861 1.00 92.88 433 ASP A C 1
ATOM 3412 O O . ASP A 1 433 ? -31.574 40.067 19.434 1.00 92.88 433 ASP A O 1
ATOM 3416 N N . LEU A 1 434 ? -33.070 40.362 17.798 1.00 90.56 434 LEU A N 1
ATOM 3417 C CA . LEU A 1 434 ? -32.428 41.573 17.277 1.00 90.56 434 LEU A CA 1
ATOM 3418 C C . LEU A 1 434 ? -32.425 42.711 18.300 1.00 90.56 434 LEU A C 1
ATOM 3420 O O . LEU A 1 434 ? -31.415 43.400 18.417 1.00 90.56 434 LEU A O 1
ATOM 3424 N N . GLN A 1 435 ? -33.516 42.896 19.045 1.00 95.50 435 GLN A N 1
ATOM 3425 C CA . GLN A 1 435 ? -33.598 43.899 20.102 1.00 95.50 435 GLN A CA 1
ATOM 3426 C C . GLN A 1 435 ? -32.618 43.589 21.242 1.00 95.50 435 GLN A C 1
ATOM 3428 O O . GLN A 1 435 ? -31.865 44.472 21.640 1.00 95.50 435 GLN A O 1
ATOM 3433 N N . SER A 1 436 ? -32.546 42.334 21.694 1.00 93.75 436 SER A N 1
ATOM 3434 C CA . SER A 1 436 ? -31.591 41.901 22.721 1.00 93.75 436 SER A CA 1
ATOM 3435 C C . SER A 1 436 ? -30.137 42.078 22.271 1.00 93.75 436 SER A C 1
ATOM 3437 O O . SER A 1 436 ? -29.307 42.540 23.051 1.00 93.75 436 SER A O 1
ATOM 3439 N N . ARG A 1 437 ? -29.817 41.793 21.001 1.00 93.56 437 ARG A N 1
ATOM 3440 C CA . ARG A 1 437 ? -28.483 42.068 20.438 1.00 93.56 437 ARG A CA 1
ATOM 3441 C C . ARG A 1 437 ? -28.172 43.558 20.380 1.00 93.56 437 ARG A C 1
ATOM 3443 O O . ARG A 1 437 ? -27.028 43.940 20.597 1.00 93.56 437 ARG A O 1
ATOM 3450 N N . LEU A 1 438 ? -29.163 44.393 20.071 1.00 93.62 438 LEU A N 1
ATOM 3451 C CA . LEU A 1 438 ? -28.999 45.845 20.066 1.00 93.62 438 LEU A CA 1
ATOM 3452 C C . LEU A 1 438 ? -28.716 46.374 21.475 1.00 93.62 438 LEU A C 1
ATOM 3454 O O . LEU A 1 438 ? -27.807 47.182 21.638 1.00 93.62 438 LEU A O 1
ATOM 3458 N N . GLU A 1 439 ? -29.452 45.886 22.474 1.00 94.31 439 GLU A N 1
ATOM 3459 C CA . GLU A 1 439 ? -29.241 46.220 23.887 1.00 94.31 439 GLU A CA 1
ATOM 3460 C C . GLU A 1 439 ? -27.848 45.769 24.361 1.00 94.31 439 GLU A C 1
ATOM 3462 O O . GLU A 1 439 ? -27.119 46.570 24.942 1.00 94.31 439 GLU A O 1
ATOM 3467 N N . ALA A 1 440 ? -27.419 44.549 24.017 1.00 92.81 440 ALA A N 1
ATOM 3468 C CA . ALA A 1 440 ? -26.083 44.048 24.349 1.00 92.81 440 ALA A CA 1
ATOM 3469 C C . ALA A 1 440 ? -24.960 44.871 23.690 1.00 92.81 440 ALA A C 1
ATOM 3471 O O . ALA A 1 440 ? -23.997 45.247 24.352 1.00 92.81 440 ALA A O 1
ATOM 3472 N N . LEU A 1 441 ? -25.094 45.219 22.404 1.00 89.81 441 LEU A N 1
ATOM 3473 C CA . LEU A 1 441 ? -24.120 46.073 21.712 1.00 89.81 441 LEU A CA 1
ATOM 3474 C C . LEU A 1 441 ? -24.079 47.495 22.286 1.00 89.81 441 LEU A C 1
ATOM 3476 O O . LEU A 1 441 ? -23.017 48.115 22.317 1.00 89.81 441 LEU A O 1
ATOM 3480 N N . GLN A 1 442 ? -25.216 48.034 22.736 1.00 94.75 442 GLN A N 1
ATOM 3481 C CA . GLN A 1 442 ? -25.256 49.321 23.433 1.00 94.75 442 GLN A CA 1
ATOM 3482 C C . GLN A 1 442 ? -24.553 49.249 24.793 1.00 94.75 442 GLN A C 1
ATOM 3484 O O . GLN A 1 442 ? -23.827 50.181 25.142 1.00 94.75 442 GLN A O 1
ATOM 3489 N N . GLU A 1 443 ? -24.725 48.151 25.532 1.00 95.56 443 GLU A N 1
ATOM 3490 C CA . GLU A 1 443 ? -24.027 47.910 26.796 1.00 95.56 443 GLU A CA 1
ATOM 3491 C C . GLU A 1 443 ? -22.511 47.786 26.580 1.00 95.56 443 GLU A C 1
ATOM 3493 O O . GLU A 1 443 ? -21.753 48.518 27.216 1.00 95.56 443 GLU A O 1
ATOM 3498 N N . GLU A 1 444 ? -22.062 46.985 25.609 1.00 93.44 444 GLU A N 1
ATOM 3499 C CA . GLU A 1 444 ? -20.643 46.865 25.240 1.00 93.44 444 GLU A CA 1
ATOM 3500 C C . GLU A 1 444 ? -20.045 48.206 24.791 1.00 93.44 444 GLU A C 1
ATOM 3502 O O . GLU A 1 444 ? -18.943 48.575 25.206 1.00 93.44 444 GLU A O 1
ATOM 3507 N N . LEU A 1 445 ? -20.771 48.989 23.985 1.00 93.75 445 LEU A N 1
ATOM 3508 C CA . LEU A 1 445 ? -20.329 50.324 23.578 1.00 93.75 445 LEU A CA 1
ATOM 3509 C C . LEU A 1 445 ? -20.210 51.263 24.786 1.00 93.75 445 LEU A C 1
ATOM 3511 O O . LEU A 1 445 ? -19.264 52.044 24.872 1.00 93.75 445 LEU A O 1
ATOM 3515 N N . SER A 1 446 ? -21.136 51.179 25.743 1.00 95.31 446 SER A N 1
ATOM 3516 C CA . SER A 1 446 ? -21.072 51.975 26.972 1.00 95.31 446 SER A CA 1
ATOM 3517 C C . SER A 1 446 ? -19.890 51.570 27.860 1.00 95.31 446 SER A C 1
ATOM 3519 O O . SER A 1 446 ? -19.165 52.440 28.347 1.00 95.31 446 SER A O 1
ATOM 3521 N N . GLN A 1 447 ? -19.638 50.266 28.001 1.00 94.44 447 GLN A N 1
ATOM 3522 C CA . GLN A 1 447 ? -18.547 49.729 28.804 1.00 94.44 447 GLN A CA 1
ATOM 3523 C C . GLN A 1 447 ? -17.190 50.081 28.193 1.00 94.44 447 GLN A C 1
ATOM 3525 O O . GLN A 1 447 ? -16.317 50.596 28.887 1.00 94.44 447 GLN A O 1
ATOM 3530 N N . THR A 1 448 ? -17.026 49.883 26.886 1.00 91.31 448 THR A N 1
ATOM 3531 C CA . THR A 1 448 ? -15.791 50.243 26.174 1.00 91.31 448 THR A CA 1
ATOM 3532 C C . THR A 1 448 ? -15.531 51.746 26.207 1.00 91.31 448 THR A C 1
ATOM 3534 O O . THR A 1 448 ? -14.388 52.164 26.373 1.00 91.31 448 THR A O 1
ATOM 3537 N N . ASN A 1 449 ? -16.572 52.582 26.131 1.00 94.94 449 ASN A N 1
ATOM 3538 C CA . ASN A 1 449 ? -16.421 54.028 26.275 1.00 94.94 449 ASN A CA 1
ATOM 3539 C C . ASN A 1 449 ? -16.024 54.429 27.710 1.00 94.94 449 ASN A C 1
ATOM 3541 O O . ASN A 1 449 ? -15.185 55.308 27.892 1.00 94.94 449 ASN A O 1
ATOM 3545 N N . MET A 1 450 ? -16.557 53.754 28.736 1.00 93.56 450 MET A N 1
ATOM 3546 C CA . MET A 1 450 ? -16.110 53.931 30.124 1.00 93.56 450 MET A CA 1
ATOM 3547 C C . MET A 1 450 ? -14.652 53.499 30.331 1.00 93.56 450 MET A C 1
ATOM 3549 O O . MET A 1 450 ? -13.898 54.186 31.020 1.00 93.56 450 MET A O 1
ATOM 3553 N N . GLU A 1 451 ? -14.239 52.373 29.749 1.00 92.62 451 GLU A N 1
ATOM 3554 C CA . GLU A 1 451 ? -12.857 51.889 29.808 1.00 92.62 451 GLU A CA 1
ATOM 3555 C C . GLU A 1 451 ? -11.896 52.832 29.075 1.00 92.62 451 GLU A C 1
ATOM 3557 O O . GLU A 1 451 ? -10.824 53.136 29.601 1.00 92.62 451 GLU A O 1
ATOM 3562 N N . LEU A 1 452 ? -12.302 53.359 27.915 1.00 93.31 452 LEU A N 1
ATOM 3563 C CA . LEU A 1 452 ? -11.563 54.380 27.173 1.00 93.31 452 LEU A CA 1
ATOM 3564 C C . LEU A 1 452 ? -11.374 55.644 28.015 1.00 93.31 452 LEU A C 1
ATOM 3566 O O . LEU A 1 452 ? -10.265 56.169 28.086 1.00 93.31 452 LEU A O 1
ATOM 3570 N N . GLU A 1 453 ? -12.431 56.121 28.672 1.00 94.25 453 GLU A N 1
ATOM 3571 C CA . GLU A 1 453 ? -12.360 57.320 29.507 1.00 94.25 453 GLU A CA 1
ATOM 3572 C C . GLU A 1 453 ? -11.480 57.096 30.741 1.00 94.25 453 GLU A C 1
ATOM 3574 O O . GLU A 1 453 ? -10.651 57.938 31.084 1.00 94.25 453 GLU A O 1
ATOM 3579 N N . LYS A 1 454 ? -11.565 55.913 31.360 1.00 93.56 454 LYS A N 1
ATOM 3580 C CA . LYS A 1 454 ? -10.671 55.520 32.455 1.00 93.56 454 LYS A CA 1
ATOM 3581 C C . LYS A 1 454 ? -9.211 55.460 32.001 1.00 93.56 454 LYS A C 1
ATOM 3583 O O . LYS A 1 454 ? -8.334 55.913 32.732 1.00 93.56 454 LYS A O 1
ATOM 3588 N N . ALA A 1 455 ? -8.944 54.914 30.816 1.00 87.12 455 ALA A N 1
ATOM 3589 C CA . ALA A 1 455 ? -7.602 54.856 30.247 1.00 87.12 455 ALA A CA 1
ATOM 3590 C C . ALA A 1 455 ? -7.066 56.254 29.907 1.00 87.12 455 ALA A C 1
ATOM 3592 O O . ALA A 1 455 ? -5.898 56.528 30.165 1.00 87.12 455 ALA A O 1
ATOM 3593 N N . ARG A 1 456 ? -7.913 57.153 29.387 1.00 92.88 456 ARG A N 1
ATOM 3594 C CA . ARG A 1 456 ? -7.560 58.560 29.143 1.00 92.88 456 ARG A CA 1
ATOM 3595 C C . ARG A 1 456 ? -7.219 59.292 30.431 1.00 92.88 456 ARG A C 1
ATOM 3597 O O . ARG A 1 456 ? -6.159 59.898 30.488 1.00 92.88 456 ARG A O 1
ATOM 3604 N N . ALA A 1 457 ? -8.055 59.169 31.460 1.00 92.19 457 ALA A N 1
ATOM 3605 C CA . ALA A 1 457 ? -7.788 59.769 32.763 1.00 92.19 457 ALA A CA 1
ATOM 3606 C C . ALA A 1 457 ? -6.485 59.230 33.374 1.00 92.19 457 ALA A C 1
ATOM 3608 O O . ALA A 1 457 ? -5.689 59.994 33.906 1.00 92.19 457 ALA A O 1
ATOM 3609 N N . LEU A 1 458 ? -6.229 57.921 33.256 1.00 91.00 458 LEU A N 1
ATOM 3610 C CA . LEU A 1 458 ? -4.990 57.323 33.750 1.00 91.00 458 LEU A CA 1
ATOM 3611 C C . LEU A 1 458 ? -3.771 57.819 32.956 1.00 91.00 458 LEU A C 1
ATOM 3613 O O . LEU A 1 458 ? -2.753 58.146 33.558 1.00 91.00 458 LEU A O 1
ATOM 3617 N N . ASN A 1 459 ? -3.873 57.942 31.631 1.00 86.69 459 ASN A N 1
ATOM 3618 C CA . ASN A 1 459 ? -2.810 58.540 30.821 1.00 86.69 459 ASN A CA 1
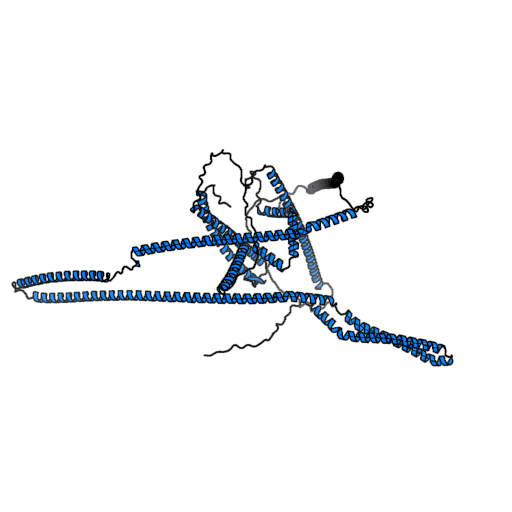ATOM 3619 C C . ASN A 1 459 ? -2.564 60.003 31.185 1.00 86.69 459 ASN A C 1
ATOM 3621 O O . ASN A 1 459 ? -1.413 60.374 31.348 1.00 86.69 459 ASN A O 1
ATOM 3625 N N . GLU A 1 460 ? -3.609 60.807 31.385 1.00 92.56 460 GLU A N 1
ATOM 3626 C CA . GLU A 1 460 ? -3.464 62.195 31.834 1.00 92.56 460 GLU A CA 1
ATOM 3627 C C . GLU A 1 460 ? -2.754 62.263 33.196 1.00 92.56 460 GLU A C 1
ATOM 3629 O O . GLU A 1 460 ? -1.848 63.072 33.382 1.00 92.56 460 GLU A O 1
ATOM 3634 N N . THR A 1 461 ? -3.078 61.355 34.128 1.00 91.94 461 THR A N 1
ATOM 3635 C CA . THR A 1 461 ? -2.348 61.271 35.405 1.00 91.94 461 THR A CA 1
ATOM 3636 C C . THR A 1 461 ? -0.897 60.830 35.232 1.00 91.94 461 THR A C 1
ATOM 3638 O O . THR A 1 461 ? -0.022 61.396 35.876 1.00 91.94 461 THR A O 1
ATOM 3641 N N . LEU A 1 462 ? -0.611 59.869 34.346 1.00 87.44 462 LEU A N 1
ATOM 3642 C CA . LEU A 1 462 ? 0.760 59.434 34.067 1.00 87.44 462 LEU A CA 1
ATOM 3643 C C . LEU A 1 462 ? 1.576 60.530 33.377 1.00 87.44 462 LEU A C 1
ATOM 3645 O O . LEU A 1 462 ? 2.757 60.674 33.671 1.00 87.44 462 LEU A O 1
ATOM 3649 N N . GLU A 1 463 ? 0.968 61.297 32.475 1.00 90.69 463 GLU A N 1
ATOM 3650 C CA . GLU A 1 463 ? 1.601 62.444 31.825 1.00 90.69 463 GLU A CA 1
ATOM 3651 C C . GLU A 1 463 ? 1.914 63.543 32.847 1.00 90.69 463 GLU A C 1
ATOM 3653 O O . GLU A 1 463 ? 3.042 64.034 32.869 1.00 90.69 463 GLU A O 1
ATOM 3658 N N . ALA A 1 464 ? 0.978 63.858 33.750 1.00 89.88 464 ALA A N 1
ATOM 3659 C CA . ALA A 1 464 ? 1.207 64.805 34.843 1.00 89.88 464 ALA A CA 1
ATOM 3660 C C . ALA A 1 464 ? 2.294 64.323 35.824 1.00 89.88 464 ALA A C 1
ATOM 3662 O O . ALA A 1 464 ? 3.150 65.105 36.243 1.00 89.88 464 ALA A O 1
ATOM 3663 N N . ASP A 1 465 ? 2.308 63.033 36.166 1.00 86.94 465 ASP A N 1
ATOM 3664 C CA . ASP A 1 465 ? 3.326 62.444 37.040 1.00 86.94 465 ASP A CA 1
ATOM 3665 C C . ASP A 1 465 ? 4.706 62.412 36.368 1.00 86.94 465 ASP A C 1
ATOM 3667 O O . ASP A 1 465 ? 5.711 62.711 37.012 1.00 86.94 465 ASP A O 1
ATOM 3671 N N . LEU A 1 466 ? 4.781 62.104 35.069 1.00 83.88 466 LEU A N 1
ATOM 3672 C CA . LEU A 1 466 ? 6.026 62.183 34.302 1.00 83.88 466 LEU A CA 1
ATOM 3673 C C . LEU A 1 466 ? 6.530 63.621 34.189 1.00 83.88 466 LEU A C 1
ATOM 3675 O O . LEU A 1 466 ? 7.736 63.842 34.302 1.00 83.88 466 LEU A O 1
ATOM 3679 N N . GLU A 1 467 ? 5.639 64.597 34.006 1.00 82.56 467 GLU A N 1
ATOM 3680 C CA . GLU A 1 467 ? 6.007 66.011 34.026 1.00 82.56 467 GLU A CA 1
ATOM 3681 C C . GLU A 1 467 ? 6.588 66.403 35.391 1.00 82.56 467 GLU A C 1
ATOM 3683 O O . GLU A 1 467 ? 7.660 67.009 35.442 1.00 82.56 467 GLU A O 1
ATOM 3688 N N . ASN A 1 468 ? 5.961 65.978 36.493 1.00 81.69 468 ASN A N 1
ATOM 3689 C CA . ASN A 1 468 ? 6.483 66.197 37.842 1.00 81.69 468 ASN A CA 1
ATOM 3690 C C . ASN A 1 468 ? 7.853 65.532 38.042 1.00 81.69 468 ASN A C 1
ATOM 3692 O O . ASN A 1 468 ? 8.785 66.192 38.497 1.00 81.69 468 ASN A O 1
ATOM 3696 N N . VAL A 1 469 ? 8.028 64.266 37.644 1.00 78.69 469 VAL A N 1
ATOM 3697 C CA . VAL A 1 469 ? 9.318 63.556 37.751 1.00 78.69 469 VAL A CA 1
ATOM 3698 C C . VAL A 1 469 ? 10.391 64.219 36.890 1.00 78.69 469 VAL A C 1
ATOM 3700 O O . VAL A 1 469 ? 11.544 64.309 37.307 1.00 78.69 469 VAL A O 1
ATOM 3703 N N . GLN A 1 470 ? 10.049 64.719 35.703 1.00 75.94 470 GLN A N 1
ATOM 3704 C CA . GLN A 1 470 ? 10.999 65.411 34.837 1.00 75.94 470 GLN A CA 1
ATOM 3705 C C . GLN A 1 470 ? 11.362 66.800 35.383 1.00 75.94 470 GLN A C 1
ATOM 3707 O O . GLN A 1 470 ? 12.533 67.185 35.323 1.00 75.94 470 GLN A O 1
ATOM 3712 N N . GLN A 1 471 ? 10.407 67.520 35.981 1.00 73.62 471 GLN A N 1
ATOM 3713 C CA . GLN A 1 471 ? 10.671 68.762 36.709 1.00 73.62 471 GLN A CA 1
ATOM 3714 C C . GLN A 1 471 ? 11.547 68.501 37.949 1.00 73.62 471 GLN A C 1
ATOM 3716 O O . GLN A 1 471 ? 12.542 69.198 38.147 1.00 73.62 471 GLN A O 1
ATOM 3721 N N . GLU A 1 472 ? 11.278 67.456 38.734 1.00 71.06 472 GLU A N 1
ATOM 3722 C CA . GLU A 1 472 ? 12.094 67.056 39.890 1.00 71.06 472 GLU A CA 1
ATOM 3723 C C . GLU A 1 472 ? 13.500 66.582 39.487 1.00 71.06 472 GLU A C 1
ATOM 3725 O O . GLU A 1 472 ? 14.485 66.990 40.108 1.00 71.06 472 GLU A O 1
ATOM 3730 N N . ALA A 1 473 ? 13.636 65.804 38.410 1.00 62.25 473 ALA A N 1
ATOM 3731 C CA . ALA A 1 473 ? 14.926 65.383 37.857 1.00 62.25 473 ALA A CA 1
ATOM 3732 C C . ALA A 1 473 ? 15.739 66.569 37.308 1.00 62.25 473 ALA A C 1
ATOM 3734 O O . ALA A 1 473 ? 16.965 66.581 37.413 1.00 62.25 473 ALA A O 1
ATOM 3735 N N . SER A 1 474 ? 15.070 67.594 36.766 1.00 63.97 474 SER A N 1
ATOM 3736 C CA . SER A 1 474 ? 15.720 68.833 36.321 1.00 63.97 474 SER A CA 1
ATOM 3737 C C . SER A 1 474 ? 16.126 69.762 37.475 1.00 63.97 474 SER A C 1
ATOM 3739 O O . SER A 1 474 ? 17.103 70.494 37.348 1.00 63.97 474 SER A O 1
ATOM 3741 N N . ASN A 1 475 ? 15.435 69.689 38.619 1.00 57.09 475 ASN A N 1
ATOM 3742 C CA . ASN A 1 475 ? 15.714 70.501 39.809 1.00 57.09 475 ASN A CA 1
ATOM 3743 C C . ASN A 1 475 ? 16.688 69.834 40.804 1.00 57.09 475 ASN A C 1
ATOM 3745 O O . ASN A 1 475 ? 17.190 70.505 41.704 1.00 57.09 475 ASN A O 1
ATOM 3749 N N . THR A 1 476 ? 16.983 68.536 40.657 1.00 58.59 476 THR A N 1
ATOM 3750 C CA . THR A 1 476 ? 17.895 67.780 41.544 1.00 58.59 476 THR A CA 1
ATOM 3751 C C . THR A 1 476 ? 19.326 67.629 41.010 1.00 58.59 476 THR A C 1
ATOM 3753 O O . THR A 1 476 ? 20.199 67.185 41.756 1.00 58.59 476 THR A O 1
ATOM 3756 N N . PHE A 1 477 ? 19.614 68.064 39.775 1.00 44.91 477 PHE A N 1
ATOM 3757 C CA . PHE A 1 477 ? 20.967 68.067 39.204 1.00 44.91 477 PHE A CA 1
ATOM 3758 C C . PHE A 1 477 ? 21.332 69.429 38.585 1.00 44.91 477 PHE A C 1
ATOM 3760 O O . PHE A 1 477 ? 20.922 69.769 37.478 1.00 44.91 477 PHE A O 1
ATOM 3767 N N . ASP A 1 478 ? 22.146 70.192 39.319 1.00 40.31 478 ASP A N 1
ATOM 3768 C CA . ASP A 1 478 ? 22.744 71.479 38.929 1.00 40.31 478 ASP A CA 1
ATOM 3769 C C . ASP A 1 478 ? 23.654 71.318 37.673 1.00 40.31 478 ASP A C 1
ATOM 3771 O O . ASP A 1 478 ? 24.454 70.374 37.610 1.00 40.31 478 ASP A O 1
ATOM 3775 N N . PRO A 1 479 ? 23.589 72.190 36.641 1.00 46.00 479 PRO A N 1
ATOM 3776 C CA . PRO A 1 479 ? 24.087 71.899 35.297 1.00 46.00 479 PRO A CA 1
ATOM 3777 C C . PRO A 1 479 ? 25.533 72.376 35.080 1.00 46.00 479 PRO A C 1
ATOM 3779 O O . PRO A 1 479 ? 25.817 73.173 34.183 1.00 46.00 479 PRO A O 1
ATOM 3782 N N . SER A 1 480 ? 26.487 71.892 35.879 1.00 45.50 480 SER A N 1
ATOM 3783 C CA . SER A 1 480 ? 27.898 72.293 35.749 1.00 45.50 480 SER A CA 1
ATOM 3784 C C . SER A 1 480 ? 28.891 71.152 36.009 1.00 45.50 480 SER A C 1
ATOM 3786 O O . SER A 1 480 ? 29.527 71.052 37.049 1.00 45.50 480 SER A O 1
ATOM 3788 N N . GLY A 1 481 ? 29.071 70.285 35.008 1.00 40.56 481 GLY A N 1
ATOM 3789 C CA . GLY A 1 481 ? 30.077 69.220 35.072 1.00 40.56 481 GLY A CA 1
ATOM 3790 C C . GLY A 1 481 ? 30.091 68.295 33.859 1.00 40.56 481 GLY A C 1
ATOM 3791 O O . GLY A 1 481 ? 29.862 67.098 33.984 1.00 40.56 481 GLY A O 1
ATOM 3792 N N . ARG A 1 482 ? 30.342 68.826 32.656 1.00 38.62 482 ARG A N 1
ATOM 3793 C CA . ARG A 1 482 ? 30.590 67.995 31.462 1.00 38.62 482 ARG A CA 1
ATOM 3794 C C . ARG A 1 482 ? 32.067 67.592 31.419 1.00 38.62 482 ARG A C 1
ATOM 3796 O O . ARG A 1 482 ? 32.901 68.481 31.263 1.00 38.62 482 ARG A O 1
ATOM 3803 N N . SER A 1 483 ? 32.379 66.289 31.458 1.00 39.94 483 SER A N 1
ATOM 3804 C CA . SER A 1 483 ? 33.145 65.550 30.420 1.00 39.94 483 SER A CA 1
ATOM 3805 C C . SER A 1 483 ? 33.746 64.213 30.913 1.00 39.94 483 SER A C 1
ATOM 3807 O O . SER A 1 483 ? 34.294 64.136 32.003 1.00 39.94 483 SER A O 1
ATOM 3809 N N . VAL A 1 484 ? 33.761 63.239 29.986 1.00 35.78 484 VAL A N 1
ATOM 3810 C CA . VAL A 1 484 ? 34.608 62.023 29.877 1.00 35.78 484 VAL A CA 1
ATOM 3811 C C . VAL A 1 484 ? 34.127 60.709 30.536 1.00 35.78 484 VAL A C 1
ATOM 3813 O O . VAL A 1 484 ? 34.304 60.477 31.720 1.00 35.78 484 VAL A O 1
ATOM 3816 N N . ALA A 1 485 ? 33.635 59.827 29.649 1.00 32.69 485 ALA A N 1
ATOM 3817 C CA . ALA A 1 485 ? 33.696 58.354 29.604 1.00 32.69 485 ALA A CA 1
ATOM 3818 C C . ALA A 1 485 ? 33.176 57.489 30.777 1.00 32.69 485 ALA A C 1
ATOM 3820 O O . ALA A 1 485 ? 33.721 57.484 31.872 1.00 32.69 485 ALA A O 1
ATOM 3821 N N . GLY A 1 486 ? 32.208 56.621 30.446 1.00 31.50 486 GLY A N 1
ATOM 3822 C CA . GLY A 1 486 ? 31.763 55.480 31.257 1.00 31.50 486 GLY A CA 1
ATOM 3823 C C . GLY A 1 486 ? 30.237 55.336 31.258 1.00 31.50 486 GLY A C 1
ATOM 3824 O O . GLY A 1 486 ? 29.562 55.875 32.118 1.00 31.50 486 GLY A O 1
ATOM 3825 N N . THR A 1 487 ? 29.637 54.797 30.193 1.00 33.56 487 THR A N 1
ATOM 3826 C CA . THR A 1 487 ? 29.045 53.440 30.214 1.00 33.56 487 THR A CA 1
ATOM 3827 C C . THR A 1 487 ? 28.027 53.209 31.332 1.00 33.56 487 THR A C 1
ATOM 3829 O O . THR A 1 487 ? 28.428 52.722 32.372 1.00 33.56 487 THR A O 1
ATOM 3832 N N . TYR A 1 488 ? 26.732 53.438 31.079 1.00 33.44 488 TYR A N 1
ATOM 3833 C CA . TYR A 1 488 ? 25.645 52.536 31.498 1.00 33.44 488 TYR A CA 1
ATOM 3834 C C . TYR A 1 488 ? 24.413 52.729 30.586 1.00 33.44 488 TYR A C 1
ATOM 3836 O O . TYR A 1 488 ? 23.758 53.761 30.595 1.00 33.44 488 TYR A O 1
ATOM 3844 N N . VAL A 1 489 ? 24.173 51.687 29.784 1.00 31.80 489 VAL A N 1
ATOM 3845 C CA . VAL A 1 489 ? 22.890 50.987 29.589 1.00 31.80 489 VAL A CA 1
ATOM 3846 C C . VAL A 1 489 ? 21.758 51.624 28.750 1.00 31.80 489 VAL A C 1
ATOM 3848 O O . VAL A 1 489 ? 21.135 52.622 29.080 1.00 31.80 489 VAL A O 1
ATOM 3851 N N . SER A 1 490 ? 21.496 50.869 27.673 1.00 30.19 490 SER A N 1
ATOM 3852 C CA . SER A 1 490 ? 20.261 50.609 26.919 1.00 30.19 490 SER A CA 1
ATOM 3853 C C . SER A 1 490 ? 19.571 51.732 26.146 1.00 30.19 490 SER A C 1
ATOM 3855 O O . SER A 1 490 ? 18.646 52.390 26.613 1.00 30.19 490 SER A O 1
ATOM 3857 N N . ARG A 1 491 ? 19.893 51.753 24.849 1.00 31.27 491 ARG A N 1
ATOM 3858 C CA . ARG A 1 491 ? 18.883 51.871 23.794 1.00 31.27 491 ARG A CA 1
ATOM 3859 C C . ARG A 1 491 ? 18.140 50.536 23.663 1.00 31.27 491 ARG A C 1
ATOM 3861 O O . ARG A 1 491 ? 18.792 49.506 23.521 1.00 31.27 491 ARG A O 1
ATOM 3868 N N . TYR A 1 492 ? 16.819 50.585 23.572 1.00 29.67 492 TYR A N 1
ATOM 3869 C CA . TYR A 1 492 ? 16.099 49.837 22.543 1.00 29.67 492 TYR A CA 1
ATOM 3870 C C . TYR A 1 492 ? 15.108 50.802 21.887 1.00 29.67 492 TYR A C 1
ATOM 3872 O O . TYR A 1 492 ? 14.248 51.340 22.584 1.00 29.67 492 TYR A O 1
ATOM 3880 N N . PRO A 1 493 ? 15.247 51.085 20.582 1.00 36.19 493 PRO A N 1
ATOM 3881 C CA . PRO A 1 493 ? 14.237 51.775 19.813 1.00 36.19 493 PRO A CA 1
ATOM 3882 C C . PRO A 1 493 ? 13.338 50.771 19.084 1.00 36.19 493 PRO A C 1
ATOM 3884 O O . PRO A 1 493 ? 13.715 49.643 18.772 1.00 36.19 493 PRO A O 1
ATOM 3887 N N . GLN A 1 494 ? 12.137 51.253 18.811 1.00 28.70 494 GLN A N 1
ATOM 3888 C CA . GLN A 1 494 ? 11.166 50.730 17.868 1.00 28.70 494 GLN A CA 1
ATOM 3889 C C . GLN A 1 494 ? 11.748 50.309 16.506 1.00 28.70 494 GLN A C 1
ATOM 3891 O O . GLN A 1 494 ? 12.701 50.900 16.000 1.00 28.70 494 GLN A O 1
ATOM 3896 N N . SER A 1 495 ? 10.976 49.421 15.873 1.00 30.66 495 SER A N 1
ATOM 3897 C CA . SER A 1 495 ? 10.673 49.357 14.434 1.00 30.66 495 SER A CA 1
ATOM 3898 C C . SER A 1 495 ? 11.422 48.330 13.564 1.00 30.66 495 SER A C 1
ATOM 3900 O O . SER A 1 495 ? 12.621 48.398 13.317 1.00 30.66 495 SER A O 1
ATOM 3902 N N . SER A 1 496 ? 10.620 47.357 13.114 1.00 31.97 496 SER A N 1
ATOM 3903 C CA . SER A 1 496 ? 10.462 46.860 11.736 1.00 31.97 496 SER A CA 1
ATOM 3904 C C . SER A 1 496 ? 11.671 46.838 10.790 1.00 31.97 496 SER A C 1
ATOM 3906 O O . SER A 1 496 ? 12.084 47.850 10.236 1.00 31.97 496 SER A O 1
ATOM 3908 N N . PHE A 1 497 ? 12.096 45.609 10.492 1.00 27.64 497 PHE A N 1
ATOM 3909 C CA . PHE A 1 497 ? 11.984 44.971 9.171 1.00 27.64 497 PHE A CA 1
ATOM 3910 C C . PHE A 1 497 ? 12.088 45.876 7.926 1.00 27.64 497 PHE A C 1
ATOM 3912 O O . PHE A 1 497 ? 11.105 46.489 7.521 1.00 27.64 497 PHE A O 1
ATOM 3919 N N . ALA A 1 498 ? 13.240 45.819 7.250 1.00 32.88 498 ALA A N 1
ATOM 3920 C CA . ALA A 1 498 ? 13.349 45.568 5.808 1.00 32.88 498 ALA A CA 1
ATOM 3921 C C . ALA A 1 498 ? 14.827 45.420 5.396 1.00 32.88 498 ALA A C 1
ATOM 3923 O O . ALA A 1 498 ? 15.659 46.250 5.749 1.00 32.88 498 ALA A O 1
ATOM 3924 N N . GLY A 1 499 ? 15.124 44.411 4.567 1.00 30.75 499 GLY A N 1
ATOM 3925 C CA . GLY A 1 499 ? 16.202 44.532 3.576 1.00 30.75 499 GLY A CA 1
ATOM 3926 C C . GLY A 1 499 ? 17.485 43.722 3.778 1.00 30.75 499 GLY A C 1
ATOM 3927 O O . GLY A 1 499 ? 18.559 44.287 3.906 1.00 30.75 499 GLY A O 1
ATOM 3928 N N . THR A 1 500 ? 17.371 42.395 3.675 1.00 32.16 500 THR A N 1
ATOM 3929 C CA . THR A 1 500 ? 18.193 41.536 2.790 1.00 32.16 500 THR A CA 1
ATOM 3930 C C . THR A 1 500 ? 19.722 41.726 2.690 1.00 32.16 500 THR A C 1
ATOM 3932 O O . THR A 1 500 ? 20.196 42.637 2.019 1.00 32.16 500 THR A O 1
ATOM 3935 N N . ARG A 1 501 ? 20.439 40.667 3.109 1.00 32.09 501 ARG A N 1
ATOM 3936 C CA . ARG A 1 501 ? 21.285 39.738 2.304 1.00 32.09 501 ARG A CA 1
ATOM 3937 C C . ARG A 1 501 ? 22.731 39.536 2.797 1.00 32.09 501 ARG A C 1
ATOM 3939 O O . ARG A 1 501 ? 23.556 40.434 2.744 1.00 32.09 501 ARG A O 1
ATOM 3946 N N . ARG A 1 502 ? 22.997 38.235 3.014 1.00 30.75 502 ARG A N 1
ATOM 3947 C CA . ARG A 1 502 ? 24.233 37.445 2.824 1.00 30.75 502 ARG A CA 1
ATOM 3948 C C . ARG A 1 502 ? 25.404 37.635 3.797 1.00 30.75 502 ARG A C 1
ATOM 3950 O O . ARG A 1 502 ? 26.094 38.641 3.764 1.00 30.75 502 ARG A O 1
ATOM 3957 N N . GLY A 1 503 ? 25.729 36.542 4.500 1.00 30.70 503 GLY A N 1
ATOM 3958 C CA . GLY A 1 503 ? 27.068 36.302 5.053 1.00 30.70 503 GLY A CA 1
ATOM 3959 C C . GLY A 1 503 ? 27.132 35.289 6.202 1.00 30.70 503 GLY A C 1
ATOM 3960 O O . GLY A 1 503 ? 27.220 35.697 7.350 1.00 30.70 503 GLY A O 1
ATOM 3961 N N . ARG A 1 504 ? 27.102 33.990 5.867 1.00 33.84 504 ARG A N 1
ATOM 3962 C CA . ARG A 1 504 ? 27.572 32.802 6.627 1.00 33.84 504 ARG A CA 1
ATOM 3963 C C . ARG A 1 504 ? 28.737 33.153 7.583 1.00 33.84 504 ARG A C 1
ATOM 3965 O O . ARG A 1 504 ? 29.737 33.684 7.121 1.00 33.84 504 ARG A O 1
ATOM 3972 N N . ALA A 1 505 ? 28.579 33.103 8.907 1.00 35.59 505 ALA A N 1
ATOM 3973 C CA . ALA A 1 505 ? 28.618 31.940 9.810 1.00 35.59 505 ALA A CA 1
ATOM 3974 C C . ALA A 1 505 ? 29.967 31.192 9.842 1.00 35.59 505 ALA A C 1
ATOM 3976 O O . ALA A 1 505 ? 30.201 30.292 9.040 1.00 35.59 505 ALA A O 1
ATOM 3977 N N . THR A 1 506 ? 30.798 31.547 10.830 1.00 35.72 506 THR A N 1
ATOM 3978 C CA . THR A 1 506 ? 31.819 30.693 11.465 1.00 35.72 506 THR A CA 1
ATOM 3979 C C . THR A 1 506 ? 31.898 31.061 12.952 1.00 35.72 506 THR A C 1
ATOM 3981 O O . THR A 1 506 ? 32.245 32.193 13.295 1.00 35.72 506 THR A O 1
ATOM 3984 N N . SER A 1 507 ? 31.540 30.124 13.825 1.00 32.62 507 SER A N 1
ATOM 3985 C CA . SER A 1 507 ? 31.661 30.194 15.285 1.00 32.62 507 SER A CA 1
ATOM 3986 C C . SER A 1 507 ? 33.073 29.832 15.757 1.00 32.62 507 SER A C 1
ATOM 3988 O O . SER A 1 507 ? 33.676 28.921 15.192 1.00 32.62 507 SER A O 1
ATOM 3990 N N . PRO A 1 508 ? 33.560 30.448 16.847 1.00 40.94 508 PRO A N 1
ATOM 3991 C CA . PRO A 1 508 ? 34.580 29.839 17.697 1.00 40.94 508 PRO A CA 1
ATOM 3992 C C . PRO A 1 508 ? 34.034 29.556 19.104 1.00 40.94 508 PRO A C 1
ATOM 3994 O O . PRO A 1 508 ? 33.877 30.447 19.939 1.00 40.94 508 PRO A O 1
ATOM 3997 N N . THR A 1 509 ? 33.784 28.277 19.360 1.00 32.59 509 THR A N 1
ATOM 3998 C CA . THR A 1 509 ? 33.781 27.627 20.672 1.00 32.59 509 THR A CA 1
ATOM 3999 C C . THR A 1 509 ? 35.232 27.357 21.070 1.00 32.59 509 THR A C 1
ATOM 4001 O O . THR A 1 509 ? 35.907 26.599 20.387 1.00 32.59 509 THR A O 1
ATOM 4004 N N . SER A 1 510 ? 35.717 27.934 22.174 1.00 32.25 510 SER A N 1
ATOM 4005 C CA . SER A 1 510 ? 36.862 27.396 22.933 1.00 32.25 510 SER A CA 1
ATOM 4006 C C . SER A 1 510 ? 37.121 28.234 24.185 1.00 32.25 510 SER A C 1
ATOM 4008 O O . SER A 1 510 ? 37.665 29.331 24.062 1.00 32.25 510 SER A O 1
ATOM 4010 N N . SER A 1 511 ? 36.741 27.739 25.372 1.00 33.94 511 SER A N 1
ATOM 4011 C CA . SER A 1 511 ? 37.515 27.833 26.639 1.00 33.94 511 SER A CA 1
ATOM 4012 C C . SER A 1 511 ? 36.686 27.474 27.888 1.00 33.94 511 SER A C 1
ATOM 4014 O O . SER A 1 511 ? 36.618 28.233 28.847 1.00 33.94 511 SER A O 1
ATOM 4016 N N . ILE A 1 512 ? 36.089 26.278 27.919 1.00 39.28 512 ILE A N 1
ATOM 4017 C CA . ILE A 1 512 ? 35.746 25.585 29.174 1.00 39.28 512 ILE A CA 1
ATOM 4018 C C . ILE A 1 512 ? 36.054 24.104 28.951 1.00 39.28 512 ILE A C 1
ATOM 4020 O O . ILE A 1 512 ? 35.178 23.373 28.523 1.00 39.28 512 ILE A O 1
ATOM 4024 N N . ILE A 1 513 ? 37.317 23.702 29.127 1.00 31.42 513 ILE A N 1
ATOM 4025 C CA . ILE A 1 513 ? 37.778 22.334 29.448 1.00 31.42 513 ILE A CA 1
ATOM 4026 C C . ILE A 1 513 ? 39.312 22.383 29.534 1.00 31.42 513 ILE A C 1
ATOM 4028 O O . ILE A 1 513 ? 40.042 22.390 28.550 1.00 31.42 513 ILE A O 1
ATOM 4032 N N . SER A 1 514 ? 39.785 22.530 30.764 1.00 30.70 514 SER A N 1
ATOM 4033 C CA . SER A 1 514 ? 41.143 22.267 31.245 1.00 30.70 514 SER A CA 1
ATOM 4034 C C . SER A 1 514 ? 41.011 22.324 32.762 1.00 30.70 514 SER A C 1
ATOM 4036 O O . SER A 1 514 ? 40.585 23.343 33.289 1.00 30.70 514 SER A O 1
ATOM 4038 N N . GLY A 1 515 ? 41.283 21.310 33.557 1.00 29.42 515 GLY A N 1
ATOM 4039 C CA . GLY A 1 515 ? 41.741 19.956 33.341 1.00 29.42 515 GLY A CA 1
ATOM 4040 C C . GLY A 1 515 ? 41.731 19.307 34.726 1.00 29.42 515 GLY A C 1
ATOM 4041 O O . GLY A 1 515 ? 41.668 19.991 35.749 1.00 29.42 515 GLY A O 1
ATOM 4042 N N . PHE A 1 516 ? 41.737 17.985 34.729 1.00 33.53 516 PHE A N 1
ATOM 4043 C CA . PHE A 1 516 ? 42.063 17.124 35.859 1.00 33.53 516 PHE A CA 1
ATOM 4044 C C . PHE A 1 516 ? 43.141 17.726 36.784 1.00 33.53 516 PHE A C 1
ATOM 4046 O O . PHE A 1 516 ? 44.228 18.040 36.306 1.00 33.53 516 PHE A O 1
ATOM 4053 N N . ASP A 1 517 ? 42.898 17.764 38.098 1.00 28.70 517 ASP A N 1
ATOM 4054 C CA . ASP A 1 517 ? 43.948 17.352 39.031 1.00 28.70 517 ASP A CA 1
ATOM 4055 C C . ASP A 1 517 ? 43.370 16.715 40.301 1.00 28.70 517 ASP A C 1
ATOM 4057 O O . ASP A 1 517 ? 42.509 17.256 41.000 1.00 28.70 517 ASP A O 1
ATOM 4061 N N . ASN A 1 518 ? 43.865 15.511 40.549 1.00 36.44 518 ASN A N 1
ATOM 4062 C CA . ASN A 1 518 ? 43.575 14.628 41.655 1.00 36.44 518 ASN A CA 1
ATOM 4063 C C . ASN A 1 518 ? 44.788 14.694 42.584 1.00 36.44 518 ASN A C 1
ATOM 4065 O O . ASN A 1 518 ? 45.814 14.083 42.301 1.00 36.44 518 ASN A O 1
ATOM 4069 N N . SER A 1 519 ? 44.670 15.393 43.713 1.00 28.61 519 SER A N 1
ATOM 4070 C CA . SER A 1 519 ? 45.632 15.271 44.811 1.00 28.61 519 SER A CA 1
ATOM 4071 C C . SER A 1 519 ? 44.919 14.945 46.118 1.00 28.61 519 SER A C 1
ATOM 4073 O O . SER A 1 519 ? 44.634 15.770 46.982 1.00 28.61 519 SER A O 1
ATOM 4075 N N . SER A 1 520 ? 44.656 13.654 46.267 1.00 38.19 520 SER A N 1
ATOM 4076 C CA . SER A 1 520 ? 44.553 12.995 47.557 1.00 38.19 520 SER A CA 1
ATOM 4077 C C . SER A 1 520 ? 45.870 13.135 48.328 1.00 38.19 520 SER A C 1
ATOM 4079 O O . SER A 1 520 ? 46.868 12.550 47.912 1.00 38.19 520 SER A O 1
ATOM 4081 N N . GLN A 1 521 ? 45.870 13.827 49.470 1.00 40.16 521 GLN A N 1
ATOM 4082 C CA . GLN A 1 521 ? 46.715 13.497 50.625 1.00 40.16 521 GLN A CA 1
ATOM 4083 C C . GLN A 1 521 ? 46.234 14.243 51.885 1.00 40.16 521 GLN A C 1
ATOM 4085 O O . GLN A 1 521 ? 45.915 15.424 51.837 1.00 40.16 521 GLN A O 1
ATOM 4090 N N . ASN A 1 522 ? 46.232 13.526 53.017 1.00 42.28 522 ASN A N 1
ATOM 4091 C CA . ASN A 1 522 ? 46.007 13.982 54.402 1.00 42.28 522 ASN A CA 1
ATOM 4092 C C . ASN A 1 522 ? 44.590 14.035 55.001 1.00 42.28 522 ASN A C 1
ATOM 4094 O O . ASN A 1 522 ? 44.236 14.995 55.678 1.00 42.28 522 ASN A O 1
ATOM 4098 N N . THR A 1 523 ? 43.857 12.917 54.978 1.00 41.25 523 THR A N 1
ATOM 4099 C CA . THR A 1 523 ? 42.802 12.670 55.991 1.00 41.25 523 THR A CA 1
ATOM 4100 C C . THR A 1 523 ? 42.894 11.317 56.706 1.00 41.25 523 THR A C 1
ATOM 4102 O O . THR A 1 523 ? 41.963 10.928 57.401 1.00 41.25 523 THR A O 1
ATOM 4105 N N . LEU A 1 524 ? 44.044 10.624 56.657 1.00 42.75 524 LEU A N 1
ATOM 4106 C CA . LEU A 1 524 ? 44.283 9.446 57.515 1.00 42.75 524 LEU A CA 1
ATOM 4107 C C . LEU A 1 524 ? 44.859 9.811 58.905 1.00 42.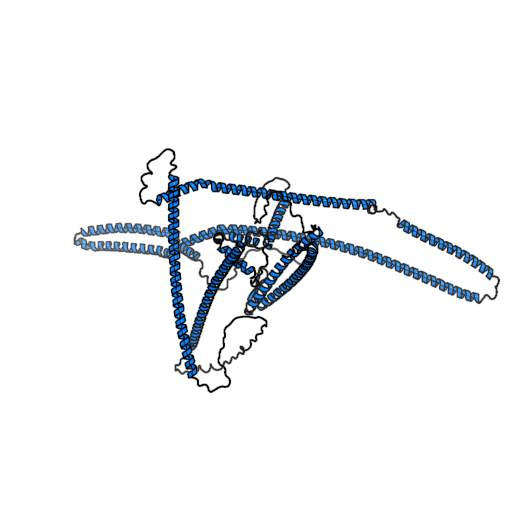75 524 LEU A C 1
ATOM 4109 O O . LEU A 1 524 ? 44.873 8.983 59.811 1.00 42.75 524 LEU A O 1
ATOM 4113 N N . ALA A 1 525 ? 45.303 11.056 59.112 1.00 44.22 525 ALA A N 1
ATOM 4114 C CA . ALA A 1 525 ? 45.877 11.516 60.385 1.00 44.22 525 ALA A CA 1
ATOM 4115 C C . ALA A 1 525 ? 44.847 12.125 61.362 1.00 44.22 525 ALA A C 1
ATOM 4117 O O . ALA A 1 525 ? 45.176 12.358 62.522 1.00 44.22 525 ALA A O 1
ATOM 4118 N N . SER A 1 526 ? 43.595 12.339 60.935 1.00 43.91 526 SER A N 1
ATOM 4119 C CA . SER A 1 526 ? 42.553 12.977 61.764 1.00 43.91 526 SER A CA 1
ATOM 4120 C C . SER A 1 526 ? 41.644 11.990 62.515 1.00 43.91 526 SER A C 1
ATOM 4122 O O . SER A 1 526 ? 40.734 12.416 63.218 1.00 43.91 526 SER A O 1
ATOM 4124 N N . LEU A 1 527 ? 41.884 10.678 62.399 1.00 42.59 527 LEU A N 1
ATOM 4125 C CA . LEU A 1 527 ? 41.082 9.626 63.050 1.00 42.59 527 LEU A CA 1
ATOM 4126 C C . LEU A 1 527 ? 41.724 9.056 64.333 1.00 42.59 527 LEU A C 1
ATOM 4128 O O . LEU A 1 527 ? 41.241 8.060 64.865 1.00 42.59 527 LEU A O 1
ATOM 4132 N N . ARG A 1 528 ? 42.807 9.666 64.852 1.00 46.38 528 ARG A N 1
ATOM 4133 C CA . ARG A 1 528 ? 43.548 9.153 66.028 1.00 46.38 528 ARG A CA 1
ATOM 4134 C C . ARG A 1 528 ? 43.596 10.074 67.253 1.00 46.38 528 ARG A C 1
ATOM 4136 O O . ARG A 1 528 ? 44.156 9.674 68.268 1.00 46.38 528 ARG A O 1
ATOM 4143 N N . ALA A 1 529 ? 43.008 11.265 67.199 1.00 43.69 529 ALA A N 1
ATOM 4144 C CA . ALA A 1 529 ? 42.900 12.146 68.360 1.00 43.69 529 ALA A CA 1
ATOM 4145 C C . ALA A 1 529 ? 41.436 12.202 68.804 1.00 43.69 529 ALA A C 1
ATOM 4147 O O . ALA A 1 529 ? 40.619 12.904 68.216 1.00 43.69 529 ALA A O 1
ATOM 4148 N N . GLY A 1 530 ? 41.094 11.382 69.796 1.00 47.84 530 GLY A N 1
ATOM 4149 C CA . GLY A 1 530 ? 39.790 11.430 70.436 1.00 47.84 530 GLY A CA 1
ATOM 4150 C C . GLY A 1 530 ? 39.675 12.674 71.306 1.00 47.84 530 GLY A C 1
ATOM 4151 O O . GLY A 1 530 ? 40.347 12.758 72.327 1.00 47.84 530 GLY A O 1
ATOM 4152 N N . GLU A 1 531 ? 38.794 13.596 70.926 1.00 32.88 531 GLU A N 1
ATOM 4153 C CA . GLU A 1 531 ? 38.223 14.583 71.840 1.00 32.88 531 GLU A CA 1
ATOM 4154 C C . GLU A 1 531 ? 36.818 14.983 71.359 1.00 32.88 531 GLU A C 1
ATOM 4156 O O . GLU A 1 531 ? 36.594 15.281 70.186 1.00 32.88 531 GLU A O 1
ATOM 4161 N N . GLN A 1 532 ? 35.843 14.902 72.267 1.00 40.69 532 GLN A N 1
ATOM 4162 C CA . GLN A 1 532 ? 34.442 15.252 72.045 1.00 40.69 532 GLN A CA 1
ATOM 4163 C C . GLN A 1 532 ? 34.227 16.740 72.332 1.00 40.69 532 GLN A C 1
ATOM 4165 O O . GLN A 1 532 ? 34.282 17.102 73.499 1.00 40.69 532 GLN A O 1
ATOM 4170 N N . VAL A 1 533 ? 33.851 17.556 71.338 1.00 35.94 533 VAL A N 1
ATOM 4171 C CA . VAL A 1 533 ? 32.939 18.707 71.527 1.00 35.94 533 VAL A CA 1
ATOM 4172 C C . VAL A 1 533 ? 32.165 18.958 70.225 1.00 35.94 533 VAL A C 1
ATOM 4174 O O . VAL A 1 533 ? 32.728 18.945 69.134 1.00 35.94 533 VAL A O 1
ATOM 4177 N N . GLY A 1 534 ? 30.848 19.137 70.351 1.00 41.31 534 GLY A N 1
ATOM 4178 C CA . GLY A 1 534 ? 29.894 19.279 69.256 1.00 41.31 534 GLY A CA 1
ATOM 4179 C C . GLY A 1 534 ? 30.050 20.531 68.390 1.00 41.31 534 GLY A C 1
ATOM 4180 O O . GLY A 1 534 ? 30.478 21.589 68.842 1.00 41.31 534 GLY A O 1
ATOM 4181 N N . GLY A 1 535 ? 29.630 20.388 67.130 1.00 40.03 535 GLY A N 1
ATOM 4182 C CA . GLY A 1 535 ? 29.624 21.472 66.149 1.00 40.03 535 GLY A CA 1
ATOM 4183 C C . GLY A 1 535 ? 29.442 21.016 64.698 1.00 40.03 535 GLY A C 1
ATOM 4184 O O . GLY A 1 535 ? 30.273 21.315 63.857 1.00 40.03 535 GLY A O 1
ATOM 4185 N N . GLY A 1 536 ? 28.371 20.276 64.394 1.00 46.97 536 GLY A N 1
ATOM 4186 C CA . GLY A 1 536 ? 27.629 20.428 63.130 1.00 46.97 536 GLY A CA 1
ATOM 4187 C C . GLY A 1 536 ? 28.295 20.239 61.752 1.00 46.97 536 GLY A C 1
ATOM 4188 O O . GLY A 1 536 ? 27.723 20.748 60.796 1.00 46.97 536 GLY A O 1
ATOM 4189 N N . SER A 1 537 ? 29.404 19.509 61.578 1.00 54.44 537 SER A N 1
ATOM 4190 C CA . SER A 1 537 ? 29.922 19.143 60.234 1.00 54.44 537 SER A CA 1
ATOM 4191 C C . SER A 1 537 ? 29.735 17.662 59.881 1.00 54.44 537 SER A C 1
ATOM 4193 O O . SER A 1 537 ? 30.550 17.036 59.205 1.00 54.44 537 SER A O 1
ATOM 4195 N N . GLY A 1 538 ? 28.618 17.078 60.319 1.00 54.75 538 GLY A N 1
ATOM 4196 C CA . GLY A 1 538 ? 28.171 15.807 59.760 1.00 54.75 538 GLY A CA 1
ATOM 4197 C C . GLY A 1 538 ? 27.897 15.969 58.263 1.00 54.75 538 GLY A C 1
ATOM 4198 O O . GLY A 1 538 ? 27.457 17.019 57.808 1.00 54.75 538 GLY A O 1
ATOM 4199 N N . ILE A 1 539 ? 28.098 14.914 57.486 1.00 63.00 539 ILE A N 1
ATOM 4200 C CA . ILE A 1 539 ? 27.779 14.864 56.050 1.00 63.00 539 ILE A CA 1
ATOM 4201 C C . ILE A 1 539 ? 26.301 15.220 55.750 1.00 63.00 539 ILE A C 1
ATOM 4203 O O . ILE A 1 539 ? 25.935 15.583 54.636 1.00 63.00 539 ILE A O 1
ATOM 4207 N N . LEU A 1 540 ? 25.453 15.168 56.781 1.00 64.69 540 LEU A N 1
ATOM 4208 C CA . LEU A 1 540 ? 24.015 15.392 56.740 1.00 64.69 540 LEU A CA 1
ATOM 4209 C C . LEU A 1 540 ? 23.622 16.840 56.360 1.00 64.69 540 LEU A C 1
ATOM 4211 O O . LEU A 1 540 ? 22.800 16.973 55.456 1.00 64.69 540 LEU A O 1
ATOM 4215 N N . PRO A 1 541 ? 24.193 17.919 56.945 1.00 75.38 541 PRO A N 1
ATOM 4216 C CA . PRO A 1 541 ? 24.022 19.294 56.460 1.00 75.38 541 PRO A CA 1
ATOM 4217 C C . PRO A 1 541 ? 24.340 19.498 54.972 1.00 75.38 541 PRO A C 1
ATOM 4219 O O . PRO A 1 541 ? 23.644 20.239 54.281 1.00 75.38 541 PRO A O 1
ATOM 4222 N N . MET A 1 542 ? 25.369 18.825 54.448 1.00 64.44 542 MET A N 1
ATOM 4223 C CA . MET A 1 542 ? 25.749 18.968 53.040 1.00 64.44 542 MET A CA 1
ATOM 4224 C C . MET A 1 542 ? 24.792 18.211 52.114 1.00 64.44 542 MET A C 1
ATOM 4226 O O . MET A 1 542 ? 24.369 18.751 51.094 1.00 64.44 542 MET A O 1
ATOM 4230 N N . VAL A 1 543 ? 24.374 17.008 52.510 1.00 73.19 543 VAL A N 1
ATOM 4231 C CA . VAL A 1 543 ? 23.373 16.215 51.781 1.00 73.19 543 VAL A CA 1
ATOM 4232 C C . VAL A 1 543 ? 21.988 16.870 51.835 1.00 73.19 543 VAL A C 1
ATOM 4234 O O . VAL A 1 543 ? 21.275 16.872 50.835 1.00 73.19 543 VAL A O 1
ATOM 4237 N N . THR A 1 544 ? 21.606 17.495 52.953 1.00 76.19 544 THR A N 1
ATOM 4238 C CA . THR A 1 544 ? 20.352 18.268 53.043 1.00 76.19 544 THR A CA 1
ATOM 4239 C C . THR A 1 544 ? 20.393 19.514 52.166 1.00 76.19 544 THR A C 1
ATOM 4241 O O . THR A 1 544 ? 19.446 19.741 51.420 1.00 76.19 544 THR A O 1
ATOM 4244 N N . ALA A 1 545 ? 21.505 20.254 52.138 1.00 79.12 545 ALA A N 1
ATOM 4245 C CA . ALA A 1 545 ? 21.667 21.381 51.220 1.00 79.12 545 ALA A CA 1
ATOM 4246 C C . ALA A 1 545 ? 21.652 20.951 49.740 1.00 79.12 545 ALA A C 1
ATOM 4248 O O . ALA A 1 545 ? 21.080 21.647 48.902 1.00 79.12 545 ALA A O 1
ATOM 4249 N N . GLN A 1 546 ? 22.250 19.805 49.402 1.00 71.44 546 GLN A N 1
ATOM 4250 C CA . GLN A 1 546 ? 22.189 19.243 48.049 1.00 71.44 546 GLN A CA 1
ATOM 4251 C C . GLN A 1 546 ? 20.766 18.815 47.683 1.00 71.44 546 GLN A C 1
ATOM 4253 O O . GLN A 1 546 ? 20.271 19.208 46.630 1.00 71.44 546 GLN A O 1
ATOM 4258 N N . ARG A 1 547 ? 20.072 18.091 48.567 1.00 84.62 547 ARG A N 1
ATOM 4259 C CA . ARG A 1 547 ? 18.665 17.708 48.387 1.00 84.62 547 ARG A CA 1
ATOM 4260 C C . ARG A 1 547 ? 17.778 18.930 48.176 1.00 84.62 547 ARG A C 1
ATOM 4262 O O . ARG A 1 547 ? 16.941 18.922 47.281 1.00 84.62 547 ARG A O 1
ATOM 4269 N N . ASP A 1 548 ? 17.964 19.982 48.965 1.00 84.69 548 ASP A N 1
ATOM 4270 C CA . ASP A 1 548 ? 17.144 21.189 48.869 1.00 84.69 548 ASP A CA 1
ATOM 4271 C C . ASP A 1 548 ? 17.442 21.968 47.573 1.00 84.69 548 ASP A C 1
ATOM 4273 O O . ASP A 1 548 ? 16.522 22.506 46.958 1.00 84.69 548 ASP A O 1
ATOM 4277 N N . ARG A 1 549 ? 18.690 21.943 47.078 1.00 88.25 549 ARG A N 1
ATOM 4278 C CA . ARG A 1 549 ? 19.047 22.465 45.744 1.00 88.25 549 ARG A CA 1
ATOM 4279 C C . ARG A 1 549 ? 18.422 21.654 44.613 1.00 88.25 549 ARG A C 1
ATOM 4281 O O . ARG A 1 549 ? 17.900 22.254 43.680 1.00 88.25 549 ARG A O 1
ATOM 4288 N N . PHE A 1 550 ? 18.437 20.323 44.694 1.00 85.31 550 PHE A N 1
ATOM 4289 C CA . PHE A 1 550 ? 17.775 19.469 43.704 1.00 85.31 550 PHE A CA 1
ATOM 4290 C C . PHE A 1 550 ? 16.263 19.649 43.729 1.00 85.31 550 PHE A C 1
ATOM 4292 O O . PHE A 1 550 ? 15.656 19.771 42.675 1.00 85.31 550 PHE A O 1
ATOM 4299 N N . LYS A 1 551 ? 15.659 19.762 44.915 1.00 92.31 551 LYS A N 1
ATOM 4300 C CA . LYS A 1 551 ? 14.228 20.038 45.059 1.00 92.31 551 LYS A CA 1
ATOM 4301 C C . LYS A 1 551 ? 13.856 21.396 44.462 1.00 92.31 551 LYS A C 1
ATOM 4303 O O . LYS A 1 551 ? 12.853 21.493 43.765 1.00 92.31 551 LYS A O 1
ATOM 4308 N N . LYS A 1 552 ? 14.690 22.420 44.679 1.00 91.31 552 LYS A N 1
ATOM 4309 C CA . LYS A 1 552 ? 14.519 23.740 44.063 1.00 91.31 552 LYS A CA 1
ATOM 4310 C C . LYS A 1 552 ? 14.650 23.672 42.538 1.00 91.31 552 LYS A C 1
ATOM 4312 O O . LYS A 1 552 ? 13.765 24.157 41.843 1.00 91.31 552 LYS A O 1
ATOM 4317 N N . ARG A 1 553 ? 15.682 22.997 42.021 1.00 91.25 553 ARG A N 1
ATOM 4318 C CA . ARG A 1 553 ? 15.866 22.799 40.576 1.00 91.25 553 ARG A CA 1
ATOM 4319 C C . ARG A 1 553 ? 14.710 22.010 39.957 1.00 91.25 553 ARG A C 1
ATOM 4321 O O . ARG A 1 553 ? 14.270 22.360 38.874 1.00 91.25 553 ARG A O 1
ATOM 4328 N N . ASN A 1 554 ? 14.174 21.008 40.654 1.00 86.75 554 ASN A N 1
ATOM 4329 C CA . ASN A 1 554 ? 13.006 20.260 40.192 1.00 86.75 554 ASN A CA 1
ATOM 4330 C C . ASN A 1 554 ? 11.761 21.150 40.136 1.00 86.75 554 ASN A C 1
ATOM 4332 O O . ASN A 1 554 ? 11.057 21.133 39.140 1.00 86.75 554 ASN A O 1
ATOM 4336 N N . SER A 1 555 ? 11.533 21.988 41.154 1.00 90.56 555 SER A N 1
ATOM 4337 C CA . SER A 1 555 ? 10.413 22.938 41.136 1.00 90.56 555 SER A CA 1
ATOM 4338 C C . SER A 1 555 ? 10.549 24.012 40.051 1.00 90.56 555 SER A C 1
ATOM 4340 O O . SER A 1 555 ? 9.552 24.424 39.468 1.00 90.56 555 SER A O 1
ATOM 4342 N N . GLU A 1 556 ? 11.775 24.454 39.753 1.00 92.19 556 GLU A N 1
ATOM 4343 C CA . GLU A 1 556 ? 12.048 25.394 38.659 1.00 92.19 556 GLU A CA 1
ATOM 4344 C C . GLU A 1 556 ? 11.797 24.736 37.296 1.00 92.19 556 GLU A C 1
ATOM 4346 O O . GLU A 1 556 ? 11.138 25.337 36.451 1.00 92.19 556 GLU A O 1
ATOM 4351 N N . LEU A 1 557 ? 12.229 23.483 37.111 1.00 87.50 557 LEU A N 1
ATOM 4352 C CA . LEU A 1 557 ? 11.961 22.705 35.898 1.00 87.50 557 LEU A CA 1
ATOM 4353 C C . LEU A 1 557 ? 10.468 22.398 35.724 1.00 87.50 557 LEU A C 1
ATOM 4355 O O . LEU A 1 557 ? 9.951 22.512 34.618 1.00 87.50 557 LEU A O 1
ATOM 4359 N N . GLU A 1 558 ? 9.749 22.064 36.798 1.00 91.44 558 GLU A N 1
ATOM 4360 C CA . GLU A 1 558 ? 8.292 21.883 36.769 1.00 91.44 558 GLU A CA 1
ATOM 4361 C C . GLU A 1 558 ? 7.572 23.186 36.383 1.00 91.44 558 GLU A C 1
ATOM 4363 O O . GLU A 1 558 ? 6.632 23.159 35.588 1.00 91.44 558 GLU A O 1
ATOM 4368 N N . ALA A 1 559 ? 8.030 24.336 36.887 1.00 92.00 559 ALA A N 1
ATOM 4369 C CA . ALA A 1 559 ? 7.478 25.639 36.524 1.00 92.00 559 ALA A CA 1
ATOM 4370 C C . ALA A 1 559 ? 7.790 26.023 35.066 1.00 92.00 559 ALA A C 1
ATOM 4372 O O . ALA A 1 559 ? 6.930 26.572 34.373 1.00 92.00 559 ALA A O 1
ATOM 4373 N N . GLU A 1 560 ? 8.993 25.722 34.574 1.00 92.00 560 GLU A N 1
ATOM 4374 C CA . GLU A 1 560 ? 9.380 25.952 33.179 1.00 92.00 560 GLU A CA 1
ATOM 4375 C C . GLU A 1 560 ? 8.606 25.038 32.218 1.00 92.00 560 GLU A C 1
ATOM 4377 O O . GLU A 1 560 ? 8.123 25.504 31.184 1.00 92.00 560 GLU A O 1
ATOM 4382 N N . LEU A 1 561 ? 8.376 23.780 32.605 1.00 88.88 561 LEU A N 1
ATOM 4383 C CA . LEU A 1 561 ? 7.511 22.842 31.889 1.00 88.88 561 LEU A CA 1
ATOM 4384 C C . LEU A 1 561 ? 6.057 23.337 31.848 1.00 88.88 561 LEU A C 1
ATOM 4386 O O . LEU A 1 561 ? 5.414 23.327 30.801 1.00 88.88 561 LEU A O 1
ATOM 4390 N N . GLN A 1 562 ? 5.517 23.820 32.970 1.00 94.00 562 GLN A N 1
ATOM 4391 C CA . GLN A 1 562 ? 4.174 24.406 32.989 1.00 94.00 562 GLN A CA 1
ATOM 4392 C C . GLN A 1 562 ? 4.086 25.644 32.092 1.00 94.00 562 GLN A C 1
ATOM 4394 O O . GLN A 1 562 ? 3.105 25.816 31.369 1.00 94.00 562 GLN A O 1
ATOM 4399 N N . LYS A 1 563 ? 5.122 26.489 32.090 1.00 94.69 563 LYS A N 1
ATOM 4400 C CA . LYS A 1 563 ? 5.194 27.672 31.230 1.00 94.69 563 LYS A CA 1
ATOM 4401 C C . LYS A 1 563 ? 5.286 27.305 29.747 1.00 94.69 563 LYS A C 1
ATOM 4403 O O . LYS A 1 563 ? 4.641 27.956 28.933 1.00 94.69 563 LYS A O 1
ATOM 4408 N N . SER A 1 564 ? 6.034 26.267 29.379 1.00 87.44 564 SER A N 1
ATOM 4409 C CA . SER A 1 564 ? 6.087 25.805 27.987 1.00 87.44 564 SER A CA 1
ATOM 4410 C C . SER A 1 564 ? 4.757 25.183 27.547 1.00 87.44 564 SER A C 1
ATOM 4412 O O . SER A 1 564 ? 4.300 25.411 26.429 1.00 87.44 564 SER A O 1
ATOM 4414 N N . HIS A 1 565 ? 4.057 24.474 28.435 1.00 93.38 565 HIS A N 1
ATOM 4415 C CA . HIS A 1 565 ? 2.716 23.974 28.138 1.00 93.38 565 HIS A CA 1
ATOM 4416 C C . HIS A 1 565 ? 1.697 25.098 27.926 1.00 93.38 565 HIS A C 1
ATOM 4418 O O . HIS A 1 565 ? 0.877 25.005 27.007 1.00 93.38 565 HIS A O 1
ATOM 4424 N N . THR A 1 566 ? 1.747 26.173 28.720 1.00 93.62 566 THR A N 1
ATOM 4425 C CA . THR A 1 566 ? 0.843 27.315 28.525 1.00 93.62 566 THR A CA 1
ATOM 4426 C C . THR A 1 566 ? 1.152 28.075 27.239 1.00 93.62 566 THR A C 1
ATOM 4428 O O . THR A 1 566 ? 0.210 28.416 26.525 1.00 93.62 566 THR A O 1
ATOM 4431 N N . THR A 1 567 ? 2.427 28.259 26.873 1.00 92.19 567 THR A N 1
ATOM 4432 C CA . THR A 1 567 ? 2.793 28.889 25.591 1.00 92.19 567 THR A CA 1
ATOM 4433 C C . THR A 1 567 ? 2.411 28.025 24.391 1.00 92.19 567 THR A C 1
ATOM 4435 O O . THR A 1 567 ? 1.889 28.539 23.406 1.00 92.19 567 THR A O 1
ATOM 4438 N N . ILE A 1 568 ? 2.582 26.702 24.464 1.00 92.81 568 ILE A N 1
ATOM 4439 C CA . ILE A 1 568 ? 2.112 25.790 23.411 1.00 92.81 568 ILE A CA 1
ATOM 4440 C C . ILE A 1 568 ? 0.588 25.873 23.280 1.00 92.81 568 ILE A C 1
ATOM 4442 O O . ILE A 1 568 ? 0.064 25.899 22.166 1.00 92.81 568 ILE A O 1
ATOM 4446 N N . SER A 1 569 ? -0.141 25.935 24.398 1.00 93.50 569 SER A N 1
ATOM 4447 C CA . SER A 1 569 ? -1.599 26.069 24.374 1.00 93.50 569 SER A CA 1
ATOM 4448 C C . SER A 1 569 ? -2.047 27.407 23.779 1.00 93.50 569 SER A C 1
ATOM 4450 O O . SER A 1 569 ? -2.996 27.424 22.995 1.00 93.50 569 SER A O 1
ATOM 4452 N N . SER A 1 570 ? -1.372 28.515 24.106 1.00 95.00 570 SER A N 1
ATOM 4453 C CA . SER A 1 570 ? -1.697 29.828 23.541 1.00 95.00 570 SER A CA 1
ATOM 4454 C C . SER A 1 570 ? -1.397 29.881 22.044 1.00 95.00 570 SER A C 1
ATOM 4456 O O . SER A 1 570 ? -2.264 30.287 21.277 1.00 95.00 570 SER A O 1
ATOM 4458 N N . LEU A 1 571 ? -0.235 29.375 21.611 1.00 90.31 571 LEU A N 1
ATOM 4459 C CA . LEU A 1 571 ? 0.136 29.302 20.195 1.00 90.31 571 LEU A CA 1
ATOM 4460 C C . LEU A 1 571 ? -0.824 28.410 19.402 1.00 90.31 571 LEU A C 1
ATOM 4462 O O . LEU A 1 571 ? -1.198 28.747 18.286 1.00 90.31 571 LEU A O 1
ATOM 4466 N N . ARG A 1 572 ? -1.291 27.293 19.974 1.00 91.62 572 ARG A N 1
ATOM 4467 C CA . ARG A 1 572 ? -2.317 26.452 19.334 1.00 91.62 572 ARG A CA 1
ATOM 4468 C C . ARG A 1 572 ? -3.651 27.182 19.177 1.00 91.62 572 ARG A C 1
ATOM 4470 O O . ARG A 1 572 ? -4.287 27.041 18.134 1.00 91.62 572 ARG A O 1
ATOM 4477 N N . SER 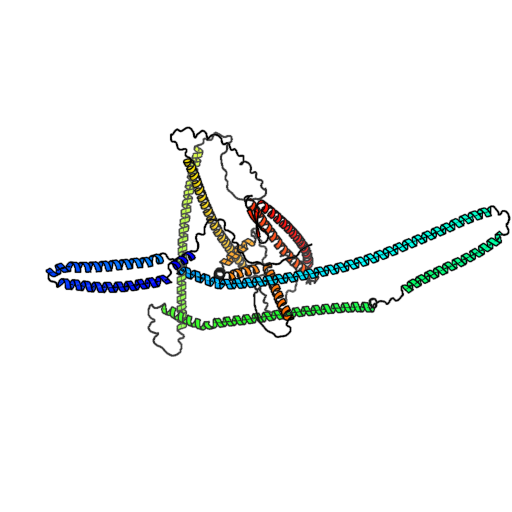A 1 573 ? -4.068 27.958 20.180 1.00 92.62 573 SER A N 1
ATOM 4478 C CA . SER A 1 573 ? -5.279 28.784 20.089 1.00 92.62 573 SER A CA 1
ATOM 4479 C C . SER A 1 573 ? -5.134 29.886 19.037 1.00 92.62 573 SER A C 1
ATOM 4481 O O . SER A 1 573 ? -6.066 30.109 18.270 1.00 92.62 573 SER A O 1
ATOM 4483 N N . GLU A 1 574 ? -3.972 30.537 18.972 1.00 94.81 574 GLU A N 1
ATOM 4484 C CA . GLU A 1 574 ? -3.664 31.589 17.997 1.00 94.81 574 GLU A CA 1
ATOM 4485 C C . GLU A 1 574 ? -3.595 31.041 16.566 1.00 94.81 574 GLU A C 1
ATOM 4487 O O . GLU A 1 574 ? -4.170 31.615 15.647 1.00 94.81 574 GLU A O 1
ATOM 4492 N N . ILE A 1 575 ? -2.978 29.874 16.365 1.00 90.44 575 ILE A N 1
ATOM 4493 C CA . ILE A 1 575 ? -3.006 29.178 15.072 1.00 90.44 575 ILE A CA 1
ATOM 4494 C C . ILE A 1 575 ? -4.453 28.860 14.679 1.00 90.44 575 ILE A C 1
ATOM 4496 O O . ILE A 1 575 ? -4.827 29.064 13.527 1.00 90.44 575 ILE A O 1
ATOM 4500 N N . GLY A 1 576 ? -5.281 28.402 15.623 1.00 87.94 576 GLY A N 1
ATOM 4501 C CA . GLY A 1 576 ? -6.698 28.134 15.376 1.00 87.94 576 GLY A CA 1
ATOM 4502 C C . GLY A 1 576 ? -7.490 29.384 14.980 1.00 87.94 576 GLY A C 1
ATOM 4503 O O . GLY A 1 576 ? -8.289 29.325 14.042 1.00 87.94 576 GLY A O 1
ATOM 4504 N N . SER A 1 577 ? -7.256 30.523 15.642 1.00 92.81 577 SER A N 1
ATOM 4505 C CA . SER A 1 577 ? -7.899 31.790 15.272 1.00 92.81 577 SER A CA 1
ATOM 4506 C C . SER A 1 577 ? -7.410 32.296 13.918 1.00 92.81 577 SER A C 1
ATOM 4508 O O . SER A 1 577 ? -8.233 32.601 13.064 1.00 92.81 577 SER A O 1
ATOM 4510 N N . LEU A 1 578 ? -6.099 32.273 13.660 1.00 85.81 578 LEU A N 1
ATOM 4511 C CA . LEU A 1 578 ? -5.528 32.681 12.372 1.00 85.81 578 LEU A CA 1
ATOM 4512 C C . LEU A 1 578 ? -6.013 31.795 11.219 1.00 85.81 578 LEU A C 1
ATOM 4514 O O . LEU A 1 578 ? -6.265 32.288 10.125 1.00 85.81 578 LEU A O 1
ATOM 4518 N N . GLN A 1 579 ? -6.188 30.491 11.441 1.00 85.56 579 GLN A N 1
ATOM 4519 C CA . GLN A 1 579 ? -6.777 29.593 10.445 1.00 85.56 579 GLN A CA 1
ATOM 4520 C C . GLN A 1 579 ? -8.234 29.951 10.136 1.00 85.56 579 GLN A C 1
ATOM 4522 O O . GLN A 1 579 ? -8.628 29.928 8.970 1.00 85.56 579 GLN A O 1
ATOM 4527 N N . LYS A 1 580 ? -9.025 30.297 11.159 1.00 87.06 580 LYS A N 1
ATOM 4528 C CA . LYS A 1 580 ? -10.415 30.732 10.990 1.00 87.06 580 LYS A CA 1
ATOM 4529 C C . LYS A 1 580 ? -10.500 32.069 10.254 1.00 87.06 580 LYS A C 1
ATOM 4531 O O . LYS A 1 580 ? -11.302 32.189 9.332 1.00 87.06 580 LYS A O 1
ATOM 4536 N N . ASP A 1 581 ? -9.642 33.020 10.604 1.00 88.50 581 ASP A N 1
ATOM 4537 C CA . ASP A 1 581 ? -9.588 34.337 9.969 1.00 88.50 581 ASP A CA 1
ATOM 4538 C C . ASP A 1 581 ? -9.111 34.237 8.515 1.00 88.50 581 ASP A C 1
ATOM 4540 O O . ASP A 1 581 ? -9.689 34.865 7.632 1.00 88.50 581 ASP A O 1
ATOM 4544 N N . ASN A 1 582 ? -8.117 33.387 8.228 1.00 84.75 582 ASN A N 1
ATOM 4545 C CA . ASN A 1 582 ? -7.674 33.100 6.859 1.00 84.75 582 ASN A CA 1
ATOM 4546 C C . ASN A 1 582 ? -8.785 32.462 6.016 1.00 84.75 582 ASN A C 1
ATOM 4548 O O . ASN A 1 582 ? -8.920 32.777 4.832 1.00 84.75 582 ASN A O 1
ATOM 4552 N N . LEU A 1 583 ? -9.592 31.580 6.615 1.00 84.94 583 LEU A N 1
ATOM 4553 C CA . LEU A 1 583 ? -10.746 30.987 5.947 1.00 84.94 583 LEU A CA 1
ATOM 4554 C C . LEU A 1 583 ? -11.820 32.049 5.677 1.00 84.94 583 LEU A C 1
ATOM 4556 O O . LEU A 1 583 ? -12.260 32.149 4.539 1.00 84.94 583 LEU A O 1
ATOM 4560 N N . ASP A 1 584 ? -12.157 32.899 6.652 1.00 83.69 584 ASP A N 1
ATOM 4561 C CA . ASP A 1 584 ? -13.107 34.018 6.500 1.00 83.69 584 ASP A CA 1
ATOM 4562 C C . ASP A 1 584 ? -12.651 35.044 5.441 1.00 83.69 584 ASP A C 1
ATOM 4564 O O . ASP A 1 584 ? -13.434 35.492 4.601 1.00 83.69 584 ASP A O 1
ATOM 4568 N N . LEU A 1 585 ? -11.354 35.367 5.399 1.00 82.12 585 LEU A N 1
ATOM 4569 C CA . LEU A 1 585 ? -10.733 36.178 4.343 1.00 82.12 585 LEU A CA 1
ATOM 4570 C C . LEU A 1 585 ? -10.878 35.528 2.965 1.00 82.12 585 LEU A C 1
ATOM 4572 O O . LEU A 1 585 ? -11.152 36.224 1.981 1.00 82.12 585 LEU A O 1
ATOM 4576 N N . TYR A 1 586 ? -10.718 34.207 2.880 1.00 83.38 586 TYR A N 1
ATOM 4577 C CA . TYR A 1 586 ? -10.948 33.463 1.648 1.00 83.38 586 TYR A CA 1
ATOM 4578 C C . TYR A 1 586 ? -12.428 33.498 1.240 1.00 83.38 586 TYR A C 1
ATOM 4580 O O . TYR A 1 586 ? -12.717 33.759 0.069 1.00 83.38 586 TYR A O 1
ATOM 4588 N N . GLU A 1 587 ? -13.367 33.336 2.183 1.00 83.94 587 GLU A N 1
ATOM 4589 C CA . GLU A 1 587 ? -14.802 33.478 1.906 1.00 83.94 587 GLU A CA 1
ATOM 4590 C C . GLU A 1 587 ? -15.098 34.870 1.350 1.00 83.94 587 GLU A C 1
ATOM 4592 O O . GLU A 1 587 ? -15.662 34.994 0.266 1.00 83.94 587 GLU A O 1
ATOM 4597 N N . LYS A 1 588 ? -14.643 35.928 2.032 1.00 82.44 588 LYS A N 1
ATOM 4598 C CA . LYS A 1 588 ? -14.815 37.325 1.605 1.00 82.44 588 LYS A CA 1
ATOM 4599 C C . LYS A 1 588 ? -14.195 37.585 0.235 1.00 82.44 588 LYS A C 1
ATOM 4601 O O . LYS A 1 588 ? -14.833 38.212 -0.605 1.00 82.44 588 LYS A O 1
ATOM 4606 N N . THR A 1 589 ? -12.999 37.064 -0.035 1.00 79.69 589 THR A N 1
ATOM 4607 C CA . THR A 1 589 ? -12.335 37.199 -1.343 1.00 79.69 589 THR A CA 1
ATOM 4608 C C . THR A 1 589 ? -13.119 36.484 -2.440 1.00 79.69 589 THR A C 1
ATOM 4610 O O . THR A 1 589 ? -13.282 37.025 -3.533 1.00 79.69 589 THR A O 1
ATOM 4613 N N . ARG A 1 590 ? -13.676 35.301 -2.156 1.00 76.06 590 ARG A N 1
ATOM 4614 C CA . ARG A 1 590 ? -14.535 34.561 -3.088 1.00 76.06 590 ARG A CA 1
ATOM 4615 C C . ARG A 1 590 ? -15.882 35.248 -3.287 1.00 76.06 590 ARG A C 1
ATOM 4617 O O . ARG A 1 590 ? -16.357 35.304 -4.418 1.00 76.06 590 ARG A O 1
ATOM 4624 N N . TYR A 1 591 ? -16.483 35.815 -2.246 1.00 75.19 591 TYR A N 1
ATOM 4625 C CA . TYR A 1 591 ? -17.701 36.616 -2.364 1.00 75.19 591 TYR A CA 1
ATOM 4626 C C . TYR A 1 591 ? -17.451 37.882 -3.184 1.00 75.19 591 TYR A C 1
ATOM 4628 O O . TYR A 1 591 ? -18.228 38.175 -4.080 1.00 75.19 591 TYR A O 1
ATOM 4636 N N . VAL A 1 592 ? -16.332 38.580 -2.986 1.00 75.06 592 VAL A N 1
ATOM 4637 C CA . VAL A 1 592 ? -15.961 39.753 -3.794 1.00 75.06 592 VAL A CA 1
ATOM 4638 C C . VAL A 1 592 ? -15.624 39.360 -5.235 1.00 75.06 592 VAL A C 1
ATOM 4640 O O . VAL A 1 592 ? -16.051 40.041 -6.160 1.00 75.06 592 VAL A O 1
ATOM 4643 N N . SER A 1 593 ? -14.917 38.249 -5.453 1.00 67.31 593 SER A N 1
ATOM 4644 C CA . SER A 1 593 ? -14.594 37.721 -6.786 1.00 67.31 593 SER A CA 1
ATOM 4645 C C . SER A 1 593 ? -15.846 37.260 -7.539 1.00 67.31 593 SER A C 1
ATOM 4647 O O . SER A 1 593 ? -16.038 37.625 -8.697 1.00 67.31 593 SER A O 1
ATOM 4649 N N . SER A 1 594 ? -16.750 36.537 -6.871 1.00 69.12 594 SER A N 1
ATOM 4650 C CA . SER A 1 594 ? -18.035 36.119 -7.442 1.00 69.12 594 SER A CA 1
ATOM 4651 C C . SER A 1 594 ? -18.976 37.302 -7.659 1.00 69.12 594 SER A C 1
ATOM 4653 O O . SER A 1 594 ? -19.650 37.340 -8.682 1.00 69.12 594 SER A O 1
ATOM 4655 N N . TYR A 1 595 ? -18.975 38.307 -6.785 1.00 61.16 595 TYR A N 1
ATOM 4656 C CA . TYR A 1 595 ? -19.733 39.544 -6.974 1.00 61.16 595 TYR A CA 1
ATOM 4657 C C . TYR A 1 595 ? -19.179 40.385 -8.139 1.00 61.16 595 TYR A C 1
ATOM 4659 O O . TYR A 1 595 ? -19.950 40.872 -8.964 1.00 61.16 595 TYR A O 1
ATOM 4667 N N . ASN A 1 596 ? -17.850 40.471 -8.300 1.00 59.41 596 ASN A N 1
ATOM 4668 C CA . ASN A 1 596 ? -17.220 41.085 -9.478 1.00 59.41 596 ASN A CA 1
ATOM 4669 C C . ASN A 1 596 ? -17.501 40.298 -10.768 1.00 59.41 596 ASN A C 1
ATOM 4671 O O . ASN A 1 596 ? -17.669 40.904 -11.826 1.00 59.41 596 ASN A O 1
ATOM 4675 N N . ALA A 1 597 ? -17.586 38.967 -10.687 1.00 55.94 597 ALA A N 1
ATOM 4676 C CA . ALA A 1 597 ? -17.992 38.120 -11.804 1.00 55.94 597 ALA A CA 1
ATOM 4677 C C . ALA A 1 597 ? -19.474 38.323 -12.174 1.00 55.94 597 ALA A C 1
ATOM 4679 O O . ALA A 1 597 ? -19.795 38.313 -13.353 1.00 55.94 597 ALA A O 1
ATOM 4680 N N . HIS A 1 598 ? -20.359 38.582 -11.203 1.00 47.72 598 HIS A N 1
ATOM 4681 C CA . HIS A 1 598 ? -21.779 38.885 -11.448 1.00 47.72 598 HIS A CA 1
ATOM 4682 C C . HIS A 1 598 ? -22.028 40.325 -11.934 1.00 47.72 598 HIS A C 1
ATOM 4684 O O . HIS A 1 598 ? -23.027 40.576 -12.603 1.00 47.72 598 HIS A O 1
ATOM 4690 N N . SER A 1 599 ? -21.131 41.276 -11.644 1.00 46.03 599 SER A N 1
ATOM 4691 C CA . SER A 1 599 ? -21.211 42.651 -12.166 1.00 46.03 599 SER A CA 1
ATOM 4692 C C . SER A 1 599 ? -20.768 42.778 -13.636 1.00 46.03 599 SER A C 1
ATOM 4694 O O . SER A 1 599 ? -20.940 43.843 -14.233 1.00 46.03 599 SER A O 1
ATOM 4696 N N . ARG A 1 600 ? -20.215 41.717 -14.242 1.00 45.47 600 ARG A N 1
ATOM 4697 C CA . ARG A 1 600 ? -19.984 41.600 -15.688 1.00 45.47 600 ARG A CA 1
ATOM 4698 C C . ARG A 1 600 ? -21.026 40.627 -16.248 1.00 45.47 600 ARG A C 1
ATOM 4700 O O . ARG A 1 600 ? -21.027 39.458 -15.892 1.00 45.47 600 ARG A O 1
ATOM 4707 N N . GLY A 1 601 ? -21.942 41.133 -17.077 1.00 38.25 601 GLY A N 1
ATOM 4708 C CA . GLY A 1 601 ? -23.021 40.350 -17.699 1.00 38.25 601 GLY A CA 1
ATOM 4709 C C . GLY A 1 601 ? -22.532 39.114 -18.477 1.00 38.25 601 GLY A C 1
ATOM 4710 O O . GLY A 1 601 ? -21.331 38.961 -18.703 1.00 38.25 601 GLY A O 1
ATOM 4711 N N . PRO A 1 602 ? -23.449 38.219 -18.889 1.00 40.16 602 PRO A N 1
ATOM 4712 C CA . PRO A 1 602 ? -23.129 36.836 -19.220 1.00 40.16 602 PRO A CA 1
ATOM 4713 C C . PRO A 1 602 ? -22.291 36.745 -20.499 1.00 40.16 602 PRO A C 1
ATOM 4715 O O . PRO A 1 602 ? -22.809 36.847 -21.608 1.00 40.16 602 PRO A O 1
ATOM 4718 N N . ALA A 1 603 ? -20.989 36.531 -20.325 1.00 34.53 603 ALA A N 1
ATOM 4719 C CA . ALA A 1 603 ? -20.067 36.123 -21.371 1.00 34.53 603 ALA A CA 1
ATOM 4720 C C . ALA A 1 603 ? -19.791 34.620 -21.235 1.00 34.53 603 ALA A C 1
ATOM 4722 O O . ALA A 1 603 ? -19.514 34.107 -20.149 1.00 34.53 603 ALA A O 1
ATOM 4723 N N . THR A 1 604 ? -19.897 33.923 -22.358 1.00 35.72 604 THR A N 1
ATOM 4724 C CA . THR A 1 604 ? -19.648 32.493 -22.536 1.00 35.72 604 THR A CA 1
ATOM 4725 C C . THR A 1 604 ? -18.211 32.110 -22.175 1.00 35.72 604 THR A C 1
ATOM 4727 O O . THR A 1 604 ? -17.254 32.800 -22.519 1.00 35.72 604 THR A O 1
ATOM 4730 N N . SER A 1 605 ? -18.075 30.993 -21.465 1.00 39.78 605 SER A N 1
ATOM 4731 C CA . SER A 1 605 ? -16.840 30.497 -20.862 1.00 39.78 605 SER A CA 1
ATOM 4732 C C . SER A 1 605 ? -15.875 29.901 -21.890 1.00 39.78 605 SER A C 1
ATOM 4734 O O . SER A 1 605 ? -16.065 28.768 -22.313 1.00 39.78 605 SER A O 1
ATOM 4736 N N . ALA A 1 606 ? -14.818 30.636 -22.243 1.00 38.03 606 ALA A N 1
ATOM 4737 C CA . ALA A 1 606 ? -13.582 30.076 -22.805 1.00 38.03 606 ALA A CA 1
ATOM 4738 C C . ALA A 1 606 ? -12.436 31.106 -22.769 1.00 38.03 606 ALA A C 1
ATOM 4740 O O . ALA A 1 606 ? -11.978 31.549 -23.811 1.00 38.03 606 ALA A O 1
ATOM 4741 N N . SER A 1 607 ? -12.007 31.524 -21.573 1.00 32.25 607 SER A N 1
ATOM 4742 C CA . SER A 1 607 ? -10.655 32.052 -21.291 1.00 32.25 607 SER A CA 1
ATOM 4743 C C . SER A 1 607 ? -10.644 32.693 -19.903 1.00 32.25 607 SER A C 1
ATOM 4745 O O . SER A 1 607 ? -11.173 33.789 -19.715 1.00 32.25 607 SER A O 1
ATOM 4747 N N . SER A 1 608 ? -10.018 32.050 -18.924 1.00 38.44 608 SER A N 1
ATOM 4748 C CA . SER A 1 608 ? -9.743 32.667 -17.624 1.00 38.44 608 SER A CA 1
ATOM 4749 C C . SER A 1 608 ? -8.243 32.792 -17.390 1.00 38.44 608 SER A C 1
ATOM 4751 O O . SER A 1 608 ? -7.737 32.271 -16.412 1.00 38.44 608 SER A O 1
ATOM 4753 N N . TYR A 1 609 ? -7.550 33.505 -18.281 1.00 37.06 609 TYR A N 1
ATOM 4754 C CA . TYR A 1 609 ? -6.299 34.208 -17.971 1.00 37.06 609 TYR A CA 1
ATOM 4755 C C . TYR A 1 609 ? -6.265 35.514 -18.773 1.00 37.06 609 TYR A C 1
ATOM 4757 O O . TYR A 1 609 ? -5.607 35.643 -19.798 1.00 37.06 609 TYR A O 1
ATOM 4765 N N . GLY A 1 610 ? -7.058 36.486 -18.321 1.00 37.56 610 GLY A N 1
ATOM 4766 C CA . GLY A 1 610 ? -6.962 37.874 -18.761 1.00 37.56 610 GLY A CA 1
ATOM 4767 C C . GLY A 1 610 ? -6.232 38.684 -17.698 1.00 37.56 610 GLY A C 1
ATOM 4768 O O . GLY A 1 610 ? -6.692 38.754 -16.558 1.00 37.56 610 GLY A O 1
ATOM 4769 N N . ALA A 1 611 ? -5.099 39.278 -18.069 1.00 39.09 611 ALA A N 1
ATOM 4770 C CA . ALA A 1 611 ? -4.319 40.178 -17.231 1.00 39.09 611 ALA A CA 1
ATOM 4771 C C . ALA A 1 611 ? -5.196 41.302 -16.643 1.00 39.09 611 ALA A C 1
ATOM 4773 O O . ALA A 1 611 ? -5.904 42.008 -17.362 1.00 39.09 611 ALA A O 1
ATOM 4774 N N . ASN A 1 612 ? -5.140 41.466 -15.322 1.00 38.47 612 ASN A N 1
ATOM 4775 C CA . ASN A 1 612 ? -5.781 42.562 -14.601 1.00 38.47 612 ASN A CA 1
ATOM 4776 C C . ASN A 1 612 ? -4.812 43.768 -14.576 1.00 38.47 612 ASN A C 1
ATOM 4778 O O . ASN A 1 612 ? -3.657 43.572 -14.201 1.00 38.47 612 ASN A O 1
ATOM 4782 N N . PRO A 1 613 ? -5.210 45.005 -14.934 1.00 46.06 613 PRO A N 1
ATOM 4783 C CA . PRO A 1 613 ? -4.273 46.121 -15.107 1.00 46.06 613 PRO A CA 1
ATOM 4784 C C . PRO A 1 613 ? -3.893 46.856 -13.803 1.00 46.06 613 PRO A C 1
ATOM 4786 O O . PRO A 1 613 ? -3.415 47.985 -13.866 1.00 46.06 613 PRO A O 1
ATOM 4789 N N . ASN A 1 614 ? -4.083 46.254 -12.622 1.00 39.44 614 ASN A N 1
ATOM 4790 C CA . ASN A 1 614 ? -3.732 46.881 -11.340 1.00 39.44 614 ASN A CA 1
ATOM 4791 C C . ASN A 1 614 ? -2.371 46.367 -10.819 1.00 39.44 614 ASN A C 1
ATOM 4793 O O . ASN A 1 614 ? -2.289 45.209 -10.404 1.00 39.44 614 ASN A O 1
ATOM 4797 N N . PRO A 1 615 ? -1.312 47.201 -10.764 1.00 42.91 615 PRO A N 1
ATOM 4798 C CA . PRO A 1 615 ? 0.054 46.782 -10.425 1.00 42.91 615 PRO A CA 1
ATOM 4799 C C . PRO A 1 615 ? 0.297 46.563 -8.916 1.00 42.91 615 PRO A C 1
ATOM 4801 O O . PRO A 1 615 ? 1.417 46.715 -8.439 1.00 42.91 615 PRO A O 1
ATOM 4804 N N . SER A 1 616 ? -0.736 46.228 -8.137 1.00 44.28 616 SER A N 1
ATOM 4805 C CA . SER A 1 616 ? -0.647 46.087 -6.669 1.00 44.28 616 SER A CA 1
ATOM 4806 C C . SER A 1 616 ? -1.164 44.751 -6.133 1.00 44.28 616 SER A C 1
ATOM 4808 O O . SER A 1 616 ? -1.090 44.510 -4.931 1.00 44.28 616 SER A O 1
ATOM 4810 N N . THR A 1 617 ? -1.686 43.868 -6.989 1.00 48.03 617 THR A N 1
ATOM 4811 C CA . THR A 1 617 ? -2.086 42.522 -6.565 1.00 48.03 617 THR A CA 1
ATOM 4812 C C . THR A 1 617 ? -0.861 41.617 -6.574 1.00 48.03 617 THR A C 1
ATOM 4814 O O . THR A 1 617 ? -0.370 41.208 -7.623 1.00 48.03 617 THR A O 1
ATOM 4817 N N . VAL A 1 618 ? -0.360 41.314 -5.378 1.00 44.34 618 VAL A N 1
ATOM 4818 C CA . VAL A 1 618 ? 0.608 40.241 -5.155 1.00 44.34 618 VAL A CA 1
ATOM 4819 C C . VAL A 1 618 ? -0.078 38.928 -5.532 1.00 44.34 618 VAL A C 1
ATOM 4821 O O . VAL A 1 618 ? -1.073 38.553 -4.913 1.00 44.34 618 VAL A O 1
ATOM 4824 N N . GLN A 1 619 ? 0.420 38.245 -6.566 1.00 46.53 619 GLN A N 1
ATOM 4825 C CA . GLN A 1 619 ? 0.016 36.872 -6.858 1.00 46.53 619 GLN A CA 1
ATOM 4826 C C . GLN A 1 619 ? 0.548 35.974 -5.737 1.00 46.53 619 GLN A C 1
ATOM 4828 O O . GLN A 1 619 ? 1.731 35.643 -5.688 1.00 46.53 619 GLN A O 1
ATOM 4833 N N . ILE A 1 620 ? -0.323 35.646 -4.787 1.00 48.53 620 ILE A N 1
ATOM 4834 C CA . ILE A 1 620 ? -0.048 34.654 -3.749 1.00 48.53 620 ILE A CA 1
ATOM 4835 C C . ILE A 1 620 ? -0.146 33.285 -4.426 1.00 48.53 620 ILE A C 1
ATOM 4837 O O . ILE A 1 620 ? -1.153 32.992 -5.062 1.00 48.53 620 ILE A O 1
ATOM 4841 N N . GLY A 1 621 ? 0.921 32.488 -4.331 1.00 46.41 621 GLY A N 1
ATOM 4842 C CA . GLY A 1 621 ? 1.043 31.205 -5.023 1.00 46.41 621 GLY A CA 1
ATOM 4843 C C . GLY A 1 621 ? -0.128 30.249 -4.764 1.00 46.41 621 GLY A C 1
ATOM 4844 O O . GLY A 1 621 ? -0.579 30.094 -3.625 1.00 46.41 621 GLY A O 1
ATOM 4845 N N . ASP A 1 622 ? -0.557 29.584 -5.838 1.00 56.84 622 ASP A N 1
ATOM 4846 C CA . ASP A 1 622 ? -1.759 28.740 -5.964 1.00 56.84 622 ASP A CA 1
ATOM 4847 C C . ASP A 1 622 ? -1.906 27.678 -4.849 1.00 56.84 622 ASP A C 1
ATOM 4849 O O . ASP A 1 622 ? -2.997 27.381 -4.359 1.00 56.84 622 ASP A O 1
ATOM 4853 N N . ASN A 1 623 ? -0.780 27.183 -4.326 1.00 56.69 623 ASN A N 1
ATOM 4854 C CA . ASN A 1 623 ? -0.755 26.142 -3.294 1.00 56.69 623 ASN A CA 1
ATOM 4855 C C . ASN A 1 623 ? -1.313 26.578 -1.924 1.00 56.69 623 ASN A C 1
ATOM 4857 O O . ASN A 1 623 ? -1.772 25.740 -1.141 1.00 56.69 623 ASN A O 1
ATOM 4861 N N . ALA A 1 624 ? -1.239 27.865 -1.564 1.00 59.38 624 ALA A N 1
ATOM 4862 C CA . ALA A 1 624 ? -1.792 28.341 -0.291 1.00 59.38 624 ALA A CA 1
ATOM 4863 C C . ALA A 1 624 ? -3.311 28.532 -0.389 1.00 59.38 624 ALA A C 1
ATOM 4865 O O . ALA A 1 624 ? -4.043 28.162 0.530 1.00 59.38 624 ALA A O 1
ATOM 4866 N N . THR A 1 625 ? -3.779 29.048 -1.524 1.00 65.88 625 THR A N 1
ATOM 4867 C CA . THR A 1 625 ? -5.198 29.260 -1.813 1.00 65.88 625 THR A CA 1
ATOM 4868 C C . THR A 1 625 ? -5.959 27.949 -1.956 1.00 65.88 625 THR A C 1
ATOM 4870 O O . THR A 1 625 ? -7.080 27.870 -1.462 1.00 65.88 625 THR A O 1
ATOM 4873 N N . ASP A 1 626 ? -5.353 26.894 -2.504 1.00 69.62 626 ASP A N 1
ATOM 4874 C CA . ASP A 1 626 ? -6.000 25.581 -2.644 1.00 69.62 626 ASP A CA 1
ATOM 4875 C C . ASP A 1 626 ? -6.240 24.859 -1.308 1.00 69.62 626 ASP A C 1
ATOM 4877 O O . ASP A 1 626 ? -7.265 24.189 -1.119 1.00 69.62 626 ASP A O 1
ATOM 4881 N N . ARG A 1 627 ? -5.353 25.049 -0.321 1.00 75.75 627 ARG A N 1
ATOM 4882 C CA . ARG A 1 627 ? -5.558 24.522 1.042 1.00 75.75 627 ARG A CA 1
ATOM 4883 C C . ARG A 1 627 ? -6.740 25.192 1.738 1.00 75.75 627 ARG A C 1
ATOM 4885 O O . ARG A 1 627 ? -7.569 24.507 2.331 1.00 75.75 627 ARG A O 1
ATOM 4892 N N . TYR A 1 628 ? -6.862 26.514 1.632 1.00 77.19 628 TYR A N 1
ATOM 4893 C CA . TYR A 1 628 ? -7.999 27.234 2.212 1.00 77.19 628 TYR A CA 1
ATOM 4894 C C . TYR A 1 628 ? -9.290 27.040 1.405 1.00 77.19 628 TYR A C 1
ATOM 4896 O O . TYR A 1 628 ? -10.363 26.957 1.996 1.00 77.19 628 TYR A O 1
ATOM 4904 N N . ARG A 1 629 ? -9.196 26.855 0.082 1.00 78.44 629 ARG A N 1
ATOM 4905 C CA . ARG A 1 629 ? -10.315 26.495 -0.799 1.00 78.44 629 ARG A CA 1
ATOM 4906 C C . ARG A 1 629 ? -10.933 25.155 -0.430 1.00 78.44 629 ARG A C 1
ATOM 4908 O O . ARG A 1 629 ? -12.144 25.075 -0.257 1.00 78.44 629 ARG A O 1
ATOM 4915 N N . SER A 1 630 ? -10.110 24.119 -0.292 1.00 74.94 630 SER A N 1
ATOM 4916 C CA . SER A 1 630 ? -10.574 22.784 0.098 1.00 74.94 630 SER A CA 1
ATOM 4917 C C . SER A 1 630 ? -11.134 22.770 1.524 1.00 74.94 630 SER A C 1
ATOM 4919 O O . SER A 1 630 ? -12.191 22.181 1.757 1.00 74.94 630 SER A O 1
ATOM 4921 N N . ALA A 1 631 ? -10.502 23.487 2.463 1.00 75.94 631 ALA A N 1
ATOM 4922 C CA . ALA A 1 631 ? -11.028 23.670 3.816 1.00 75.94 631 ALA A CA 1
ATOM 4923 C C . ALA A 1 631 ? -12.395 24.384 3.815 1.00 75.94 631 ALA A C 1
ATOM 4925 O O . ALA A 1 631 ? -13.334 23.921 4.465 1.00 75.94 631 ALA A O 1
ATOM 4926 N N . TYR A 1 632 ? -12.547 25.449 3.026 1.00 76.56 632 TYR A N 1
ATOM 4927 C CA . TYR A 1 632 ? -13.810 26.166 2.850 1.00 76.56 632 TYR A CA 1
ATOM 4928 C C . TYR A 1 632 ? -14.905 25.291 2.219 1.00 76.56 632 TYR A C 1
ATOM 4930 O O . TYR A 1 632 ? -16.008 25.200 2.751 1.00 76.56 632 TYR A O 1
ATOM 4938 N N . GLU A 1 633 ? -14.610 24.576 1.130 1.00 75.88 633 GLU A N 1
ATOM 4939 C CA . GLU A 1 633 ? -15.577 23.701 0.445 1.00 75.88 633 GLU A CA 1
ATOM 4940 C C . GLU A 1 633 ? -16.018 22.513 1.323 1.00 75.88 633 GLU A C 1
ATOM 4942 O O . GLU A 1 633 ? -17.177 22.079 1.271 1.00 75.88 633 GLU A O 1
ATOM 4947 N N . SER A 1 634 ? -15.127 22.039 2.201 1.00 75.31 634 SER A N 1
ATOM 4948 C CA . SER A 1 634 ? -15.450 21.023 3.208 1.00 75.31 634 SER A CA 1
ATOM 4949 C C . SER A 1 634 ? -16.371 21.542 4.322 1.00 75.31 634 SER A C 1
ATOM 4951 O O . SER A 1 634 ? -17.222 20.790 4.799 1.00 75.31 634 SER A O 1
ATOM 4953 N N . ASN A 1 635 ? -16.258 22.826 4.688 1.00 73.62 635 ASN A N 1
ATOM 4954 C CA . ASN A 1 635 ? -17.101 23.472 5.699 1.00 73.62 635 ASN A CA 1
ATOM 4955 C C . ASN A 1 635 ? -18.451 23.947 5.136 1.00 73.62 635 ASN A C 1
ATOM 4957 O O . ASN A 1 635 ? -19.450 23.928 5.853 1.00 73.62 635 ASN A O 1
ATOM 4961 N N . LEU A 1 636 ? -18.512 24.328 3.857 1.00 73.06 636 LEU A N 1
ATOM 4962 C CA . LEU A 1 636 ? -19.733 24.823 3.212 1.00 73.06 636 LEU A CA 1
ATOM 4963 C C . LEU A 1 636 ? -20.745 23.707 2.910 1.00 73.06 636 LEU A C 1
ATOM 4965 O O . LEU A 1 636 ? -21.946 23.960 2.829 1.00 73.06 636 LEU A O 1
ATOM 4969 N N . SER A 1 637 ? -20.287 22.464 2.735 1.00 70.25 637 SER A N 1
ATOM 4970 C CA . SER A 1 637 ? -21.169 21.343 2.411 1.00 70.25 637 SER A CA 1
ATOM 4971 C C . SER A 1 637 ? -21.508 20.513 3.664 1.00 70.25 637 SER A C 1
ATOM 4973 O O . SER A 1 637 ? -20.744 19.622 4.051 1.00 70.25 637 SER A O 1
ATOM 4975 N N . PRO A 1 638 ? -22.696 20.702 4.283 1.00 62.72 638 PRO A N 1
ATOM 4976 C CA . PRO A 1 638 ? -23.123 19.895 5.434 1.00 62.72 638 PRO A CA 1
ATOM 4977 C C . PRO A 1 638 ? -23.170 18.396 5.098 1.00 62.72 638 PRO A C 1
ATOM 4979 O O . PRO A 1 638 ? -22.976 17.547 5.966 1.00 62.72 638 PRO A O 1
ATOM 4982 N N . PHE A 1 639 ? -23.330 18.062 3.814 1.00 54.97 639 PHE A N 1
ATOM 4983 C CA . PHE A 1 639 ? -23.262 16.698 3.306 1.00 54.97 639 PHE A CA 1
ATOM 4984 C C . PHE A 1 639 ? -21.840 16.137 3.176 1.00 54.97 639 PHE A C 1
ATOM 4986 O O . PHE A 1 639 ? -21.697 14.923 3.275 1.00 54.97 639 PHE A O 1
ATOM 4993 N N . ALA A 1 640 ? -20.784 16.941 2.994 1.00 66.19 640 ALA A N 1
ATOM 4994 C CA . ALA A 1 640 ? -19.413 16.416 3.016 1.00 66.19 640 ALA A CA 1
ATOM 4995 C C . ALA A 1 640 ? -18.945 16.161 4.447 1.00 66.19 640 ALA A C 1
ATOM 4997 O O . ALA A 1 640 ? -18.365 15.110 4.711 1.00 66.19 640 ALA A O 1
ATOM 4998 N N . ALA A 1 641 ? -19.283 17.045 5.390 1.00 69.81 641 ALA A N 1
ATOM 4999 C CA . ALA A 1 641 ? -19.068 16.793 6.813 1.00 69.81 641 ALA A CA 1
ATOM 5000 C C . ALA A 1 641 ? -19.871 15.567 7.293 1.00 69.81 641 ALA A C 1
ATOM 5002 O O . ALA A 1 641 ? -19.354 14.736 8.045 1.00 69.81 641 ALA A O 1
ATOM 5003 N N . PHE A 1 642 ? -21.107 15.396 6.808 1.00 71.69 642 PHE A N 1
ATOM 5004 C CA . PHE A 1 642 ? -21.914 14.203 7.070 1.00 71.69 642 PHE A CA 1
ATOM 5005 C C . PHE A 1 642 ? -21.314 12.944 6.430 1.00 71.69 642 PHE A C 1
ATOM 5007 O O . PHE A 1 642 ? -21.070 11.987 7.155 1.00 71.69 642 PHE A O 1
ATOM 5014 N N . ARG A 1 643 ? -20.957 12.949 5.136 1.00 76.19 643 ARG A N 1
ATOM 5015 C CA . ARG A 1 643 ? -20.268 11.818 4.479 1.00 76.19 643 ARG A CA 1
ATOM 5016 C C . ARG A 1 643 ? -18.909 11.519 5.110 1.00 76.19 643 ARG A C 1
ATOM 5018 O O . ARG A 1 643 ? -18.510 10.364 5.163 1.00 76.19 643 ARG A O 1
ATOM 5025 N N . GLY A 1 644 ? -18.195 12.518 5.621 1.00 73.19 644 GLY A N 1
ATOM 5026 C CA . GLY A 1 644 ? -16.940 12.352 6.356 1.00 73.19 644 GLY A CA 1
ATOM 5027 C C . GLY A 1 644 ? -17.152 11.656 7.702 1.00 73.19 644 GLY A C 1
ATOM 5028 O O . GLY A 1 644 ? -16.468 10.687 8.020 1.00 73.19 644 GLY A O 1
ATOM 5029 N N . ARG A 1 645 ? -18.162 12.074 8.473 1.00 80.50 645 ARG A N 1
ATOM 5030 C CA . ARG A 1 645 ? -18.531 11.437 9.752 1.00 80.50 645 ARG A CA 1
ATOM 5031 C C . ARG A 1 645 ? -19.153 10.057 9.556 1.00 80.50 645 ARG A C 1
ATOM 5033 O O . ARG A 1 645 ? -18.900 9.156 10.352 1.00 80.50 645 ARG A O 1
ATOM 5040 N N . GLU A 1 646 ? -19.948 9.879 8.511 1.00 73.19 646 GLU A N 1
ATOM 5041 C CA . GLU A 1 646 ? -20.582 8.616 8.147 1.00 73.19 646 GLU A CA 1
ATOM 5042 C C . GLU A 1 646 ? -19.555 7.632 7.586 1.00 73.19 646 GLU A C 1
ATOM 5044 O O . GLU A 1 646 ? -19.529 6.493 8.031 1.00 73.19 646 GLU A O 1
ATOM 5049 N N . SER A 1 647 ? -18.618 8.071 6.739 1.00 77.38 647 SER A N 1
ATOM 5050 C CA . SER A 1 647 ? -17.496 7.240 6.278 1.00 77.38 647 SER A CA 1
ATOM 5051 C C . SER A 1 647 ? -16.499 6.926 7.395 1.00 77.38 647 SER A C 1
ATOM 5053 O O . SER A 1 647 ? -15.967 5.822 7.419 1.00 77.38 647 SER A O 1
ATOM 5055 N N . ALA A 1 648 ? -16.286 7.818 8.369 1.00 75.31 648 ALA A N 1
ATOM 5056 C CA . ALA A 1 648 ? -15.497 7.527 9.569 1.00 75.31 648 ALA A CA 1
ATOM 5057 C C . ALA A 1 648 ? -16.204 6.531 10.505 1.00 75.31 648 ALA A C 1
ATOM 5059 O O . ALA A 1 648 ? -15.564 5.639 11.062 1.00 75.31 648 ALA A O 1
ATOM 5060 N N . ARG A 1 649 ? -17.532 6.630 10.653 1.00 79.75 649 ARG A N 1
ATOM 5061 C CA . ARG A 1 649 ? -18.350 5.647 11.386 1.00 79.75 649 ARG A CA 1
ATOM 5062 C C . ARG A 1 649 ? -18.430 4.311 10.654 1.00 79.75 649 ARG A C 1
ATOM 5064 O O . ARG A 1 649 ? -18.325 3.284 11.314 1.00 79.75 649 ARG A O 1
ATOM 5071 N N . ALA A 1 650 ? -18.541 4.314 9.329 1.00 74.56 650 ALA A N 1
ATOM 5072 C CA . ALA A 1 650 ? -18.441 3.125 8.493 1.00 74.56 650 ALA A CA 1
ATOM 5073 C C . ALA A 1 650 ? -17.050 2.506 8.654 1.00 74.56 650 ALA A C 1
ATOM 5075 O O . ALA A 1 650 ? -16.942 1.344 9.015 1.00 74.56 650 ALA A O 1
ATOM 5076 N N . MET A 1 651 ? -15.978 3.302 8.576 1.00 69.69 651 MET A N 1
ATOM 5077 C CA . MET A 1 651 ? -14.615 2.849 8.870 1.00 69.69 651 MET A CA 1
ATOM 5078 C C . MET A 1 651 ? -14.452 2.331 10.292 1.00 69.69 651 MET A C 1
ATOM 5080 O O . MET A 1 651 ? -13.607 1.475 10.500 1.00 69.69 651 MET A O 1
ATOM 5084 N N . LYS A 1 652 ? -15.225 2.792 11.279 1.00 76.19 652 LYS A N 1
ATOM 5085 C CA . LYS A 1 652 ? -15.222 2.238 12.644 1.00 76.19 652 LYS A CA 1
ATOM 5086 C C . LYS A 1 652 ? -16.041 0.950 12.787 1.00 76.19 652 LYS A C 1
ATOM 5088 O O . LYS A 1 652 ? -15.734 0.163 13.671 1.00 76.19 652 LYS A O 1
ATOM 5093 N N . ARG A 1 653 ? -17.035 0.738 11.921 1.00 77.94 653 ARG A N 1
ATOM 5094 C CA . ARG A 1 653 ? -17.865 -0.477 11.858 1.00 77.94 653 ARG A CA 1
ATOM 5095 C C . ARG A 1 653 ? -17.255 -1.588 10.996 1.00 77.94 653 ARG A C 1
ATOM 5097 O O . ARG A 1 653 ? -17.639 -2.735 11.170 1.00 77.94 653 ARG A O 1
ATOM 5104 N N . MET A 1 654 ? -16.322 -1.258 10.103 1.00 67.81 654 MET A N 1
ATOM 5105 C CA . MET A 1 654 ? -15.643 -2.230 9.243 1.00 67.81 654 MET A CA 1
ATOM 5106 C C . MET A 1 654 ? -14.626 -3.065 10.027 1.00 67.81 654 MET A C 1
ATOM 5108 O O . MET A 1 654 ? -13.829 -2.534 10.811 1.00 67.81 654 MET A O 1
ATOM 5112 N N . HIS A 1 655 ? -14.653 -4.377 9.793 1.00 78.38 655 HIS A N 1
ATOM 5113 C CA . HIS A 1 655 ? -13.761 -5.352 10.421 1.00 78.38 655 HIS A CA 1
ATOM 5114 C C . HIS A 1 655 ? -12.290 -5.029 10.089 1.00 78.38 655 HIS A C 1
ATOM 5116 O O . HIS A 1 655 ? -11.989 -4.419 9.063 1.00 78.38 655 HIS A O 1
ATOM 5122 N N . LEU A 1 656 ? -11.337 -5.453 10.928 1.00 75.56 656 LEU A N 1
ATOM 5123 C CA . LEU A 1 656 ? -9.899 -5.212 10.709 1.00 75.56 656 LEU A CA 1
ATOM 5124 C C . LEU A 1 656 ? -9.413 -5.628 9.304 1.00 75.56 656 LEU A C 1
ATOM 5126 O O . LEU A 1 656 ? -8.673 -4.873 8.679 1.00 75.56 656 LEU A O 1
ATOM 5130 N N . PHE A 1 657 ? -9.896 -6.751 8.762 1.00 76.81 657 PHE A N 1
ATOM 5131 C CA . PHE A 1 657 ? -9.597 -7.187 7.394 1.00 76.81 657 PHE A CA 1
ATOM 5132 C C . PHE A 1 657 ? -10.144 -6.234 6.332 1.00 76.81 657 PHE A C 1
ATOM 5134 O O . PHE A 1 657 ? -9.441 -5.893 5.390 1.00 76.81 657 PHE A O 1
ATOM 5141 N N . GLU A 1 658 ? -11.363 -5.738 6.505 1.00 81.31 658 GLU A N 1
ATOM 5142 C CA . GLU A 1 658 ? -11.982 -4.791 5.578 1.00 81.31 658 GLU A CA 1
ATOM 5143 C C . GLU A 1 658 ? -11.282 -3.425 5.615 1.00 81.31 658 GLU A C 1
ATOM 5145 O O . GLU A 1 658 ? -11.085 -2.786 4.583 1.00 81.31 658 GLU A O 1
ATOM 5150 N N . ARG A 1 659 ? -10.785 -3.011 6.787 1.00 82.56 659 ARG A N 1
ATOM 5151 C CA . ARG A 1 659 ? -9.916 -1.833 6.930 1.00 82.56 659 ARG A CA 1
ATOM 5152 C C . ARG A 1 659 ? -8.578 -2.010 6.223 1.00 82.56 659 ARG A C 1
ATOM 5154 O O . ARG A 1 659 ? -8.099 -1.061 5.606 1.00 82.56 659 ARG A O 1
ATOM 5161 N N . ILE A 1 660 ? -7.979 -3.195 6.317 1.00 80.06 660 ILE A N 1
ATOM 5162 C CA . ILE A 1 660 ? -6.741 -3.530 5.608 1.00 80.06 660 ILE A CA 1
ATOM 5163 C C . ILE A 1 660 ? -6.997 -3.510 4.100 1.00 80.06 660 ILE A C 1
ATOM 5165 O O . ILE A 1 660 ? -6.277 -2.824 3.383 1.00 80.06 660 ILE A O 1
ATOM 5169 N N . VAL A 1 661 ? -8.074 -4.143 3.626 1.00 84.38 661 VAL A N 1
ATOM 5170 C CA . VAL A 1 661 ? -8.467 -4.128 2.209 1.00 84.38 661 VAL A CA 1
ATOM 5171 C C . VAL A 1 661 ? -8.712 -2.707 1.717 1.00 84.38 661 VAL A C 1
ATOM 5173 O O . VAL A 1 661 ? -8.226 -2.362 0.645 1.00 84.38 661 VAL A O 1
ATOM 5176 N N . LEU A 1 662 ? -9.383 -1.851 2.492 1.00 82.62 662 LEU A N 1
ATOM 5177 C CA . LEU A 1 662 ? -9.596 -0.444 2.138 1.00 82.62 662 LEU A CA 1
ATOM 5178 C C . LEU A 1 662 ? -8.313 0.382 2.113 1.00 82.62 662 LEU A C 1
ATOM 5180 O O . LEU A 1 662 ? -8.183 1.280 1.286 1.00 82.62 662 LEU A O 1
ATOM 5184 N N . ARG A 1 663 ? -7.358 0.102 3.005 1.00 83.38 663 ARG A N 1
ATOM 5185 C CA . ARG A 1 663 ? -6.036 0.742 2.974 1.00 83.38 663 ARG A CA 1
ATOM 5186 C C . ARG A 1 663 ? -5.238 0.286 1.760 1.00 83.38 663 ARG A C 1
ATOM 5188 O O . ARG A 1 663 ? -4.671 1.131 1.081 1.00 83.38 663 ARG A O 1
ATOM 5195 N N . VAL A 1 664 ? -5.263 -1.008 1.447 1.00 81.12 664 VAL A N 1
ATOM 5196 C CA . VAL A 1 664 ? -4.595 -1.586 0.274 1.00 81.12 664 VAL A CA 1
ATOM 5197 C C . VAL A 1 664 ? -5.218 -1.065 -1.021 1.00 81.12 664 VAL A C 1
ATOM 5199 O O . VAL A 1 664 ? -4.494 -0.616 -1.899 1.00 81.12 664 VAL A O 1
ATOM 5202 N N . THR A 1 665 ? -6.547 -1.023 -1.135 1.00 80.88 665 THR A N 1
ATOM 5203 C CA . THR A 1 665 ? -7.217 -0.456 -2.320 1.00 80.88 665 THR A CA 1
ATOM 5204 C C . THR A 1 665 ? -6.973 1.039 -2.446 1.00 80.88 665 THR A C 1
ATOM 5206 O O . THR A 1 665 ? -6.671 1.495 -3.543 1.00 80.88 665 THR A O 1
ATOM 5209 N N . LYS A 1 666 ? -7.022 1.809 -1.351 1.00 82.25 666 LYS A N 1
ATOM 5210 C CA . LYS A 1 666 ? -6.648 3.230 -1.396 1.00 82.25 666 LYS A CA 1
ATOM 5211 C C . LYS A 1 666 ? -5.191 3.424 -1.805 1.00 82.25 666 LYS A C 1
ATOM 5213 O O . LYS A 1 666 ? -4.930 4.309 -2.600 1.00 82.25 666 LYS A O 1
ATOM 5218 N N . PHE A 1 667 ? -4.270 2.594 -1.325 1.00 81.19 667 PHE A N 1
ATOM 5219 C CA . PHE A 1 667 ? -2.852 2.640 -1.693 1.00 81.19 667 PHE A CA 1
ATOM 5220 C C . PHE A 1 667 ? -2.618 2.292 -3.176 1.00 81.19 667 PHE A C 1
ATOM 5222 O O . PHE A 1 667 ? -1.884 2.984 -3.880 1.00 81.19 667 PHE A O 1
ATOM 5229 N N . VAL A 1 668 ? -3.317 1.276 -3.686 1.00 84.50 668 VAL A N 1
ATOM 5230 C CA . VAL A 1 668 ? -3.300 0.864 -5.100 1.00 84.50 668 VAL A CA 1
ATOM 5231 C C . VAL A 1 668 ? -3.943 1.904 -6.029 1.00 84.50 668 VAL A C 1
ATOM 5233 O O . VAL A 1 668 ? -3.582 2.000 -7.198 1.00 84.50 668 VAL A O 1
ATOM 5236 N N . LEU A 1 669 ? -4.898 2.689 -5.528 1.00 77.94 669 LEU A N 1
ATOM 5237 C CA . LEU A 1 669 ? -5.585 3.736 -6.293 1.00 77.94 669 LEU A CA 1
ATOM 5238 C C . LEU A 1 669 ? -4.977 5.134 -6.097 1.00 77.94 669 LEU A C 1
ATOM 5240 O O . LEU A 1 669 ? -5.364 6.053 -6.814 1.00 77.94 669 LEU A O 1
ATOM 5244 N N . ALA A 1 670 ? -4.057 5.308 -5.143 1.00 79.94 670 ALA A N 1
ATOM 5245 C CA . ALA A 1 670 ? -3.514 6.614 -4.774 1.00 79.94 670 ALA A CA 1
ATOM 5246 C C . ALA A 1 670 ? -2.534 7.177 -5.806 1.00 79.94 670 ALA A C 1
ATOM 5248 O O . ALA A 1 670 ? -2.510 8.389 -6.006 1.00 79.94 670 ALA A O 1
ATOM 5249 N N . THR A 1 671 ? -1.730 6.334 -6.460 1.00 83.38 671 THR A N 1
ATOM 5250 C CA . THR A 1 671 ? -0.716 6.789 -7.419 1.00 83.38 671 THR A CA 1
ATOM 5251 C C . THR A 1 671 ? -0.907 6.136 -8.783 1.00 83.38 671 THR A C 1
ATOM 5253 O O . THR A 1 671 ? -1.379 5.005 -8.920 1.00 83.38 671 THR A O 1
ATOM 5256 N N . ARG A 1 672 ? -0.549 6.865 -9.847 1.00 79.31 672 ARG A N 1
ATOM 5257 C CA . ARG A 1 672 ? -0.670 6.368 -11.228 1.00 79.31 672 ARG A CA 1
ATOM 5258 C C . ARG A 1 672 ? 0.215 5.138 -11.457 1.00 79.31 672 ARG A C 1
ATOM 5260 O O . ARG A 1 672 ? -0.177 4.236 -12.196 1.00 79.31 672 ARG A O 1
ATOM 5267 N N . THR A 1 673 ? 1.364 5.081 -10.788 1.00 78.62 673 THR A N 1
ATOM 5268 C CA . THR A 1 673 ? 2.300 3.953 -10.812 1.00 78.62 673 THR A CA 1
ATOM 5269 C C . THR A 1 673 ? 1.751 2.734 -10.072 1.00 78.62 673 THR A C 1
ATOM 5271 O O . THR A 1 673 ? 1.777 1.648 -10.648 1.00 78.62 673 THR A O 1
ATOM 5274 N N . SER A 1 674 ? 1.162 2.886 -8.875 1.00 83.44 674 SER A N 1
ATOM 5275 C CA . SER A 1 674 ? 0.542 1.761 -8.152 1.00 83.44 674 SER A CA 1
ATOM 5276 C C . SER A 1 674 ? -0.684 1.213 -8.885 1.00 83.44 674 SER A C 1
ATOM 5278 O O . SER A 1 674 ? -0.868 -0.004 -8.948 1.00 83.44 674 SER A O 1
ATOM 5280 N N . ARG A 1 675 ? -1.448 2.080 -9.563 1.00 85.75 675 ARG A N 1
ATOM 5281 C CA . ARG A 1 675 ? -2.554 1.671 -10.438 1.00 85.75 675 ARG A CA 1
ATOM 5282 C C . ARG A 1 675 ? -2.072 0.888 -11.657 1.00 85.75 675 ARG A C 1
ATOM 5284 O O . ARG A 1 675 ? -2.663 -0.136 -11.987 1.00 85.75 675 ARG A O 1
ATOM 5291 N N . ASN A 1 676 ? -1.008 1.343 -12.320 1.00 85.25 676 ASN A N 1
ATOM 5292 C CA . ASN A 1 676 ? -0.442 0.653 -13.482 1.00 85.25 676 ASN A CA 1
ATOM 5293 C C . ASN A 1 676 ? 0.218 -0.678 -13.091 1.00 85.25 676 ASN A C 1
ATOM 5295 O O . ASN A 1 676 ? 0.073 -1.653 -13.821 1.00 85.25 676 ASN A O 1
ATOM 5299 N N . LEU A 1 677 ? 0.880 -0.747 -11.932 1.00 84.94 677 LEU A N 1
ATOM 5300 C CA . LEU A 1 677 ? 1.492 -1.970 -11.407 1.00 84.94 677 LEU A CA 1
ATOM 5301 C C . LEU A 1 677 ? 0.418 -2.977 -10.985 1.00 84.94 677 LEU A C 1
ATOM 5303 O O . LEU A 1 677 ? 0.510 -4.147 -11.336 1.00 84.94 677 LEU A O 1
ATOM 5307 N N . PHE A 1 678 ? -0.658 -2.529 -10.334 1.00 86.06 678 PHE A N 1
ATOM 5308 C CA . PHE A 1 678 ? -1.799 -3.389 -10.020 1.00 86.06 678 PHE A CA 1
ATOM 5309 C C . PHE A 1 678 ? -2.561 -3.833 -11.271 1.00 86.06 678 PHE A C 1
ATOM 5311 O O . PHE A 1 678 ? -3.002 -4.976 -11.340 1.00 86.06 678 PHE A O 1
ATOM 5318 N N . ALA A 1 679 ? -2.677 -2.976 -12.289 1.00 84.69 679 ALA A N 1
ATOM 5319 C CA . ALA A 1 679 ? -3.239 -3.353 -13.582 1.00 84.69 679 ALA A CA 1
ATOM 5320 C C . ALA A 1 679 ? -2.344 -4.362 -14.317 1.00 84.69 679 ALA A C 1
ATOM 5322 O O . ALA A 1 679 ? -2.863 -5.324 -14.871 1.00 84.69 679 ALA A O 1
ATOM 5323 N N . ALA A 1 680 ? -1.018 -4.199 -14.279 1.00 87.56 680 ALA A N 1
ATOM 5324 C CA . ALA A 1 680 ? -0.060 -5.160 -14.823 1.00 87.56 680 ALA A CA 1
ATOM 5325 C C . ALA A 1 680 ? -0.078 -6.481 -14.043 1.00 87.56 680 ALA A C 1
ATOM 5327 O O . ALA A 1 680 ? -0.028 -7.543 -14.650 1.00 87.56 680 ALA A O 1
ATOM 5328 N N . TYR A 1 681 ? -0.234 -6.430 -12.719 1.00 88.44 681 TYR A N 1
ATOM 5329 C CA . TYR A 1 681 ? -0.420 -7.598 -11.863 1.00 88.44 681 TYR A CA 1
ATOM 5330 C C . TYR A 1 681 ? -1.744 -8.308 -12.161 1.00 88.44 681 TYR A C 1
ATOM 5332 O O . TYR A 1 681 ? -1.759 -9.521 -12.322 1.00 88.44 681 TYR A O 1
ATOM 5340 N N . LEU A 1 682 ? -2.852 -7.576 -12.318 1.00 85.94 682 LEU A N 1
ATOM 5341 C CA . LEU A 1 682 ? -4.143 -8.140 -12.715 1.00 85.94 682 LEU A CA 1
ATOM 5342 C C . LEU A 1 682 ? -4.104 -8.716 -14.127 1.00 85.94 682 LEU A C 1
ATOM 5344 O O . LEU A 1 682 ? -4.671 -9.780 -14.352 1.00 85.94 682 LEU A O 1
ATOM 5348 N N . LEU A 1 683 ? -3.432 -8.046 -15.062 1.00 89.12 683 LEU A N 1
ATOM 5349 C CA . LEU A 1 683 ? -3.253 -8.506 -16.434 1.00 89.12 683 LEU A CA 1
ATOM 5350 C C . LEU A 1 683 ? -2.322 -9.718 -16.483 1.00 89.12 683 LEU A C 1
ATOM 5352 O O . LEU A 1 683 ? -2.613 -10.648 -17.220 1.00 89.12 683 LEU A O 1
ATOM 5356 N N . GLY A 1 684 ? -1.280 -9.757 -15.653 1.00 90.81 684 GLY A N 1
ATOM 5357 C CA . GLY A 1 684 ? -0.392 -10.900 -15.455 1.00 90.81 684 GLY A CA 1
ATOM 5358 C C . GLY A 1 684 ? -1.111 -12.083 -14.812 1.00 90.81 684 GLY A C 1
ATOM 5359 O O . GLY A 1 684 ? -0.986 -13.201 -15.292 1.00 90.81 684 GLY A O 1
ATOM 5360 N N . MET A 1 685 ? -1.958 -11.839 -13.811 1.00 86.00 685 MET A N 1
ATOM 5361 C CA . MET A 1 685 ? -2.850 -12.841 -13.222 1.00 86.00 685 MET A CA 1
ATOM 5362 C C . MET A 1 685 ? -3.883 -13.326 -14.236 1.00 86.00 685 MET A C 1
ATOM 5364 O O . MET A 1 685 ? -4.151 -14.518 -14.313 1.00 86.00 685 MET A O 1
ATOM 5368 N N . HIS A 1 686 ? -4.439 -12.436 -15.058 1.00 81.94 686 HIS A N 1
ATOM 5369 C CA . HIS A 1 686 ? -5.340 -12.823 -16.137 1.00 81.94 686 HIS A CA 1
ATOM 5370 C C . HIS A 1 686 ? -4.599 -13.619 -17.202 1.00 81.94 686 HIS A C 1
ATOM 5372 O O . HIS A 1 686 ? -5.139 -14.623 -17.634 1.00 81.94 686 HIS A O 1
ATOM 5378 N N . PHE A 1 687 ? -3.372 -13.251 -17.575 1.00 87.81 687 PHE A N 1
ATOM 5379 C CA . PHE A 1 687 ? -2.521 -14.023 -18.479 1.00 87.81 687 PHE A CA 1
ATOM 5380 C C . PHE A 1 687 ? -2.165 -15.380 -17.889 1.00 87.81 687 PHE A C 1
ATOM 5382 O O . PHE A 1 687 ? -2.203 -16.360 -18.613 1.00 87.81 687 PHE A O 1
ATOM 5389 N N . MET A 1 688 ? -1.888 -15.462 -16.590 1.00 82.38 688 MET A N 1
ATOM 5390 C CA . MET A 1 688 ? -1.607 -16.708 -15.886 1.00 82.38 688 MET A CA 1
ATOM 5391 C C . MET A 1 688 ? -2.845 -17.603 -15.835 1.00 82.38 688 MET A C 1
ATOM 5393 O O . MET A 1 688 ? -2.747 -18.788 -16.124 1.00 82.38 688 MET A O 1
ATOM 5397 N N . VAL A 1 689 ? -4.026 -17.046 -15.556 1.00 84.50 689 VAL A N 1
ATOM 5398 C CA . VAL A 1 689 ? -5.300 -17.777 -15.600 1.00 84.50 689 VAL A CA 1
ATOM 5399 C C . VAL A 1 689 ? -5.653 -18.177 -17.034 1.00 84.50 689 VAL A C 1
ATOM 5401 O O . VAL A 1 689 ? -6.102 -19.296 -17.249 1.00 84.50 689 VAL A O 1
ATOM 5404 N N . PHE A 1 690 ? -5.412 -17.322 -18.031 1.00 81.44 690 PHE A N 1
ATOM 5405 C CA . PHE A 1 690 ? -5.625 -17.639 -19.447 1.00 81.44 690 PHE A CA 1
ATOM 5406 C C . PHE A 1 690 ? -4.637 -18.693 -19.936 1.00 81.44 690 PHE A C 1
ATOM 5408 O O . PHE A 1 690 ? -5.019 -19.566 -20.699 1.00 81.44 690 PHE A O 1
ATOM 5415 N N . TRP A 1 691 ? -3.389 -18.641 -19.475 1.00 82.56 691 TRP A N 1
ATOM 5416 C CA . TRP A 1 691 ? -2.344 -19.618 -19.753 1.00 82.56 691 TRP A CA 1
ATOM 5417 C C . TRP A 1 691 ? -2.658 -20.951 -19.091 1.00 82.56 691 TRP A C 1
ATOM 5419 O O . TRP A 1 691 ? -2.521 -21.982 -19.728 1.00 82.56 691 TRP A O 1
ATOM 5429 N N . MET A 1 692 ? -3.147 -20.937 -17.852 1.00 75.75 692 MET A N 1
ATOM 5430 C CA . MET A 1 692 ? -3.587 -22.130 -17.136 1.00 75.75 692 MET A CA 1
ATOM 5431 C C . MET A 1 692 ? -4.845 -22.719 -17.784 1.00 75.75 692 MET A C 1
ATOM 5433 O O . MET A 1 692 ? -4.923 -23.923 -17.983 1.00 75.75 692 MET A O 1
ATOM 5437 N N . LEU A 1 693 ? -5.804 -21.895 -18.213 1.00 75.19 693 LEU A N 1
ATOM 5438 C CA . LEU A 1 693 ? -6.961 -22.345 -18.991 1.00 75.19 693 LEU A CA 1
ATOM 5439 C C . LEU A 1 693 ? -6.558 -22.838 -20.383 1.00 75.19 693 LEU A C 1
ATOM 5441 O O . LEU A 1 693 ? -7.134 -23.809 -20.844 1.00 75.19 693 LEU A O 1
ATOM 5445 N N . PHE A 1 694 ? -5.572 -22.230 -21.041 1.00 76.12 694 PHE A N 1
ATOM 5446 C CA . PHE A 1 694 ? -5.072 -22.641 -22.355 1.00 76.12 694 PHE A CA 1
ATOM 5447 C C . PHE A 1 694 ? -4.227 -23.917 -22.279 1.00 76.12 694 PHE A C 1
ATOM 5449 O O . PHE A 1 694 ? -4.371 -24.786 -23.131 1.00 76.12 694 PHE A O 1
ATOM 5456 N N . SER A 1 695 ? -3.401 -24.084 -21.246 1.00 68.69 695 SER A N 1
ATOM 5457 C CA . SER A 1 695 ? -2.625 -25.304 -21.009 1.00 68.69 695 SER A CA 1
ATOM 5458 C C . SER A 1 695 ? -3.527 -26.467 -20.591 1.00 68.69 695 SER A C 1
ATOM 5460 O O . SER A 1 695 ? -3.349 -27.586 -21.066 1.00 68.69 695 SER A O 1
ATOM 5462 N N . THR A 1 696 ? -4.567 -26.195 -19.796 1.00 58.66 696 THR A N 1
ATOM 5463 C CA . THR A 1 696 ? -5.562 -27.202 -19.393 1.00 58.66 696 THR A CA 1
ATOM 5464 C C . THR A 1 696 ? -6.563 -27.500 -20.522 1.00 58.66 696 THR A C 1
ATOM 5466 O O . THR A 1 696 ? -6.971 -28.646 -20.694 1.00 58.66 696 THR A O 1
ATOM 5469 N N . ALA A 1 697 ? -6.905 -26.517 -21.368 1.00 52.53 697 ALA A N 1
ATOM 5470 C CA . ALA A 1 697 ? -7.727 -26.715 -22.569 1.00 52.53 697 ALA A CA 1
ATOM 5471 C C . ALA A 1 697 ? -6.952 -27.374 -23.723 1.00 52.53 697 ALA A C 1
ATOM 5473 O O . ALA A 1 697 ? -7.541 -28.127 -24.497 1.00 52.53 697 ALA A O 1
ATOM 5474 N N . GLY A 1 698 ? -5.636 -27.158 -23.819 1.00 51.78 698 GLY A N 1
ATOM 5475 C CA . GLY A 1 698 ? -4.746 -27.872 -24.738 1.00 51.78 698 GLY A CA 1
ATOM 5476 C C . GLY A 1 698 ? -4.634 -29.365 -24.413 1.00 51.78 698 GLY A C 1
ATOM 5477 O O . GLY A 1 698 ? -4.471 -30.174 -25.322 1.00 51.78 698 GLY A O 1
ATOM 5478 N N . ALA A 1 699 ? -4.809 -29.740 -23.141 1.00 49.44 699 ALA A N 1
ATOM 5479 C CA . ALA A 1 699 ? -4.839 -31.131 -22.686 1.00 49.44 699 ALA A CA 1
ATOM 5480 C C . ALA A 1 699 ? -6.225 -31.805 -22.803 1.00 49.44 699 ALA A C 1
ATOM 5482 O O . ALA A 1 699 ? -6.313 -33.029 -22.746 1.00 49.44 699 ALA A O 1
ATOM 5483 N N . HIS A 1 700 ? -7.305 -31.043 -23.019 1.00 45.00 700 HIS A N 1
ATOM 5484 C CA . HIS A 1 700 ? -8.668 -31.570 -23.147 1.00 45.00 700 HIS A CA 1
ATOM 5485 C C . HIS A 1 700 ? -9.466 -30.873 -24.262 1.00 45.00 700 HIS A C 1
ATOM 5487 O O . HIS A 1 700 ? -10.524 -30.285 -24.037 1.00 45.00 700 HIS A O 1
ATOM 5493 N N . THR A 1 701 ? -9.023 -31.018 -25.515 1.00 39.16 701 THR A N 1
ATOM 5494 C CA . THR A 1 701 ? -9.924 -30.868 -26.673 1.00 39.16 701 THR A CA 1
ATOM 5495 C C . THR A 1 701 ? -10.726 -32.153 -26.860 1.00 39.16 701 THR A C 1
ATOM 5497 O O . THR A 1 701 ? -10.470 -32.976 -27.732 1.00 39.16 701 THR A O 1
ATOM 5500 N N . GLY A 1 702 ? -11.710 -32.339 -25.982 1.00 40.44 702 GLY A N 1
ATOM 5501 C CA . GLY A 1 702 ? -12.592 -33.497 -26.032 1.00 40.44 702 GLY A CA 1
ATOM 5502 C C . GLY A 1 702 ? -13.650 -33.538 -24.938 1.00 40.44 702 GLY A C 1
ATOM 5503 O O . GLY A 1 702 ? -13.782 -34.586 -24.327 1.00 40.44 702 GLY A O 1
ATOM 5504 N N . ALA A 1 703 ? -14.355 -32.431 -24.661 1.00 33.44 703 ALA A N 1
ATOM 5505 C CA . ALA A 1 703 ? -15.785 -32.403 -24.294 1.00 33.44 703 ALA A CA 1
ATOM 5506 C C . ALA A 1 703 ? -16.197 -31.071 -23.630 1.00 33.44 703 ALA A C 1
ATOM 5508 O O . ALA A 1 703 ? -15.673 -30.676 -22.598 1.00 33.44 703 ALA A O 1
ATOM 5509 N N . THR A 1 704 ? -17.210 -30.441 -24.233 1.00 33.69 704 THR A N 1
ATOM 5510 C CA . THR A 1 704 ? -18.307 -29.685 -23.594 1.00 33.69 704 THR A CA 1
ATOM 5511 C C . THR A 1 704 ? -18.012 -28.482 -22.678 1.00 33.69 704 THR A C 1
ATOM 5513 O O . THR A 1 704 ? -17.762 -28.621 -21.490 1.00 33.69 704 THR A O 1
ATOM 5516 N N . VAL A 1 705 ? -18.206 -27.291 -23.264 1.00 33.84 705 VAL A N 1
ATOM 5517 C CA . VAL A 1 705 ? -19.130 -26.201 -22.858 1.00 33.84 705 VAL A CA 1
ATOM 5518 C C . VAL A 1 705 ? -19.398 -25.983 -21.357 1.00 33.84 705 VAL A C 1
ATOM 5520 O O . VAL A 1 705 ? -20.044 -26.807 -20.721 1.00 33.84 705 VAL A O 1
ATOM 5523 N N . GLY A 1 706 ? -19.178 -24.741 -20.897 1.00 31.42 706 GLY A N 1
ATOM 5524 C CA . GLY A 1 706 ? -20.192 -24.051 -20.086 1.00 31.42 706 GLY A CA 1
ATOM 5525 C C . GLY A 1 706 ? -19.733 -23.326 -18.819 1.00 31.42 706 GLY A C 1
ATOM 5526 O O . GLY A 1 706 ? -19.554 -23.946 -17.785 1.00 31.42 706 GLY A O 1
ATOM 5527 N N . ALA A 1 707 ? -19.778 -21.992 -18.907 1.00 30.89 707 ALA A N 1
ATOM 5528 C CA . ALA A 1 707 ? -20.331 -21.071 -17.905 1.00 30.89 707 ALA A CA 1
ATOM 5529 C C . ALA A 1 707 ? -19.586 -20.763 -16.582 1.00 30.89 707 ALA A C 1
ATOM 5531 O O . ALA A 1 707 ? -19.080 -21.633 -15.890 1.00 30.89 707 ALA A O 1
ATOM 5532 N N . ALA A 1 708 ? -19.744 -19.479 -16.207 1.00 31.62 708 ALA A N 1
ATOM 5533 C CA . ALA A 1 708 ? -19.579 -18.855 -14.883 1.00 31.62 708 ALA A CA 1
ATOM 5534 C C . ALA A 1 708 ? -18.130 -18.681 -14.390 1.00 31.62 708 ALA A C 1
ATOM 5536 O O . ALA A 1 708 ? -17.299 -19.551 -14.565 1.00 31.62 708 ALA A O 1
ATOM 5537 N N . ALA A 1 709 ? -17.706 -17.604 -13.732 1.00 31.52 709 ALA A N 1
ATOM 5538 C CA . ALA A 1 709 ? -18.211 -16.287 -13.320 1.00 31.52 709 ALA A CA 1
ATOM 5539 C C . ALA A 1 709 ? -16.920 -15.515 -12.903 1.00 31.52 709 ALA A C 1
ATOM 5541 O O . ALA A 1 709 ? -15.922 -16.148 -12.592 1.00 31.52 709 ALA A O 1
ATOM 5542 N N . GLY A 1 710 ? -16.751 -14.194 -12.965 1.00 29.06 710 GLY A N 1
ATOM 5543 C CA . GLY A 1 710 ? -17.546 -13.135 -12.354 1.00 29.06 710 GLY A CA 1
ATOM 5544 C C . GLY A 1 710 ? -16.617 -12.222 -11.526 1.00 29.06 710 GLY A C 1
ATOM 5545 O O . GLY A 1 710 ? -15.965 -12.715 -10.618 1.00 29.06 710 GLY A O 1
ATOM 5546 N N . SER A 1 711 ? -16.631 -10.908 -11.824 1.00 30.08 711 SER A N 1
ATOM 5547 C CA . SER A 1 711 ? -16.169 -9.752 -11.004 1.00 30.08 711 SER A CA 1
ATOM 5548 C C . SER A 1 711 ? -14.668 -9.666 -10.617 1.00 30.08 711 SER A C 1
ATOM 5550 O O . SER A 1 711 ? -14.038 -10.674 -10.371 1.00 30.08 711 SER A O 1
ATOM 5552 N N . ALA A 1 712 ? -14.002 -8.506 -10.541 1.00 28.78 712 ALA A N 1
ATOM 5553 C CA . ALA A 1 712 ? -14.471 -7.212 -10.050 1.00 28.78 712 ALA A CA 1
ATOM 5554 C C . ALA A 1 712 ? -13.603 -6.009 -10.505 1.00 28.78 712 ALA A C 1
ATOM 5556 O O . ALA A 1 712 ? -12.422 -6.154 -10.797 1.00 28.78 712 ALA A O 1
ATOM 5557 N N . ALA A 1 713 ? -14.232 -4.830 -10.405 1.00 29.19 713 ALA A N 1
ATOM 5558 C CA . ALA A 1 713 ? -13.675 -3.508 -10.080 1.00 29.19 713 ALA A CA 1
ATOM 5559 C C . ALA A 1 713 ? -12.942 -2.683 -11.162 1.00 29.19 713 ALA A C 1
ATOM 5561 O O . ALA A 1 713 ? -11.777 -2.898 -11.479 1.00 29.19 713 ALA A O 1
ATOM 5562 N N . GLY A 1 714 ? -13.628 -1.624 -11.609 1.00 28.05 714 GLY A N 1
ATOM 5563 C CA . GLY A 1 714 ? -13.030 -0.365 -12.065 1.00 28.05 714 GLY A CA 1
ATOM 5564 C C . GLY A 1 714 ? -13.338 0.783 -11.086 1.00 28.05 714 GLY A C 1
ATOM 5565 O O . GLY A 1 714 ? -14.143 0.607 -10.169 1.00 28.05 714 GLY A O 1
ATOM 5566 N N . PRO A 1 715 ? -12.726 1.957 -11.305 1.00 34.16 715 PRO A N 1
ATOM 5567 C CA . PRO A 1 715 ? -13.462 3.226 -11.339 1.00 34.16 715 PRO A CA 1
ATOM 5568 C C . PRO A 1 715 ? -13.181 3.966 -12.669 1.00 34.16 715 PRO A C 1
ATOM 5570 O O . PRO A 1 715 ? -12.038 4.043 -13.106 1.00 34.16 715 PRO A O 1
ATOM 5573 N N . VAL A 1 716 ? -14.213 4.238 -13.475 1.00 26.75 716 VAL A N 1
ATOM 5574 C CA . VAL A 1 716 ? -14.880 5.546 -13.683 1.00 26.75 716 VAL A CA 1
ATOM 5575 C C . VAL A 1 716 ? -13.929 6.668 -14.116 1.00 26.75 716 VAL A C 1
ATOM 5577 O O . VAL A 1 716 ? -13.254 7.249 -13.273 1.00 26.75 716 VAL A O 1
ATOM 5580 N N . ASP A 1 717 ? -13.979 7.029 -15.403 1.00 25.62 717 ASP A N 1
ATOM 5581 C CA . ASP A 1 717 ? -14.155 8.434 -15.783 1.00 25.62 717 ASP A CA 1
ATOM 5582 C C . ASP A 1 717 ? -14.930 8.579 -17.107 1.00 25.62 717 ASP A C 1
ATOM 5584 O O . ASP A 1 717 ? -15.047 7.654 -17.912 1.00 25.62 717 ASP A O 1
ATOM 5588 N N . VAL A 1 718 ? -15.525 9.756 -17.208 1.00 27.14 718 VAL A N 1
ATOM 5589 C CA . VAL A 1 718 ? -16.650 10.270 -17.971 1.00 27.14 718 VAL A CA 1
ATOM 5590 C C . VAL A 1 718 ? -16.371 10.383 -19.472 1.00 27.14 718 VAL A C 1
ATOM 5592 O O . VAL A 1 718 ? -15.373 10.952 -19.903 1.00 27.14 718 VAL A O 1
ATOM 5595 N N . GLY A 1 719 ? -17.310 9.881 -20.278 1.00 27.97 719 GLY A N 1
ATOM 5596 C CA . GLY A 1 719 ? -17.403 10.183 -21.706 1.00 27.97 719 GLY A CA 1
ATOM 5597 C C . GLY A 1 719 ? -18.262 11.433 -21.961 1.00 27.97 719 GLY A C 1
ATOM 5598 O O . GLY A 1 719 ? -19.229 11.659 -21.228 1.00 27.97 719 GLY A O 1
ATOM 5599 N N . PRO A 1 720 ? -17.949 12.233 -22.997 1.00 31.86 720 PRO A N 1
ATOM 5600 C CA . PRO A 1 720 ? -18.759 13.368 -23.414 1.00 31.86 720 PRO A CA 1
ATOM 5601 C C . PRO A 1 720 ? -19.962 12.886 -24.237 1.00 31.86 720 PRO A C 1
ATOM 5603 O O . PRO A 1 720 ? -19.832 12.050 -25.132 1.00 31.86 720 PRO A O 1
ATOM 5606 N N . GLY A 1 721 ? -21.138 13.414 -23.906 1.00 29.58 721 GLY A N 1
ATOM 5607 C CA . GLY A 1 721 ? -22.390 13.196 -24.620 1.00 29.58 721 GLY A CA 1
ATOM 5608 C C . GLY A 1 721 ? -22.762 14.434 -25.421 1.00 29.58 721 GLY A C 1
ATOM 5609 O O . GLY A 1 721 ? -23.036 15.488 -24.855 1.00 29.58 721 GLY A O 1
ATOM 5610 N N . ASP A 1 722 ? -22.727 14.247 -26.729 1.00 28.52 722 ASP A N 1
ATOM 5611 C CA . ASP A 1 722 ? -23.110 15.136 -27.816 1.00 28.52 722 ASP A CA 1
ATOM 5612 C C . ASP A 1 722 ? -24.636 15.396 -27.873 1.00 28.52 722 ASP A C 1
ATOM 5614 O O . ASP A 1 722 ? -25.411 14.745 -27.168 1.00 28.52 722 ASP A O 1
ATOM 5618 N N . LEU A 1 723 ? -25.035 16.251 -28.828 1.00 27.08 723 LEU A N 1
ATOM 5619 C CA . LEU A 1 723 ? -26.373 16.450 -29.424 1.00 27.08 723 LEU A CA 1
ATOM 5620 C C . LEU A 1 723 ? -27.175 17.657 -28.887 1.00 27.08 723 LEU A C 1
ATOM 5622 O O . LEU A 1 723 ? -27.575 17.707 -27.729 1.00 27.08 723 LEU A O 1
ATOM 5626 N N . TRP A 1 724 ? -27.512 18.624 -29.750 1.00 28.88 724 TRP A N 1
ATOM 5627 C CA . TRP A 1 724 ? -28.598 18.526 -30.740 1.00 28.88 724 TRP A CA 1
ATOM 5628 C C . TRP A 1 724 ? -28.560 19.706 -31.735 1.00 28.88 724 TRP A C 1
ATOM 5630 O O . TRP A 1 724 ? -28.464 20.873 -31.363 1.00 28.88 724 TRP A O 1
ATOM 5640 N N . HIS A 1 725 ? -28.687 19.370 -33.021 1.00 28.25 725 HIS A N 1
ATOM 5641 C CA . HIS A 1 725 ? -28.963 20.264 -34.150 1.00 28.25 725 HIS A CA 1
ATOM 5642 C C . HIS A 1 725 ? -30.305 21.003 -34.015 1.00 28.25 725 HIS A C 1
ATOM 5644 O O . HIS A 1 725 ? -31.304 20.344 -33.728 1.00 28.25 725 HIS A O 1
ATOM 5650 N N . LYS A 1 726 ? -30.350 22.295 -34.390 1.00 27.33 726 LYS A N 1
ATOM 5651 C CA . LYS A 1 726 ? -31.047 22.868 -35.578 1.00 27.33 726 LYS A CA 1
ATOM 5652 C C . LYS A 1 726 ? -31.224 24.388 -35.414 1.00 27.33 726 LYS A C 1
ATOM 5654 O O . LYS A 1 726 ? -31.867 24.813 -34.468 1.00 27.33 726 LYS A O 1
ATOM 5659 N N . ASP A 1 727 ? -30.697 25.194 -36.336 1.00 26.50 727 ASP A N 1
ATOM 5660 C CA . ASP A 1 727 ? -31.536 25.929 -37.294 1.00 26.50 727 ASP A CA 1
ATOM 5661 C C . ASP A 1 727 ? -30.725 26.839 -38.237 1.00 26.50 727 ASP A C 1
ATOM 5663 O O . ASP A 1 727 ? -29.787 27.543 -37.885 1.00 26.50 727 ASP A O 1
ATOM 5667 N N . THR A 1 728 ? -31.139 26.710 -39.489 1.00 25.06 728 THR A N 1
ATOM 5668 C CA . THR A 1 728 ? -30.939 27.475 -40.721 1.00 25.06 728 THR A CA 1
ATOM 5669 C C . THR A 1 728 ? -30.427 28.924 -40.667 1.00 25.06 728 THR A C 1
ATOM 5671 O O . THR A 1 728 ? -31.056 29.796 -40.081 1.00 25.06 728 THR A O 1
ATOM 5674 N N . LEU A 1 729 ? -29.400 29.148 -41.501 1.00 27.00 729 LEU A N 1
ATOM 5675 C CA . LEU A 1 729 ? -29.132 30.298 -42.381 1.00 27.00 729 LEU A CA 1
ATOM 5676 C C . LEU A 1 729 ? -29.353 31.721 -41.834 1.00 27.00 729 LEU A C 1
ATOM 5678 O O . LEU A 1 729 ? -30.469 32.224 -41.876 1.00 27.00 729 LEU A O 1
ATOM 5682 N N . THR A 1 730 ? -28.248 32.459 -41.707 1.00 28.56 730 THR A N 1
ATOM 5683 C CA . THR A 1 730 ? -28.065 33.697 -42.483 1.00 28.56 730 THR A CA 1
ATOM 5684 C C . THR A 1 730 ? -26.622 33.815 -42.951 1.00 28.56 730 THR A C 1
ATOM 5686 O O . THR A 1 730 ? -25.669 33.636 -42.202 1.00 28.56 730 THR A O 1
ATOM 5689 N N . LYS A 1 731 ? -26.511 34.063 -44.248 1.00 35.91 731 LYS A N 1
ATOM 5690 C CA . LYS A 1 731 ? -25.311 34.237 -45.045 1.00 35.91 731 LYS A CA 1
ATOM 5691 C C . LYS A 1 731 ? -24.991 35.725 -45.022 1.00 35.91 731 LYS A C 1
ATOM 5693 O O . LYS A 1 731 ? -25.655 36.447 -45.747 1.00 35.91 731 LYS A O 1
ATOM 5698 N N . GLU A 1 732 ? -24.053 36.157 -44.188 1.00 34.06 732 GLU A N 1
ATOM 5699 C CA . GLU A 1 732 ? -23.407 37.474 -44.268 1.00 34.06 732 GLU A CA 1
ATOM 5700 C C . GLU A 1 732 ? -22.281 37.536 -43.228 1.00 34.06 732 GLU A C 1
ATOM 5702 O O . GLU A 1 732 ? -22.546 37.664 -42.043 1.00 34.06 732 GLU A O 1
ATOM 5707 N N . GLU A 1 733 ? -21.052 37.332 -43.710 1.00 30.69 733 GLU A N 1
ATOM 5708 C CA . GLU A 1 733 ? -19.746 37.817 -43.212 1.00 30.69 733 GLU A CA 1
ATOM 5709 C C . GLU A 1 733 ? -18.644 36.812 -43.576 1.00 30.69 733 GLU A C 1
ATOM 5711 O O . GLU A 1 733 ? -17.904 36.284 -42.753 1.00 30.69 733 GLU A O 1
ATOM 5716 N N . GLU A 1 734 ? -18.526 36.555 -44.878 1.00 32.16 734 GLU A N 1
ATOM 5717 C CA . GLU A 1 734 ? -17.290 36.065 -45.469 1.00 32.16 734 GLU A CA 1
ATOM 5718 C C . GLU A 1 734 ? -16.524 37.300 -45.957 1.00 32.16 734 GLU A C 1
ATOM 5720 O O . GLU A 1 734 ? -16.674 37.736 -47.097 1.00 32.16 734 GLU A O 1
ATOM 5725 N N . ALA A 1 735 ? -15.773 37.936 -45.057 1.00 32.47 735 ALA A N 1
ATOM 5726 C CA . ALA A 1 735 ? -14.762 38.913 -45.437 1.00 32.47 735 ALA A CA 1
ATOM 5727 C C . ALA A 1 735 ? -13.723 39.101 -44.323 1.00 32.47 735 ALA A C 1
ATOM 5729 O O . ALA A 1 735 ? -14.004 39.675 -43.278 1.00 32.47 735 ALA A O 1
ATOM 5730 N N . SER A 1 736 ? -12.485 38.721 -44.647 1.00 32.56 736 SER A N 1
ATOM 5731 C CA . SER A 1 736 ? -11.240 39.193 -44.028 1.00 32.56 736 SER A CA 1
ATOM 5732 C C . SER A 1 736 ? -10.751 38.501 -42.747 1.00 32.56 736 SER A C 1
ATOM 5734 O O . SER A 1 736 ? -10.671 39.116 -41.688 1.00 32.56 736 SER A O 1
ATOM 5736 N N . ALA A 1 737 ? -10.203 37.295 -42.907 1.00 31.16 737 ALA A N 1
ATOM 5737 C CA . ALA A 1 737 ? -8.853 36.986 -42.423 1.00 31.16 737 ALA A CA 1
ATOM 5738 C C . ALA A 1 737 ? -8.332 35.751 -43.168 1.00 31.16 737 ALA A C 1
ATOM 5740 O O . ALA A 1 737 ? -8.739 34.628 -42.892 1.00 31.16 737 ALA A O 1
ATOM 5741 N N . GLY A 1 738 ? -7.449 35.963 -44.143 1.00 37.25 738 GLY A N 1
ATOM 5742 C CA . GLY A 1 738 ? -6.684 34.873 -44.731 1.00 37.25 738 GLY A CA 1
ATOM 5743 C C . GLY A 1 738 ? -5.729 34.301 -43.687 1.00 37.25 738 GLY A C 1
ATOM 5744 O O . GLY A 1 738 ? -4.712 34.915 -43.380 1.00 37.25 738 GLY A O 1
ATOM 5745 N N . SER A 1 739 ? -6.050 33.130 -43.158 1.00 35.22 739 SER A N 1
ATOM 5746 C CA . SER A 1 739 ? -5.047 32.161 -42.740 1.00 35.22 739 SER A CA 1
ATOM 5747 C C . SER A 1 739 ? -5.312 30.926 -43.573 1.00 35.22 739 SER A C 1
ATOM 5749 O O . SER A 1 739 ? -6.378 30.329 -43.458 1.00 35.22 739 SER A O 1
ATOM 5751 N N . GLU A 1 740 ? -4.381 30.628 -44.471 1.00 40.47 740 GLU A N 1
ATOM 5752 C CA . GLU A 1 740 ? -4.338 29.386 -45.230 1.00 40.47 740 GLU A CA 1
ATOM 5753 C C . GLU A 1 740 ? -4.688 28.222 -44.293 1.00 40.47 740 GLU A C 1
ATOM 5755 O O . GLU A 1 740 ? -4.075 28.094 -43.230 1.00 40.47 740 GLU A O 1
ATOM 5760 N N . ASP A 1 741 ? -5.683 27.410 -44.659 1.00 47.47 741 ASP A N 1
ATOM 5761 C CA . ASP A 1 741 ? -5.906 26.097 -44.054 1.00 47.47 741 ASP A CA 1
ATOM 5762 C C . ASP A 1 741 ? -4.632 25.282 -44.287 1.00 47.47 741 ASP A C 1
ATOM 5764 O O . ASP A 1 741 ? -4.441 24.639 -45.321 1.00 47.47 741 ASP A O 1
ATOM 5768 N N . MET A 1 742 ? -3.683 25.409 -43.364 1.00 60.09 742 MET A N 1
ATOM 5769 C CA . MET A 1 742 ? -2.387 24.781 -43.492 1.00 60.09 742 MET A CA 1
ATOM 5770 C C . MET A 1 742 ? -2.560 23.307 -43.139 1.00 60.09 742 MET A C 1
ATOM 5772 O O . MET A 1 742 ? -2.594 22.922 -41.971 1.00 60.09 742 MET A O 1
ATOM 5776 N N . GLU A 1 743 ? -2.721 22.486 -44.174 1.00 64.12 743 GLU A N 1
ATOM 5777 C CA . GLU A 1 743 ? -2.891 21.043 -44.045 1.00 64.12 743 GLU A CA 1
ATOM 5778 C C . GLU A 1 743 ? -1.735 20.432 -43.233 1.00 64.12 743 GLU A C 1
ATOM 5780 O O . GLU A 1 743 ? -0.567 20.473 -43.639 1.00 64.12 743 GLU A O 1
ATOM 5785 N N . VAL A 1 744 ? -2.068 19.851 -42.075 1.00 72.25 744 VAL A N 1
ATOM 5786 C CA . VAL A 1 744 ? -1.120 19.132 -41.213 1.00 72.25 744 VAL A CA 1
ATOM 5787 C C . VAL A 1 744 ? -0.585 17.933 -41.994 1.00 72.25 744 VAL A C 1
ATOM 5789 O O . VAL A 1 744 ? -1.312 16.972 -42.259 1.00 72.25 744 VAL A O 1
ATOM 5792 N N . ARG A 1 745 ? 0.694 17.964 -42.383 1.00 79.62 745 ARG A N 1
ATOM 5793 C CA . ARG A 1 745 ? 1.305 16.829 -43.084 1.00 79.62 745 ARG A CA 1
ATOM 5794 C C . ARG A 1 745 ? 1.605 15.704 -42.100 1.00 79.62 745 ARG A C 1
ATOM 5796 O O . ARG A 1 745 ? 1.795 15.927 -40.908 1.00 79.62 745 ARG A O 1
ATOM 5803 N N . ARG A 1 746 ? 1.748 14.481 -42.618 1.00 79.44 746 ARG A N 1
ATOM 5804 C CA . ARG A 1 746 ? 2.144 13.304 -41.821 1.00 79.44 746 ARG A CA 1
ATOM 5805 C C . ARG A 1 746 ? 3.416 13.557 -40.997 1.00 79.44 746 ARG A C 1
ATOM 5807 O O . ARG A 1 746 ? 3.474 13.171 -39.839 1.00 79.44 746 ARG A O 1
ATOM 5814 N N . GLU A 1 747 ? 4.388 14.255 -41.581 1.00 84.44 747 GLU A N 1
ATOM 5815 C CA . GLU A 1 747 ? 5.644 14.646 -40.923 1.00 84.44 747 GLU A CA 1
ATOM 5816 C C . GLU A 1 747 ? 5.421 15.589 -39.730 1.00 84.44 747 GLU A C 1
ATOM 5818 O O . GLU A 1 747 ? 6.101 15.477 -38.714 1.00 84.44 747 GLU A O 1
ATOM 5823 N N . ASP A 1 748 ? 4.447 16.495 -39.822 1.00 84.62 748 ASP A N 1
ATOM 5824 C CA . ASP A 1 748 ? 4.110 17.416 -38.734 1.00 84.62 748 ASP A CA 1
ATOM 5825 C C . ASP A 1 748 ? 3.415 16.689 -37.594 1.00 84.62 748 ASP A C 1
ATOM 5827 O O . ASP A 1 748 ? 3.744 16.896 -36.429 1.00 84.62 748 ASP A O 1
ATOM 5831 N N . GLN A 1 749 ? 2.510 15.770 -37.932 1.00 82.19 749 GLN A N 1
ATOM 5832 C CA . GLN A 1 749 ? 1.864 14.918 -36.945 1.00 82.19 749 GLN A CA 1
ATOM 5833 C C . GLN A 1 749 ? 2.880 14.016 -36.227 1.00 82.19 749 GLN A C 1
ATOM 5835 O O . GLN A 1 749 ? 2.777 13.816 -35.019 1.00 82.19 749 GLN A O 1
ATOM 5840 N N . GLU A 1 750 ? 3.892 13.504 -36.935 1.00 87.88 750 GLU A N 1
ATOM 5841 C CA . GLU A 1 750 ? 4.997 12.747 -36.334 1.00 87.88 750 GLU A CA 1
ATOM 5842 C C . GLU A 1 750 ? 5.826 13.615 -35.372 1.00 87.88 750 GLU A C 1
ATOM 5844 O O . GLU A 1 750 ? 6.145 13.159 -34.271 1.00 87.88 750 GLU A O 1
ATOM 5849 N N . LYS A 1 751 ? 6.108 14.879 -35.722 1.00 88.88 751 LYS A N 1
ATOM 5850 C CA . LYS A 1 751 ? 6.783 15.836 -34.826 1.00 88.88 751 LYS A CA 1
ATOM 5851 C C . LYS A 1 751 ? 5.942 16.180 -33.593 1.00 88.88 751 LYS A C 1
ATOM 5853 O O . LYS A 1 751 ? 6.490 16.210 -32.494 1.00 88.88 751 LYS A O 1
ATOM 5858 N N . ILE A 1 752 ? 4.629 16.365 -33.742 1.00 86.06 752 ILE A N 1
ATOM 5859 C CA . ILE A 1 752 ? 3.695 16.605 -32.625 1.00 86.06 752 ILE A CA 1
ATOM 5860 C C . ILE A 1 752 ? 3.633 15.384 -31.697 1.00 86.06 752 ILE A C 1
ATOM 5862 O O . ILE A 1 752 ? 3.716 15.522 -30.477 1.00 86.06 752 ILE A O 1
ATOM 5866 N N . ASN A 1 753 ? 3.558 14.176 -32.258 1.00 88.62 753 ASN A N 1
ATOM 5867 C CA . ASN A 1 753 ? 3.558 12.942 -31.473 1.00 88.62 753 ASN A CA 1
ATOM 5868 C C . ASN A 1 753 ? 4.896 12.742 -30.741 1.00 88.62 753 ASN A C 1
ATOM 5870 O O . ASN A 1 753 ? 4.907 12.342 -29.575 1.00 88.62 753 ASN A O 1
ATOM 5874 N N . LYS A 1 754 ? 6.027 13.057 -31.393 1.00 90.81 754 LYS A N 1
ATOM 5875 C CA . LYS A 1 754 ? 7.355 13.024 -30.765 1.00 90.81 754 LYS A CA 1
ATOM 5876 C C . LYS A 1 754 ? 7.460 14.051 -29.635 1.00 90.81 754 LYS A C 1
ATOM 5878 O O . LYS A 1 754 ? 7.929 13.692 -28.560 1.00 90.81 754 LYS A O 1
ATOM 5883 N N . PHE A 1 755 ? 6.969 15.274 -29.842 1.00 91.19 755 PHE A N 1
ATOM 5884 C CA . PHE A 1 755 ? 6.913 16.321 -28.819 1.00 91.19 755 PHE A CA 1
ATOM 5885 C C . PHE A 1 755 ? 6.079 15.879 -27.609 1.00 91.19 755 PHE A C 1
ATOM 5887 O O . PHE A 1 755 ? 6.559 15.936 -26.484 1.00 91.19 755 PHE A O 1
ATOM 5894 N N . SER A 1 756 ? 4.877 15.332 -27.829 1.00 89.00 756 SER A N 1
ATOM 5895 C CA . SER A 1 756 ? 4.026 14.805 -26.751 1.00 89.00 756 SER A CA 1
ATOM 5896 C C . SER A 1 756 ? 4.695 13.654 -25.985 1.00 89.00 756 SER A C 1
ATOM 5898 O O . SER A 1 756 ? 4.645 13.611 -24.755 1.00 89.00 756 SER A O 1
ATOM 5900 N N . SER A 1 757 ? 5.383 12.746 -26.689 1.00 91.19 757 SER A N 1
ATOM 5901 C CA . SER A 1 757 ? 6.127 11.662 -26.043 1.00 91.19 757 SER A CA 1
ATOM 5902 C C . SER A 1 757 ? 7.336 12.159 -25.250 1.00 91.19 757 SER A C 1
ATOM 5904 O O . SER A 1 757 ? 7.625 11.577 -24.205 1.00 91.19 757 SER A O 1
ATOM 5906 N N . LEU A 1 758 ? 8.063 13.164 -25.744 1.00 92.25 758 LEU A N 1
ATOM 5907 C CA . LEU A 1 758 ? 9.199 13.756 -25.037 1.00 92.25 758 LEU A CA 1
ATOM 5908 C C . LEU A 1 758 ? 8.734 14.549 -23.819 1.00 92.25 758 LEU A C 1
ATOM 5910 O O . LEU A 1 758 ? 9.332 14.407 -22.763 1.00 92.25 758 LEU A O 1
ATOM 5914 N N . HIS A 1 759 ? 7.620 15.271 -23.922 1.00 90.81 759 HIS A N 1
ATOM 5915 C CA . HIS A 1 759 ? 7.026 15.982 -22.796 1.00 90.81 759 HIS A CA 1
ATOM 5916 C C . HIS A 1 759 ? 6.567 15.034 -21.685 1.00 90.81 759 HIS A C 1
ATOM 5918 O O . HIS A 1 759 ? 6.917 15.222 -20.527 1.00 90.81 759 HIS A O 1
ATOM 5924 N N . GLN A 1 760 ? 5.906 13.920 -22.021 1.00 91.25 760 GLN A N 1
ATOM 5925 C CA . GLN A 1 760 ? 5.570 12.912 -21.010 1.00 91.25 760 GLN A CA 1
ATOM 5926 C C . GLN A 1 760 ? 6.821 12.302 -20.348 1.00 91.25 760 GLN A C 1
ATOM 5928 O O . GLN A 1 760 ? 6.772 11.945 -19.171 1.00 91.25 760 GLN A O 1
ATOM 5933 N N . LYS A 1 761 ? 7.931 12.157 -21.087 1.00 92.38 761 LYS A N 1
ATOM 5934 C CA . LYS A 1 761 ? 9.212 11.698 -20.527 1.00 92.38 761 LYS A CA 1
ATOM 5935 C C . LYS A 1 761 ? 9.858 12.756 -19.634 1.00 92.38 761 LYS A C 1
ATOM 5937 O O . LYS A 1 761 ? 10.353 12.384 -18.578 1.00 92.38 761 LYS A O 1
ATOM 5942 N N . GLU A 1 762 ? 9.821 14.028 -20.026 1.00 92.94 762 GLU A N 1
ATOM 5943 C CA . GLU A 1 762 ? 10.270 15.165 -19.213 1.00 92.94 762 GLU A CA 1
ATOM 5944 C C . GLU A 1 762 ? 9.516 15.195 -17.883 1.00 92.94 762 GLU A C 1
ATOM 5946 O O . GLU A 1 762 ? 10.153 15.136 -16.839 1.00 92.94 762 GLU A O 1
ATOM 5951 N N . THR A 1 763 ? 8.179 15.153 -17.902 1.00 91.44 763 THR A N 1
ATOM 5952 C CA . THR A 1 763 ? 7.370 15.151 -16.672 1.00 91.44 763 THR A CA 1
ATOM 5953 C C . THR A 1 763 ? 7.713 13.973 -15.759 1.00 91.44 763 THR A C 1
ATOM 5955 O O . THR A 1 763 ? 7.812 14.136 -14.546 1.00 91.44 763 THR A O 1
ATOM 5958 N N . ASN A 1 764 ? 7.916 12.777 -16.324 1.00 91.44 764 ASN A N 1
ATOM 5959 C CA . ASN A 1 764 ? 8.283 11.603 -15.531 1.00 91.44 764 ASN A CA 1
ATOM 5960 C C . ASN A 1 764 ? 9.682 11.752 -14.906 1.00 91.44 764 ASN A C 1
ATOM 5962 O O . ASN A 1 764 ? 9.868 11.394 -13.747 1.00 91.44 764 ASN A O 1
ATOM 5966 N N . LEU A 1 765 ? 10.653 12.277 -15.660 1.00 92.25 765 LEU A N 1
ATOM 5967 C CA . LEU A 1 765 ? 12.013 12.511 -15.168 1.00 92.25 765 LEU A CA 1
ATOM 5968 C C . LEU A 1 765 ? 12.063 13.645 -14.141 1.00 92.25 765 LEU A C 1
ATOM 5970 O O . LEU A 1 765 ? 12.828 13.555 -13.189 1.00 92.25 765 LEU A O 1
ATOM 5974 N N . GLU A 1 766 ? 11.235 14.681 -14.283 1.00 92.06 766 GLU A N 1
ATOM 5975 C CA . GLU A 1 766 ? 11.057 15.724 -13.268 1.00 92.06 766 GLU A CA 1
ATOM 5976 C C . GLU A 1 766 ? 10.492 15.159 -11.963 1.00 92.06 766 GLU A C 1
ATOM 5978 O O . GLU A 1 766 ? 10.932 15.543 -10.879 1.00 92.06 766 GLU A O 1
ATOM 5983 N N . GLU A 1 767 ? 9.521 14.249 -12.051 1.00 93.25 767 GLU A N 1
ATOM 5984 C CA . GLU A 1 767 ? 8.925 13.596 -10.885 1.00 93.25 767 GLU A CA 1
ATOM 5985 C C . GLU A 1 767 ? 9.943 12.678 -10.183 1.00 93.25 767 GLU A C 1
ATOM 5987 O O . GLU A 1 767 ? 10.068 12.722 -8.957 1.00 93.25 767 GLU A O 1
ATOM 5992 N N . GLU A 1 768 ? 10.737 11.922 -10.949 1.00 92.75 768 GLU A N 1
ATOM 5993 C CA . GLU A 1 768 ? 11.835 11.087 -10.442 1.00 92.75 768 GLU A CA 1
ATOM 5994 C C . GLU A 1 768 ? 12.955 11.929 -9.810 1.00 92.75 768 GLU A C 1
ATOM 5996 O O . GLU A 1 768 ? 13.405 11.636 -8.702 1.00 92.75 768 GLU A O 1
ATOM 6001 N N . LEU A 1 769 ? 13.341 13.034 -10.454 1.00 92.19 769 LEU A N 1
ATOM 6002 C CA . LEU A 1 769 ? 14.321 13.985 -9.933 1.00 92.19 769 LEU A CA 1
ATOM 6003 C C . LEU A 1 769 ? 13.845 14.611 -8.617 1.00 92.19 769 LEU A C 1
ATOM 6005 O O . LEU A 1 769 ? 14.611 14.687 -7.659 1.00 92.19 769 LEU A O 1
ATOM 6009 N N . ARG A 1 770 ? 12.573 15.025 -8.531 1.00 92.88 770 ARG A N 1
ATOM 6010 C CA . ARG A 1 770 ? 11.989 15.541 -7.282 1.00 92.88 770 ARG A CA 1
ATOM 6011 C C . ARG A 1 770 ? 11.964 14.485 -6.183 1.00 92.88 770 ARG A C 1
ATOM 6013 O O . ARG A 1 770 ? 12.233 14.821 -5.033 1.00 92.88 770 ARG A O 1
ATOM 6020 N N . ALA A 1 771 ? 11.653 13.231 -6.514 1.00 93.38 771 ALA A N 1
ATOM 6021 C CA . ALA A 1 771 ? 11.670 12.138 -5.548 1.00 93.38 771 ALA A CA 1
ATOM 6022 C C . ALA A 1 771 ? 13.083 11.896 -4.995 1.00 93.38 771 ALA A C 1
ATOM 6024 O O . ALA A 1 771 ? 13.240 11.769 -3.785 1.00 93.38 771 ALA A O 1
ATOM 6025 N N . LYS A 1 772 ? 14.104 11.914 -5.861 1.00 92.81 772 LYS A N 1
ATOM 6026 C CA . LYS A 1 772 ? 15.512 11.747 -5.474 1.00 92.81 772 LYS A CA 1
ATOM 6027 C C . LYS A 1 772 ? 16.066 12.924 -4.674 1.00 92.81 772 LYS A C 1
ATOM 6029 O O . LYS A 1 772 ? 16.775 12.711 -3.699 1.00 92.81 772 LYS A O 1
ATOM 6034 N N . ILE A 1 773 ? 15.691 14.156 -5.022 1.00 92.19 773 ILE A N 1
ATOM 6035 C CA . ILE A 1 773 ? 16.030 15.347 -4.225 1.00 92.19 773 ILE A CA 1
ATOM 6036 C C . ILE A 1 773 ? 15.421 15.243 -2.826 1.00 92.19 773 ILE A C 1
ATOM 6038 O O . ILE A 1 773 ? 16.101 15.523 -1.848 1.00 92.19 773 ILE A O 1
ATOM 6042 N N . LYS A 1 774 ? 14.167 14.795 -2.722 1.00 94.44 774 LYS A N 1
ATOM 6043 C CA . LYS A 1 774 ? 13.535 14.590 -1.421 1.00 94.44 774 LYS A CA 1
ATOM 6044 C C . LYS A 1 774 ? 14.225 13.484 -0.614 1.00 94.44 774 LYS A C 1
ATOM 6046 O O . LYS A 1 774 ? 14.471 13.673 0.565 1.00 94.44 774 LYS A O 1
ATOM 6051 N N . GLU A 1 775 ? 14.559 12.355 -1.241 1.00 92.56 775 GLU A N 1
ATOM 6052 C CA . GLU A 1 775 ? 15.311 11.270 -0.590 1.00 92.56 775 GLU A CA 1
ATOM 6053 C C . GLU A 1 775 ? 16.659 11.775 -0.051 1.00 92.56 775 GLU A C 1
ATOM 6055 O O . GLU A 1 775 ? 17.034 11.452 1.072 1.00 92.56 775 GLU A O 1
ATOM 6060 N N . LYS A 1 776 ? 17.348 12.631 -0.814 1.00 92.06 776 LYS A N 1
ATOM 6061 C CA . LYS A 1 776 ? 18.563 13.312 -0.363 1.00 92.06 776 LYS A CA 1
ATOM 6062 C C . LYS A 1 776 ? 18.314 14.216 0.850 1.00 92.06 776 LYS A C 1
ATOM 6064 O O . LYS A 1 776 ? 19.050 14.111 1.823 1.00 92.06 776 LYS A O 1
ATOM 6069 N N . GLU A 1 777 ? 17.305 15.087 0.795 1.00 92.56 777 GLU A N 1
ATOM 6070 C CA . GLU A 1 777 ? 16.946 15.978 1.912 1.00 92.56 777 GLU A CA 1
ATOM 6071 C C . GLU A 1 777 ? 16.626 15.176 3.184 1.00 92.56 777 GLU A C 1
ATOM 6073 O O . GLU A 1 777 ? 17.126 15.509 4.257 1.00 92.56 777 GLU A O 1
ATOM 6078 N N . ASP A 1 778 ? 15.865 14.084 3.052 1.00 92.50 778 ASP A N 1
ATOM 6079 C CA . ASP A 1 778 ? 15.509 13.195 4.161 1.00 92.50 778 ASP A CA 1
ATOM 6080 C C . ASP A 1 778 ? 16.774 12.544 4.778 1.00 92.50 778 ASP A C 1
ATOM 6082 O O . ASP A 1 778 ? 16.897 12.459 6.001 1.00 92.50 778 ASP A O 1
ATOM 6086 N N . LEU A 1 779 ? 17.749 12.107 3.965 1.00 90.12 779 LEU A N 1
ATOM 6087 C CA . LEU A 1 779 ? 19.018 11.554 4.469 1.00 90.12 779 LEU A CA 1
ATOM 6088 C C . LEU A 1 779 ? 19.920 12.615 5.116 1.00 90.12 779 LEU A C 1
ATOM 6090 O O . LEU A 1 779 ? 20.565 12.320 6.121 1.00 90.12 779 LEU A O 1
ATOM 6094 N N . GLU A 1 780 ? 19.970 13.833 4.573 1.00 89.56 780 GLU A N 1
ATOM 6095 C CA . GLU A 1 780 ? 20.718 14.952 5.161 1.00 89.56 780 GLU A CA 1
ATOM 6096 C C . GLU A 1 780 ? 20.121 15.383 6.513 1.00 89.56 780 GLU A C 1
ATOM 6098 O O . GLU A 1 780 ? 20.868 15.656 7.458 1.00 89.56 780 GLU A O 1
ATOM 6103 N N . GLU A 1 781 ? 18.789 15.392 6.640 1.00 93.38 781 GLU A N 1
ATOM 6104 C CA . GLU A 1 781 ? 18.090 15.645 7.907 1.00 93.38 781 GLU A CA 1
ATOM 6105 C C . GLU A 1 781 ? 18.425 14.559 8.937 1.00 93.38 781 GLU A C 1
ATOM 6107 O O . GLU A 1 781 ? 18.878 14.884 10.035 1.00 93.38 781 GLU A O 1
ATOM 6112 N N . ILE A 1 782 ? 18.325 13.277 8.561 1.00 90.44 782 ILE A N 1
ATOM 6113 C CA . ILE A 1 782 ? 18.690 12.150 9.437 1.00 90.44 782 ILE A CA 1
ATOM 6114 C C . ILE A 1 782 ? 20.168 12.214 9.837 1.00 90.44 782 ILE A C 1
ATOM 6116 O O . ILE A 1 782 ? 20.490 11.982 10.999 1.00 90.44 782 ILE A O 1
ATOM 6120 N N . SER A 1 783 ? 21.072 12.536 8.909 1.00 89.81 783 SER A N 1
ATOM 6121 C CA . SER A 1 783 ? 22.500 12.689 9.208 1.00 89.81 783 SER A CA 1
ATOM 6122 C C . SER A 1 783 ? 22.734 13.798 10.235 1.00 89.81 783 SER A C 1
ATOM 6124 O O . SER A 1 783 ? 23.482 13.604 11.189 1.00 89.81 783 SER A O 1
ATOM 6126 N N . THR A 1 784 ? 22.049 14.936 10.084 1.00 89.00 784 THR A N 1
ATOM 6127 C CA . THR A 1 784 ? 22.154 16.078 11.005 1.00 89.00 784 THR A CA 1
ATOM 6128 C C . THR A 1 784 ? 21.591 15.748 12.391 1.00 89.00 784 THR A C 1
ATOM 6130 O O . THR A 1 784 ? 22.161 16.145 13.406 1.00 89.00 784 THR A O 1
ATOM 6133 N N . GLU A 1 785 ? 20.476 15.015 12.461 1.00 89.62 785 GLU A N 1
ATOM 6134 C CA . GLU A 1 785 ? 19.922 14.540 13.734 1.00 89.62 785 GLU A CA 1
ATOM 6135 C C . GLU A 1 785 ? 20.843 13.518 14.402 1.00 89.62 785 GLU A C 1
ATOM 6137 O O . GLU A 1 785 ? 21.031 13.547 15.620 1.00 89.62 785 GLU A O 1
ATOM 6142 N N . LEU A 1 786 ? 21.446 12.635 13.606 1.00 87.81 786 LEU A N 1
ATOM 6143 C CA . LEU A 1 786 ? 22.319 11.588 14.101 1.00 87.81 786 LEU A CA 1
ATOM 6144 C C . LEU A 1 786 ? 23.618 12.153 14.677 1.00 87.81 786 LEU A C 1
ATOM 6146 O O . LEU A 1 786 ? 24.121 11.573 15.626 1.00 87.81 786 LEU A O 1
ATOM 6150 N N . GLU A 1 787 ? 24.132 13.289 14.196 1.00 85.81 787 GLU A N 1
ATOM 6151 C CA . GLU A 1 787 ? 25.289 13.993 14.785 1.00 85.81 787 GLU A CA 1
ATOM 6152 C C . GLU A 1 787 ? 25.069 14.453 16.241 1.00 85.81 787 GLU A C 1
ATOM 6154 O O . GLU A 1 787 ? 26.037 14.679 16.965 1.00 85.81 787 GLU A O 1
ATOM 6159 N N . LEU A 1 788 ? 23.815 14.589 16.690 1.00 84.88 788 LEU A N 1
ATOM 6160 C CA . LEU A 1 788 ? 23.471 14.980 18.066 1.00 84.88 788 LEU A CA 1
ATOM 6161 C C . LEU A 1 788 ? 23.435 13.794 19.044 1.00 84.88 788 LEU A C 1
ATOM 6163 O O . LEU A 1 788 ? 23.301 14.009 20.250 1.00 84.88 788 LEU A O 1
ATOM 6167 N N . VAL A 1 789 ? 23.499 12.567 18.526 1.00 86.31 789 VAL A N 1
ATOM 6168 C CA . VAL A 1 789 ? 23.517 11.320 19.301 1.00 86.31 789 VAL A CA 1
ATOM 6169 C C . VAL A 1 789 ? 24.942 11.051 19.806 1.00 86.31 789 VAL A C 1
ATOM 6171 O O . VAL A 1 789 ? 25.908 11.500 19.194 1.00 86.31 789 VAL A O 1
ATOM 6174 N N . ASP A 1 790 ? 25.083 10.356 20.938 1.00 85.31 790 ASP A N 1
ATOM 6175 C CA . ASP A 1 790 ? 26.394 10.014 21.506 1.00 85.31 790 ASP A CA 1
ATOM 6176 C C . ASP A 1 790 ? 27.129 8.953 20.651 1.00 85.31 790 ASP A C 1
ATOM 6178 O O . ASP A 1 790 ? 26.543 7.939 20.266 1.00 85.31 790 ASP A O 1
ATOM 6182 N N . GLU A 1 791 ? 28.445 9.121 20.445 1.00 82.75 791 GLU A N 1
ATOM 6183 C CA . GLU A 1 791 ? 29.293 8.261 19.578 1.00 82.75 791 GLU A CA 1
ATOM 6184 C C . GLU A 1 791 ? 29.322 6.777 19.968 1.00 82.75 791 GLU A C 1
ATOM 6186 O O . GLU A 1 791 ? 29.579 5.904 19.132 1.00 82.75 791 GLU A O 1
ATOM 6191 N N . GLU A 1 792 ? 29.039 6.474 21.234 1.00 79.25 792 GLU A N 1
ATOM 6192 C CA . GLU A 1 792 ? 28.996 5.110 21.768 1.00 79.25 792 GLU A CA 1
ATOM 6193 C C . GLU A 1 792 ? 27.614 4.445 21.613 1.00 79.25 792 GLU A C 1
ATOM 6195 O O . GLU A 1 792 ? 27.479 3.234 21.834 1.00 79.25 792 GLU A O 1
ATOM 6200 N N . GLU A 1 793 ? 26.584 5.202 21.223 1.00 83.69 793 GLU A N 1
ATOM 6201 C CA . GLU A 1 793 ? 25.225 4.697 21.074 1.00 83.69 793 GLU A CA 1
ATOM 6202 C C . GLU A 1 793 ? 25.071 3.876 19.784 1.00 83.69 793 GLU A C 1
ATOM 6204 O O . GLU A 1 793 ? 25.561 4.212 18.701 1.00 83.69 793 GLU A O 1
ATOM 6209 N N . LYS A 1 794 ? 24.388 2.732 19.911 1.00 87.81 794 LYS A N 1
ATOM 6210 C CA . LYS A 1 794 ? 24.125 1.833 18.787 1.00 87.81 794 LYS A CA 1
ATOM 6211 C C . LYS A 1 794 ? 22.829 2.229 18.102 1.00 87.81 794 LYS A C 1
ATOM 6213 O O . LYS A 1 794 ? 21.751 2.052 18.666 1.00 87.81 794 LYS A O 1
ATOM 6218 N N . VAL A 1 795 ? 22.937 2.654 16.853 1.00 89.88 795 VAL A N 1
ATOM 6219 C CA . VAL A 1 795 ? 21.807 3.091 16.037 1.00 89.88 795 VAL A CA 1
ATOM 6220 C C . VAL A 1 795 ? 21.359 1.944 15.122 1.00 89.88 795 VAL A C 1
ATOM 6222 O O . VAL A 1 795 ? 22.194 1.292 14.486 1.00 89.88 795 VAL A O 1
ATOM 6225 N N . PRO A 1 796 ? 20.052 1.628 15.062 1.00 90.38 796 PRO A N 1
ATOM 6226 C CA . PRO A 1 796 ? 19.532 0.603 14.166 1.00 90.38 796 PRO A CA 1
ATOM 6227 C C . PRO A 1 796 ? 19.514 1.107 12.716 1.00 90.38 796 PRO A C 1
ATOM 6229 O O . PRO A 1 796 ? 18.663 1.907 12.334 1.00 90.38 796 PRO A O 1
ATOM 6232 N N . TYR A 1 797 ? 20.425 0.598 11.890 1.00 90.31 797 TYR A N 1
ATOM 6233 C CA . TYR A 1 797 ? 20.513 0.894 10.462 1.00 90.31 797 TYR A CA 1
ATOM 6234 C C . TYR A 1 797 ? 19.771 -0.160 9.633 1.00 90.31 797 TYR A C 1
ATOM 6236 O O . TYR A 1 797 ? 19.916 -1.362 9.861 1.00 90.31 797 TYR A O 1
ATOM 6244 N N . LYS A 1 798 ? 18.955 0.274 8.671 1.00 88.94 798 LYS A N 1
ATOM 6245 C CA . LYS A 1 798 ? 18.134 -0.617 7.840 1.00 88.94 798 LYS A CA 1
ATOM 6246 C C . LYS A 1 798 ? 18.920 -1.096 6.615 1.00 88.94 798 LYS A C 1
ATOM 6248 O O . LYS A 1 798 ? 19.340 -0.281 5.803 1.00 88.94 798 LYS A O 1
ATOM 6253 N N . VAL A 1 799 ? 19.034 -2.411 6.434 1.00 87.38 799 VAL A N 1
ATOM 6254 C CA . VAL A 1 799 ? 19.624 -3.047 5.244 1.00 87.38 799 VAL A CA 1
ATOM 6255 C C . VAL A 1 799 ? 18.584 -3.979 4.627 1.00 87.38 799 VAL A C 1
ATOM 6257 O O . VAL A 1 799 ? 18.283 -5.040 5.169 1.00 87.38 799 VAL A O 1
ATOM 6260 N N . GLY A 1 800 ? 17.991 -3.582 3.499 1.00 86.56 800 GLY A N 1
ATOM 6261 C CA . GLY A 1 800 ? 16.869 -4.323 2.911 1.00 86.56 800 GLY A CA 1
ATOM 6262 C C . GLY A 1 800 ? 15.677 -4.385 3.874 1.00 86.56 800 GLY A C 1
ATOM 6263 O O . GLY A 1 800 ? 15.102 -3.347 4.200 1.00 86.56 800 GLY A O 1
ATOM 6264 N N . ASP A 1 801 ? 15.339 -5.584 4.354 1.00 86.44 801 ASP A N 1
ATOM 6265 C CA . ASP A 1 801 ? 14.232 -5.821 5.296 1.00 86.44 801 ASP A CA 1
ATOM 6266 C C . ASP A 1 801 ? 14.683 -6.036 6.755 1.00 86.44 801 ASP A C 1
ATOM 6268 O O . ASP A 1 801 ? 13.840 -6.199 7.640 1.00 86.44 801 ASP A O 1
ATOM 6272 N N . CYS A 1 802 ? 15.991 -6.036 7.039 1.00 85.94 802 CYS A N 1
ATOM 6273 C CA . CYS A 1 802 ? 16.521 -6.224 8.391 1.00 85.94 802 CYS A CA 1
ATOM 6274 C C . CYS A 1 802 ? 17.140 -4.939 8.964 1.00 85.94 802 CYS A C 1
ATOM 6276 O O . CYS A 1 802 ? 17.533 -4.030 8.234 1.00 85.94 802 CYS A O 1
ATOM 6278 N N . PHE A 1 803 ? 17.217 -4.866 10.295 1.00 92.31 803 PHE A N 1
ATOM 6279 C CA . PHE A 1 803 ? 17.895 -3.789 11.016 1.00 92.31 803 PHE A CA 1
ATOM 6280 C C . PHE A 1 803 ? 19.164 -4.327 11.672 1.00 92.31 803 PHE A C 1
ATOM 6282 O O . PHE A 1 803 ? 19.130 -5.355 12.351 1.00 92.31 803 PHE A O 1
ATOM 6289 N N . VAL A 1 804 ? 20.273 -3.620 11.483 1.00 91.25 804 VAL A N 1
ATOM 6290 C CA . VAL A 1 804 ? 21.578 -3.927 12.067 1.00 91.25 804 VAL A CA 1
ATOM 6291 C C . VAL A 1 804 ? 21.965 -2.781 12.994 1.00 91.25 804 VAL A C 1
ATOM 6293 O O . VAL A 1 804 ? 21.999 -1.628 12.582 1.00 91.25 804 VAL A O 1
ATOM 6296 N N . SER A 1 805 ? 22.245 -3.085 14.259 1.00 91.94 805 SER A N 1
ATOM 6297 C CA . SER A 1 805 ? 22.690 -2.083 15.232 1.00 91.94 805 SER A CA 1
ATOM 6298 C C . SER A 1 805 ? 24.176 -1.788 15.049 1.00 91.94 805 SER A C 1
ATOM 6300 O O . SER A 1 805 ? 25.014 -2.642 15.348 1.00 91.94 805 SER A O 1
ATOM 6302 N N . LEU A 1 806 ? 24.497 -0.582 14.589 1.00 90.81 806 LEU A N 1
ATOM 6303 C CA . LEU A 1 806 ? 25.861 -0.130 14.316 1.00 90.81 806 LEU A CA 1
ATOM 6304 C C . LEU A 1 806 ? 26.205 1.087 15.191 1.00 90.81 806 LEU A C 1
ATOM 6306 O O . LEU A 1 806 ? 25.299 1.834 15.561 1.00 90.81 806 LEU A O 1
ATOM 6310 N N . PRO A 1 807 ? 27.482 1.301 15.554 1.00 91.88 807 PRO A N 1
ATOM 6311 C CA . PRO A 1 807 ? 27.908 2.544 16.196 1.00 91.88 807 PRO A CA 1
ATOM 6312 C C . PRO A 1 807 ? 27.604 3.756 15.309 1.00 91.88 807 PRO A C 1
ATOM 6314 O O . PRO A 1 807 ? 27.783 3.675 14.090 1.00 91.88 807 PRO A O 1
ATOM 6317 N N . GLN A 1 808 ? 27.219 4.880 15.918 1.00 90.44 808 GLN A N 1
ATOM 6318 C CA . GLN A 1 808 ? 26.945 6.151 15.232 1.00 90.44 808 GLN A CA 1
ATOM 6319 C C . GLN A 1 808 ? 27.957 6.511 14.118 1.00 90.44 808 GLN A C 1
ATOM 6321 O O . GLN A 1 808 ? 27.503 6.768 13.001 1.00 90.44 808 GLN A O 1
ATOM 6326 N N . PRO A 1 809 ? 29.296 6.471 14.322 1.00 90.19 809 PRO A N 1
ATOM 6327 C CA . PRO A 1 809 ? 30.242 6.863 13.270 1.00 90.19 809 PRO A CA 1
ATOM 6328 C C . PRO A 1 809 ? 30.177 5.972 12.020 1.00 90.19 809 PRO A C 1
ATOM 6330 O O . PRO A 1 809 ? 30.349 6.465 10.911 1.00 90.19 809 PRO A O 1
ATOM 6333 N N . GLN A 1 810 ? 29.874 4.677 12.172 1.00 89.75 810 GLN A N 1
ATOM 6334 C CA . GLN A 1 810 ? 29.711 3.773 11.026 1.00 89.75 810 GLN A CA 1
ATOM 6335 C C . GLN A 1 810 ? 28.410 4.047 10.266 1.00 89.75 810 GLN A C 1
ATOM 6337 O O . GLN A 1 810 ? 28.358 3.887 9.049 1.00 89.75 810 GLN A O 1
ATOM 6342 N N . VAL A 1 811 ? 27.351 4.453 10.971 1.00 90.31 811 VAL A N 1
ATOM 6343 C CA . VAL A 1 811 ? 26.077 4.816 10.339 1.00 90.31 811 VAL A CA 1
ATOM 6344 C C . VAL A 1 811 ? 26.211 6.121 9.557 1.00 90.31 811 VAL A C 1
ATOM 6346 O O . VAL A 1 811 ? 25.697 6.197 8.446 1.00 90.31 811 VAL A O 1
ATOM 6349 N N . LEU A 1 812 ? 26.943 7.108 10.083 1.00 89.88 812 LEU A N 1
ATOM 6350 C CA . LEU A 1 812 ? 27.222 8.362 9.373 1.00 89.88 812 LEU A CA 1
ATOM 6351 C C . LEU A 1 812 ? 28.025 8.129 8.082 1.00 89.88 812 LEU A C 1
ATOM 6353 O O . LEU A 1 812 ? 27.647 8.659 7.044 1.00 89.88 812 LEU A O 1
ATOM 6357 N N . GLU A 1 813 ? 29.051 7.271 8.105 1.00 91.12 813 GLU A N 1
ATOM 6358 C CA . GLU A 1 813 ? 29.825 6.913 6.900 1.00 91.12 813 GLU A CA 1
ATOM 6359 C C . GLU A 1 813 ? 28.949 6.228 5.828 1.00 91.12 813 GLU A C 1
ATOM 6361 O O . GLU A 1 813 ? 29.045 6.527 4.635 1.00 91.12 813 GLU A O 1
ATOM 6366 N N . LEU A 1 814 ? 28.040 5.337 6.245 1.00 89.81 814 LEU A N 1
ATOM 6367 C CA . LEU A 1 814 ? 27.091 4.677 5.340 1.00 89.81 814 LEU A CA 1
ATOM 6368 C C . LEU A 1 814 ? 26.052 5.650 4.764 1.00 89.81 814 LEU A C 1
ATOM 6370 O O . LEU A 1 814 ? 25.700 5.542 3.587 1.00 89.81 814 LEU A O 1
ATOM 6374 N N . LEU A 1 815 ? 25.561 6.596 5.572 1.00 90.38 815 LEU A N 1
ATOM 6375 C CA . LEU A 1 815 ? 24.657 7.651 5.110 1.00 90.38 815 LEU A CA 1
ATOM 6376 C C . LEU A 1 815 ? 25.362 8.586 4.123 1.00 90.38 815 LEU A C 1
ATOM 6378 O O . LEU A 1 815 ? 24.785 8.886 3.084 1.00 90.38 815 LEU A O 1
ATOM 6382 N N . GLU A 1 816 ? 26.616 8.968 4.376 1.00 90.62 816 GLU A N 1
ATOM 6383 C CA . GLU A 1 816 ? 27.411 9.800 3.464 1.00 90.62 816 GLU A CA 1
ATOM 6384 C C . GLU A 1 816 ? 27.609 9.117 2.099 1.00 90.62 816 GLU A C 1
ATOM 6386 O O . GLU A 1 816 ? 27.369 9.729 1.055 1.00 90.62 816 GLU A O 1
ATOM 6391 N N . SER A 1 817 ? 27.936 7.819 2.087 1.00 92.75 817 SER A N 1
ATOM 6392 C CA . SER A 1 817 ? 28.037 7.031 0.849 1.00 92.75 817 SER A CA 1
ATOM 6393 C C . SER A 1 817 ? 26.703 6.937 0.090 1.00 92.75 817 SER A C 1
ATOM 6395 O O . SER A 1 817 ? 26.676 7.030 -1.144 1.00 92.75 817 SER A O 1
ATOM 6397 N N . SER A 1 818 ? 25.587 6.781 0.809 1.00 90.44 818 SER A N 1
ATOM 6398 C CA . SER A 1 818 ? 24.248 6.756 0.211 1.00 90.44 818 SER A CA 1
ATOM 6399 C C . SER A 1 818 ? 23.872 8.115 -0.386 1.00 90.44 818 SER A C 1
ATOM 6401 O O . SER A 1 818 ? 23.370 8.172 -1.509 1.00 90.44 818 SER A O 1
ATOM 6403 N N . THR A 1 819 ? 24.158 9.209 0.323 1.00 92.19 819 THR A N 1
ATOM 6404 C CA . THR A 1 819 ? 23.932 10.581 -0.149 1.00 92.19 819 THR A CA 1
ATOM 6405 C C . THR A 1 819 ? 24.753 10.872 -1.403 1.00 92.19 819 THR A C 1
ATOM 6407 O O . THR A 1 819 ? 24.213 11.407 -2.369 1.00 92.19 819 THR A O 1
ATOM 6410 N N . GLN A 1 820 ? 26.018 10.438 -1.450 1.00 94.00 820 GLN A N 1
ATOM 6411 C CA . GLN A 1 820 ? 26.861 10.579 -2.640 1.00 94.00 820 GLN A CA 1
ATOM 6412 C C . GLN A 1 820 ? 26.298 9.809 -3.847 1.00 94.00 820 GLN A C 1
ATOM 6414 O O . GLN A 1 820 ? 26.286 10.330 -4.960 1.00 94.00 820 GLN A O 1
ATOM 6419 N N . THR A 1 821 ? 25.781 8.596 -3.630 1.00 93.62 821 THR A N 1
ATOM 6420 C CA . THR A 1 821 ? 25.153 7.796 -4.697 1.00 93.62 821 THR A CA 1
ATOM 6421 C C . THR A 1 821 ? 23.903 8.491 -5.246 1.00 93.62 821 THR A C 1
ATOM 6423 O O . THR A 1 821 ? 23.722 8.585 -6.459 1.00 93.62 821 THR A O 1
ATOM 6426 N N . ILE A 1 822 ? 23.057 9.031 -4.363 1.00 93.31 822 ILE A N 1
ATOM 6427 C CA . ILE A 1 822 ? 21.864 9.785 -4.769 1.00 93.31 822 ILE A CA 1
ATOM 6428 C C . ILE A 1 822 ? 22.256 11.068 -5.510 1.00 93.31 822 ILE A C 1
ATOM 6430 O O . ILE A 1 822 ? 21.596 11.427 -6.482 1.00 93.31 822 ILE A O 1
ATOM 6434 N N . ASP A 1 823 ? 23.341 11.735 -5.118 1.00 93.50 823 ASP A N 1
ATOM 6435 C CA . ASP A 1 823 ? 23.852 12.911 -5.827 1.00 93.50 823 ASP A CA 1
ATOM 6436 C C . ASP A 1 823 ? 24.286 12.600 -7.265 1.00 93.50 823 ASP A C 1
ATOM 6438 O O . ASP A 1 823 ? 23.951 13.347 -8.189 1.00 93.50 823 ASP A O 1
ATOM 6442 N N . GLU A 1 824 ? 24.965 11.474 -7.483 1.00 95.19 824 GLU A N 1
ATOM 6443 C CA . GLU A 1 824 ? 25.322 11.009 -8.828 1.00 95.19 824 GLU A CA 1
ATOM 6444 C C . GLU A 1 824 ? 24.075 10.694 -9.673 1.00 95.19 824 GLU A C 1
ATOM 6446 O O . GLU A 1 824 ? 24.003 11.069 -10.849 1.00 95.19 824 GLU A O 1
ATOM 6451 N N . GLU A 1 825 ? 23.057 10.062 -9.078 1.00 93.81 825 GLU A N 1
ATOM 6452 C CA . GLU A 1 825 ? 21.772 9.792 -9.737 1.00 93.81 825 GLU A CA 1
ATOM 6453 C C . GLU A 1 825 ? 21.018 11.084 -10.091 1.00 93.81 825 GLU A C 1
ATOM 6455 O O . GLU A 1 825 ? 20.483 11.209 -11.197 1.00 93.81 825 GLU A O 1
ATOM 6460 N N . VAL A 1 826 ? 21.006 12.066 -9.186 1.00 94.19 826 VAL A N 1
ATOM 6461 C CA . VAL A 1 826 ? 20.391 13.386 -9.387 1.00 94.19 826 VAL A CA 1
ATOM 6462 C C . VAL A 1 826 ? 21.060 14.126 -10.545 1.00 94.19 826 VAL A C 1
ATOM 6464 O O . VAL A 1 826 ? 20.360 14.647 -11.416 1.00 94.19 826 VAL A O 1
ATOM 6467 N N . GLU A 1 827 ? 22.392 14.154 -10.610 1.00 94.75 827 GLU A N 1
ATOM 6468 C CA . GLU A 1 827 ? 23.114 14.785 -11.722 1.00 94.75 827 GLU A CA 1
ATOM 6469 C C . GLU A 1 827 ? 22.884 14.050 -13.054 1.00 94.75 827 GLU A C 1
ATOM 6471 O O . GLU A 1 827 ? 22.654 14.685 -14.089 1.00 94.75 827 GLU A O 1
ATOM 6476 N N . ALA A 1 828 ? 22.830 12.715 -13.041 1.00 94.19 828 ALA A N 1
ATOM 6477 C CA . ALA A 1 828 ? 22.498 11.933 -14.230 1.00 94.19 828 ALA A CA 1
ATOM 6478 C C . ALA A 1 828 ? 21.067 12.206 -14.735 1.00 94.19 828 ALA A C 1
ATOM 6480 O O . ALA A 1 828 ? 20.841 12.293 -15.947 1.00 94.19 828 ALA A O 1
ATOM 6481 N N . LEU A 1 829 ? 20.094 12.351 -13.830 1.00 93.12 829 LEU A N 1
ATOM 6482 C CA . LEU A 1 829 ? 18.712 12.699 -14.170 1.00 93.12 829 LEU A CA 1
ATOM 6483 C C . LEU A 1 829 ? 18.602 14.130 -14.709 1.00 93.12 829 LEU A C 1
ATOM 6485 O O . LEU A 1 829 ? 17.934 14.333 -15.723 1.00 93.12 829 LEU A O 1
ATOM 6489 N N . LYS A 1 830 ? 19.306 15.099 -14.109 1.00 93.56 830 LYS A N 1
ATOM 6490 C CA . LYS A 1 830 ? 19.373 16.481 -14.619 1.00 93.56 830 LYS A CA 1
ATOM 6491 C C . LYS A 1 830 ? 19.934 16.542 -16.036 1.00 93.56 830 LYS A C 1
ATOM 6493 O O . LYS A 1 830 ? 19.333 17.186 -16.887 1.00 93.56 830 LYS A O 1
ATOM 6498 N N . SER A 1 831 ? 21.027 15.831 -16.317 1.00 95.00 831 SER A N 1
ATOM 6499 C CA . SER A 1 831 ? 21.629 15.801 -17.658 1.00 95.00 831 SER A CA 1
ATOM 6500 C C . SER A 1 831 ? 20.686 15.198 -18.712 1.00 95.00 831 SER A C 1
ATOM 6502 O O . SER A 1 831 ? 20.555 15.723 -19.822 1.00 95.00 831 SER A O 1
ATOM 6504 N N . LYS A 1 832 ? 19.961 14.123 -18.365 1.00 93.56 832 LYS A N 1
ATOM 6505 C CA . LYS A 1 832 ? 18.933 13.534 -19.245 1.00 93.56 832 LYS A CA 1
ATOM 6506 C C . LYS A 1 832 ? 17.772 14.496 -19.498 1.00 93.56 832 LYS A C 1
ATOM 6508 O O . LYS A 1 832 ? 17.269 14.560 -20.617 1.00 93.56 832 LYS A O 1
ATOM 6513 N N . LEU A 1 833 ? 17.351 15.222 -18.466 1.00 93.88 833 LEU A N 1
ATOM 6514 C CA . LEU A 1 833 ? 16.278 16.206 -18.540 1.00 93.88 833 LEU A CA 1
ATOM 6515 C C . LEU A 1 833 ? 16.682 17.392 -19.424 1.00 93.88 833 LEU A C 1
ATOM 6517 O O . LEU A 1 833 ? 15.917 17.761 -20.308 1.00 93.88 833 LEU A O 1
ATOM 6521 N N . GLU A 1 834 ? 17.906 17.905 -19.277 1.00 94.50 834 GLU A N 1
ATOM 6522 C CA . GLU A 1 834 ? 18.464 18.959 -20.135 1.00 94.50 834 GLU A CA 1
ATOM 6523 C C . GLU A 1 834 ? 18.497 18.530 -21.611 1.00 94.50 834 GLU A C 1
ATOM 6525 O O . GLU A 1 834 ? 18.039 19.269 -22.480 1.00 94.50 834 GLU A O 1
ATOM 6530 N N . THR A 1 835 ? 18.928 17.295 -21.891 1.00 94.06 835 THR A N 1
ATOM 6531 C CA . THR A 1 835 ? 18.937 16.741 -23.259 1.00 94.06 835 THR A CA 1
ATOM 6532 C C . THR A 1 835 ? 17.524 16.693 -23.858 1.00 94.06 835 THR A C 1
ATOM 6534 O O . THR A 1 835 ? 17.308 17.068 -25.009 1.00 94.06 835 THR A O 1
ATOM 6537 N N . ILE A 1 836 ? 16.530 16.256 -23.077 1.00 92.56 836 ILE A N 1
ATOM 6538 C CA . ILE A 1 836 ? 15.132 16.191 -23.528 1.00 92.56 836 ILE A CA 1
ATOM 6539 C C . ILE A 1 836 ? 14.545 17.591 -23.721 1.00 92.56 836 ILE A C 1
ATOM 6541 O O . ILE A 1 836 ? 13.798 17.803 -24.677 1.00 92.56 836 ILE A O 1
ATOM 6545 N N . GLN A 1 837 ? 14.888 18.545 -22.857 1.00 92.38 837 GLN A N 1
ATOM 6546 C CA . GLN A 1 837 ? 14.482 19.942 -22.995 1.00 92.38 837 GLN A CA 1
ATOM 6547 C C . GLN A 1 837 ? 15.080 20.594 -24.241 1.00 92.38 837 GLN A C 1
ATOM 6549 O O . GLN A 1 837 ? 14.387 21.353 -24.921 1.00 92.38 837 GLN A O 1
ATOM 6554 N N . GLU A 1 838 ? 16.325 20.268 -24.588 1.00 94.12 838 GLU A N 1
ATOM 6555 C CA . GLU A 1 838 ? 16.957 20.719 -25.827 1.00 94.12 838 GLU A CA 1
ATOM 6556 C C . GLU A 1 838 ? 16.238 20.141 -27.058 1.00 94.12 838 GLU A C 1
ATOM 6558 O O . GLU A 1 838 ? 15.778 20.908 -27.909 1.00 94.12 838 GLU A O 1
ATOM 6563 N N . GLU A 1 839 ? 16.017 18.818 -27.107 1.00 92.06 839 GLU A N 1
ATOM 6564 C CA . GLU A 1 839 ? 15.264 18.159 -28.190 1.00 92.06 839 GLU A CA 1
ATOM 6565 C C . GLU A 1 839 ? 13.835 18.712 -28.330 1.00 92.06 839 GLU A C 1
ATOM 6567 O O . GLU A 1 839 ? 13.315 18.908 -29.435 1.00 92.06 839 GLU A O 1
ATOM 6572 N N . MET A 1 840 ? 13.176 18.979 -27.202 1.00 90.19 840 MET A N 1
ATOM 6573 C CA . MET A 1 840 ? 11.841 19.564 -27.164 1.00 90.19 840 MET A CA 1
ATOM 6574 C C . MET A 1 840 ? 11.853 21.020 -27.631 1.00 90.19 840 MET A C 1
ATOM 6576 O O . MET A 1 840 ? 10.953 21.431 -28.363 1.00 90.19 840 MET A O 1
ATOM 6580 N N . GLY A 1 841 ? 12.883 21.787 -27.271 1.00 90.19 841 GLY A N 1
ATOM 6581 C CA . GLY A 1 841 ? 13.103 23.155 -27.725 1.00 90.19 841 GLY A CA 1
ATOM 6582 C C . GLY A 1 841 ? 13.321 23.252 -29.236 1.00 90.19 841 GLY A C 1
ATOM 6583 O O . GLY A 1 841 ? 12.781 24.160 -29.874 1.00 90.19 841 GLY A O 1
ATOM 6584 N N . GLU A 1 842 ? 14.053 22.309 -29.831 1.00 91.81 842 GLU A N 1
ATOM 6585 C CA . GLU A 1 842 ? 14.206 22.197 -31.287 1.00 91.81 842 GLU A CA 1
ATOM 6586 C C . GLU A 1 842 ? 12.876 21.872 -31.977 1.00 91.81 842 GLU A C 1
ATOM 6588 O O . GLU A 1 842 ? 12.461 22.586 -32.893 1.00 91.81 842 GLU A O 1
ATOM 6593 N N . LEU A 1 843 ? 12.144 20.865 -31.488 1.00 90.19 843 LEU A N 1
ATOM 6594 C CA . LEU A 1 843 ? 10.829 20.501 -32.031 1.00 90.19 843 LEU A CA 1
ATOM 6595 C C . LEU A 1 843 ? 9.804 21.631 -31.888 1.00 90.19 843 LEU A C 1
ATOM 6597 O O . LEU A 1 843 ? 8.986 21.841 -32.784 1.00 90.19 843 LEU A O 1
ATOM 6601 N N . LYS A 1 844 ? 9.864 22.387 -30.789 1.00 90.12 844 LYS A N 1
ATOM 6602 C CA . LYS A 1 844 ? 9.023 23.562 -30.551 1.00 90.12 844 LYS A CA 1
ATOM 6603 C C . LYS A 1 844 ? 9.307 24.651 -31.583 1.00 90.12 844 LYS A C 1
ATOM 6605 O O . LYS A 1 844 ? 8.366 25.168 -32.179 1.00 90.12 844 LYS A O 1
ATOM 6610 N N . LYS A 1 845 ? 10.581 24.966 -31.851 1.00 89.81 845 LYS A N 1
ATOM 6611 C CA . LYS A 1 845 ? 10.975 25.931 -32.898 1.00 89.81 845 LYS A CA 1
ATOM 6612 C C . LYS A 1 845 ? 10.490 25.493 -34.281 1.00 89.81 845 LYS A C 1
ATOM 6614 O O . LYS A 1 845 ? 9.935 26.316 -35.004 1.00 89.81 845 LYS A O 1
ATOM 6619 N N . ASP A 1 846 ? 10.637 24.214 -34.613 1.00 87.12 846 ASP A N 1
ATOM 6620 C CA . ASP A 1 846 ? 10.176 23.639 -35.881 1.00 87.12 846 ASP A CA 1
ATOM 6621 C C . ASP A 1 846 ? 8.653 23.737 -36.053 1.00 87.12 846 ASP A C 1
ATOM 6623 O O . ASP A 1 846 ? 8.159 24.135 -37.111 1.00 87.12 846 ASP A O 1
ATOM 6627 N N . LEU A 1 847 ? 7.897 23.382 -35.011 1.00 86.12 847 LEU A N 1
ATOM 6628 C CA . LEU A 1 847 ? 6.437 23.388 -35.041 1.00 86.12 847 LEU A CA 1
ATOM 6629 C C . LEU A 1 847 ? 5.870 24.813 -35.015 1.00 86.12 847 LEU A C 1
ATOM 6631 O O . LEU A 1 847 ? 4.969 25.108 -35.796 1.00 86.12 847 LEU A O 1
ATOM 6635 N N . TYR A 1 848 ? 6.416 25.732 -34.213 1.00 85.94 848 TYR A N 1
ATOM 6636 C CA . TYR A 1 848 ? 6.012 27.145 -34.253 1.00 85.94 848 TYR A CA 1
ATOM 6637 C C . TYR A 1 848 ? 6.451 27.850 -35.538 1.00 85.94 848 TYR A C 1
ATOM 6639 O O . TYR A 1 848 ? 5.727 28.714 -36.028 1.00 85.94 848 TYR A O 1
ATOM 6647 N N . GLY A 1 849 ? 7.597 27.478 -36.115 1.00 83.88 849 GLY A N 1
ATOM 6648 C CA . GLY A 1 849 ? 8.053 27.998 -37.404 1.00 83.88 849 GLY A CA 1
ATOM 6649 C C . GLY A 1 849 ? 7.105 27.647 -38.551 1.00 83.88 849 GLY A C 1
ATOM 6650 O O . GLY A 1 849 ? 6.983 28.420 -39.499 1.00 83.88 849 GLY A O 1
ATOM 6651 N N . ARG A 1 850 ? 6.399 26.514 -38.443 1.00 80.31 850 ARG A N 1
ATOM 6652 C CA . ARG A 1 850 ? 5.432 26.051 -39.441 1.00 80.31 850 ARG A CA 1
ATOM 6653 C C . ARG A 1 850 ? 4.002 26.494 -39.134 1.00 80.31 850 ARG A C 1
ATOM 6655 O O . ARG A 1 850 ? 3.359 27.080 -39.990 1.00 80.31 850 ARG A O 1
ATOM 6662 N N . PHE A 1 851 ? 3.511 26.253 -37.919 1.00 81.12 851 PHE A N 1
ATOM 6663 C CA . PHE A 1 851 ? 2.115 26.488 -37.519 1.00 81.12 851 PHE A CA 1
ATOM 6664 C C . PHE A 1 851 ? 1.865 27.868 -36.894 1.00 81.12 851 PHE A C 1
ATOM 6666 O O . PHE A 1 851 ? 0.714 28.294 -36.770 1.00 81.12 851 PHE A O 1
ATOM 6673 N N . GLY A 1 852 ? 2.903 28.615 -36.513 1.00 78.44 852 GLY A N 1
ATOM 6674 C CA . GLY A 1 852 ? 2.757 29.951 -35.936 1.00 78.44 852 GLY A CA 1
ATOM 6675 C C . GLY A 1 852 ? 1.795 29.967 -34.744 1.00 78.44 852 GLY A C 1
ATOM 6676 O O . GLY A 1 852 ? 1.942 29.199 -33.801 1.00 78.44 852 GLY A O 1
ATOM 6677 N N . ARG A 1 853 ? 0.774 30.831 -34.796 1.00 73.88 853 ARG A N 1
ATOM 6678 C CA . ARG A 1 853 ? -0.246 30.962 -33.735 1.00 73.88 853 ARG A CA 1
ATOM 6679 C C . ARG A 1 853 ? -1.319 29.865 -33.746 1.00 73.88 853 ARG A C 1
ATOM 6681 O O . ARG A 1 853 ? -2.173 29.874 -32.867 1.00 73.88 853 ARG A O 1
ATOM 6688 N N . SER A 1 854 ? -1.311 28.967 -34.732 1.00 74.19 854 SER A N 1
ATOM 6689 C CA . SER A 1 854 ? -2.316 27.899 -34.851 1.00 74.19 854 SER A CA 1
ATOM 6690 C C . SER A 1 854 ? -2.007 26.663 -33.998 1.00 74.19 854 SER A C 1
ATOM 6692 O O . SER A 1 854 ? -2.887 25.827 -33.812 1.00 74.19 854 SER A O 1
ATOM 6694 N N . ILE A 1 855 ? -0.798 26.563 -33.428 1.00 76.38 855 ILE A N 1
ATOM 6695 C CA . ILE A 1 855 ? -0.418 25.512 -32.477 1.00 76.38 855 ILE A CA 1
ATOM 6696 C C . ILE A 1 855 ? -0.058 26.128 -31.121 1.00 76.38 855 ILE A C 1
ATOM 6698 O O . ILE A 1 855 ? 0.617 27.156 -31.061 1.00 76.38 855 ILE A O 1
ATOM 6702 N N . ASN A 1 856 ? -0.498 25.502 -30.027 1.00 76.62 856 ASN A N 1
ATOM 6703 C CA . ASN A 1 856 ? -0.066 25.858 -28.678 1.00 76.62 856 ASN A CA 1
ATOM 6704 C C . ASN A 1 856 ? 0.686 24.679 -28.049 1.00 76.62 856 ASN A C 1
ATOM 6706 O O . ASN A 1 856 ? 0.101 23.622 -27.827 1.00 76.62 856 ASN A O 1
ATOM 6710 N N . LEU A 1 857 ? 1.981 24.869 -27.805 1.00 76.06 857 LEU A N 1
ATOM 6711 C CA . LEU A 1 857 ? 2.906 23.890 -27.227 1.00 76.06 857 LEU A CA 1
ATOM 6712 C C . LEU A 1 857 ? 3.453 24.367 -25.870 1.00 76.06 857 LEU A C 1
ATOM 6714 O O . LEU A 1 857 ? 4.478 23.868 -25.412 1.00 76.06 857 LEU A O 1
ATOM 6718 N N . GLU A 1 858 ? 2.828 25.379 -25.262 1.00 65.69 858 GLU A N 1
ATOM 6719 C CA . GLU A 1 858 ? 3.124 25.806 -23.894 1.00 65.69 858 GLU A CA 1
ATOM 6720 C C . GLU A 1 858 ? 2.048 25.247 -22.957 1.00 65.69 858 GLU A C 1
ATOM 6722 O O . GLU A 1 858 ? 0.855 25.489 -23.164 1.00 65.69 858 GLU A O 1
ATOM 6727 N N . THR A 1 859 ? 2.486 24.490 -21.953 1.00 51.00 859 THR A N 1
ATOM 6728 C CA . THR A 1 859 ? 1.690 24.026 -20.807 1.00 51.00 859 THR A CA 1
ATOM 6729 C C . THR A 1 859 ? 2.213 24.648 -19.535 1.00 51.00 859 THR A C 1
ATOM 6731 O O . THR A 1 859 ? 3.457 24.652 -19.383 1.00 51.00 859 THR A O 1
#

Radius of gyration: 60.6 Å; Cα contacts (8 Å, |Δi|>4): 131; chains: 1; bounding box: 172×116×197 Å

Solvent-accessible surface area (backbone atoms only — not comparable to full-atom values): 51327 Å² total; per-residue (Å²): 135,87,79,85,89,82,92,80,90,79,81,91,76,93,77,84,84,80,85,77,89,80,96,75,90,74,89,76,71,44,70,63,58,54,38,52,50,44,56,59,72,59,34,64,83,64,44,50,62,53,50,54,50,51,52,50,49,49,54,51,50,55,50,49,54,55,50,52,50,52,52,49,54,47,52,55,56,53,53,69,71,48,54,78,72,57,37,69,66,45,48,64,59,52,52,50,50,54,50,52,52,51,52,48,53,52,50,51,52,50,51,54,52,52,55,48,49,67,53,45,54,62,59,71,72,41,67,78,60,63,67,56,52,51,53,50,49,52,50,47,52,50,45,65,59,44,52,61,51,52,51,52,47,51,54,49,49,53,52,50,49,56,50,51,51,51,49,47,55,52,50,53,50,51,51,51,53,49,51,53,50,52,49,54,52,48,56,55,46,53,52,51,49,52,51,49,50,52,52,51,49,51,54,50,49,53,50,47,52,50,49,51,51,49,50,50,55,49,50,53,47,50,52,51,51,51,50,51,51,49,49,50,50,50,49,48,51,50,48,51,59,47,68,74,67,61,96,80,63,93,72,59,57,62,59,55,48,50,50,48,51,50,49,47,52,49,49,50,51,49,50,50,49,49,51,53,49,48,52,50,50,49,48,51,47,51,50,46,52,49,46,62,67,54,59,70,74,68,69,50,71,75,71,37,70,69,45,46,49,51,49,52,49,50,52,51,48,49,50,50,50,50,51,52,48,52,52,49,50,51,52,49,50,51,51,53,53,50,51,52,50,52,52,50,49,55,50,51,54,51,50,52,54,48,52,51,49,50,53,52,58,73,49,64,52,50,66,55,53,49,51,51,48,51,51,47,49,51,47,59,64,60,74,70,66,84,78,87,91,76,92,83,70,88,87,74,78,90,81,82,88,82,88,74,98,61,58,66,60,57,50,50,50,49,52,49,48,52,49,52,50,51,52,52,52,51,50,52,53,53,51,52,52,53,49,51,53,51,52,50,53,50,48,51,51,50,50,52,50,51,50,50,49,52,51,50,54,50,48,53,50,50,52,53,50,50,50,51,51,50,52,50,58,59,72,73,52,82,95,77,81,91,84,85,91,80,91,82,86,80,88,84,79,85,81,80,91,83,82,86,86,88,77,89,86,83,86,85,90,85,91,89,88,83,74,92,83,89,80,90,81,85,74,81,77,74,81,76,73,90,76,92,78,91,79,88,78,55,71,59,65,58,51,50,52,49,50,52,49,52,53,49,50,49,53,50,50,52,51,51,50,52,51,51,51,51,50,52,52,50,52,54,52,49,51,52,50,51,52,51,51,53,40,51,51,49,51,53,50,49,51,51,50,52,49,56,53,65,75,48,72,97,72,84,93,81,80,93,84,74,89,72,96,62,98,76,74,77,83,72,62,67,74,62,56,51,55,46,48,51,53,46,57,46,67,73,32,70,63,50,49,45,50,52,53,49,48,51,49,46,60,68,68,45,51,74,67,56,50,49,50,51,50,51,50,48,55,35,66,68,38,75,65,41,38,51,51,51,48,49,48,51,48,47,49,47,47,49,52,49,47,51,51,47,57,53,42,70,74,51,87,79,78,82,87,83,86,88,83,81,90,82,87,86,83,89,85,86,78,89,83,82,88,82,92,86,85,84,87,83,93,84,83,92,74,89,78,94,69,78,86,73,77,80,45,73,69,52,53,51,50,51,52,49,44,54,54,49,49,56,48,44,55,51,50,51,52,50,42,52,52,50,53,49,54,44,52,54,51,53,50,51,49,59,58,52,70,76,52,61,68,85,43,67,44,76,43,78,57,92,94,46,72,46,75,37,44,38,66,62,50,50,52,53,49,51,54,50,46,51,53,49,50,56,51,46,52,54,46,50,54,53,46,51,53,50,51,50,56,44,51,52,52,48,52,56,49,41,73,72,47,45,90,80,56,84,91,83,129

Foldseek 3Di:
DDDDDDDDDDDDDDDDDDDDDDDDDDPVPPPPVVLVVLVVVLPCVVVVVVVVVLVVVLVVLVVVLVVLVVVLVVLVVVLVVDDPVVVVVCVVVSVVSVVVSVVSVVVSVVSVVVSVCVNCVSVVPRDDCPVVVVVVVVVVVCCVVVVVVVVVVVVVVVVVVVVVVVVVVVVVVVVVVVVVVVVVVVVVVVVVVVVVVVVVVVVVVVVVVVVVVVVVVVVVVVVVVVVVVVVVVVVVVVVVVVVVPPPDDPDVVVVVVVVVVVVVVVVVVVVVVVVVVVVVVVVVVVVVVVVVVVVDPPVPCCNPPVVVVVVVVVVVVVVVVVVVVVVVVVVVVVVVVVVVVVVVVVVVVVVVVVVVVVVVVVCPCVVVVVVVVVVVVCVVVVVPDPDDDDPPPPPDDDDDDDDDPPVVVVVVVVVVVVVVVVVVVVVVVVVVVVVVVVVVVVVVVVVVVVVVVVVVVVVVVVVVVVVVVVVVVVVVDDPDDDDDDDDDDDDDDDDDDDDDDDDDDDDDDDDDADDDDDDDDDPVVVPPDDDDDDDDPDCVVVVVVVVVVVVVVVVVVVVVVVVVVVVVVVVVVVVVVVLVVVLVVLVVVVVVVVVVVVVDPDDDDDDPPDDDPDPPDDPDDPVVSVVSVVVNVCVVDPVNVVCVVVVVVVCVVDDPVVVVVVVLVCVCVVDPVSVVVVVVVVVVVVVVVVVVVVVVVVVDPDDDDDDDDDDDDDDDDDDDDDDDDDDDDDDDDPDDDDDPPQDCDPVNVVLVVVLVVLVVVLVVLVVVLVVLVVVLVVLVVVLVVLVVDDQQAFDFDDDPPHTDTDGSVVVSVVSVVVSVVSVVVSVVSVVVSVVSVVVSVVSVCVNCVRCPPNDDSDD

Mean predicted aligned error: 25.87 Å

Nearest PDB structures (foldseek):
  2zqm-assembly1_A  TM=9.166E-01  e=2.872E-03  Thermococcus sp. JCM 11816
  1fxk-assembly1_B  TM=8.708E-01  e=2.564E-03  Methanothermobacter thermautotrophicus
  2zdi-assembly1_B-2  TM=9.501E-01  e=5.669E-03  Pyrococcus horikoshii
  2zdi-assembly1_A-2  TM=9.191E-01  e=1.057E-02  Pyrococcus horikoshii
  6nr8-assembly1_1  TM=8.969E-01  e=5.168E-02  Homo sapiens